Protein AF-V2WV61-F1 (afdb_monomer)

pLDDT: mean 81.26, std 13.51, range [29.5, 96.62]

Organism: Moniliophthora roreri (strain MCA 2997) (NCBI:txid1381753)

Radius of gyration: 45.02 Å; Cα contacts (8 Å, |Δi|>4): 1859; chains: 1; bounding box: 127×79×131 Å

Mean predicted aligned error: 14.76 Å

Sequence (1275 aa):
MVPSTTAISEEDSGTGPHSWDRLSSTFSHRRFAEDPVLRGLLRPAEPQQSLPPIHHLPVIKGSDKYRYLVGALYVLHTLLEQYRMFVHRYPDLIRLAGVVCLIAMYIRPEWADYWRRLCPDAMARLPWPLPATAPVQNLDDGIPCWPPDVSAILFGRISTPEWPMQWTDASKQAERFRIKPSWAYGRLNPLEPLQRIHAVYEVLGDANKKLLKRAEQAVRLMVETRIDEKFISKLSVGIAAPLREAIRSMQLVPPSDWPLAAYKAIDREDVAASASAIPDKMSKDGYMSIKDYLTHQTRQTINEISSVAKVASSGESETVTTGVELDLEEFTSIRFGQDRRLEEVARILSSSKIPSLKAIERPDQHEHDQAKEQQHQAIRVAERTLALPYGRAMFTYGSIHNISREAFLTPKLEYTIRLLPHNITVTPEAGKIPPDSYSWGEFHNGVAAALRISPSCTSIDSSWIAFNKPSELTPEHAGFLFGLGLTGHLREMMTWHTFSYLTPKHDLTSIGVLLGLAAANMGNENAHITKLLAVHTPALLPTPDVDLNVSLLAQAAGMAGVGLLYMGTKNRRMAEVCLNQISRKDLVQPDLSNEYREAYTYSAALAFGMIMLGKGTTIPADSALLTRLNIFIQGDFHLMPSDQRAAFDVNLTSPAASIALGLMYLRTERQDIADMLATPDTVLSLNRIQPSFLLVRTLSRALIMWNKIAPTQEWISAQVPMRIRKGIENRAKYNNTISDVWELAYYNIIAGCCFAIGLKYAGTARQEAYKILIRYYDLFTRMIFSNSPAFEWRIKRSAVRDGLNLISVSLSMVMAGTGEITCLRRLRYAYGMYTSTMYHPAFKYGIHVATHQSLGLLFLGGGRFTLGTSDAAIACMIAAFFPRSHVMSSDNKSYLQALRHLWVLAVEPRCLLARDIETKEIVYLPLKIAVREGQDIGTTQLISPTLIPNLDRLVGIRVDTPRYWPFHLYTEGIPRHKECLLRSQTLYVKRRTAFLSYTEDPRGSRSLFVRSRSSAGDAATLDHPQLIETKTHPAGDLWEFITSCSNNPLFLAFADHFCSGNGAMDREQLFYTYCHAALFDSILQGKPQTLQMHLTLFRYRHMTTQSRYFHLNLMDLRFSADFYSKIFDRRFGGRVDNNPRTPLLRDSTVSGSLYVLDQRLDAIRTSPEFKEVLRDYSLGTLGTLDEPTSKELAWYLLRNSVPASTLLTILKSLAQDAHNQCLGVAPPEGTDDVAALDLGIKEVLHATGTKMTIALGTGWSARSIDEIVEMWKES

Nearest PDB structures (foldseek):
  4ui9-assembly1_A  TM=8.725E-01  e=6.977E-51  Homo sapiens
  5a31-assembly1_A  TM=8.581E-01  e=1.184E-50  Homo sapiens
  5g04-assembly1_A  TM=8.699E-01  e=3.967E-49  Homo sapiens
  8a3t-assembly1_C  TM=8.105E-01  e=6.806E-37  Saccharomyces cerevisiae
  8a61-assembly1_C  TM=7.355E-01  e=9.560E-37  Saccharomyces cerevisiae

Foldseek 3Di:
DDDDDDDDDDDDPDPDDDPQQVCLVDPVCVVCVQPPVCVPDDHHDNDPPDDDDPPDLDPDPDDVVLLVLVLVLQVLLLLLLVLLFFPVSVVVSLQSLLVNCSSCLAAANLSNQVSCLQFVPSQQSDKRRFPVSYDPVRHDPLDDNHRDNLLLVLLCLLFPVPPPDDDDAPVNSCVSSVHDDPCPVHPDGSCLVVVLLVVLSNLLSDPVDAQLNSLVVSLVSCLVSVVAPVNLLRGFPLSSFSNVLSLLSCLQPPDLPDALSSCVRSVNVLSSQLLDPDPPQLDLDFQQFVVCVVVDDDPPPVVNVVVCVVCVVVPPVVVQVQLLDLSPCLALCFQPVVDDLSVVLSVLLGQQDAAEAEDDDDPPDDPVVSLVVVLVLLQLVLLLSLQSLLLSLQQLAQSDQEDDLDAQDFHDGDSWHAYPDVRDIDHHDPPPDDPLLVLLSLLSSLLSSLRNHALNHPPDALVSLVVNQDPDDGSNNLSVLLNCLLSLVCVRHDPVVLCVQPVVPDQSNLLSSLNSVLNSQFQVLDPVSVVVLCLQALLSDPHSPDDDPHALLSNLSSLLSLLRNLFQVLPLVNLVSLLCLLQAQVQADPDPSNLQVQASNLSSLLSNLRNLFQPQDPPPSSVVSVVSLLCLQPVPLPVDDPVCSNTHDSQRRNLSSLQSLLRNQFQVLDPVSLVSLQDDDDPVVLVVYDLLSLLSSLLSSCRNNVVLQDLDPVSLLVNQDPNLSVQVVCCVVPVDDGDLSSLSNSLSSSLSSLLSLLLNLFLVLDPSNLVSLVVLLVVLVVLLPDDDPDPSSLVSNLSSLLSNLSSLLSNLRNLFLVLDPVNSVVLVVLSVCCSVVVPDPSDFSQSSNSSSVSSSRNCRSPSQKTFANPSSLSSLCCQLSPSDGARGSSDSRNHNNSSVPSNSVRIARQFAWEAEPLSRRTAWFWKWWWFDDDPDTDIDIDIPRDGDPDLVRTQKMWGDDPFWNTDIQGCPPDVSSSVSCRPNSYRHIHTAFQFDTCVVPVPRCLGPCNQQVAHLPRQPPLFDDDPVCPVPHSQPPCLVSNCVGGSDVLLVVLSVPLQPDCDPDPVSNVRSVQSSSQSRLCRSSRHSVLSVVSVLLVCLLPDDLPNSSNSSSLQSLVSNLLCQPPSCVPSSQCVVVVPGDDRSDHNNSSVNSNVSVVVVLVVVVPDPVLLVQLLCQLCSNGTSDNSSSSSSNSNVCQVQVFAGSVVSNVLLVVLVVQLVQADPDDPPRHDVPSVVSNVVSLVVSQVVQQVPGSHSNDGRHSVVSVSSVVSSVVD

Solvent-accessible surface area (backbone atoms only — not comparable to full-atom values): 69660 Å² total; per-residue (Å²): 136,84,82,78,87,73,83,78,78,93,82,79,98,59,102,62,82,53,73,63,48,51,43,49,77,34,69,65,45,62,69,47,66,79,37,74,75,59,63,79,45,93,71,53,65,72,75,86,68,77,78,75,76,83,74,71,80,80,84,83,85,59,76,70,65,51,56,54,50,56,50,47,50,56,53,52,49,54,51,40,50,50,28,69,45,25,61,89,34,46,75,60,33,46,62,50,46,35,57,47,33,62,56,19,40,61,47,43,32,58,46,21,43,53,49,38,40,51,34,38,79,43,46,54,92,52,61,54,68,36,66,86,65,46,61,81,92,44,61,66,83,92,53,71,85,64,70,84,52,57,70,31,51,56,50,40,33,59,71,44,59,86,59,83,75,80,86,82,45,77,66,57,51,30,60,74,70,68,52,83,84,80,59,86,80,52,99,69,63,94,57,48,73,54,52,57,51,48,58,36,44,51,43,62,18,47,83,93,52,58,60,68,60,23,25,49,53,25,50,51,50,28,57,77,70,66,59,44,72,78,54,49,72,40,36,35,68,29,77,32,43,67,58,53,51,27,40,50,55,38,52,70,60,63,74,90,88,64,56,56,67,55,30,50,74,40,70,36,55,21,63,24,57,62,64,46,89,66,74,76,67,88,60,90,73,38,52,63,48,73,64,48,61,69,64,59,76,73,71,77,44,72,66,55,52,46,50,54,50,52,40,63,69,66,76,56,69,75,80,59,55,49,63,52,72,43,89,44,62,78,59,43,45,70,63,44,55,93,54,64,65,64,62,54,50,34,63,72,40,37,35,50,55,69,51,78,42,78,61,82,86,59,94,88,58,54,70,68,60,48,51,52,50,52,43,53,51,20,49,57,49,34,52,45,46,52,22,25,29,60,9,28,22,33,28,22,27,43,37,41,61,78,75,74,98,65,80,82,85,68,49,57,82,45,48,42,30,31,35,35,89,83,67,45,74,43,66,59,62,89,80,75,63,58,70,58,30,52,42,47,27,34,17,41,38,18,21,24,49,32,27,19,46,22,68,84,40,82,80,69,49,48,65,57,61,57,67,61,55,63,97,64,92,44,38,30,57,14,16,24,48,21,20,32,3,59,45,38,60,41,64,67,48,51,69,70,60,54,47,69,55,48,73,78,65,46,59,56,34,41,31,16,47,46,35,7,48,18,49,34,37,50,48,64,62,51,64,69,58,51,55,56,37,30,77,49,20,45,79,69,39,98,62,55,85,58,90,65,100,64,56,64,66,38,29,20,31,23,36,34,18,51,10,35,18,32,31,57,63,58,53,62,69,61,34,51,47,22,56,52,48,43,52,40,61,88,54,56,58,90,43,90,92,37,61,40,41,46,15,29,25,42,21,15,18,50,13,26,10,32,16,30,41,50,64,64,60,82,49,73,70,46,42,51,54,50,54,52,37,48,36,33,51,72,54,57,57,86,85,49,62,83,94,57,59,90,36,69,51,51,86,63,25,18,50,24,31,33,44,20,50,16,30,16,33,30,66,61,60,49,60,78,64,34,56,78,41,60,79,72,74,49,70,70,61,44,73,73,44,65,49,69,43,46,15,42,26,46,29,18,28,42,37,13,38,43,83,77,66,53,69,43,72,66,51,56,56,68,72,46,50,69,64,48,49,54,51,54,52,43,29,78,74,66,74,50,92,70,66,66,67,51,54,47,40,48,45,25,38,50,26,17,49,43,35,47,51,15,56,73,38,24,28,56,62,50,65,55,51,49,56,51,43,49,54,50,45,56,52,40,52,55,59,59,70,59,85,68,93,52,71,71,51,53,55,50,43,50,52,40,48,55,25,39,35,44,33,44,34,19,49,18,33,20,34,20,13,69,56,58,62,71,60,48,53,52,53,50,46,53,57,50,48,53,68,77,54,64,85,48,96,81,75,40,34,28,56,42,34,30,51,28,35,21,54,8,30,18,27,15,29,72,28,44,27,25,39,43,71,47,74,66,16,46,55,26,36,49,53,24,65,45,92,73,71,39,65,44,71,60,53,42,36,73,44,58,68,75,45,47,60,35,40,58,72,13,53,35,82,36,32,36,37,32,26,32,61,88,37,48,38,71,43,63,41,52,30,41,36,35,34,52,59,85,93,46,77,46,76,48,82,50,53,29,60,35,75,51,70,66,71,92,38,40,45,30,43,32,49,65,52,92,47,37,58,76,45,75,48,48,34,72,89,35,64,67,48,42,52,42,44,73,73,66,28,58,43,48,37,38,73,34,57,44,37,63,53,48,84,84,31,74,85,49,73,81,20,51,47,63,70,56,74,27,56,103,78,52,57,82,75,78,61,65,98,75,81,84,65,68,89,77,54,88,56,89,71,42,57,74,47,46,62,74,37,46,87,49,66,66,61,40,53,46,37,66,74,46,44,70,65,85,43,94,46,75,70,45,37,53,47,25,53,49,46,43,54,42,49,51,46,22,37,73,71,55,37,78,71,45,45,60,52,51,53,49,47,54,49,62,42,68,60,51,84,88,43,89,58,40,48,53,50,49,54,34,51,49,48,34,31,50,39,44,66,65,38,30,59,75,65,70,21,32,54,87,74,79,49,69,53,83,69,93,62,54,45,62,50,46,44,40,31,50,48,57,47,49,58,54,47,53,59,51,64,70,34,69,72,49,46,55,54,50,34,29,37,48,67,45,68,48,60,74,58,58,68,66,60,45,43,52,50,22,47,55,38,64,76,34,37,53,61,56,38,62,51,37,42,50,51,50,52,53,50,51,51,51,50,64,65,22,55,79,32,70,75,93,73,22,40,83,52,63,70,61,48,54,51,50,52,49,53,51,49,49,56,49,45,24,72,74,35,90,44,68,91,60,45,43,35,71,70,57,49,54,56,51,55,51,44,62,69,79,105

Secondary structure (DSSP, 8-state):
------PPP-----SS--HHHHHHTSHHHHHHTT-HHHHTSPPPPPP-PPPPP---------HHHHHHHHHHHHHHHHHHHHHHTBGGGHHHHHHHHHHHHHHHHHH-HHHHHHHHHH-GGGGTTSPPP-GGGS-GGG--TTS-SS---HHHHHHHHHH-TT--PPP--HHHHHHHHTPPP--TT-S--TTHHHHHHHHHHHHHH-TTS-HHHHHHHHHHHHHHTT--HHHHTTB-HHHHHHHHHHHHHHHHS--TT--HHHHHHTT-HHHHHHH-SS-----S-----HHHHHH------HHHHHHHHHHHHTS---S---S-----HHHHHHHHTTS-HHHHHHHHH-SSS--EEE----TTS-HHHHHHHHHHHHHHHHHHHHHHHHHHHHHTTT-B----SSPPPPPP----EEEETTTEEEPPPTTSS-HHHHHHHHHHHHHHHHTTB-TT-----HHHHHHT--SS--HHHHHHHHHHHHTTGGGG--HHHHHHHHTT--HHHHHHHHHHHHHHTTTS--HHHHHHHHHT-GGGSSSTT------HHHHHHHHHHHHHHTTTS--HHHHHHHHHHHT-GGGSS--GGGTTHHHHHHHHHHHHHHHTTT---SSHHHHHHHHHHHHHHH--GGGS-GGGTT---HHHHHHHHHHHHHHHTTT---HHHHHHTPPP-SHHHHHTS-HHHHHHHHHHHHHHT-TT--SSHHHHHHHS-HHHHHHHHHHHHH-PPPPHHHHHHHHHHHHHHHHHHHHHTTT---HHHHHHHHHHHHHHHHHHH-----HHHHHHHHHHHHHHHHHHHHHHHHTTTT--HHHHHHHHHHHHHHHHSTT-TT--HHHHHHHHHHHHHHTGGGGT-EE--SHHHHHHHHHHT-S---SSTT--SSS-GGGGGGGGGGEE--EEEEEETTT--B--EEEEEEEEETTEEEEEEEEESEEPPPGGGEEEEEE--SSB---EEETTT-HHHHHHHHHH-EEEE-BPTT---TTT-SSSTTSHHHHTT--SS-------S----GGG-TTTTHHHHHHHH---HHHHHHHHHHTS---SSHHHHHHHHHHHHHHHHHHHHT-THHHHHHHHHHHHHT--TTSTTHHHHHHHHHHHHHIIIIIIIIIIS-GGGT-----SS-HHHHHHHHHHHHHHHHHHHT-HHHHHHHHHHHHT---PPPHHHHHHHHHHHHHHTPPPHHHHHHHHHHHHHHHHHHBTPPTTT-BS-HHHHHHHHHHHHHHHHHHHS--SSS-S-HHHHHHHHHHHH--

InterPro domains:
  IPR011989 Armadillo-like helical [G3DSA:1.25.10.10] (446-633)
  IPR011989 Armadillo-like helical [G3DSA:1.25.10.10] (725-897)
  IPR024990 Anaphase-promoting complex subunit 1 [PTHR12827] (66-1208)
  IPR041221 Anaphase-promoting complex subunit 1, C-terminal [PF18122] (1040-1203)
  IPR048971 Anaphase-promoting complex subunit 1, beta-sandwich domain [PF21282] (910-992)
  IPR060410 APC1, TPR-like domain [PF27562] (332-522)

Structure (mmCIF, N/CA/C/O backbone):
data_AF-V2WV61-F1
#
_entry.id   AF-V2WV61-F1
#
loop_
_atom_site.group_PDB
_atom_site.id
_atom_site.type_symbol
_atom_site.label_atom_id
_atom_site.label_alt_id
_atom_site.label_comp_id
_atom_site.label_asym_id
_atom_site.label_entity_id
_atom_site.label_seq_id
_atom_site.pdbx_PDB_ins_code
_atom_site.Cartn_x
_atom_site.Cartn_y
_atom_site.Cartn_z
_atom_site.occupancy
_atom_site.B_iso_or_equiv
_atom_site.auth_seq_id
_atom_site.auth_comp_id
_atom_site.auth_asym_id
_atom_site.auth_atom_id
_atom_site.pdbx_PDB_model_num
ATOM 1 N N . MET A 1 1 ? -4.172 16.774 57.201 1.00 31.34 1 MET A N 1
ATOM 2 C CA . MET A 1 1 ? -4.224 18.114 57.823 1.00 31.34 1 MET A CA 1
ATOM 3 C C . MET A 1 1 ? -5.526 18.218 58.592 1.00 31.34 1 MET A C 1
ATOM 5 O O . MET A 1 1 ? -6.582 18.122 57.985 1.00 31.34 1 MET A O 1
ATOM 9 N N . VAL A 1 2 ? -5.437 18.308 59.917 1.00 30.61 2 VAL A N 1
ATOM 10 C CA . VAL A 1 2 ? -6.569 18.533 60.826 1.00 30.61 2 VAL A CA 1
ATOM 11 C C . VAL A 1 2 ? -6.922 20.021 60.750 1.00 30.61 2 VAL A C 1
ATOM 13 O O . VAL A 1 2 ? -6.021 20.825 60.993 1.00 30.61 2 VAL A O 1
ATOM 16 N N . PRO A 1 3 ? -8.155 20.434 60.407 1.00 34.62 3 PRO A N 1
ATOM 17 C CA . PRO A 1 3 ? -8.544 21.813 60.601 1.00 34.62 3 PRO A CA 1
ATOM 18 C C . PRO A 1 3 ? -8.951 21.999 62.061 1.00 34.62 3 PRO A C 1
ATOM 20 O O . PRO A 1 3 ? -9.816 21.307 62.597 1.00 34.62 3 PRO A O 1
ATOM 23 N N . SER A 1 4 ? -8.251 22.933 62.685 1.00 29.50 4 SER A N 1
ATOM 24 C CA . SER A 1 4 ? -8.507 23.519 63.989 1.00 29.50 4 SER A CA 1
ATOM 25 C C . SER A 1 4 ? -9.980 23.868 64.192 1.00 29.50 4 SER A C 1
ATOM 27 O O . SER A 1 4 ? -10.579 24.588 63.394 1.00 29.50 4 SER A O 1
ATOM 29 N N . THR A 1 5 ? -10.519 23.407 65.314 1.00 35.75 5 THR A N 1
ATOM 30 C CA . THR A 1 5 ? -11.746 23.882 65.949 1.00 35.75 5 THR A CA 1
ATOM 31 C C . THR A 1 5 ? -11.635 25.378 66.251 1.00 35.75 5 THR A C 1
ATOM 33 O O . THR A 1 5 ? -11.095 25.768 67.284 1.00 35.75 5 THR A O 1
ATOM 36 N N . THR A 1 6 ? -12.135 26.230 65.358 1.00 33.81 6 THR A N 1
ATOM 37 C CA . THR A 1 6 ? -12.482 27.612 65.702 1.00 33.81 6 THR A CA 1
ATOM 38 C C . THR A 1 6 ? -13.917 27.620 66.200 1.00 33.81 6 THR A C 1
ATOM 40 O O . THR A 1 6 ? -14.848 27.382 65.430 1.00 33.81 6 THR A O 1
ATOM 43 N N . ALA A 1 7 ? -14.062 27.852 67.503 1.00 39.06 7 ALA A N 1
ATOM 44 C CA . ALA A 1 7 ? -15.319 28.189 68.144 1.00 39.06 7 ALA A CA 1
ATOM 45 C C . ALA A 1 7 ? -15.974 29.351 67.386 1.00 39.06 7 ALA A C 1
ATOM 47 O O . ALA A 1 7 ? -15.367 30.410 67.222 1.00 39.06 7 ALA A O 1
ATOM 48 N N . ILE A 1 8 ? -17.189 29.124 66.893 1.00 36.31 8 ILE A N 1
ATOM 49 C CA . ILE A 1 8 ? -18.048 30.189 66.388 1.00 36.31 8 ILE A CA 1
ATOM 50 C C . ILE A 1 8 ? -18.805 30.716 67.602 1.00 36.31 8 ILE A C 1
ATOM 52 O O . ILE A 1 8 ? -19.483 29.964 68.299 1.00 36.31 8 ILE A O 1
ATOM 56 N N . SER A 1 9 ? -18.581 31.998 67.858 1.00 35.41 9 SER A N 1
ATOM 57 C CA . SER A 1 9 ? -19.175 32.827 68.894 1.00 35.41 9 SER A CA 1
ATOM 58 C C . SER A 1 9 ? -20.701 32.748 68.899 1.00 35.41 9 SER A C 1
ATOM 60 O O . SER A 1 9 ? -21.346 32.904 67.862 1.00 35.41 9 SER A O 1
ATOM 62 N N . GLU A 1 10 ? -21.246 32.549 70.097 1.00 42.59 10 GLU A N 1
ATOM 63 C CA . GLU A 1 10 ? -22.616 32.884 70.466 1.00 42.59 10 GLU A CA 1
ATOM 64 C C . GLU A 1 10 ? -22.841 34.380 70.230 1.00 42.59 10 GLU A C 1
ATOM 66 O O . GLU A 1 10 ? -22.260 35.188 70.940 1.00 42.59 10 GLU A O 1
ATOM 71 N N . GLU A 1 11 ? -23.641 34.742 69.229 1.00 42.06 11 GLU A N 1
ATOM 72 C CA . GLU A 1 11 ? -24.405 35.996 69.171 1.00 42.06 11 GLU A CA 1
ATOM 73 C C . GLU A 1 11 ? -25.271 35.971 67.901 1.00 42.06 11 GLU A C 1
ATOM 75 O O . GLU A 1 11 ? -24.842 36.365 66.824 1.00 42.06 11 GLU A O 1
ATOM 80 N N . ASP A 1 12 ? -26.478 35.408 68.009 1.00 38.91 12 ASP A N 1
ATOM 81 C CA . ASP A 1 12 ? -27.679 36.068 67.485 1.00 38.91 12 ASP A CA 1
ATOM 82 C C . ASP A 1 12 ? -28.941 35.336 67.955 1.00 38.91 12 ASP A C 1
ATOM 84 O O . ASP A 1 12 ? -29.303 34.237 67.525 1.00 38.91 12 ASP A O 1
ATOM 88 N N . SER A 1 13 ? -29.619 35.989 68.890 1.00 46.00 13 SER A N 1
ATOM 89 C CA . SER A 1 13 ? -30.939 35.642 69.391 1.00 46.00 13 SER A CA 1
ATOM 90 C C . SER A 1 13 ? -31.991 36.087 68.371 1.00 46.00 13 SER A C 1
ATOM 92 O O . SER A 1 13 ? -32.546 37.178 68.436 1.00 46.00 13 SER A O 1
ATOM 94 N N . GLY A 1 14 ? -32.280 35.218 67.403 1.00 42.66 14 GLY A N 1
ATOM 95 C CA . GLY A 1 14 ? -33.386 35.381 66.462 1.00 42.66 14 GLY A CA 1
ATOM 96 C C . GLY A 1 14 ? -34.135 34.065 66.308 1.00 42.66 14 GLY A C 1
ATOM 97 O O . GLY A 1 14 ? -33.573 33.072 65.861 1.00 42.66 14 GLY A O 1
ATOM 98 N N . THR A 1 15 ? -35.408 34.044 66.689 1.00 51.38 15 THR A N 1
ATOM 99 C CA . THR A 1 15 ? -36.329 32.897 66.667 1.00 51.38 15 THR A CA 1
ATOM 100 C C . THR A 1 15 ? -36.635 32.395 65.243 1.00 51.38 15 THR A C 1
ATOM 102 O O . THR A 1 15 ? -37.746 32.524 64.733 1.00 51.38 15 THR A O 1
ATOM 105 N N . GLY A 1 16 ? -35.651 31.788 64.577 1.00 54.88 16 GLY A N 1
ATOM 106 C CA . GLY A 1 16 ? -35.812 31.100 63.296 1.00 54.88 16 GLY A CA 1
ATOM 107 C C . GLY A 1 16 ? -34.708 30.060 63.061 1.00 54.88 16 GLY A C 1
ATOM 108 O O . GLY A 1 16 ? -33.598 30.240 63.552 1.00 54.88 16 GLY A O 1
ATOM 109 N N . PRO A 1 17 ? -34.970 28.972 62.309 1.00 60.38 17 PRO A N 1
ATOM 110 C CA . PRO A 1 17 ? -33.985 27.909 62.102 1.00 60.38 17 PRO A CA 1
ATOM 111 C C . PRO A 1 17 ? -32.725 28.453 61.414 1.00 60.38 17 PRO A C 1
ATOM 113 O O . PRO A 1 17 ? -32.839 29.241 60.461 1.00 60.38 17 PRO A O 1
ATOM 116 N N . HIS A 1 18 ? -31.553 28.019 61.895 1.00 73.31 18 HIS A N 1
ATOM 117 C CA . HIS A 1 18 ? -30.220 28.384 61.410 1.00 73.31 18 HIS A CA 1
ATOM 118 C C . HIS A 1 18 ? -30.119 28.138 59.892 1.00 73.31 18 HIS A C 1
ATOM 120 O O . HIS A 1 18 ? -30.692 27.181 59.367 1.00 73.31 18 HIS A O 1
ATOM 126 N N . SER A 1 19 ? -29.397 28.981 59.144 1.00 77.06 19 SER A N 1
ATOM 127 C CA . SER A 1 19 ? -29.272 28.853 57.675 1.00 77.06 19 SER A CA 1
ATOM 128 C C . SER A 1 19 ? -28.728 27.482 57.236 1.00 77.06 19 SER A C 1
ATOM 130 O O . SER A 1 19 ? -29.100 26.975 56.176 1.00 77.06 19 SER A O 1
ATOM 132 N N . TRP A 1 20 ? -27.901 26.861 58.084 1.00 78.19 20 TRP A N 1
ATOM 133 C CA . TRP A 1 20 ? -27.417 25.483 57.944 1.00 78.19 20 TRP A CA 1
ATOM 134 C C . TRP A 1 20 ? -28.558 24.456 57.975 1.00 78.19 20 TRP A C 1
ATOM 136 O O . TRP A 1 20 ? -28.655 23.619 57.082 1.00 78.19 20 TRP A O 1
ATOM 146 N N . ASP A 1 21 ? -29.491 24.582 58.916 1.00 77.75 21 ASP A N 1
ATOM 147 C CA . ASP A 1 21 ? -30.644 23.685 59.022 1.00 77.75 21 ASP A CA 1
ATOM 148 C C . ASP A 1 21 ? -31.653 23.941 57.903 1.00 77.75 21 ASP A C 1
ATOM 150 O O . ASP A 1 21 ? -32.253 23.003 57.384 1.00 77.75 21 ASP A O 1
ATOM 154 N N . ARG A 1 22 ? -31.793 25.187 57.424 1.00 76.12 22 ARG A N 1
ATOM 155 C CA . ARG A 1 22 ? -32.624 25.481 56.240 1.00 76.12 22 ARG A CA 1
ATOM 156 C C . ARG A 1 22 ? -32.102 24.800 54.978 1.00 76.12 22 ARG A C 1
ATOM 158 O O . ARG A 1 22 ? -32.919 24.423 54.136 1.00 76.12 22 ARG A O 1
ATOM 165 N N . LEU A 1 23 ? -30.787 24.589 54.848 1.00 79.06 23 LEU A N 1
ATOM 166 C CA . LEU A 1 23 ? -30.187 23.902 53.699 1.00 79.06 23 LEU A CA 1
ATOM 167 C C . LEU A 1 23 ? -30.783 22.500 53.505 1.00 79.06 23 LEU A C 1
ATOM 169 O O . LEU A 1 23 ? -31.075 22.136 52.366 1.00 79.06 23 LEU A O 1
ATOM 173 N N . SER A 1 24 ? -31.039 21.759 54.589 1.00 73.31 24 SER A N 1
ATOM 174 C CA . SER A 1 24 ? -31.635 20.408 54.555 1.00 73.31 24 SER A CA 1
ATOM 175 C C . SER A 1 24 ? -32.993 20.359 53.828 1.00 73.31 24 SER A C 1
ATOM 177 O O . SER A 1 24 ? -33.318 19.394 53.134 1.00 73.31 24 SER A O 1
ATOM 179 N N . SER A 1 25 ? -33.771 21.444 53.914 1.00 71.56 25 SER A N 1
ATOM 180 C CA . SER A 1 25 ? -35.097 21.558 53.301 1.00 71.56 25 SER A CA 1
ATOM 181 C C . SER A 1 25 ? -35.050 21.918 51.810 1.00 71.56 25 SER A C 1
ATOM 183 O O . SER A 1 25 ? -36.064 21.829 51.112 1.00 71.56 25 SER A O 1
ATOM 185 N N . THR A 1 26 ? -33.878 22.300 51.290 1.00 81.00 26 THR A N 1
ATOM 186 C CA . THR A 1 26 ? -33.730 22.759 49.906 1.00 81.00 26 THR A CA 1
ATOM 187 C C . THR A 1 26 ? -33.700 21.612 48.898 1.00 81.00 26 THR A C 1
ATOM 189 O O . THR A 1 26 ? -33.207 20.507 49.138 1.00 81.00 26 THR A O 1
ATOM 192 N N . PHE A 1 27 ? -34.160 21.909 47.683 1.00 75.12 27 PHE A N 1
ATOM 193 C CA . PHE A 1 27 ? -34.045 20.996 46.549 1.00 75.12 27 PHE A CA 1
ATOM 194 C C . PHE A 1 27 ? -32.586 20.675 46.193 1.00 75.12 27 PHE A C 1
ATOM 196 O O . PHE A 1 27 ? -32.286 19.552 45.790 1.00 75.12 27 PHE A O 1
ATOM 203 N N . SER A 1 28 ? -31.675 21.638 46.361 1.00 78.38 28 SER A N 1
ATOM 204 C CA . SER A 1 28 ? -30.243 21.456 46.104 1.00 78.38 28 SER A CA 1
ATOM 205 C C . SER A 1 28 ? -29.638 20.404 47.029 1.00 78.38 28 SER A C 1
ATOM 207 O O . SER A 1 28 ? -28.971 19.495 46.541 1.00 78.38 28 SER A O 1
ATOM 209 N N . HIS A 1 29 ? -29.948 20.445 48.329 1.00 78.44 29 HIS A N 1
ATOM 210 C CA . HIS A 1 29 ? -29.514 19.418 49.278 1.00 78.44 29 HIS A CA 1
ATOM 211 C C . HIS A 1 29 ? -29.990 18.020 48.858 1.00 78.44 29 HIS A C 1
ATOM 213 O O . HIS A 1 29 ? -29.190 17.094 48.727 1.00 78.44 29 HIS A O 1
ATOM 219 N N . ARG A 1 30 ? -31.273 17.888 48.492 1.00 72.25 30 ARG A N 1
ATOM 220 C CA . ARG A 1 30 ? -31.815 16.625 47.963 1.00 72.25 30 ARG A CA 1
ATOM 221 C C . ARG A 1 30 ? -31.164 16.212 46.645 1.00 72.25 30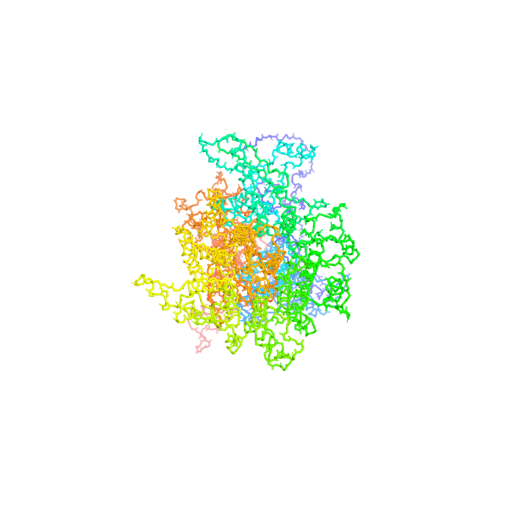 ARG A C 1
ATOM 223 O O . ARG A 1 30 ? -30.951 15.025 46.420 1.00 72.25 30 ARG A O 1
ATOM 230 N N . ARG A 1 31 ? -30.842 17.136 45.740 1.00 73.81 31 ARG A N 1
ATOM 231 C CA . ARG A 1 31 ? -30.193 16.814 44.457 1.00 73.81 31 ARG A CA 1
ATOM 232 C C . ARG A 1 31 ? -28.800 16.221 44.671 1.00 73.81 31 ARG A C 1
ATOM 234 O O . ARG A 1 31 ? -28.467 15.230 44.027 1.00 73.81 31 ARG A O 1
ATOM 241 N N . PHE A 1 32 ? -28.040 16.787 45.601 1.00 77.69 32 PHE A N 1
ATOM 242 C CA . PHE A 1 32 ? -26.644 16.445 45.857 1.00 77.69 32 PHE A CA 1
ATOM 243 C C . PHE A 1 32 ? -26.425 15.405 46.972 1.00 77.69 32 PHE A C 1
ATOM 245 O O . PHE A 1 32 ? -25.292 15.016 47.223 1.00 77.69 32 PHE A O 1
ATOM 252 N N . ALA A 1 33 ? -27.486 14.876 47.589 1.00 73.50 33 ALA A N 1
ATOM 253 C CA . ALA A 1 33 ? -27.391 13.866 48.655 1.00 73.50 33 ALA A CA 1
ATOM 254 C C . ALA A 1 33 ? -26.623 12.577 48.269 1.00 73.50 33 ALA A C 1
ATOM 256 O O . ALA A 1 33 ? -26.131 11.850 49.131 1.00 73.50 33 ALA A O 1
ATOM 257 N N . GLU A 1 34 ? -26.516 12.286 46.969 1.00 73.31 34 GLU A N 1
ATOM 258 C CA . GLU A 1 34 ? -25.815 11.111 46.427 1.00 73.31 34 GLU A CA 1
ATOM 259 C C . GLU A 1 34 ? -24.420 11.446 45.873 1.00 73.31 34 GLU A C 1
ATOM 261 O O . GLU A 1 34 ? -23.764 10.563 45.318 1.00 73.31 34 GLU A O 1
ATOM 266 N N . ASP A 1 35 ? -23.973 12.700 45.997 1.00 77.94 35 ASP A N 1
ATOM 267 C CA . ASP A 1 35 ? -22.640 13.118 45.575 1.00 77.94 35 ASP A CA 1
ATOM 268 C C . ASP A 1 35 ? -21.584 12.506 46.515 1.00 77.94 35 ASP A C 1
ATOM 270 O O . ASP A 1 35 ? -21.624 12.752 47.725 1.00 77.94 35 ASP A O 1
ATOM 274 N N . PRO A 1 36 ? -20.644 11.694 46.000 1.00 68.75 36 PRO A N 1
ATOM 275 C CA . PRO A 1 36 ? -19.664 11.001 46.828 1.00 68.75 36 PRO A CA 1
ATOM 276 C C . PRO A 1 36 ? -18.760 11.952 47.623 1.00 68.75 36 PRO A C 1
ATOM 278 O O . PRO A 1 36 ? -18.355 11.587 48.724 1.00 68.75 36 PRO A O 1
ATOM 281 N N . VAL A 1 37 ? -18.489 13.163 47.122 1.00 74.38 37 VAL A N 1
ATOM 282 C CA . VAL A 1 37 ? -17.673 14.164 47.828 1.00 74.38 37 VAL A CA 1
ATOM 283 C C . VAL A 1 37 ? -18.437 14.705 49.034 1.00 74.38 37 VAL A C 1
ATOM 285 O O . VAL A 1 37 ? -17.901 14.781 50.137 1.00 74.38 37 VAL A O 1
ATOM 288 N N . LEU A 1 38 ? -19.723 15.009 48.855 1.00 74.62 38 LEU A N 1
ATOM 289 C CA . LEU A 1 38 ? -20.568 15.558 49.919 1.00 74.62 38 LEU A CA 1
ATOM 290 C C . LEU A 1 38 ? -20.987 14.504 50.950 1.00 74.62 38 LEU A C 1
ATOM 292 O O . LEU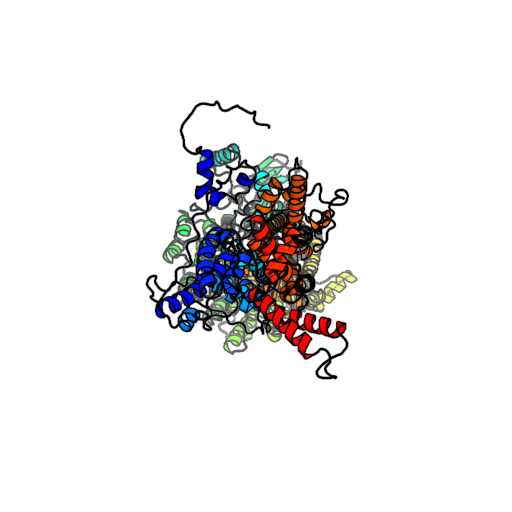 A 1 38 ? -21.317 14.852 52.082 1.00 74.62 38 LEU A O 1
ATOM 296 N N . ARG A 1 39 ? -20.943 13.210 50.604 1.00 68.25 39 ARG A N 1
ATOM 297 C CA . ARG A 1 39 ? -21.186 12.126 51.568 1.00 68.25 39 ARG A CA 1
ATOM 298 C C . ARG A 1 39 ? -20.141 12.056 52.677 1.00 68.25 39 ARG A C 1
ATOM 300 O O . ARG A 1 39 ? -20.494 11.608 53.763 1.00 68.25 39 ARG A O 1
ATOM 307 N N . GLY A 1 40 ? -18.903 12.463 52.397 1.00 65.56 40 GLY A N 1
ATOM 308 C CA . GLY A 1 40 ? -17.807 12.489 53.369 1.00 65.56 40 GLY A CA 1
ATOM 309 C C . GLY A 1 40 ? -17.809 13.713 54.291 1.00 65.56 40 GLY A C 1
ATOM 310 O O . GLY A 1 40 ? -16.974 13.790 55.186 1.00 65.56 40 GLY A O 1
ATOM 311 N N . LEU A 1 41 ? -18.725 14.664 54.081 1.00 76.00 41 LEU A N 1
ATOM 312 C CA . LEU A 1 41 ? -18.846 15.885 54.875 1.00 76.00 41 LEU A CA 1
ATOM 313 C C . LEU A 1 41 ? -20.006 15.778 55.875 1.00 76.00 41 LEU A C 1
ATOM 315 O O . LEU A 1 41 ? -20.995 15.082 55.629 1.00 76.00 41 LEU A O 1
ATOM 319 N N . LEU A 1 42 ? -19.902 16.503 56.994 1.00 73.62 42 LEU A N 1
ATOM 320 C CA . LEU A 1 42 ? -21.004 16.669 57.947 1.00 73.62 42 LEU A CA 1
ATOM 321 C C . LEU A 1 42 ? -22.180 17.355 57.241 1.00 73.62 42 LEU A C 1
ATOM 323 O O . LEU A 1 42 ? -22.027 18.434 56.667 1.00 73.62 42 LEU A O 1
ATOM 327 N N . ARG A 1 43 ? -23.353 16.718 57.268 1.00 70.62 43 ARG A N 1
ATOM 328 C CA . ARG A 1 43 ? -24.589 17.255 56.682 1.00 70.62 43 ARG A CA 1
ATOM 329 C C . ARG A 1 43 ? -25.447 17.898 57.775 1.00 70.62 43 ARG A C 1
ATOM 331 O O . ARG A 1 43 ? -25.370 17.454 58.919 1.00 70.62 43 ARG A O 1
ATOM 338 N N . PRO A 1 44 ? -26.264 18.915 57.448 1.00 70.81 44 PRO A N 1
ATOM 339 C CA . PRO A 1 44 ? -27.267 19.417 58.381 1.00 70.81 44 PRO A CA 1
ATOM 340 C C . PRO A 1 44 ? -28.220 18.290 58.782 1.00 70.81 44 PRO A C 1
ATOM 342 O O . PRO A 1 44 ? -28.552 17.442 57.949 1.00 70.81 44 PRO A O 1
ATOM 345 N N . ALA A 1 45 ? -28.633 18.278 60.051 1.00 60.12 45 ALA A N 1
ATOM 346 C CA . ALA A 1 45 ? -29.617 17.323 60.538 1.00 60.12 45 ALA A CA 1
ATOM 347 C C . ALA A 1 45 ? -30.908 17.491 59.727 1.00 60.12 45 ALA A C 1
ATOM 349 O O . ALA A 1 45 ? -31.384 18.614 59.538 1.00 60.12 45 ALA A O 1
ATOM 350 N N . GLU A 1 46 ? -31.457 16.394 59.202 1.00 58.84 46 GLU A N 1
ATOM 351 C CA . GLU A 1 46 ? -32.757 16.466 58.546 1.00 58.84 46 GLU A CA 1
ATOM 352 C C . GLU A 1 46 ? -33.802 16.877 59.596 1.00 58.84 46 GLU A C 1
ATOM 354 O O . GLU A 1 46 ? -33.895 16.234 60.645 1.00 58.84 46 GLU A O 1
ATOM 359 N N . PRO A 1 47 ? -34.576 17.953 59.373 1.00 50.34 47 PRO A N 1
ATOM 360 C CA . PRO A 1 47 ? -35.598 18.356 60.313 1.00 50.34 47 PRO A CA 1
ATOM 361 C C . PRO A 1 47 ? -36.619 17.228 60.414 1.00 50.34 47 PRO A C 1
ATOM 363 O O . PRO A 1 47 ? -37.163 16.787 59.397 1.00 50.34 47 PRO A O 1
ATOM 366 N N . GLN A 1 48 ? -36.916 16.817 61.649 1.00 44.38 48 GLN A N 1
ATOM 367 C CA . GLN A 1 48 ? -38.135 16.095 62.006 1.00 44.38 48 GLN A CA 1
ATOM 368 C C . GLN A 1 48 ? -39.329 17.001 61.667 1.00 44.38 48 GLN A C 1
ATOM 370 O O . GLN A 1 48 ? -39.895 17.670 62.526 1.00 44.38 48 GLN A O 1
ATOM 375 N N . GLN A 1 49 ? -39.671 17.129 60.385 1.00 41.56 49 GLN A N 1
ATOM 376 C CA . GLN A 1 49 ? -40.891 17.813 59.988 1.00 41.56 49 GLN A CA 1
ATOM 377 C C . GLN A 1 49 ? -42.049 16.985 60.534 1.00 41.56 49 GLN A C 1
ATOM 379 O O . GLN A 1 49 ? -42.220 15.829 60.146 1.00 41.56 49 GLN A O 1
ATOM 384 N N . SER A 1 50 ? -42.821 17.584 61.442 1.00 39.28 50 SER A N 1
ATOM 385 C CA . SER A 1 50 ? -44.114 17.067 61.867 1.00 39.28 50 SER A CA 1
ATOM 386 C C . SER A 1 50 ? -44.910 16.661 60.629 1.00 39.28 50 SER A C 1
ATOM 388 O O . SER A 1 50 ? -45.052 17.427 59.672 1.00 39.28 50 SER A O 1
ATOM 390 N N . LEU A 1 51 ? -45.347 15.403 60.638 1.00 39.78 51 LEU A N 1
ATOM 391 C CA . LEU A 1 51 ? -46.111 14.766 59.574 1.00 39.78 51 LEU A CA 1
ATOM 392 C C . LEU A 1 51 ? -47.248 15.709 59.135 1.00 39.78 51 LEU A C 1
ATOM 394 O O . LEU A 1 51 ? -48.124 15.995 59.956 1.00 39.78 51 LEU A O 1
ATOM 398 N N . PRO A 1 52 ? -47.287 16.208 57.882 1.00 39.44 52 PRO A N 1
ATOM 399 C CA . PRO A 1 52 ? -48.531 16.764 57.378 1.00 39.44 52 PRO A CA 1
ATOM 400 C C . PRO A 1 52 ? -49.584 15.643 57.418 1.00 39.44 52 PRO A C 1
ATOM 402 O O . PRO A 1 52 ? -49.247 14.489 57.131 1.00 39.44 52 PRO A O 1
ATOM 405 N N . PRO A 1 53 ? -50.833 15.943 57.812 1.00 36.94 53 PRO A N 1
ATOM 406 C CA . PRO A 1 53 ? -51.862 14.930 57.996 1.00 36.94 53 PRO A CA 1
ATOM 407 C C . PRO A 1 53 ? -52.040 14.107 56.719 1.00 36.94 53 PRO A C 1
ATOM 409 O O . PRO A 1 53 ? -51.987 14.641 55.610 1.00 36.94 53 PRO A O 1
ATOM 412 N N . ILE A 1 54 ? -52.254 12.801 56.899 1.00 42.53 54 ILE A N 1
ATOM 413 C CA . ILE A 1 54 ? -52.620 11.854 55.845 1.00 42.53 54 ILE A CA 1
ATOM 414 C C . ILE A 1 54 ? -53.790 12.467 55.067 1.00 42.53 54 ILE A C 1
ATOM 416 O O . ILE A 1 54 ? -54.918 12.498 55.556 1.00 42.53 54 ILE A O 1
ATOM 420 N N . HIS A 1 55 ? -53.546 12.984 53.861 1.00 40.53 55 HIS A N 1
ATOM 421 C CA . HIS A 1 55 ? -54.648 13.285 52.961 1.00 40.53 55 HIS A CA 1
ATOM 422 C C . HIS A 1 55 ? -55.270 11.939 52.597 1.00 40.53 55 HIS A C 1
ATOM 424 O O . HIS A 1 55 ? -54.654 11.143 51.887 1.00 40.53 55 HIS A O 1
ATOM 430 N N . HIS A 1 56 ? -56.464 11.669 53.131 1.00 47.50 56 HIS A N 1
ATOM 431 C CA . HIS A 1 56 ? -57.312 10.571 52.686 1.00 47.50 56 HIS A CA 1
ATOM 432 C C . HIS A 1 56 ? -57.267 10.498 51.155 1.00 47.50 56 HIS A C 1
ATOM 434 O O . HIS A 1 56 ? -57.451 11.521 50.487 1.00 47.50 56 HIS A O 1
ATOM 440 N N . LEU A 1 57 ? -56.990 9.306 50.611 1.00 54.75 57 LEU A N 1
ATOM 441 C CA . LEU A 1 57 ? -57.048 9.050 49.171 1.00 54.75 57 LEU A CA 1
ATOM 442 C C . LEU A 1 57 ? -58.356 9.657 48.626 1.00 54.75 57 LEU A C 1
ATOM 444 O O . LEU A 1 57 ? -59.428 9.329 49.143 1.00 54.75 57 LEU A O 1
ATOM 448 N N . PRO A 1 58 ? -58.304 10.578 47.646 1.00 51.44 58 PRO A N 1
ATOM 449 C CA . PRO A 1 58 ? -59.505 11.247 47.169 1.00 51.44 58 PRO A CA 1
ATOM 450 C C . PRO A 1 58 ? -60.477 10.214 46.591 1.00 51.44 58 PRO A C 1
ATOM 452 O O . PRO A 1 58 ? -60.127 9.445 45.697 1.00 51.44 58 PRO A O 1
ATOM 455 N N . VAL A 1 59 ? -61.717 10.201 47.087 1.00 53.22 59 VAL A N 1
ATOM 456 C CA . VAL A 1 59 ? -62.793 9.359 46.546 1.00 53.22 59 VAL A CA 1
ATOM 457 C C . VAL A 1 59 ? -63.212 9.934 45.192 1.00 53.22 59 VAL A C 1
ATOM 459 O O . VAL A 1 59 ? -64.009 10.870 45.113 1.00 53.22 59 VAL A O 1
ATOM 462 N N . ILE A 1 60 ? -62.654 9.402 44.104 1.00 57.81 60 ILE A N 1
ATOM 463 C CA . ILE A 1 60 ? -63.011 9.813 42.742 1.00 57.81 60 ILE A CA 1
ATOM 464 C C . ILE A 1 60 ? -64.383 9.215 42.399 1.00 57.81 60 ILE A C 1
ATOM 466 O O . ILE A 1 60 ? -64.515 8.012 42.208 1.00 57.81 60 ILE A O 1
ATOM 470 N N . LYS A 1 61 ? -65.424 10.053 42.315 1.00 47.56 61 LYS A N 1
ATOM 471 C CA . LYS A 1 61 ? -66.752 9.656 41.815 1.00 47.56 61 LYS A CA 1
ATOM 472 C C . LYS A 1 61 ? -66.859 9.972 40.312 1.00 47.56 61 LYS A C 1
ATOM 474 O O . LYS A 1 61 ? -66.795 11.142 39.932 1.00 47.56 61 LYS A O 1
ATOM 479 N N . GLY A 1 62 ? -67.008 8.942 39.469 1.00 57.06 62 GLY A N 1
ATOM 480 C CA . GLY A 1 62 ? -67.307 9.047 38.026 1.00 57.06 62 GLY A CA 1
ATOM 481 C C . GLY A 1 62 ? -66.537 8.052 37.136 1.00 57.06 62 GLY A C 1
ATOM 482 O O . GLY A 1 62 ? -65.310 8.003 37.191 1.00 57.06 62 GLY A O 1
ATOM 483 N N . SER A 1 63 ? -67.249 7.302 36.280 1.00 58.66 63 SER A N 1
ATOM 484 C CA . SER A 1 63 ? -66.719 6.201 35.445 1.00 58.66 63 SER A CA 1
ATOM 485 C C . SER A 1 63 ? -65.701 6.630 34.375 1.00 58.66 63 SER A C 1
ATOM 487 O O . SER A 1 63 ? -64.750 5.900 34.103 1.00 58.66 63 SER A O 1
ATOM 489 N N . ASP A 1 64 ? -65.843 7.825 33.792 1.00 58.72 64 ASP A N 1
ATOM 490 C CA . ASP A 1 64 ? -64.971 8.271 32.690 1.00 58.72 64 ASP A CA 1
ATOM 491 C C . ASP A 1 64 ? -63.574 8.701 33.159 1.00 58.72 64 ASP A C 1
ATOM 493 O O . ASP A 1 64 ? -62.582 8.474 32.466 1.00 58.72 64 ASP A O 1
ATOM 497 N N . LYS A 1 65 ? -63.462 9.284 34.362 1.00 63.34 65 LYS A N 1
ATOM 498 C CA . LYS A 1 65 ? -62.171 9.700 34.944 1.00 63.34 65 LYS A CA 1
ATOM 499 C C . LYS A 1 65 ? -61.297 8.496 35.299 1.00 63.34 65 LYS A C 1
ATOM 501 O O . LYS A 1 65 ? -60.078 8.559 35.154 1.00 63.34 65 LYS A O 1
ATOM 506 N N . TYR A 1 66 ? -61.928 7.401 35.711 1.00 70.88 66 TYR A N 1
ATOM 507 C CA . TYR A 1 66 ? -61.269 6.142 36.039 1.00 70.88 66 TYR A CA 1
ATOM 508 C C . TYR A 1 66 ? -60.555 5.533 34.817 1.00 70.88 66 TYR A C 1
ATOM 510 O O . TYR A 1 66 ? -59.375 5.196 34.892 1.00 70.88 66 TYR A O 1
ATOM 518 N N . ARG A 1 67 ? -61.205 5.521 33.645 1.00 70.75 67 ARG A N 1
ATOM 519 C CA . ARG A 1 67 ? -60.627 4.979 32.401 1.00 70.75 67 ARG A CA 1
ATOM 520 C C . ARG A 1 67 ? -59.345 5.697 31.952 1.00 70.75 67 ARG A C 1
ATOM 522 O O . ARG A 1 67 ? -58.404 5.052 31.490 1.00 70.75 67 ARG A O 1
ATOM 529 N N . TYR A 1 68 ? -59.282 7.022 32.095 1.00 76.50 68 TYR A N 1
ATOM 530 C CA . TYR A 1 68 ? -58.070 7.785 31.768 1.00 76.50 68 TYR A CA 1
ATOM 531 C C . TYR A 1 68 ? -56.946 7.577 32.789 1.00 76.50 68 TYR A C 1
ATOM 533 O O . TYR A 1 68 ? -55.778 7.603 32.406 1.00 76.50 68 TYR A O 1
ATOM 541 N N . LEU A 1 69 ? -57.277 7.328 34.062 1.00 80.12 69 LEU A N 1
ATOM 542 C CA . LEU A 1 69 ? -56.293 7.013 35.101 1.00 80.12 69 LEU A CA 1
ATOM 543 C C . LEU A 1 69 ? -55.641 5.642 34.884 1.00 80.12 69 LEU A C 1
ATOM 545 O O . LEU A 1 69 ? -54.428 5.534 35.044 1.00 80.12 69 LEU A O 1
ATOM 549 N N . VAL A 1 70 ? -56.399 4.632 34.444 1.00 81.12 70 VAL A N 1
ATOM 550 C CA . VAL A 1 70 ? -55.854 3.310 34.072 1.00 81.12 70 VAL A CA 1
ATOM 551 C C . VAL A 1 70 ? -54.886 3.430 32.888 1.00 81.12 70 VAL A C 1
ATOM 553 O O . VAL A 1 70 ? -53.769 2.910 32.937 1.00 81.12 70 VAL A O 1
ATOM 556 N N . GLY A 1 71 ? -55.265 4.184 31.849 1.00 82.00 71 GLY A N 1
ATOM 557 C CA . GLY A 1 71 ? -54.373 4.475 30.722 1.00 82.00 71 GLY A CA 1
ATOM 558 C C . GLY A 1 71 ? -53.118 5.251 31.146 1.00 82.00 71 GLY A C 1
ATOM 559 O O . GLY A 1 71 ? -52.008 4.914 30.729 1.00 82.00 71 GLY A O 1
ATOM 560 N N . ALA A 1 72 ? -53.269 6.255 32.017 1.00 85.25 72 ALA A N 1
ATOM 561 C CA . ALA A 1 72 ? -52.154 7.036 32.550 1.00 85.25 72 ALA A CA 1
ATOM 562 C C . ALA A 1 72 ? -51.195 6.180 33.391 1.00 85.25 72 ALA A C 1
ATOM 564 O O . ALA A 1 72 ? -49.984 6.307 33.222 1.00 85.25 72 ALA A O 1
ATOM 565 N N . LEU A 1 73 ? -51.711 5.281 34.238 1.00 87.75 73 LEU A N 1
ATOM 566 C CA . LEU A 1 73 ? -50.909 4.345 35.030 1.00 87.75 73 LEU A CA 1
ATOM 567 C C . LEU A 1 73 ? -50.005 3.496 34.127 1.00 87.75 73 LEU A C 1
ATOM 569 O O . LEU A 1 73 ? -48.795 3.436 34.344 1.00 87.75 73 LEU A O 1
ATOM 573 N N . TYR A 1 74 ? -50.577 2.894 33.082 1.00 87.44 74 TYR A N 1
ATOM 574 C CA . TYR A 1 74 ? -49.847 2.017 32.166 1.00 87.44 74 TYR A CA 1
ATOM 575 C C . TYR A 1 74 ? -48.756 2.760 31.374 1.00 87.44 74 TYR A C 1
ATOM 577 O O . TYR A 1 74 ? -47.613 2.299 31.271 1.00 87.44 74 TYR A O 1
ATOM 585 N N . VAL A 1 75 ? -49.085 3.941 30.839 1.00 86.62 75 VAL A N 1
ATOM 586 C CA . VAL A 1 75 ? -48.149 4.761 30.050 1.00 86.62 75 VAL A CA 1
ATOM 587 C C . VAL A 1 75 ? -47.027 5.322 30.927 1.00 86.62 75 VAL A C 1
ATOM 589 O O . VAL A 1 75 ? -45.856 5.236 30.552 1.00 86.62 75 VAL A O 1
ATOM 592 N N . LEU A 1 76 ? -47.351 5.859 32.110 1.00 89.12 76 LEU A N 1
ATOM 593 C CA . LEU A 1 76 ? -46.352 6.391 33.043 1.00 89.12 76 LEU A CA 1
ATOM 594 C C . LEU A 1 76 ? -45.438 5.290 33.586 1.00 89.12 76 LEU A C 1
ATOM 596 O O . LEU A 1 76 ? -44.238 5.518 33.706 1.00 89.12 76 LEU A O 1
ATOM 600 N N . HIS A 1 77 ? -45.967 4.092 33.851 1.00 89.94 77 HIS A N 1
ATOM 601 C CA . HIS A 1 77 ? -45.149 2.932 34.204 1.00 89.94 77 HIS A CA 1
ATOM 602 C C . HIS A 1 77 ? -44.163 2.572 33.085 1.00 89.94 77 HIS A C 1
ATOM 604 O O . HIS A 1 77 ? -42.974 2.433 33.354 1.00 89.94 77 HIS A O 1
ATOM 610 N N . THR A 1 78 ? -44.611 2.520 31.825 1.00 88.19 78 THR A N 1
ATOM 611 C CA . THR A 1 78 ? -43.716 2.233 30.686 1.00 88.19 78 THR A CA 1
ATOM 612 C C . THR A 1 78 ? -42.616 3.297 30.544 1.00 88.19 78 THR A C 1
ATOM 614 O O . THR A 1 78 ? -41.462 2.984 30.250 1.00 88.19 78 THR A O 1
ATOM 617 N N . LEU A 1 79 ? -42.947 4.569 30.791 1.00 89.81 79 LEU A N 1
ATOM 618 C CA . LEU A 1 79 ? -41.973 5.662 30.792 1.00 89.81 79 LEU A CA 1
ATOM 619 C C . LEU A 1 79 ? -40.965 5.547 31.950 1.00 89.81 79 LEU A C 1
ATOM 621 O O . LEU A 1 79 ? -39.774 5.795 31.750 1.00 89.81 79 LEU A O 1
ATOM 625 N N . LEU A 1 80 ? -41.422 5.169 33.147 1.00 90.88 80 LEU A N 1
ATOM 626 C CA . LEU A 1 80 ? -40.549 4.912 34.294 1.00 90.88 80 LEU A CA 1
ATOM 627 C C . LEU A 1 80 ? -39.606 3.734 34.033 1.00 90.88 80 LEU A C 1
ATOM 629 O O . LEU A 1 80 ? -38.418 3.843 34.329 1.00 90.88 80 LEU A O 1
ATOM 633 N N . GLU A 1 81 ? -40.094 2.652 33.425 1.00 89.69 81 GLU A N 1
ATOM 634 C CA . GLU A 1 81 ? -39.253 1.530 32.998 1.00 89.69 81 GLU A CA 1
ATOM 635 C C . GLU A 1 81 ? -38.189 1.978 31.988 1.00 89.69 81 GLU A C 1
ATOM 637 O O . GLU A 1 81 ? -37.026 1.606 32.121 1.00 89.69 81 GLU A O 1
ATOM 642 N N . GLN A 1 82 ? -38.518 2.867 31.042 1.00 90.56 82 GLN A N 1
ATOM 643 C CA . GLN A 1 82 ? -37.500 3.469 30.175 1.00 90.56 82 GLN A CA 1
ATOM 644 C C . GLN A 1 82 ? -36.452 4.244 30.991 1.00 90.56 82 GLN A C 1
ATOM 646 O O . GLN A 1 82 ? -35.256 4.081 30.757 1.00 90.56 82 GLN A O 1
ATOM 651 N N . TYR A 1 83 ? -36.857 5.080 31.955 1.00 91.62 83 TYR A N 1
ATOM 652 C CA . TYR A 1 83 ? -35.906 5.817 32.802 1.00 91.62 83 TYR A CA 1
ATOM 653 C C . TYR A 1 83 ? -35.043 4.903 33.673 1.00 91.62 83 TYR A C 1
ATOM 655 O O . TYR A 1 83 ? -33.881 5.233 33.907 1.00 91.62 83 TYR A O 1
ATOM 663 N N . ARG A 1 84 ? -35.563 3.745 34.093 1.00 90.69 84 ARG A N 1
ATOM 664 C CA . ARG A 1 84 ? -34.828 2.735 34.868 1.00 90.69 84 ARG A CA 1
ATOM 665 C C . ARG A 1 84 ? -33.625 2.190 34.105 1.00 90.69 84 ARG A C 1
ATOM 667 O O . ARG A 1 84 ? -32.623 1.850 34.720 1.00 90.69 84 ARG A O 1
ATOM 674 N N . MET A 1 85 ? -33.683 2.154 32.776 1.00 90.31 85 MET A N 1
ATOM 675 C CA . MET A 1 85 ? -32.569 1.676 31.951 1.00 90.31 85 MET A CA 1
ATOM 676 C C . MET A 1 85 ? -31.421 2.688 31.846 1.00 90.31 85 MET A C 1
ATOM 678 O O . MET A 1 85 ? -30.304 2.312 31.494 1.00 90.31 85 MET A O 1
ATOM 682 N N . PHE A 1 86 ? -31.679 3.969 32.130 1.00 92.19 86 PHE A N 1
ATOM 683 C CA . PHE A 1 86 ? -30.726 5.061 31.953 1.00 92.19 86 PHE A CA 1
ATOM 684 C C . PHE A 1 86 ? -30.290 5.657 33.294 1.00 92.19 86 PHE A C 1
ATOM 686 O O . PHE A 1 86 ? -31.033 6.402 33.930 1.00 92.19 86 PHE A O 1
ATOM 693 N N . VAL A 1 87 ? -29.023 5.453 33.662 1.00 89.44 87 VAL A N 1
ATOM 694 C CA . VAL A 1 87 ? -28.473 5.859 34.973 1.00 89.44 87 VAL A CA 1
ATOM 695 C C . VAL A 1 87 ? -28.632 7.362 35.240 1.00 89.44 87 VAL A C 1
ATOM 697 O O . VAL A 1 87 ? -28.959 7.788 36.345 1.00 89.44 87 VAL A O 1
ATOM 700 N N . HIS A 1 88 ? -28.471 8.196 34.209 1.00 89.06 88 HIS A N 1
ATOM 701 C CA . HIS A 1 88 ? -28.614 9.651 34.325 1.00 89.06 88 HIS A CA 1
ATOM 702 C C . HIS A 1 88 ? -30.057 10.133 34.593 1.00 89.06 88 HIS A C 1
ATOM 704 O O . HIS A 1 88 ? -30.241 11.294 34.954 1.00 89.06 88 HIS A O 1
ATOM 710 N N . ARG A 1 89 ? -31.074 9.272 34.419 1.00 91.12 89 ARG A N 1
ATOM 711 C CA . ARG A 1 89 ? -32.502 9.583 34.628 1.00 91.12 89 ARG A CA 1
ATOM 712 C C . ARG A 1 89 ? -33.045 9.078 35.965 1.00 91.12 89 ARG A C 1
ATOM 714 O O . ARG A 1 89 ? -34.206 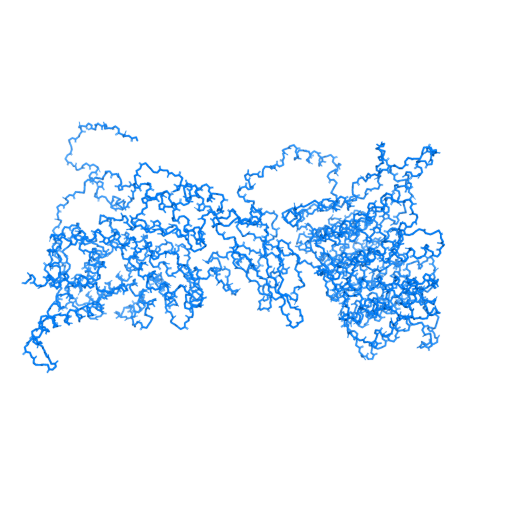9.338 36.269 1.00 91.12 89 ARG A O 1
ATOM 721 N N . TYR A 1 90 ? -32.231 8.428 36.799 1.00 88.69 90 TYR A N 1
ATOM 722 C CA . TYR A 1 90 ? -32.662 7.953 38.121 1.00 88.69 90 TYR A CA 1
ATOM 723 C C . TYR A 1 90 ? -33.272 9.049 39.022 1.00 88.69 90 TYR A C 1
ATOM 725 O O . TYR A 1 90 ? -34.280 8.772 39.674 1.00 88.69 90 TYR A O 1
ATOM 733 N N . PRO A 1 91 ? -32.763 10.301 39.051 1.00 85.75 91 PRO A N 1
ATOM 734 C CA . PRO A 1 91 ? -33.401 11.365 39.829 1.00 85.75 91 PRO A CA 1
ATOM 735 C C . PRO A 1 91 ? -34.829 11.687 39.363 1.00 85.75 91 PRO A C 1
ATOM 737 O O . PRO A 1 91 ? -35.688 12.003 40.185 1.00 85.75 91 PRO A O 1
ATOM 740 N N . ASP A 1 92 ? -35.077 11.620 38.052 1.00 87.69 92 ASP A N 1
ATOM 741 C CA . ASP A 1 92 ? -36.391 11.881 37.456 1.00 87.69 92 ASP A CA 1
ATOM 742 C C . ASP A 1 92 ? -37.344 10.703 37.709 1.00 87.69 92 ASP A C 1
ATOM 744 O O . ASP A 1 92 ? -38.527 10.908 37.986 1.00 87.69 92 ASP A O 1
ATOM 748 N N . LEU A 1 93 ? -36.810 9.477 37.684 1.00 89.62 93 LEU A N 1
ATOM 749 C CA . LEU A 1 93 ? -37.529 8.246 38.006 1.00 89.62 93 LEU A CA 1
ATOM 750 C C . LEU A 1 93 ? -38.091 8.274 39.431 1.00 89.62 93 LEU A C 1
ATOM 752 O O . LEU A 1 93 ? -39.285 8.054 39.598 1.00 89.62 93 LEU A O 1
ATOM 756 N N . ILE A 1 94 ? -37.282 8.614 40.443 1.00 85.38 94 ILE A N 1
ATOM 757 C CA . ILE A 1 94 ? -37.738 8.637 41.848 1.00 85.38 94 ILE A CA 1
ATOM 758 C C . ILE A 1 94 ? -38.883 9.642 42.049 1.00 85.38 94 ILE A C 1
ATOM 760 O O . ILE A 1 94 ? -39.830 9.369 42.784 1.00 85.38 94 ILE A O 1
ATOM 764 N N . ARG A 1 95 ? -38.840 10.797 41.371 1.00 82.88 95 ARG A N 1
ATOM 765 C CA . ARG A 1 95 ? -39.904 11.815 41.470 1.00 82.88 95 ARG A CA 1
ATOM 766 C C . ARG A 1 95 ? -41.220 11.340 40.879 1.00 82.88 95 ARG A C 1
ATOM 768 O O . ARG A 1 95 ? -42.276 11.596 41.449 1.00 82.88 95 ARG A O 1
ATOM 775 N N . LEU A 1 96 ? -41.153 10.694 39.719 1.00 88.19 96 LEU A N 1
ATOM 776 C CA . LEU A 1 96 ? -42.340 10.252 39.002 1.00 88.19 96 LEU A CA 1
ATOM 777 C C . LEU A 1 96 ? -42.899 8.939 39.580 1.00 88.19 96 LEU A C 1
ATOM 779 O O . LEU A 1 96 ? -44.112 8.738 39.544 1.00 88.19 96 LEU A O 1
ATOM 783 N N . ALA A 1 97 ? -42.055 8.099 40.191 1.00 87.12 97 ALA A N 1
ATOM 784 C CA . ALA A 1 97 ? -42.467 6.879 40.884 1.00 87.12 97 ALA A CA 1
ATOM 785 C C . ALA A 1 97 ? -43.516 7.167 41.967 1.00 87.12 97 ALA A C 1
ATOM 787 O O . ALA A 1 97 ? -44.540 6.493 42.000 1.00 87.12 97 ALA A O 1
ATOM 788 N N . GLY A 1 98 ? -43.339 8.226 42.768 1.00 84.19 98 GLY A N 1
ATOM 789 C CA . GLY A 1 98 ? -44.320 8.602 43.794 1.00 84.19 98 GLY A CA 1
ATOM 790 C C . GLY A 1 98 ? -45.715 8.899 43.226 1.00 84.19 98 GLY A C 1
ATOM 791 O O . GLY A 1 98 ? -46.725 8.477 43.782 1.00 84.19 98 GLY A O 1
ATOM 792 N N . VAL A 1 99 ? -45.793 9.548 42.060 1.00 85.62 99 VAL A N 1
ATOM 793 C CA . VAL A 1 99 ? -47.072 9.794 41.368 1.00 85.62 99 VAL A CA 1
ATOM 794 C C . VAL A 1 99 ? -47.692 8.481 40.890 1.00 85.62 99 VAL A C 1
ATOM 796 O O . VAL A 1 99 ? -48.893 8.265 41.050 1.00 85.62 99 VAL A O 1
ATOM 799 N N . VAL A 1 100 ? -46.876 7.584 40.332 1.00 87.62 100 VAL A N 1
ATOM 800 C CA . VAL A 1 100 ? -47.341 6.289 39.828 1.00 87.62 100 VAL A CA 1
ATOM 801 C C . VAL A 1 100 ? -47.861 5.402 40.951 1.00 87.62 100 VAL A C 1
ATOM 803 O O . VAL A 1 100 ? -48.946 4.847 40.782 1.00 87.62 100 VAL A O 1
ATOM 806 N N . CYS A 1 101 ? -47.191 5.302 42.108 1.00 84.56 101 CYS A N 1
ATOM 807 C CA . CYS A 1 101 ? -47.750 4.481 43.184 1.00 84.56 101 CYS A CA 1
ATOM 808 C C . CYS A 1 101 ? -48.977 5.117 43.866 1.00 84.56 101 CYS A C 1
ATOM 810 O O . CYS A 1 101 ? -49.833 4.366 44.318 1.00 84.56 101 CYS A O 1
ATOM 812 N N . LEU A 1 102 ? -49.147 6.451 43.865 1.00 81.75 102 LEU A N 1
ATOM 813 C CA . LEU A 1 102 ? -50.403 7.089 44.306 1.00 81.75 102 LEU A CA 1
ATOM 814 C C . LEU A 1 102 ? -51.588 6.669 43.424 1.00 81.75 102 LEU A C 1
ATOM 816 O O . LEU A 1 102 ? -52.657 6.348 43.937 1.00 81.75 102 LEU A O 1
ATOM 820 N N . ILE A 1 103 ? -51.389 6.646 42.103 1.00 82.88 103 ILE A N 1
ATOM 821 C CA . ILE A 1 103 ? -52.406 6.195 41.144 1.00 82.88 103 ILE A CA 1
ATOM 822 C C . ILE A 1 103 ? -52.635 4.682 41.287 1.00 82.88 103 ILE A C 1
ATOM 824 O O . ILE A 1 103 ? -53.778 4.228 41.298 1.00 82.88 103 ILE A O 1
ATOM 828 N N . ALA A 1 104 ? -51.563 3.899 41.439 1.00 83.69 104 ALA A N 1
ATOM 829 C CA . ALA A 1 104 ? -51.637 2.447 41.566 1.00 83.69 104 ALA A CA 1
ATOM 830 C C . ALA A 1 104 ? -52.375 1.995 42.834 1.00 83.69 104 ALA A C 1
ATOM 832 O O . ALA A 1 104 ? -53.197 1.092 42.739 1.00 83.69 104 ALA A O 1
ATOM 833 N N . MET A 1 105 ? -52.172 2.650 43.986 1.00 78.69 105 MET A N 1
ATOM 834 C CA . MET A 1 105 ? -52.904 2.330 45.224 1.00 78.69 105 MET A CA 1
ATOM 835 C C . MET A 1 105 ? -54.432 2.403 45.059 1.00 78.69 105 MET A C 1
ATOM 837 O O . MET A 1 105 ? -55.149 1.719 45.778 1.00 78.69 105 MET A O 1
ATOM 841 N N . TYR A 1 106 ? -54.934 3.203 44.110 1.00 76.44 106 TYR A N 1
ATOM 842 C CA . TYR A 1 106 ? -56.367 3.329 43.830 1.00 76.44 106 TYR A CA 1
ATOM 843 C C . TYR A 1 106 ? -56.908 2.294 42.823 1.00 76.44 106 TYR A C 1
ATOM 845 O O . TYR A 1 106 ? -58.109 2.028 42.813 1.00 76.44 106 TYR A O 1
ATOM 853 N N . ILE A 1 107 ? -56.043 1.739 41.964 1.00 77.69 107 ILE A N 1
ATOM 854 C CA . ILE A 1 107 ? -56.420 0.856 40.842 1.00 77.69 107 ILE A CA 1
ATOM 855 C C . ILE A 1 107 ? -56.009 -0.599 41.118 1.00 77.69 107 ILE A C 1
ATOM 857 O O . ILE A 1 107 ? -56.845 -1.496 41.114 1.00 77.69 107 ILE A O 1
ATOM 861 N N . ARG A 1 108 ? -54.709 -0.835 41.325 1.00 80.38 108 ARG A N 1
ATOM 862 C CA . ARG A 1 108 ? -54.064 -2.146 41.508 1.00 80.38 108 ARG A CA 1
ATOM 863 C C . ARG A 1 108 ? -52.880 -1.974 42.480 1.00 80.38 108 ARG A C 1
ATOM 865 O O . ARG A 1 108 ? -51.834 -1.455 42.065 1.00 80.38 108 ARG A O 1
ATOM 872 N N . PRO A 1 109 ? -53.000 -2.356 43.765 1.00 81.12 109 PRO A N 1
ATOM 873 C CA . PRO A 1 109 ? -51.949 -2.150 44.767 1.00 81.12 109 PRO A CA 1
ATOM 874 C C . PRO A 1 109 ? -50.667 -2.942 44.457 1.00 81.12 109 PRO A C 1
ATOM 876 O O . PRO A 1 109 ? -49.585 -2.551 44.892 1.00 81.12 109 PRO A O 1
ATOM 879 N N . GLU A 1 110 ? -50.748 -3.989 43.632 1.00 83.50 110 GLU A N 1
ATOM 880 C CA . GLU A 1 110 ? -49.605 -4.784 43.167 1.00 83.50 110 GLU A CA 1
ATOM 881 C C . GLU A 1 110 ? -48.597 -3.940 42.370 1.00 83.50 110 GLU A C 1
ATOM 883 O O . GLU A 1 110 ? -47.382 -4.117 42.478 1.00 83.50 110 GLU A O 1
ATOM 888 N N . TRP A 1 111 ? -49.091 -2.966 41.601 1.00 86.69 111 TRP A N 1
ATOM 889 C CA . TRP A 1 111 ? -48.255 -2.031 40.845 1.00 86.69 111 TRP A CA 1
ATOM 890 C C . TRP A 1 111 ? -47.538 -1.037 41.765 1.00 86.69 111 TRP A C 1
ATOM 892 O O . TRP A 1 111 ? -46.435 -0.582 41.451 1.00 86.69 111 TRP A O 1
ATOM 902 N N . ALA A 1 112 ? -48.142 -0.714 42.913 1.00 85.50 112 ALA A N 1
ATOM 903 C CA . ALA A 1 112 ? -47.508 0.109 43.934 1.00 85.50 112 ALA A CA 1
ATOM 904 C C . ALA A 1 112 ? -46.433 -0.670 44.704 1.00 85.50 112 ALA A C 1
ATOM 906 O O . ALA A 1 112 ? -45.366 -0.113 44.963 1.00 85.50 112 ALA A O 1
ATOM 907 N N . ASP A 1 113 ? -46.683 -1.946 45.023 1.00 86.81 113 ASP A N 1
ATOM 908 C CA . ASP A 1 113 ? -45.714 -2.845 45.670 1.00 86.81 113 ASP A CA 1
ATOM 909 C C . ASP A 1 113 ? -44.454 -3.001 44.805 1.00 86.81 113 ASP A C 1
ATOM 911 O O . ASP A 1 113 ? -43.336 -2.833 45.291 1.00 86.81 113 ASP A O 1
ATOM 915 N N . TYR A 1 114 ? -44.630 -3.186 43.494 1.00 88.31 114 TYR A N 1
ATOM 916 C CA . TYR A 1 114 ? -43.535 -3.248 42.525 1.00 88.31 114 TYR A CA 1
ATOM 917 C C . TYR A 1 114 ? -42.608 -2.022 42.570 1.00 88.31 114 TYR A C 1
ATOM 919 O O . TYR A 1 114 ? -41.394 -2.154 42.753 1.00 88.31 114 TYR A O 1
ATOM 927 N N . TRP A 1 115 ? -43.162 -0.812 42.451 1.00 88.38 115 TRP A N 1
ATOM 928 C CA . TRP A 1 115 ? -42.353 0.411 42.477 1.00 88.38 115 TRP A CA 1
ATOM 929 C C . TRP A 1 115 ? -41.792 0.720 43.863 1.00 88.38 115 TRP A C 1
ATOM 931 O O . TRP A 1 115 ? -40.705 1.285 43.957 1.00 88.38 115 TRP A O 1
ATOM 941 N N . ARG A 1 116 ? -42.479 0.317 44.938 1.00 86.31 116 ARG A N 1
ATOM 942 C CA . ARG A 1 116 ? -41.984 0.475 46.310 1.00 86.31 116 ARG A CA 1
ATOM 943 C C . ARG A 1 116 ? -40.774 -0.411 46.593 1.00 86.31 116 ARG A C 1
ATOM 945 O O . ARG A 1 116 ? -39.852 0.038 47.264 1.00 86.31 116 ARG A O 1
ATOM 952 N N . ARG A 1 117 ? -40.728 -1.619 46.026 1.00 88.69 117 ARG A N 1
ATOM 953 C CA . ARG A 1 117 ? -39.541 -2.488 46.069 1.00 88.69 117 ARG A CA 1
ATOM 954 C C . ARG A 1 117 ? -38.343 -1.844 45.363 1.00 88.69 117 ARG A C 1
ATOM 956 O O . ARG A 1 117 ? -37.233 -1.881 45.880 1.00 88.69 117 ARG A O 1
ATOM 963 N N . LEU A 1 118 ? -38.562 -1.241 44.192 1.00 88.00 118 LEU A N 1
ATOM 964 C CA . LEU A 1 118 ? -37.502 -0.622 43.380 1.00 88.00 118 LEU A CA 1
ATOM 965 C C . LEU A 1 118 ? -37.060 0.761 43.881 1.00 88.00 118 LEU A C 1
ATOM 967 O O . LEU A 1 118 ? -35.908 1.142 43.679 1.00 88.00 118 LEU A O 1
ATOM 971 N N . CYS A 1 119 ? -37.967 1.534 44.477 1.00 87.38 119 CYS A N 1
ATOM 972 C CA . CYS A 1 119 ? -37.743 2.901 44.950 1.00 87.38 119 CYS A CA 1
ATOM 973 C C . CYS A 1 119 ? -38.446 3.140 46.299 1.00 87.38 119 CYS A C 1
ATOM 975 O O . CYS A 1 119 ? -39.457 3.851 46.339 1.00 87.38 119 CYS A O 1
ATOM 977 N N . PRO A 1 120 ? -37.911 2.608 47.414 1.00 83.25 120 PRO A N 1
ATOM 978 C CA . PRO A 1 120 ? -38.528 2.767 48.735 1.00 83.25 120 PRO A CA 1
ATOM 979 C C . PRO A 1 120 ? -38.673 4.239 49.146 1.00 83.25 120 PRO A C 1
ATOM 981 O O . PRO A 1 120 ? -39.701 4.642 49.687 1.00 83.25 120 PRO A O 1
ATOM 984 N N . ASP A 1 121 ? -37.685 5.067 48.796 1.00 75.62 121 ASP A N 1
ATOM 985 C CA . ASP A 1 121 ? -37.633 6.500 49.116 1.00 75.62 121 ASP A CA 1
ATOM 986 C C . ASP A 1 121 ? -38.784 7.307 48.504 1.00 75.62 121 ASP A C 1
ATOM 988 O O . ASP A 1 121 ? -39.208 8.316 49.067 1.00 75.62 121 ASP A O 1
ATOM 992 N N . ALA A 1 122 ? -39.302 6.880 47.345 1.00 72.69 122 ALA A N 1
ATOM 993 C CA . ALA A 1 122 ? -40.378 7.590 46.657 1.00 72.69 122 ALA A CA 1
ATOM 994 C C . ALA A 1 122 ? -41.692 7.555 47.455 1.00 72.69 122 ALA A C 1
ATOM 996 O O . ALA A 1 122 ? -42.498 8.476 47.331 1.00 72.69 122 ALA A O 1
ATOM 997 N N . MET A 1 123 ? -41.880 6.518 48.285 1.00 69.62 123 MET A N 1
ATOM 998 C CA . MET A 1 123 ? -43.099 6.254 49.059 1.00 69.62 123 MET A CA 1
ATOM 999 C C . MET A 1 123 ? -42.844 6.051 50.557 1.00 69.62 123 MET A C 1
ATOM 1001 O O . MET A 1 123 ? -43.714 5.537 51.257 1.00 69.62 123 MET A O 1
ATOM 1005 N N . ALA A 1 124 ? -41.693 6.497 51.075 1.00 63.69 124 ALA A N 1
ATOM 1006 C CA . ALA A 1 124 ? -41.303 6.322 52.480 1.00 63.69 124 ALA A CA 1
ATOM 1007 C C . ALA A 1 124 ? -42.332 6.882 53.484 1.00 63.69 124 ALA A C 1
ATOM 1009 O O . ALA A 1 124 ? -42.404 6.434 54.619 1.00 63.69 124 ALA A O 1
ATOM 1010 N N . ARG A 1 125 ? -43.160 7.844 53.056 1.00 65.56 125 ARG A N 1
ATOM 1011 C CA . ARG A 1 125 ? -44.166 8.530 53.886 1.00 65.56 125 ARG A CA 1
ATOM 1012 C C . ARG A 1 125 ? -45.576 7.929 53.794 1.00 65.56 125 ARG A C 1
ATOM 1014 O O . ARG A 1 125 ? -46.513 8.514 54.327 1.00 65.56 125 ARG A O 1
ATOM 1021 N N . LEU A 1 126 ? -45.748 6.814 53.082 1.00 68.25 126 LEU A N 1
ATOM 1022 C CA . LEU A 1 126 ? -47.036 6.144 52.868 1.00 68.25 126 LEU A CA 1
ATOM 1023 C C . LEU A 1 126 ? -47.003 4.708 53.431 1.00 68.25 126 LEU A C 1
ATOM 1025 O O . LEU A 1 126 ? -45.949 4.061 53.386 1.00 68.25 126 LEU A O 1
ATOM 1029 N N . PRO A 1 127 ? -48.135 4.168 53.923 1.00 72.25 127 PRO A N 1
ATOM 1030 C CA . PRO A 1 127 ? -48.220 2.776 54.379 1.00 72.25 127 PRO A CA 1
ATOM 1031 C C . PRO A 1 127 ? -47.889 1.804 53.243 1.00 72.25 127 PRO A C 1
ATOM 1033 O O . PRO A 1 127 ? -48.085 2.141 52.069 1.00 72.25 127 PRO A O 1
ATOM 1036 N N . TRP A 1 128 ? -47.330 0.632 53.570 1.00 77.06 128 TRP A N 1
ATOM 1037 C CA . TRP A 1 128 ? -47.041 -0.388 52.557 1.00 77.06 128 TRP A CA 1
ATOM 1038 C C . TRP A 1 128 ? -48.339 -0.780 51.830 1.00 77.06 128 TRP A C 1
ATOM 1040 O O . TRP A 1 128 ? -49.375 -0.885 52.481 1.00 77.06 128 TRP A O 1
ATOM 1050 N N . PRO A 1 129 ? -48.344 -0.923 50.490 1.00 74.31 129 PRO A N 1
ATOM 1051 C CA . PRO A 1 129 ? -49.546 -1.313 49.761 1.00 74.31 129 PRO A CA 1
ATOM 1052 C C . PRO A 1 129 ? -50.064 -2.668 50.259 1.00 74.31 129 PRO A C 1
ATOM 1054 O O . PRO A 1 129 ? -49.351 -3.671 50.225 1.00 74.31 129 PRO A O 1
ATOM 1057 N N . LEU A 1 130 ? -51.310 -2.674 50.735 1.00 69.62 130 LEU A N 1
ATOM 1058 C CA . LEU A 1 130 ? -51.966 -3.823 51.361 1.00 69.62 130 LEU A CA 1
ATOM 1059 C C . LEU A 1 130 ? -53.084 -4.364 50.458 1.00 69.62 130 LEU A C 1
ATOM 1061 O O . LEU A 1 130 ? -53.770 -3.569 49.809 1.00 69.62 130 LEU A O 1
ATOM 1065 N N . PRO A 1 131 ? -53.375 -5.677 50.486 1.00 64.00 131 PRO A N 1
ATOM 1066 C CA . PRO A 1 131 ? -54.528 -6.244 49.779 1.00 64.00 131 PRO A CA 1
ATOM 1067 C C . PRO A 1 131 ? -55.853 -5.553 50.153 1.00 64.00 131 PRO A C 1
ATOM 1069 O O . PRO A 1 131 ? -56.700 -5.320 49.297 1.00 64.00 131 PRO A O 1
ATOM 1072 N N . ALA A 1 132 ? -55.997 -5.146 51.420 1.00 59.28 132 ALA A N 1
ATOM 1073 C CA . ALA A 1 132 ? -57.191 -4.493 51.959 1.00 59.28 132 ALA A CA 1
ATOM 1074 C C . ALA A 1 132 ? -57.386 -3.025 51.521 1.00 59.28 132 ALA A C 1
ATOM 1076 O O . ALA A 1 132 ? -58.432 -2.441 51.795 1.00 59.28 132 ALA A O 1
ATOM 1077 N N . THR A 1 133 ? -56.396 -2.403 50.865 1.00 59.22 133 THR A N 1
ATOM 1078 C CA . THR A 1 133 ? -56.461 -0.974 50.486 1.00 59.22 133 THR A CA 1
ATOM 1079 C C . THR A 1 133 ? -57.169 -0.697 49.156 1.00 59.22 133 THR A C 1
ATOM 1081 O O . THR A 1 133 ? -57.487 0.459 48.878 1.00 59.22 133 THR A O 1
ATOM 1084 N N . ALA A 1 134 ? -57.472 -1.724 48.354 1.00 61.41 134 ALA A N 1
ATOM 1085 C CA . ALA A 1 134 ? -58.128 -1.563 47.058 1.00 61.41 134 ALA A CA 1
ATOM 1086 C C . ALA A 1 134 ? -59.638 -1.873 47.127 1.00 61.41 134 ALA A C 1
ATOM 1088 O O . ALA A 1 134 ? -60.021 -2.973 47.530 1.00 61.41 134 ALA A O 1
ATOM 1089 N N . PRO A 1 135 ? -60.526 -0.956 46.703 1.00 62.91 135 PRO A N 1
ATOM 1090 C CA . PRO A 1 135 ? -61.939 -1.279 46.552 1.00 62.91 135 PRO A CA 1
ATOM 1091 C C . PRO A 1 135 ? -62.134 -2.242 45.370 1.00 62.91 135 PRO A C 1
ATOM 1093 O O . PRO A 1 135 ? -61.767 -1.926 44.241 1.00 62.91 135 PRO A O 1
ATOM 1096 N N . VAL A 1 136 ? -62.773 -3.393 45.613 1.00 62.12 136 VAL A N 1
ATOM 1097 C CA . VAL A 1 136 ? -63.035 -4.457 44.612 1.00 62.12 136 VAL A CA 1
ATOM 1098 C C . VAL A 1 136 ? -63.742 -3.929 43.349 1.00 62.12 136 VAL A C 1
ATOM 1100 O O . VAL A 1 136 ? -63.559 -4.459 42.259 1.00 62.12 136 VAL A O 1
ATOM 1103 N N . GLN A 1 137 ? -64.506 -2.838 43.475 1.00 59.94 137 GLN A N 1
ATOM 1104 C CA . GLN A 1 137 ? -65.230 -2.169 42.383 1.00 59.94 137 GLN A CA 1
ATOM 1105 C C . GLN A 1 137 ? -64.320 -1.444 41.370 1.00 59.94 137 GLN A C 1
ATOM 1107 O O . GLN A 1 137 ? -64.775 -1.117 40.278 1.00 59.94 137 GLN A O 1
ATOM 1112 N N . ASN A 1 138 ? -63.051 -1.200 41.718 1.00 63.94 138 ASN A N 1
ATOM 1113 C CA . ASN A 1 138 ? -62.075 -0.445 40.927 1.00 63.94 138 ASN A CA 1
ATOM 1114 C C . ASN A 1 138 ? -60.946 -1.334 40.376 1.00 63.94 138 ASN A C 1
ATOM 1116 O O . ASN A 1 138 ? -59.857 -0.831 40.096 1.00 63.94 138 ASN A O 1
ATOM 1120 N N . LEU A 1 139 ? -61.166 -2.642 40.240 1.00 66.38 139 LEU A N 1
ATOM 1121 C CA . LEU A 1 139 ? -60.223 -3.550 39.588 1.00 66.38 139 LEU A CA 1
ATOM 1122 C C . LEU A 1 139 ? -60.542 -3.600 38.086 1.00 66.38 139 LEU A C 1
ATOM 1124 O O . LEU A 1 139 ? -61.585 -4.110 37.693 1.00 66.38 139 LEU A O 1
ATOM 1128 N N . ASP A 1 140 ? -59.656 -3.051 37.250 1.00 68.19 140 ASP A N 1
ATOM 1129 C CA . ASP A 1 140 ? -59.770 -3.125 35.784 1.00 68.19 140 ASP A CA 1
ATOM 1130 C C . ASP A 1 140 ? -58.980 -4.332 35.249 1.00 68.19 140 ASP A C 1
ATOM 1132 O O . ASP A 1 140 ? -57.812 -4.530 35.610 1.00 68.19 140 ASP A O 1
ATOM 1136 N N . ASP A 1 141 ? -59.602 -5.124 34.376 1.00 69.00 141 ASP A N 1
ATOM 1137 C CA . ASP A 1 141 ? -58.982 -6.245 33.651 1.00 69.00 141 ASP A CA 1
ATOM 1138 C C . ASP A 1 141 ? -58.284 -5.794 32.350 1.00 69.00 141 ASP A C 1
ATOM 1140 O O . ASP A 1 141 ? -57.595 -6.567 31.681 1.00 69.00 141 ASP A O 1
ATOM 1144 N N . GLY A 1 142 ? -58.412 -4.514 31.982 1.00 70.69 142 GLY A N 1
ATOM 1145 C CA . GLY A 1 142 ? -57.753 -3.904 30.828 1.00 70.69 142 GLY A CA 1
ATOM 1146 C C . GLY A 1 142 ? -56.224 -3.830 30.939 1.00 70.69 142 GLY A C 1
ATOM 1147 O O . GLY A 1 142 ? -55.539 -3.735 29.913 1.00 70.69 142 GLY A O 1
ATOM 1148 N N . ILE A 1 143 ? -55.670 -3.929 32.150 1.00 79.25 143 ILE A N 1
ATOM 1149 C CA . ILE A 1 143 ? -54.229 -3.984 32.449 1.00 79.25 143 ILE A CA 1
ATOM 1150 C C . ILE A 1 143 ? -53.862 -5.328 33.100 1.00 79.25 143 ILE A C 1
ATOM 1152 O O . ILE A 1 143 ? -54.703 -5.924 33.768 1.00 79.25 143 ILE A O 1
ATOM 1156 N N . PRO A 1 144 ? -52.629 -5.841 32.909 1.00 80.38 144 PRO A N 1
ATOM 1157 C CA . PRO A 1 144 ? -52.225 -7.094 33.540 1.00 80.38 144 PRO A CA 1
ATOM 1158 C C . PRO A 1 144 ? -52.234 -6.969 35.070 1.00 80.38 144 PRO A C 1
ATOM 1160 O O . PRO A 1 144 ? -51.928 -5.906 35.618 1.00 80.38 144 PRO A O 1
ATOM 1163 N N . CYS A 1 145 ? -52.544 -8.079 35.747 1.00 78.75 145 CYS A N 1
ATOM 1164 C CA . CYS A 1 145 ? -52.515 -8.173 37.209 1.00 78.75 145 CYS A CA 1
ATOM 1165 C C . CYS A 1 145 ? -51.147 -7.769 37.779 1.00 78.75 145 CYS A C 1
ATOM 1167 O O . CYS A 1 145 ? -51.081 -7.039 38.764 1.00 78.75 145 CYS A O 1
ATOM 1169 N N . TRP A 1 146 ? -50.068 -8.161 37.099 1.00 79.50 146 TRP A N 1
ATOM 1170 C CA . TRP A 1 146 ? -48.697 -7.808 37.453 1.00 79.50 146 TRP A CA 1
ATOM 1171 C C . TRP A 1 146 ? -48.130 -6.748 36.499 1.00 79.50 146 TRP A C 1
ATOM 1173 O O . TRP A 1 146 ? -48.319 -6.862 35.282 1.00 79.50 146 TRP A O 1
ATOM 1183 N N . PRO A 1 147 ? -47.416 -5.730 37.013 1.00 85.50 147 PRO A N 1
ATOM 1184 C CA . PRO A 1 147 ? -46.781 -4.720 36.174 1.00 85.50 147 PRO A CA 1
ATOM 1185 C C . PRO A 1 147 ? -45.694 -5.350 35.284 1.00 85.50 147 PRO A C 1
ATOM 1187 O O . PRO A 1 147 ? -44.885 -6.138 35.778 1.00 85.50 147 PRO A O 1
ATOM 1190 N N . PRO A 1 148 ? -45.646 -5.029 33.978 1.00 84.31 148 PRO A N 1
ATOM 1191 C CA . PRO A 1 148 ? -44.642 -5.578 33.072 1.00 84.31 148 PRO A CA 1
ATOM 1192 C C . PRO A 1 148 ? -43.234 -5.018 33.349 1.00 84.31 148 PRO A C 1
ATOM 1194 O O . PRO A 1 148 ? -42.931 -3.880 33.008 1.00 84.31 148 PRO A O 1
ATOM 1197 N N . ASP A 1 149 ? -42.328 -5.842 33.883 1.00 86.88 149 ASP A N 1
ATOM 1198 C CA . ASP A 1 149 ? -40.910 -5.473 34.022 1.00 86.88 149 ASP A CA 1
ATOM 1199 C C . ASP A 1 149 ? -40.188 -5.570 32.663 1.00 86.88 149 ASP A C 1
ATOM 1201 O O . ASP A 1 149 ? -39.959 -6.656 32.121 1.00 86.88 149 ASP A O 1
ATOM 1205 N N . VAL A 1 150 ? -39.791 -4.420 32.112 1.00 87.31 150 VAL A N 1
ATOM 1206 C CA . VAL A 1 150 ? -39.110 -4.332 30.811 1.00 87.31 150 VAL A CA 1
ATOM 1207 C C . VAL A 1 150 ? -37.732 -4.994 30.839 1.00 87.31 150 VAL A C 1
ATOM 1209 O O . VAL A 1 150 ? -37.348 -5.641 29.864 1.00 87.31 150 VAL A O 1
ATOM 1212 N N . SER A 1 151 ? -36.990 -4.884 31.942 1.00 87.25 151 SER A N 1
ATOM 1213 C CA . SER A 1 151 ? -35.684 -5.537 32.083 1.00 87.25 151 SER A CA 1
ATOM 1214 C C . SER A 1 151 ? -35.822 -7.063 32.079 1.00 87.25 151 SER A C 1
ATOM 1216 O O . SER A 1 151 ? -35.051 -7.747 31.402 1.00 87.25 151 SER A O 1
ATOM 1218 N N . ALA A 1 152 ? -36.861 -7.597 32.727 1.00 85.31 152 ALA A N 1
ATOM 1219 C CA . ALA A 1 152 ? -37.182 -9.022 32.697 1.00 85.31 152 ALA A CA 1
ATOM 1220 C C . ALA A 1 152 ? -37.655 -9.489 31.314 1.00 85.31 152 ALA A C 1
ATOM 1222 O O . ALA A 1 152 ? -37.252 -10.562 30.867 1.00 85.31 152 ALA A O 1
ATOM 1223 N N . ILE A 1 153 ? -38.436 -8.674 30.595 1.00 85.81 153 ILE A N 1
ATOM 1224 C CA . ILE A 1 153 ? -38.838 -8.962 29.209 1.00 85.81 153 ILE A CA 1
ATOM 1225 C C . ILE A 1 153 ? -37.605 -9.043 28.299 1.00 85.81 153 ILE A C 1
ATOM 1227 O O . ILE A 1 153 ? -37.448 -10.021 27.567 1.00 85.81 153 ILE A O 1
ATOM 1231 N N . LEU A 1 154 ? -36.701 -8.059 28.368 1.00 87.94 154 LEU A N 1
ATOM 1232 C CA . LEU A 1 154 ? -35.464 -8.049 27.580 1.00 87.94 154 LEU A CA 1
ATOM 1233 C C . LEU A 1 154 ? -34.573 -9.255 27.910 1.00 87.94 154 LEU A C 1
ATOM 1235 O O . LEU A 1 154 ? -34.072 -9.909 26.996 1.00 87.94 154 LEU A O 1
ATOM 1239 N N . PHE A 1 155 ? -34.425 -9.594 29.195 1.00 87.75 155 PHE A N 1
ATOM 1240 C CA . PHE A 1 155 ? -33.698 -10.787 29.636 1.00 87.75 155 PHE A CA 1
ATOM 1241 C C . PHE A 1 155 ? -34.347 -12.080 29.116 1.00 87.75 155 PHE A C 1
ATOM 1243 O O . PHE A 1 155 ? -33.673 -12.957 28.575 1.00 87.75 155 PHE A O 1
ATOM 1250 N N . GLY A 1 156 ? -35.670 -12.196 29.228 1.00 84.69 156 GLY A N 1
ATOM 1251 C CA . GLY A 1 156 ? -36.427 -13.348 28.752 1.00 84.69 156 GLY A CA 1
ATOM 1252 C C . GLY A 1 156 ? -36.276 -13.565 27.249 1.00 84.69 156 GLY A C 1
ATOM 1253 O O . GLY A 1 156 ? -36.078 -14.698 26.825 1.00 84.69 156 GLY A O 1
ATOM 1254 N N . ARG A 1 157 ? -36.238 -12.496 26.440 1.00 85.31 157 ARG A N 1
ATOM 1255 C CA . ARG A 1 157 ? -35.979 -12.586 24.988 1.00 85.31 157 ARG A CA 1
ATOM 1256 C C . ARG A 1 157 ? -34.627 -13.220 24.658 1.00 85.31 157 ARG A C 1
ATOM 1258 O O . ARG A 1 157 ? -34.529 -14.044 23.746 1.00 85.31 157 ARG A O 1
ATOM 1265 N N . ILE A 1 158 ? -33.579 -12.862 25.401 1.00 87.12 158 ILE A N 1
ATOM 1266 C CA . ILE A 1 158 ? -32.232 -13.417 25.191 1.00 87.12 158 ILE A CA 1
ATOM 1267 C C . ILE A 1 158 ? -32.015 -14.773 25.879 1.00 87.12 158 ILE A C 1
ATOM 1269 O O . ILE A 1 158 ? -31.067 -15.476 25.536 1.00 87.12 158 ILE A O 1
ATOM 1273 N N . SER A 1 159 ? -32.874 -15.158 26.822 1.00 84.75 159 SER A N 1
ATOM 1274 C CA . SER A 1 159 ? -32.827 -16.458 27.497 1.00 84.75 159 SER A CA 1
ATOM 1275 C C . SER A 1 159 ? -33.663 -17.505 26.748 1.00 84.75 159 SER A C 1
ATOM 1277 O O . SER A 1 159 ? -33.130 -18.492 26.238 1.00 84.75 159 SER A O 1
ATOM 1279 N N . THR A 1 160 ? -34.962 -17.240 26.586 1.00 81.12 160 THR A N 1
ATOM 1280 C CA . THR A 1 160 ? -35.984 -18.124 26.004 1.00 81.12 160 THR A CA 1
ATOM 1281 C C . THR A 1 160 ? -36.768 -17.380 24.911 1.00 81.12 160 THR A C 1
ATOM 1283 O O . THR A 1 160 ? -37.760 -16.711 25.202 1.00 81.12 160 THR A O 1
ATOM 1286 N N . PRO A 1 161 ? -36.347 -17.473 23.637 1.00 72.00 161 PRO A N 1
ATOM 1287 C CA . PRO A 1 161 ? -36.910 -16.669 22.551 1.00 72.00 161 PRO A CA 1
ATOM 1288 C C . PRO A 1 161 ? -38.342 -17.063 22.171 1.00 72.00 161 PRO A C 1
ATOM 1290 O O . PRO A 1 161 ? -39.081 -16.233 21.654 1.00 72.00 161 PRO A O 1
ATOM 1293 N N . GLU A 1 162 ? -38.756 -18.288 22.501 1.00 67.44 162 GLU A N 1
ATOM 1294 C CA . GLU A 1 162 ? -40.128 -18.792 22.336 1.00 67.44 162 GLU A CA 1
ATOM 1295 C C . GLU A 1 162 ? -41.121 -18.199 23.353 1.00 67.44 162 GLU A C 1
ATOM 1297 O O . GLU A 1 162 ? -42.317 -18.474 23.286 1.00 67.44 162 GLU A O 1
ATOM 1302 N N . TRP A 1 163 ? -40.657 -17.383 24.308 1.00 70.69 163 TRP A N 1
ATOM 1303 C CA . TRP A 1 163 ? -41.516 -16.820 25.346 1.00 70.69 163 TRP A CA 1
ATOM 1304 C C . TRP A 1 163 ? -42.519 -15.802 24.750 1.00 70.69 163 TRP A C 1
ATOM 1306 O O . TRP A 1 163 ? -42.100 -14.766 24.218 1.00 70.69 163 TRP A O 1
ATOM 1316 N N . PRO A 1 164 ? -43.846 -16.041 24.836 1.00 59.22 164 PRO A N 1
ATOM 1317 C CA . PRO A 1 164 ? -44.861 -15.315 24.062 1.00 59.22 164 PRO A CA 1
ATOM 1318 C C . PRO A 1 164 ? -45.279 -13.963 24.672 1.00 59.22 164 PRO A C 1
ATOM 1320 O O . PRO A 1 164 ? -46.366 -13.459 24.389 1.00 59.22 164 PRO A O 1
ATOM 1323 N N . MET A 1 165 ? -44.446 -13.346 25.515 1.00 65.44 165 MET A N 1
ATOM 1324 C CA . MET A 1 165 ? -44.784 -12.072 26.160 1.00 65.44 165 MET A CA 1
ATOM 1325 C C . MET A 1 165 ? -44.910 -10.954 25.109 1.00 65.44 165 MET A C 1
ATOM 1327 O O . MET A 1 165 ? -44.039 -10.804 24.253 1.00 65.44 165 MET A O 1
ATOM 1331 N N . GLN A 1 166 ? -45.985 -10.162 25.137 1.00 64.88 166 GLN A N 1
ATOM 1332 C CA . GLN A 1 166 ? -46.231 -9.120 24.131 1.00 64.88 166 GLN A CA 1
ATOM 1333 C C . GLN A 1 166 ? -45.489 -7.816 24.467 1.00 64.88 166 GLN A C 1
ATOM 1335 O O . GLN A 1 166 ? -45.675 -7.246 25.539 1.00 64.88 166 GLN A O 1
ATOM 1340 N N . TRP A 1 167 ? -44.675 -7.318 23.529 1.00 74.06 167 TRP A N 1
ATOM 1341 C CA . TRP A 1 167 ? -44.048 -5.995 23.624 1.00 74.06 167 TRP A CA 1
ATOM 1342 C C . TRP A 1 167 ? -45.061 -4.883 23.328 1.00 74.06 167 TRP A C 1
ATOM 1344 O O . TRP A 1 167 ? -45.762 -4.935 22.307 1.00 74.06 167 TRP A O 1
ATOM 1354 N N . THR A 1 168 ? -45.121 -3.864 24.189 1.00 68.88 168 THR A N 1
ATOM 1355 C CA . THR A 1 168 ? -46.063 -2.747 24.048 1.00 68.88 168 THR A CA 1
ATOM 1356 C C . THR A 1 168 ? -45.389 -1.477 23.554 1.00 68.88 168 THR A C 1
ATOM 1358 O O . THR A 1 168 ? -44.650 -0.826 24.288 1.00 68.88 168 THR A O 1
ATOM 1361 N N . ASP A 1 169 ? -45.722 -1.092 22.326 1.00 71.69 169 ASP A N 1
ATOM 1362 C CA . ASP A 1 169 ? -45.362 0.198 21.744 1.00 71.69 169 ASP A CA 1
ATOM 1363 C C . ASP A 1 169 ? -46.408 1.267 22.058 1.00 71.69 169 ASP A C 1
ATOM 1365 O O . ASP A 1 169 ? -47.573 0.950 22.294 1.00 71.69 169 ASP A O 1
ATOM 1369 N N . ALA A 1 170 ? -46.025 2.544 21.970 1.00 76.06 170 ALA A N 1
ATOM 1370 C CA . ALA A 1 170 ? -46.940 3.670 22.174 1.00 76.06 170 ALA A CA 1
ATOM 1371 C C . ALA A 1 170 ? -48.208 3.589 21.289 1.00 76.06 170 ALA A C 1
ATOM 1373 O O . ALA A 1 170 ? -49.296 3.949 21.733 1.00 76.06 170 ALA A O 1
ATOM 1374 N N . SER A 1 171 ? -48.093 3.065 20.061 1.00 76.88 171 SER A N 1
ATOM 1375 C CA . SER A 1 171 ? -49.229 2.820 19.158 1.00 76.88 171 SER A CA 1
ATOM 1376 C C . SER A 1 171 ? -50.162 1.723 19.676 1.00 76.88 171 SER A C 1
ATOM 1378 O O . SER A 1 171 ? -51.362 1.948 19.799 1.00 76.88 171 SER A O 1
ATOM 1380 N N . LYS A 1 172 ? -49.608 0.569 20.068 1.00 77.50 172 LYS A N 1
ATOM 1381 C CA . LYS A 1 172 ? -50.368 -0.543 20.662 1.00 77.50 172 LYS A CA 1
ATOM 1382 C C . LYS A 1 172 ? -51.028 -0.140 21.982 1.00 77.50 172 LYS A C 1
ATOM 1384 O O . LYS A 1 172 ? -52.121 -0.599 22.292 1.00 77.50 172 LYS A O 1
ATOM 1389 N N . GLN A 1 173 ? -50.384 0.732 22.760 1.00 78.12 173 GLN A N 1
ATOM 1390 C CA . GLN A 1 173 ? -50.959 1.300 23.981 1.00 78.12 173 GLN A CA 1
ATOM 1391 C C . GLN A 1 173 ? -52.168 2.190 23.666 1.00 78.12 173 GLN A C 1
ATOM 1393 O O . GLN A 1 173 ? -53.209 2.057 24.309 1.00 78.12 173 GLN A O 1
ATOM 1398 N N . ALA A 1 174 ? -52.071 3.048 22.646 1.00 78.38 174 ALA A N 1
ATOM 1399 C CA . ALA A 1 174 ? -53.193 3.873 22.196 1.00 78.38 174 ALA A CA 1
ATOM 1400 C C . ALA A 1 174 ? -54.371 3.021 21.683 1.00 78.38 174 ALA A C 1
ATOM 1402 O O . ALA A 1 174 ? -55.520 3.296 22.033 1.00 78.38 174 ALA A O 1
ATOM 1403 N N . GLU A 1 175 ? -54.091 1.952 20.928 1.00 81.12 175 GLU A N 1
ATOM 1404 C CA . GLU A 1 175 ? -55.095 0.976 20.479 1.00 81.12 175 GLU A CA 1
ATOM 1405 C C . GLU A 1 175 ? -55.769 0.263 21.659 1.00 81.12 175 GLU A C 1
ATOM 1407 O O . GLU A 1 175 ? -57.000 0.223 21.729 1.00 81.12 175 GLU A O 1
ATOM 1412 N N . ARG A 1 176 ? -54.979 -0.229 22.627 1.00 80.81 176 ARG A N 1
ATOM 1413 C CA . ARG A 1 176 ? -55.468 -0.962 23.809 1.00 80.81 176 ARG A CA 1
ATOM 1414 C C . ARG A 1 176 ? -56.485 -0.157 24.614 1.00 80.81 176 ARG A C 1
ATOM 1416 O O . ARG A 1 176 ? -57.529 -0.686 24.982 1.00 80.81 176 ARG A O 1
ATOM 1423 N N . PHE A 1 177 ? -56.219 1.128 24.846 1.00 80.38 177 PHE A N 1
ATOM 1424 C CA . PHE A 1 177 ? -57.125 1.999 25.605 1.00 80.38 177 PHE A CA 1
ATOM 1425 C C . PHE A 1 177 ? -58.175 2.715 24.733 1.00 80.38 177 PHE A C 1
ATOM 1427 O O . PHE A 1 177 ? -59.052 3.410 25.260 1.00 80.38 177 PHE A O 1
ATOM 1434 N N . ARG A 1 178 ? -58.141 2.501 23.407 1.00 77.56 178 ARG A N 1
ATOM 1435 C CA . ARG A 1 178 ? -58.971 3.177 22.391 1.00 77.56 178 ARG A CA 1
ATOM 1436 C C . ARG A 1 178 ? -58.845 4.707 22.451 1.00 77.56 178 ARG A C 1
ATOM 1438 O O . ARG A 1 178 ? -59.839 5.423 22.351 1.00 77.56 178 ARG A O 1
ATOM 1445 N N . ILE A 1 179 ? -57.624 5.205 22.647 1.00 77.56 179 ILE A N 1
ATOM 1446 C CA . ILE A 1 179 ? -57.316 6.639 22.739 1.00 77.56 179 ILE A CA 1
ATOM 1447 C C . ILE A 1 179 ? -56.881 7.145 21.361 1.00 77.56 179 ILE A C 1
ATOM 1449 O O . ILE A 1 179 ? -55.950 6.612 20.760 1.00 77.56 179 ILE A O 1
ATOM 1453 N N . LYS A 1 180 ? -57.521 8.211 20.863 1.00 78.75 180 LYS A N 1
ATOM 1454 C CA . LYS A 1 180 ? -57.088 8.886 19.633 1.00 78.75 180 LYS A CA 1
ATOM 1455 C C . LYS A 1 180 ? -55.880 9.788 19.945 1.00 78.75 180 LYS A C 1
ATOM 1457 O O . LYS A 1 180 ? -56.025 10.698 20.762 1.00 78.75 180 LYS A O 1
ATOM 1462 N N . PRO A 1 181 ? -54.702 9.580 19.325 1.00 73.69 181 PRO A N 1
ATOM 1463 C CA . PRO A 1 181 ? -53.529 10.416 19.576 1.00 73.69 181 PRO A CA 1
ATOM 1464 C C . PRO A 1 181 ? -53.782 11.865 19.139 1.00 73.69 181 PRO A C 1
ATOM 1466 O O . PRO A 1 181 ? -54.306 12.112 18.052 1.00 73.69 181 PRO A O 1
ATOM 1469 N N . SER A 1 182 ? -53.406 12.824 19.989 1.00 75.44 182 SER A N 1
ATOM 1470 C CA . SER A 1 182 ? -53.668 14.256 19.781 1.00 75.44 182 SER A CA 1
ATOM 1471 C C . SER A 1 182 ? -52.701 14.937 18.806 1.00 75.44 182 SER A C 1
ATOM 1473 O O . SER A 1 182 ? -53.020 16.006 18.300 1.00 75.44 182 SER A O 1
ATOM 1475 N N . TRP A 1 183 ? -51.525 14.346 18.548 1.00 74.81 183 TRP A N 1
ATOM 1476 C CA . TRP A 1 183 ? -50.446 14.878 17.689 1.00 74.81 183 TRP A CA 1
ATOM 1477 C C . TRP A 1 183 ? -50.005 16.326 17.987 1.00 74.81 183 TRP A C 1
ATOM 1479 O O . TRP A 1 183 ? -49.337 16.946 17.162 1.00 74.81 183 TRP A O 1
ATOM 1489 N N . ALA A 1 184 ? -50.313 16.859 19.176 1.00 74.44 184 ALA A N 1
ATOM 1490 C CA . ALA A 1 184 ? -50.057 18.258 19.539 1.00 74.44 184 ALA A CA 1
ATOM 1491 C C . ALA A 1 184 ? -48.565 18.654 19.504 1.00 74.44 184 ALA A C 1
ATOM 1493 O O . ALA A 1 184 ? -48.241 19.818 19.298 1.00 74.44 184 ALA A O 1
ATOM 1494 N N . TYR A 1 185 ? -47.662 17.681 19.659 1.00 68.88 185 TYR A N 1
ATOM 1495 C CA . TYR A 1 185 ? -46.205 17.862 19.603 1.00 68.88 185 TYR A CA 1
ATOM 1496 C C . TYR A 1 185 ? -45.568 17.224 18.350 1.00 68.88 185 TYR A C 1
ATOM 1498 O O . TYR A 1 185 ? -44.374 16.930 18.332 1.00 68.88 185 TYR A O 1
ATOM 1506 N N . GLY A 1 186 ? -46.356 16.978 17.297 1.00 75.44 186 GLY A N 1
ATOM 1507 C CA . GLY A 1 186 ? -45.902 16.304 16.077 1.00 75.44 186 GLY A CA 1
ATOM 1508 C C . GLY A 1 186 ? -45.770 14.781 16.221 1.00 75.44 186 GLY A C 1
ATOM 1509 O O . GLY A 1 186 ? -46.297 14.179 17.157 1.00 75.44 186 GLY A O 1
ATOM 1510 N N . ARG A 1 187 ? -45.081 14.133 15.264 1.00 70.88 187 ARG A N 1
ATOM 1511 C CA . ARG A 1 187 ? -44.864 12.670 15.239 1.00 70.88 187 ARG A CA 1
ATOM 1512 C C . ARG A 1 187 ? -43.676 12.226 16.098 1.00 70.88 187 ARG A C 1
ATOM 1514 O O . ARG A 1 187 ? -42.774 11.554 15.609 1.00 70.88 187 ARG A O 1
ATOM 1521 N N . LEU A 1 188 ? -43.652 12.635 17.361 1.00 72.44 188 LEU A N 1
ATOM 1522 C CA . LEU A 1 188 ? -42.555 12.327 18.276 1.00 72.44 188 LEU A CA 1
ATOM 1523 C C . LEU A 1 188 ? -42.956 11.161 19.184 1.00 72.44 188 LEU A C 1
ATOM 1525 O O . LEU A 1 188 ? -43.967 11.241 19.880 1.00 72.44 188 LEU A O 1
ATOM 1529 N N . ASN A 1 189 ? -42.189 10.066 19.156 1.00 77.06 189 ASN A N 1
ATOM 1530 C CA . ASN A 1 189 ? -42.446 8.914 20.016 1.00 77.06 189 ASN A CA 1
ATOM 1531 C C . ASN A 1 189 ? -41.630 9.032 21.320 1.00 77.06 189 ASN A C 1
ATOM 1533 O O . ASN A 1 189 ? -40.406 8.908 21.273 1.00 77.06 189 ASN A O 1
ATOM 1537 N N . PRO A 1 190 ? -42.263 9.232 22.492 1.00 77.31 190 PRO A N 1
ATOM 1538 C CA . PRO A 1 190 ? -41.550 9.362 23.767 1.00 77.31 190 PRO A CA 1
ATOM 1539 C C . PRO A 1 190 ? -40.832 8.073 24.206 1.00 77.31 190 PRO A C 1
ATOM 1541 O O . PRO A 1 190 ? -39.924 8.130 25.040 1.00 77.31 190 PRO A O 1
ATOM 1544 N N . LEU A 1 191 ? -41.223 6.925 23.640 1.00 84.00 191 LEU A N 1
ATOM 1545 C CA . LEU A 1 191 ? -40.654 5.604 23.922 1.00 84.00 191 LEU A CA 1
ATOM 1546 C C . LEU A 1 191 ? -39.649 5.142 22.852 1.00 84.00 191 LEU A C 1
ATOM 1548 O O . LEU A 1 191 ? -39.304 3.964 22.779 1.00 84.00 191 LEU A O 1
ATOM 1552 N N . GLU A 1 192 ? -39.173 6.053 21.999 1.00 85.44 192 GLU A N 1
ATOM 1553 C CA . GLU A 1 192 ? -38.230 5.727 20.927 1.00 85.44 192 GLU A CA 1
ATOM 1554 C C . GLU A 1 192 ? -36.939 5.036 21.425 1.00 85.44 192 GLU A C 1
ATOM 1556 O O . GLU A 1 192 ? -36.572 4.012 20.843 1.00 85.44 192 GLU A O 1
ATOM 1561 N N . PRO A 1 193 ? -36.249 5.496 22.494 1.00 87.44 193 PRO A N 1
ATOM 1562 C CA . PRO A 1 193 ? -35.059 4.805 23.001 1.00 87.44 193 PRO A CA 1
ATOM 1563 C C . PRO A 1 193 ? -35.340 3.354 23.395 1.00 87.44 193 PRO A C 1
ATOM 1565 O O . PRO A 1 193 ? -34.531 2.470 23.116 1.00 87.44 193 PRO A O 1
ATOM 1568 N N . LEU A 1 194 ? -36.498 3.109 24.010 1.00 87.62 194 LEU A N 1
ATOM 1569 C CA . LEU A 1 194 ? -36.923 1.785 24.435 1.00 87.62 194 LEU A CA 1
ATOM 1570 C C . LEU A 1 194 ? -37.182 0.857 23.238 1.00 87.62 194 LEU A C 1
ATOM 1572 O O . LEU A 1 194 ? -36.712 -0.280 23.225 1.00 87.62 194 LEU A O 1
ATOM 1576 N N . GLN A 1 195 ? -37.853 1.363 22.200 1.00 87.25 195 GLN A N 1
ATOM 1577 C CA . GLN A 1 195 ? -38.089 0.628 20.951 1.00 87.25 195 GLN A CA 1
ATOM 1578 C C . GLN A 1 195 ? -36.792 0.245 20.246 1.00 87.25 195 GLN A C 1
ATOM 1580 O O . GLN A 1 195 ? -36.635 -0.897 19.813 1.00 87.25 195 GLN A O 1
ATOM 1585 N N . ARG A 1 196 ? -35.845 1.188 20.161 1.00 89.62 196 ARG A N 1
ATOM 1586 C CA . ARG A 1 196 ? -34.534 0.949 19.550 1.00 89.62 196 ARG A CA 1
ATOM 1587 C C . ARG A 1 196 ? -33.781 -0.174 20.272 1.00 89.62 196 ARG A C 1
ATOM 1589 O O . ARG A 1 196 ? -33.223 -1.046 19.613 1.00 89.62 196 ARG A O 1
ATOM 1596 N N . ILE A 1 197 ? -33.802 -0.198 21.609 1.00 90.25 197 ILE A N 1
ATOM 1597 C CA . ILE A 1 197 ? -33.149 -1.258 22.398 1.00 90.25 197 ILE A CA 1
ATOM 1598 C C . ILE A 1 197 ? -33.857 -2.603 22.205 1.00 90.25 197 ILE A C 1
ATOM 1600 O O . ILE A 1 197 ? -33.190 -3.607 21.961 1.00 90.25 197 ILE A O 1
ATOM 1604 N N . HIS A 1 198 ? -35.191 -2.630 22.264 1.00 89.38 198 HIS A N 1
ATOM 1605 C CA . HIS A 1 198 ? -35.958 -3.859 22.064 1.00 89.38 198 HIS A CA 1
ATOM 1606 C C . HIS A 1 198 ? -35.697 -4.493 20.700 1.00 89.38 198 HIS A C 1
ATOM 1608 O O . HIS A 1 198 ? -35.428 -5.689 20.638 1.00 89.38 198 HIS A O 1
ATOM 1614 N N . ALA A 1 199 ? -35.701 -3.699 19.628 1.00 89.44 199 ALA A N 1
ATOM 1615 C CA . ALA A 1 199 ? -35.455 -4.200 18.281 1.00 89.44 199 ALA A CA 1
ATOM 1616 C C . ALA A 1 199 ? -34.071 -4.872 18.161 1.00 89.44 199 ALA A C 1
ATOM 1618 O O . ALA A 1 199 ? -33.929 -5.906 17.512 1.00 89.44 199 ALA A O 1
ATOM 1619 N N . VAL A 1 200 ? -33.048 -4.348 18.848 1.00 91.44 200 VAL A N 1
ATOM 1620 C CA . VAL A 1 200 ? -31.724 -4.993 18.898 1.00 91.44 200 VAL A CA 1
ATOM 1621 C C . VAL A 1 200 ? -31.757 -6.287 19.717 1.00 91.44 200 VAL A C 1
ATOM 1623 O O . VAL A 1 200 ? -31.193 -7.296 19.291 1.00 91.44 200 VAL A O 1
ATOM 1626 N N . TYR A 1 201 ? -32.437 -6.297 20.865 1.00 90.69 201 TYR A N 1
ATOM 1627 C CA . TYR A 1 201 ? -32.597 -7.499 21.692 1.00 90.69 201 TYR A CA 1
ATOM 1628 C C . TYR A 1 201 ? -33.388 -8.610 20.985 1.00 90.69 201 TYR A C 1
ATOM 1630 O O . TYR A 1 201 ? -33.077 -9.785 21.172 1.00 90.69 201 TYR A O 1
ATOM 1638 N N . GLU A 1 202 ? -34.357 -8.258 20.141 1.00 88.75 202 GLU A N 1
ATOM 1639 C CA . GLU A 1 202 ? -35.116 -9.194 19.307 1.00 88.75 202 GLU A CA 1
ATOM 1640 C C . GLU A 1 202 ? -34.197 -9.921 18.315 1.00 88.75 202 GLU A C 1
ATOM 1642 O O . GLU A 1 202 ? -34.200 -11.149 18.235 1.00 88.75 202 GLU A O 1
ATOM 1647 N N . VAL A 1 203 ? -33.311 -9.178 17.647 1.00 89.94 203 VAL A N 1
ATOM 1648 C CA . VAL A 1 203 ? -32.313 -9.741 16.725 1.00 89.94 203 VAL A CA 1
ATOM 1649 C C . VAL A 1 203 ? -31.282 -10.615 17.452 1.00 89.94 203 VAL A C 1
ATOM 1651 O O . VAL A 1 203 ? -30.895 -11.673 16.952 1.00 89.94 203 VAL A O 1
ATOM 1654 N N . LEU A 1 204 ? -30.843 -10.214 18.650 1.00 88.69 204 LEU A N 1
ATOM 1655 C CA . LEU A 1 204 ? -29.949 -11.029 19.487 1.00 88.69 204 LEU A CA 1
ATOM 1656 C C . LEU A 1 204 ? -30.636 -12.305 20.010 1.00 88.69 204 LEU A C 1
ATOM 1658 O O . LEU A 1 204 ? -29.972 -13.322 20.263 1.00 88.69 204 LEU A O 1
ATOM 1662 N N . GLY A 1 205 ? -31.959 -12.241 20.167 1.00 84.88 205 GLY A N 1
ATOM 1663 C CA . GLY A 1 205 ? -32.845 -13.305 20.618 1.00 84.88 205 GLY A CA 1
ATOM 1664 C C . GLY A 1 205 ? -33.075 -14.430 19.604 1.00 84.88 205 GLY A C 1
ATOM 1665 O O . GLY A 1 205 ? -33.334 -15.552 20.025 1.00 84.88 205 GLY A O 1
ATOM 1666 N N . ASP A 1 206 ? -32.945 -14.156 18.302 1.00 84.56 206 ASP A N 1
ATOM 1667 C CA . ASP A 1 206 ? -33.306 -15.067 17.203 1.00 84.56 206 ASP A CA 1
ATOM 1668 C C . ASP A 1 206 ? -32.614 -16.443 17.312 1.00 84.56 206 ASP A C 1
ATOM 1670 O O . ASP A 1 206 ? -31.398 -16.552 17.189 1.00 84.56 206 ASP A O 1
ATOM 1674 N N . ALA A 1 207 ? -33.371 -17.520 17.535 1.00 76.81 207 ALA A N 1
ATOM 1675 C CA . ALA A 1 207 ? -32.807 -18.864 17.690 1.00 76.81 207 ALA A CA 1
ATOM 1676 C C . ALA A 1 207 ? -32.304 -19.473 16.366 1.00 76.81 207 ALA A C 1
ATOM 1678 O O . ALA A 1 207 ? -31.469 -20.377 16.383 1.00 76.81 207 ALA A O 1
ATOM 1679 N N . ASN A 1 208 ? -32.764 -18.967 15.217 1.00 80.44 208 ASN A N 1
ATOM 1680 C CA . ASN A 1 208 ? -32.524 -19.590 13.912 1.00 80.44 208 ASN A CA 1
ATOM 1681 C C . ASN A 1 208 ? -31.157 -19.233 13.303 1.00 80.44 208 ASN A C 1
ATOM 1683 O O . ASN A 1 208 ? -30.770 -19.770 12.262 1.00 80.44 208 ASN A O 1
ATOM 1687 N N . LYS A 1 209 ? -30.412 -18.304 13.914 1.00 81.19 209 LYS A N 1
ATOM 1688 C CA . LYS A 1 209 ? -29.165 -17.754 13.363 1.00 81.19 209 LYS A CA 1
ATOM 1689 C C . LYS A 1 209 ? -27.961 -18.019 14.271 1.00 81.19 209 LYS A C 1
ATOM 1691 O O . LYS A 1 209 ? -28.017 -17.876 15.490 1.00 81.19 209 LYS A O 1
ATOM 1696 N N . LYS A 1 210 ? -26.812 -18.317 13.652 1.00 84.19 210 LYS A N 1
ATOM 1697 C CA . LYS A 1 210 ? -25.509 -18.434 14.341 1.00 84.19 210 LYS A CA 1
ATOM 1698 C C . LYS A 1 210 ? -25.106 -17.124 15.027 1.00 84.19 210 LYS A C 1
ATOM 1700 O O . LYS A 1 210 ? -25.542 -16.053 14.602 1.00 84.19 210 LYS A O 1
ATOM 1705 N N . LEU A 1 211 ? -24.230 -17.193 16.036 1.00 83.38 211 LEU A N 1
ATOM 1706 C CA . LEU A 1 211 ? -23.806 -16.030 16.834 1.00 83.38 211 LEU A CA 1
ATOM 1707 C C . LEU A 1 211 ? -23.330 -14.856 15.971 1.00 83.38 211 LEU A C 1
ATOM 1709 O O . LEU A 1 211 ? -23.818 -13.740 16.136 1.00 83.38 211 LEU A O 1
ATOM 1713 N N . LEU A 1 212 ? -22.420 -15.109 15.024 1.00 83.81 212 LEU A N 1
ATOM 1714 C CA . LEU A 1 212 ? -21.850 -14.050 14.186 1.00 83.81 212 LEU A CA 1
ATOM 1715 C C . LEU A 1 212 ? -22.919 -13.332 13.355 1.00 83.81 212 LEU A C 1
ATOM 1717 O O . LEU A 1 212 ? -22.900 -12.112 13.285 1.00 83.81 212 LEU A O 1
ATOM 1721 N N . LYS A 1 213 ? -23.896 -14.061 12.799 1.00 86.81 213 LYS A N 1
ATOM 1722 C CA . LYS A 1 213 ? -24.990 -13.457 12.019 1.00 86.81 213 LYS A CA 1
ATOM 1723 C C . LYS A 1 213 ? -25.938 -12.631 12.892 1.00 86.81 213 LYS A C 1
ATOM 1725 O O . LYS A 1 213 ? -26.416 -11.592 12.447 1.00 86.81 213 LYS A O 1
ATOM 1730 N N . ARG A 1 214 ? -26.201 -13.066 14.131 1.00 89.44 214 ARG A N 1
ATOM 1731 C CA . ARG A 1 214 ? -27.021 -12.309 15.097 1.00 89.44 214 ARG A CA 1
ATOM 1732 C C . ARG A 1 214 ? -26.332 -11.019 15.511 1.00 89.44 214 ARG A C 1
ATOM 1734 O O . ARG A 1 214 ? -26.932 -9.953 15.442 1.00 89.44 214 ARG A O 1
ATOM 1741 N N . ALA A 1 215 ? -25.057 -11.115 15.880 1.00 89.44 215 ALA A N 1
ATOM 1742 C CA . ALA A 1 215 ? -24.244 -9.958 16.225 1.00 89.44 215 ALA A CA 1
ATOM 1743 C C . ALA A 1 215 ? -24.082 -9.000 15.029 1.00 89.44 215 ALA A C 1
ATOM 1745 O O . ALA A 1 215 ? -24.162 -7.789 15.212 1.00 89.44 215 ALA A O 1
ATOM 1746 N N . GLU A 1 216 ? -23.944 -9.523 13.807 1.00 90.81 216 GLU A N 1
ATOM 1747 C CA . GLU A 1 216 ? -23.877 -8.721 12.583 1.00 90.81 216 GLU A CA 1
ATOM 1748 C C . GLU A 1 216 ? -25.152 -7.895 12.376 1.00 90.81 216 GLU A C 1
ATOM 1750 O O . GLU A 1 216 ? -25.085 -6.682 12.179 1.00 90.81 216 GLU A O 1
ATOM 1755 N N . GLN A 1 217 ? -26.317 -8.542 12.446 1.00 90.44 217 GLN A N 1
ATOM 1756 C CA . GLN A 1 217 ? -27.607 -7.873 12.273 1.00 90.44 217 GLN A CA 1
ATOM 1757 C C . GLN A 1 217 ? -27.891 -6.884 13.407 1.00 90.44 217 GLN A C 1
ATOM 1759 O O . GLN A 1 217 ? -28.375 -5.786 13.144 1.00 90.44 217 GLN A O 1
ATOM 1764 N N . ALA A 1 218 ? -27.533 -7.235 14.646 1.00 92.06 218 ALA A N 1
ATOM 1765 C CA . ALA A 1 218 ? -27.667 -6.354 15.799 1.00 92.06 218 ALA A CA 1
ATOM 1766 C C . ALA A 1 218 ? -26.839 -5.073 15.620 1.00 92.06 218 ALA A C 1
ATOM 1768 O O . ALA A 1 218 ? -27.376 -3.980 15.766 1.00 92.06 218 ALA A O 1
ATOM 1769 N N . VAL A 1 219 ? -25.562 -5.185 15.232 1.00 92.38 219 VAL A N 1
ATOM 1770 C CA . VAL A 1 219 ? -24.697 -4.014 15.008 1.00 92.38 219 VAL A CA 1
ATOM 1771 C C . VAL A 1 219 ? -25.177 -3.178 13.818 1.00 92.38 219 VAL A C 1
ATOM 1773 O O . VAL A 1 219 ? -25.180 -1.952 13.913 1.00 92.38 219 VAL A O 1
ATOM 1776 N N . ARG A 1 220 ? -25.641 -3.796 12.722 1.00 91.19 220 ARG A N 1
ATOM 1777 C CA . ARG A 1 220 ? -26.249 -3.048 11.603 1.00 91.19 220 ARG A CA 1
ATOM 1778 C C . ARG A 1 220 ? -27.455 -2.233 12.063 1.00 91.19 220 ARG A C 1
ATOM 1780 O O . ARG A 1 220 ? -27.507 -1.035 11.801 1.00 91.19 220 ARG A O 1
ATOM 1787 N N . LEU A 1 221 ? -28.361 -2.851 12.820 1.00 92.25 221 LEU A N 1
ATOM 1788 C CA . LEU A 1 221 ? -29.536 -2.172 13.356 1.00 92.25 221 LEU A CA 1
ATOM 1789 C C . LEU A 1 221 ? -29.152 -1.057 14.338 1.00 92.25 221 LEU A C 1
ATOM 1791 O O . LEU A 1 221 ? -29.757 0.012 14.320 1.00 92.25 221 LEU A O 1
ATOM 1795 N N . MET A 1 222 ? -28.120 -1.258 15.163 1.00 92.44 222 MET A N 1
ATOM 1796 C CA . MET A 1 222 ? -27.586 -0.215 16.046 1.00 92.44 222 MET A CA 1
ATOM 1797 C C . MET A 1 222 ? -27.088 0.997 15.250 1.00 92.44 222 MET A C 1
ATOM 1799 O O . MET A 1 222 ? -27.386 2.130 15.620 1.00 92.44 222 MET A O 1
ATOM 1803 N N . VAL A 1 223 ? -26.394 0.779 14.131 1.00 90.88 223 VAL A N 1
ATOM 1804 C CA . VAL A 1 223 ? -25.910 1.859 13.254 1.00 90.88 223 VAL A CA 1
ATOM 1805 C C . VAL A 1 223 ? -27.075 2.576 12.562 1.00 90.88 223 VAL A C 1
ATOM 1807 O O . VAL A 1 223 ? -27.108 3.806 12.541 1.00 90.88 223 VAL A O 1
ATOM 1810 N N . GLU A 1 224 ? -28.061 1.837 12.049 1.00 90.81 224 GLU A N 1
ATOM 1811 C CA . GLU A 1 224 ? -29.262 2.402 11.410 1.00 90.81 224 GLU A CA 1
ATOM 1812 C C . GLU A 1 224 ? -30.106 3.234 12.390 1.00 90.81 224 GLU A C 1
ATOM 1814 O O . GLU A 1 224 ? -30.587 4.316 12.050 1.00 90.81 224 GLU A O 1
ATOM 1819 N N . THR A 1 225 ? -30.228 2.770 13.637 1.00 88.75 225 THR A N 1
ATOM 1820 C CA . THR A 1 225 ? -30.998 3.429 14.708 1.00 88.75 225 THR A CA 1
ATOM 1821 C C . THR A 1 225 ? -30.188 4.445 15.528 1.00 88.75 225 THR A C 1
ATOM 1823 O O . THR A 1 225 ? -30.718 5.027 16.481 1.00 88.75 225 THR A O 1
ATOM 1826 N N . ARG A 1 226 ? -28.927 4.712 15.152 1.00 87.12 226 ARG A N 1
ATOM 1827 C CA . ARG A 1 226 ? -28.005 5.657 15.819 1.00 87.12 226 ARG A CA 1
ATOM 1828 C C . ARG A 1 226 ? -27.765 5.352 17.307 1.00 87.12 226 ARG A C 1
ATOM 1830 O O . ARG A 1 226 ? -27.744 6.257 18.146 1.00 87.12 226 ARG A O 1
ATOM 1837 N N . ILE A 1 227 ? -27.627 4.074 17.649 1.00 87.81 227 ILE A N 1
ATOM 1838 C CA . ILE A 1 227 ? -27.157 3.622 18.963 1.00 87.81 227 ILE A CA 1
ATOM 1839 C C . ILE A 1 227 ? -25.622 3.661 18.958 1.00 87.81 227 ILE A C 1
ATOM 1841 O O . ILE A 1 227 ? -24.956 2.676 18.648 1.00 87.81 227 ILE A O 1
ATOM 1845 N N . ASP A 1 228 ? -25.067 4.821 19.307 1.00 87.44 228 ASP A N 1
ATOM 1846 C CA . ASP A 1 228 ? -23.617 5.034 19.398 1.00 87.44 228 ASP A CA 1
ATOM 1847 C C . ASP A 1 228 ? -23.068 4.696 20.800 1.00 87.44 228 ASP A C 1
ATOM 1849 O O . ASP A 1 228 ? -23.819 4.567 21.771 1.00 87.44 228 ASP A O 1
ATOM 1853 N N . GLU A 1 229 ? -21.740 4.672 20.968 1.00 85.38 229 GLU A N 1
ATOM 1854 C CA . GLU A 1 229 ? -21.086 4.446 22.274 1.00 85.38 229 GLU A CA 1
ATOM 1855 C C . GLU A 1 229 ? -21.563 5.434 23.360 1.00 85.38 229 GLU A C 1
ATOM 1857 O O . GLU A 1 229 ? -21.729 5.065 24.521 1.00 85.38 229 GLU A O 1
ATOM 1862 N N . LYS A 1 230 ? -21.877 6.684 22.983 1.00 88.06 230 LYS A N 1
ATOM 1863 C CA . LYS A 1 230 ? -22.444 7.700 23.895 1.00 88.06 230 LYS A CA 1
ATOM 1864 C C . LYS A 1 230 ? -23.847 7.355 24.404 1.00 88.06 230 LYS A C 1
ATOM 1866 O O . LYS A 1 230 ? -24.269 7.888 25.428 1.00 88.06 230 LYS A O 1
ATOM 1871 N N . PHE A 1 231 ? -24.603 6.555 23.657 1.00 91.12 231 PHE A N 1
ATOM 1872 C CA . PHE A 1 231 ? -25.906 6.053 24.085 1.00 91.12 231 PHE A CA 1
ATOM 1873 C C . PHE A 1 231 ? -25.716 4.873 25.039 1.00 91.12 231 PHE A C 1
ATOM 1875 O O . PHE A 1 231 ? -26.307 4.858 26.116 1.00 91.12 231 PHE A O 1
ATOM 1882 N N . ILE A 1 232 ? -24.830 3.937 24.682 1.00 90.62 232 ILE A N 1
ATOM 1883 C CA . ILE A 1 232 ? -24.532 2.741 25.482 1.00 90.62 232 ILE A CA 1
ATOM 1884 C C . ILE A 1 232 ? -23.936 3.115 26.845 1.00 90.62 232 ILE A C 1
ATOM 1886 O O . ILE A 1 232 ? -24.307 2.523 27.853 1.00 90.62 232 ILE A O 1
ATOM 1890 N N . SER A 1 233 ? -23.076 4.135 26.918 1.00 88.75 233 SER A N 1
ATOM 1891 C CA . SER A 1 233 ? -22.463 4.581 28.179 1.00 88.75 233 SER A CA 1
ATOM 1892 C C . SER A 1 233 ? -23.447 5.174 29.195 1.00 88.75 233 SER A C 1
ATOM 1894 O O . SER A 1 233 ? -23.105 5.300 30.370 1.00 88.75 233 SER A O 1
ATOM 1896 N N . LYS A 1 234 ? -24.661 5.538 28.759 1.00 91.19 234 LYS A N 1
ATOM 1897 C CA . LYS A 1 234 ? -25.740 6.043 29.623 1.00 91.19 234 LYS A CA 1
ATOM 1898 C C . LYS A 1 234 ? -26.638 4.936 30.174 1.00 91.19 234 LYS A C 1
ATOM 1900 O O . LYS A 1 234 ? -27.430 5.227 31.075 1.00 91.19 234 LYS A O 1
ATOM 1905 N N . LEU A 1 235 ? -26.567 3.734 29.602 1.00 92.00 235 LEU A N 1
ATOM 1906 C CA . LEU A 1 235 ? -27.340 2.575 30.034 1.00 92.00 235 LEU A CA 1
ATOM 1907 C C . LEU A 1 235 ? -26.745 1.965 31.306 1.00 92.00 235 LEU A C 1
ATOM 1909 O O . LEU A 1 235 ? -25.563 2.146 31.606 1.00 92.00 235 LEU A O 1
ATOM 1913 N N . SER A 1 236 ? -27.573 1.232 32.043 1.00 90.75 236 SER A N 1
ATOM 1914 C CA . SER A 1 236 ? -27.120 0.391 33.149 1.00 90.75 236 SER A CA 1
ATOM 1915 C C . SER A 1 236 ? -26.231 -0.761 32.639 1.00 90.75 236 SER A C 1
ATOM 1917 O O . SER A 1 236 ? -26.306 -1.154 31.469 1.00 90.75 236 SER A O 1
ATOM 1919 N N . VAL A 1 237 ? -25.336 -1.279 33.486 1.00 89.75 237 VAL A N 1
ATOM 1920 C CA . VAL A 1 237 ? -24.275 -2.221 33.084 1.00 89.75 237 VAL A CA 1
ATOM 1921 C C . VAL A 1 237 ? -24.859 -3.524 32.544 1.00 89.75 237 VAL A C 1
ATOM 1923 O O . VAL A 1 237 ? -24.370 -4.030 31.532 1.00 89.75 237 VAL A O 1
ATOM 1926 N N . GLY A 1 238 ? -25.927 -4.030 33.162 1.00 88.69 238 GLY A N 1
ATOM 1927 C CA . GLY A 1 238 ? -26.597 -5.261 32.756 1.00 88.69 238 GLY A CA 1
ATOM 1928 C C . GLY A 1 238 ? -27.239 -5.135 31.383 1.00 88.69 238 GLY A C 1
ATOM 1929 O O . GLY A 1 238 ? -26.991 -5.959 30.506 1.00 88.69 238 GLY A O 1
ATOM 1930 N N . ILE A 1 239 ? -27.979 -4.053 31.146 1.00 91.31 239 ILE A N 1
ATOM 1931 C CA . ILE A 1 239 ? -28.663 -3.810 29.867 1.00 91.31 239 ILE A CA 1
ATOM 1932 C C . ILE A 1 239 ? -27.657 -3.519 28.743 1.00 91.31 239 ILE A C 1
ATOM 1934 O O . ILE A 1 239 ? -27.869 -3.906 27.590 1.00 91.31 239 ILE A O 1
ATOM 1938 N N . ALA A 1 240 ? -26.543 -2.860 29.066 1.00 92.25 240 ALA A N 1
ATOM 1939 C CA . ALA A 1 240 ? -25.469 -2.591 28.117 1.00 92.25 240 ALA A CA 1
ATOM 1940 C C . ALA A 1 240 ? -24.637 -3.840 27.771 1.00 92.25 240 ALA A C 1
ATOM 1942 O O . ALA A 1 240 ? -24.044 -3.880 26.690 1.00 92.25 240 ALA A O 1
ATOM 1943 N N . ALA A 1 241 ? -24.571 -4.850 28.649 1.00 91.31 241 ALA A N 1
ATOM 1944 C CA . ALA A 1 241 ? -23.683 -6.002 28.480 1.00 91.31 241 ALA A CA 1
ATOM 1945 C C . ALA A 1 241 ? -23.950 -6.791 27.178 1.00 91.31 241 ALA A C 1
ATOM 1947 O O . ALA A 1 241 ? -23.015 -6.896 26.382 1.00 91.31 241 ALA A O 1
ATOM 1948 N N . PRO A 1 242 ? -25.181 -7.243 26.847 1.00 92.12 242 PRO A N 1
ATOM 1949 C CA . PRO A 1 242 ? -25.442 -7.938 25.580 1.00 92.12 242 PRO A CA 1
ATOM 1950 C C . PRO A 1 242 ? -25.076 -7.118 24.332 1.00 92.12 242 PRO A C 1
ATOM 1952 O O . PRO A 1 242 ? -24.564 -7.669 23.355 1.00 92.12 242 PRO A O 1
ATOM 1955 N N . LEU A 1 243 ? -25.290 -5.796 24.370 1.00 92.50 243 LEU A N 1
ATOM 1956 C CA . LEU A 1 243 ? -24.961 -4.882 23.270 1.00 92.50 243 LEU A CA 1
ATOM 1957 C C . LEU A 1 243 ? -23.443 -4.771 23.071 1.00 92.50 243 LEU A C 1
ATOM 1959 O O . LEU A 1 243 ? -22.942 -4.914 21.954 1.00 92.50 243 LEU A O 1
ATOM 1963 N N . ARG A 1 244 ? -22.694 -4.570 24.162 1.00 91.44 244 ARG A N 1
ATOM 1964 C CA . ARG A 1 244 ? -21.224 -4.511 24.136 1.00 91.44 244 ARG A CA 1
ATOM 1965 C C . ARG A 1 244 ? -20.612 -5.838 23.699 1.00 91.44 244 ARG A C 1
ATOM 1967 O O . ARG A 1 244 ? -19.629 -5.846 22.960 1.00 91.44 244 ARG A O 1
ATOM 1974 N N . GLU A 1 245 ? -21.222 -6.952 24.085 1.00 90.88 245 GLU A N 1
ATOM 1975 C CA . GLU A 1 245 ? -20.786 -8.287 23.686 1.00 90.88 245 GLU A CA 1
ATOM 1976 C C . GLU A 1 245 ? -21.030 -8.585 22.197 1.00 90.88 245 GLU A C 1
ATOM 1978 O O . GLU A 1 245 ? -20.198 -9.223 21.537 1.00 90.88 245 GLU A O 1
ATOM 1983 N N . ALA A 1 246 ? -22.124 -8.071 21.626 1.00 91.06 246 ALA A N 1
ATOM 1984 C CA . ALA A 1 246 ? -22.369 -8.119 20.186 1.00 91.06 246 ALA A CA 1
ATOM 1985 C C . ALA A 1 246 ? -21.330 -7.290 19.409 1.00 91.06 246 ALA A C 1
ATOM 1987 O O . ALA A 1 246 ? -20.714 -7.800 18.468 1.00 91.06 246 ALA A O 1
ATOM 1988 N N . ILE A 1 247 ? -21.058 -6.056 19.859 1.00 91.00 247 ILE A N 1
ATOM 1989 C CA . ILE A 1 247 ? -19.998 -5.199 19.299 1.00 91.00 247 ILE A CA 1
ATOM 1990 C C . ILE A 1 247 ? -18.642 -5.911 19.364 1.00 91.00 247 ILE A C 1
ATOM 1992 O O . ILE A 1 247 ? -17.907 -5.940 18.377 1.00 91.00 247 ILE A O 1
ATOM 1996 N N . ARG A 1 248 ? -18.309 -6.531 20.503 1.00 88.06 248 ARG A N 1
ATOM 1997 C CA . ARG A 1 248 ? -17.045 -7.257 20.686 1.00 88.06 248 ARG A CA 1
ATOM 1998 C C . ARG A 1 248 ? -16.903 -8.434 19.721 1.00 88.06 248 ARG A C 1
ATOM 2000 O O . ARG A 1 248 ? -15.823 -8.640 19.168 1.00 88.06 248 ARG A O 1
ATOM 2007 N N . SER A 1 249 ? -17.983 -9.172 19.485 1.00 88.44 249 SER A N 1
ATOM 2008 C CA . SER A 1 249 ? -17.994 -10.297 18.544 1.00 88.44 249 SER A CA 1
ATOM 2009 C C . SER A 1 249 ? -17.678 -9.837 17.114 1.00 88.44 249 SER A C 1
ATOM 2011 O O . SER A 1 249 ? -16.856 -10.449 16.433 1.00 88.44 249 SER A O 1
ATOM 2013 N N . MET A 1 250 ? -18.258 -8.709 16.690 1.00 88.75 250 MET A N 1
ATOM 2014 C CA . MET A 1 250 ? -18.000 -8.107 15.374 1.00 88.75 250 MET A CA 1
ATOM 2015 C C . MET A 1 250 ? -16.642 -7.408 15.276 1.00 88.75 250 MET A C 1
ATOM 2017 O O . MET A 1 250 ? -16.055 -7.358 14.202 1.00 88.75 250 MET A O 1
ATOM 2021 N N . GLN A 1 251 ? -16.087 -6.921 16.387 1.00 87.12 251 GLN A N 1
ATOM 2022 C CA . GLN A 1 251 ? -14.733 -6.366 16.409 1.00 87.12 251 GLN A CA 1
ATOM 2023 C C . GLN A 1 251 ? -13.664 -7.422 16.082 1.00 87.12 251 GLN A C 1
ATOM 2025 O O . GLN A 1 251 ? -12.691 -7.124 15.383 1.00 87.12 251 GLN A O 1
ATOM 2030 N N . LEU A 1 252 ? -13.833 -8.649 16.591 1.00 84.25 252 LEU A N 1
ATOM 2031 C CA . LEU A 1 252 ? -12.903 -9.761 16.365 1.00 84.25 252 LEU A CA 1
ATOM 2032 C C . LEU A 1 252 ? -12.963 -10.272 14.922 1.00 84.25 252 LEU A C 1
ATOM 2034 O O . LEU A 1 252 ? -11.916 -10.532 14.328 1.00 84.25 252 LEU A O 1
ATOM 2038 N N . VAL A 1 253 ? -14.171 -10.389 14.367 1.00 84.12 253 VAL A N 1
ATOM 2039 C CA . VAL A 1 253 ? -14.409 -10.885 13.006 1.00 84.12 253 VAL A CA 1
ATOM 2040 C C . VAL A 1 253 ? -15.384 -9.945 12.287 1.00 84.12 253 VAL A C 1
ATOM 2042 O O . VAL A 1 253 ? -16.582 -10.233 12.226 1.00 84.12 253 VAL A O 1
ATOM 2045 N N . PRO A 1 254 ? -14.899 -8.803 11.768 1.00 85.94 254 PRO A N 1
ATOM 2046 C CA . PRO A 1 254 ? -15.740 -7.890 11.011 1.00 85.94 254 PRO A CA 1
ATOM 2047 C C . PRO A 1 254 ? -15.999 -8.441 9.598 1.00 85.94 254 PRO A C 1
ATOM 2049 O O . PRO A 1 254 ? -15.061 -8.916 8.950 1.00 85.94 254 PRO A O 1
ATOM 2052 N N . PRO A 1 255 ? -17.236 -8.358 9.078 1.00 83.75 255 PRO A N 1
ATOM 2053 C CA . PRO A 1 255 ? -17.521 -8.647 7.672 1.00 83.75 255 PRO A CA 1
ATOM 2054 C C . PRO A 1 255 ? -16.780 -7.684 6.737 1.00 83.75 255 PRO A C 1
ATOM 2056 O O . PRO A 1 255 ? -16.530 -6.540 7.109 1.00 83.75 255 PRO A O 1
ATOM 2059 N N . SER A 1 256 ? -16.454 -8.111 5.516 1.00 76.06 256 SER A N 1
ATOM 2060 C CA . SER A 1 256 ? -15.707 -7.290 4.543 1.00 76.06 256 SER A CA 1
ATOM 2061 C C . SER A 1 256 ? -16.562 -6.279 3.760 1.00 76.06 256 SER A C 1
ATOM 2063 O O . SER A 1 256 ? -16.018 -5.327 3.211 1.00 76.06 256 SER A O 1
ATOM 2065 N N . ASP A 1 257 ? -17.888 -6.441 3.752 1.00 80.38 257 ASP A N 1
ATOM 2066 C CA . ASP A 1 257 ? -18.804 -5.658 2.903 1.00 80.38 257 ASP A CA 1
ATOM 2067 C C . ASP A 1 257 ? -19.565 -4.558 3.666 1.00 80.38 257 ASP A C 1
ATOM 2069 O O . ASP A 1 257 ? -20.647 -4.127 3.265 1.00 80.38 257 ASP A O 1
ATOM 2073 N N . TRP A 1 258 ? -19.047 -4.108 4.809 1.00 83.38 258 TRP A N 1
ATOM 2074 C CA . TRP A 1 258 ? -19.755 -3.154 5.663 1.00 83.38 258 TRP A CA 1
ATOM 2075 C C . TRP A 1 258 ? -19.549 -1.683 5.258 1.00 83.38 258 TRP A C 1
ATOM 2077 O O . TRP A 1 258 ? -18.532 -1.308 4.660 1.00 83.38 258 TRP A O 1
ATOM 2087 N N . PRO A 1 259 ? -20.509 -0.803 5.608 1.00 83.69 259 PRO A N 1
ATOM 2088 C CA . PRO A 1 259 ? -20.339 0.632 5.451 1.00 83.69 259 PRO A CA 1
ATOM 2089 C C . PRO A 1 259 ? -19.329 1.187 6.465 1.00 83.69 259 PRO A C 1
ATOM 2091 O O . PRO A 1 259 ? -19.151 0.656 7.562 1.00 83.69 259 PRO A O 1
ATOM 2094 N N . LEU A 1 260 ? -18.729 2.335 6.130 1.00 84.50 260 LEU A N 1
ATOM 2095 C CA . LEU A 1 260 ? -17.736 3.028 6.964 1.00 84.50 260 LEU A CA 1
ATOM 2096 C C . LEU A 1 260 ? -18.221 3.255 8.408 1.00 84.50 260 LEU A C 1
ATOM 2098 O O . LEU A 1 260 ? -17.453 3.094 9.355 1.00 84.50 260 LEU A O 1
ATOM 2102 N N . ALA A 1 261 ? -19.496 3.619 8.577 1.00 85.81 261 ALA A N 1
ATOM 2103 C CA . ALA A 1 261 ? -20.092 3.885 9.885 1.00 85.81 261 ALA A CA 1
ATOM 2104 C C . ALA A 1 261 ? -20.101 2.644 10.794 1.00 85.81 261 ALA A C 1
ATOM 2106 O O . ALA A 1 261 ? -19.846 2.768 11.988 1.00 85.81 261 ALA A O 1
ATOM 2107 N N . ALA A 1 262 ? -20.316 1.449 10.231 1.00 88.00 262 ALA A N 1
ATOM 2108 C CA . ALA A 1 262 ? -20.335 0.209 11.002 1.00 88.00 262 ALA A CA 1
ATOM 2109 C C . ALA A 1 262 ? -18.939 -0.172 11.510 1.00 88.00 262 ALA A C 1
ATOM 2111 O O . ALA A 1 262 ? -18.796 -0.535 12.675 1.00 88.00 262 ALA A O 1
ATOM 2112 N N . TYR A 1 263 ? -17.895 -0.005 10.688 1.00 88.62 263 TYR A N 1
ATOM 2113 C CA . TYR A 1 263 ? -16.511 -0.226 11.128 1.00 88.62 263 TYR A CA 1
ATOM 2114 C C . TYR A 1 263 ? -16.071 0.747 12.227 1.00 88.62 263 TYR A C 1
ATOM 2116 O O . TYR A 1 263 ? -15.393 0.344 13.174 1.00 88.62 263 TYR A O 1
ATOM 2124 N N . LYS A 1 264 ? -16.504 2.012 12.145 1.00 87.19 264 LYS A N 1
ATOM 2125 C CA . LYS A 1 264 ? -16.270 3.001 13.207 1.00 87.19 264 LYS A CA 1
ATOM 2126 C C . LYS A 1 264 ? -17.012 2.642 14.497 1.00 87.19 264 LYS A C 1
ATOM 2128 O O . LYS A 1 264 ? -16.426 2.737 15.568 1.00 87.19 264 LYS A O 1
ATOM 2133 N N . ALA A 1 265 ? -18.256 2.165 14.404 1.00 86.88 265 ALA A N 1
ATOM 2134 C CA . ALA A 1 265 ? -19.047 1.766 15.571 1.00 86.88 265 ALA A CA 1
ATOM 2135 C C . ALA A 1 265 ? -18.409 0.610 16.366 1.00 86.88 265 ALA A C 1
ATOM 2137 O O . ALA A 1 265 ? -18.472 0.601 17.593 1.00 86.88 265 ALA A O 1
ATOM 2138 N N . ILE A 1 266 ? -17.749 -0.340 15.691 1.00 88.75 266 ILE A N 1
ATOM 2139 C CA . ILE A 1 266 ? -17.037 -1.450 16.354 1.00 88.75 266 ILE A CA 1
ATOM 2140 C C . ILE A 1 266 ? -15.601 -1.111 16.779 1.00 88.75 266 ILE A C 1
ATOM 2142 O O . ILE A 1 266 ? -14.910 -1.977 17.327 1.00 88.75 266 ILE A O 1
ATOM 2146 N N . ASP A 1 267 ? -15.147 0.125 16.550 1.00 86.12 267 ASP A N 1
ATOM 2147 C CA . ASP A 1 267 ? -13.781 0.575 16.836 1.00 86.12 267 ASP A CA 1
ATOM 2148 C C . ASP A 1 267 ? -12.707 -0.215 16.038 1.00 86.12 267 ASP A C 1
ATOM 2150 O O . ASP A 1 267 ? -11.636 -0.577 16.545 1.00 86.12 267 ASP A O 1
ATOM 2154 N N . ARG A 1 268 ? -13.017 -0.512 14.762 1.00 86.62 268 ARG A N 1
ATOM 2155 C CA . ARG A 1 268 ? -12.115 -1.088 13.740 1.00 86.62 268 ARG A CA 1
ATOM 2156 C C . ARG A 1 268 ? -11.820 -0.063 12.646 1.00 86.62 268 ARG A C 1
ATOM 2158 O O . ARG A 1 268 ? -12.242 -0.184 11.494 1.00 86.62 268 ARG A O 1
ATOM 2165 N N . GLU A 1 269 ? -11.107 0.986 13.039 1.00 84.12 269 GLU A N 1
ATOM 2166 C CA . GLU A 1 269 ? -10.730 2.085 12.144 1.00 84.12 269 GLU A CA 1
ATOM 2167 C C . GLU A 1 269 ? -9.759 1.656 11.033 1.00 84.12 269 GLU A C 1
ATOM 2169 O O . GLU A 1 269 ? -9.755 2.258 9.963 1.00 84.12 269 GLU A O 1
ATOM 2174 N N . ASP A 1 270 ? -9.013 0.569 11.244 1.00 85.12 270 ASP A N 1
ATOM 2175 C CA . ASP A 1 270 ? -8.158 -0.080 10.247 1.00 85.12 270 ASP A CA 1
ATOM 2176 C C . ASP A 1 270 ? -8.941 -0.493 8.991 1.00 85.12 270 ASP A C 1
ATOM 2178 O O . ASP A 1 270 ? -8.609 -0.096 7.871 1.00 85.12 270 ASP A O 1
ATOM 2182 N N . VAL A 1 271 ? -10.046 -1.221 9.173 1.00 83.56 271 VAL A N 1
ATOM 2183 C CA . VAL A 1 271 ? -10.918 -1.626 8.060 1.00 83.56 271 VAL A CA 1
ATOM 2184 C C . VAL A 1 271 ? -11.695 -0.427 7.512 1.00 83.56 271 VAL A C 1
ATOM 2186 O O . VAL A 1 271 ? -11.885 -0.308 6.301 1.00 83.56 271 VAL A O 1
ATOM 2189 N N . ALA A 1 272 ? -12.087 0.508 8.383 1.00 82.06 272 ALA A N 1
ATOM 2190 C CA . ALA A 1 272 ? -12.772 1.733 7.980 1.00 82.06 272 ALA A CA 1
ATOM 2191 C C . ALA A 1 272 ? -11.921 2.580 7.013 1.00 82.06 272 ALA A C 1
ATOM 2193 O O . ALA A 1 272 ? -12.427 3.045 5.992 1.00 82.06 272 ALA A O 1
ATOM 2194 N N . ALA A 1 273 ? -10.629 2.749 7.295 1.00 76.00 273 ALA A N 1
ATOM 2195 C CA . ALA A 1 273 ? -9.717 3.506 6.443 1.00 76.00 273 ALA A CA 1
ATOM 2196 C C . ALA A 1 273 ? -9.511 2.836 5.081 1.00 76.00 273 ALA A C 1
ATOM 2198 O O . ALA A 1 273 ? -9.566 3.514 4.055 1.00 76.00 273 ALA A O 1
ATOM 2199 N N . SER A 1 274 ? -9.395 1.504 5.044 1.00 71.44 274 SER A N 1
ATOM 2200 C CA . SER A 1 274 ? -9.360 0.752 3.781 1.00 71.44 274 SER A CA 1
ATOM 2201 C C . SER A 1 274 ? -10.660 0.875 2.976 1.00 71.44 274 SER A C 1
ATOM 2203 O O . SER A 1 274 ? -10.643 0.758 1.753 1.00 71.44 274 SER A O 1
ATOM 2205 N N . ALA A 1 275 ? -11.794 1.098 3.642 1.00 67.75 275 ALA A N 1
ATOM 2206 C CA . ALA A 1 275 ? -13.075 1.329 2.993 1.00 67.75 275 ALA A CA 1
ATOM 2207 C C . ALA A 1 275 ? -13.223 2.780 2.481 1.00 67.75 275 ALA A C 1
ATOM 2209 O O . ALA A 1 275 ? -14.099 3.054 1.661 1.00 67.75 275 ALA A O 1
ATOM 2210 N N . SER A 1 276 ? -12.404 3.742 2.907 1.00 68.75 276 SER A N 1
ATOM 2211 C CA . SER A 1 276 ? -12.563 5.134 2.468 1.00 68.75 276 SER A CA 1
ATOM 2212 C C . SER A 1 276 ? -12.346 5.294 0.955 1.00 68.75 276 SER A C 1
ATOM 2214 O O . SER A 1 276 ? -11.338 4.874 0.383 1.00 68.75 276 SER A O 1
ATOM 2216 N N . ALA A 1 277 ? -13.295 5.952 0.282 1.00 58.41 277 ALA A N 1
ATOM 2217 C CA . ALA A 1 277 ? -13.171 6.288 -1.135 1.00 58.41 277 ALA A CA 1
ATOM 2218 C C . ALA A 1 277 ? -12.189 7.444 -1.371 1.00 58.41 277 ALA A C 1
ATOM 2220 O O . ALA A 1 277 ? -11.687 7.584 -2.480 1.00 58.41 277 ALA A O 1
ATOM 2221 N N . ILE A 1 278 ? -11.880 8.241 -0.348 1.00 55.56 278 ILE A N 1
ATOM 2222 C CA . ILE A 1 278 ? -10.882 9.305 -0.432 1.00 55.56 278 ILE A CA 1
ATOM 2223 C C . ILE A 1 278 ? -9.579 8.708 0.097 1.00 55.56 278 ILE A C 1
ATOM 2225 O O . ILE A 1 278 ? -9.545 8.322 1.269 1.00 55.56 278 ILE A O 1
ATOM 2229 N N . PRO A 1 279 ? -8.534 8.567 -0.738 1.00 52.22 279 PRO A N 1
ATOM 2230 C CA . PRO A 1 279 ? -7.229 8.222 -0.215 1.00 52.22 279 PRO A CA 1
ATOM 2231 C C . PRO A 1 279 ? -6.811 9.373 0.695 1.00 52.22 279 PRO A C 1
ATOM 2233 O O . PRO A 1 279 ? -6.753 10.519 0.242 1.00 52.22 279 PRO A O 1
ATOM 2236 N N . ASP A 1 280 ? -6.504 9.084 1.960 1.00 52.41 280 ASP A N 1
ATOM 2237 C CA . ASP A 1 280 ? -5.584 9.962 2.668 1.00 52.41 2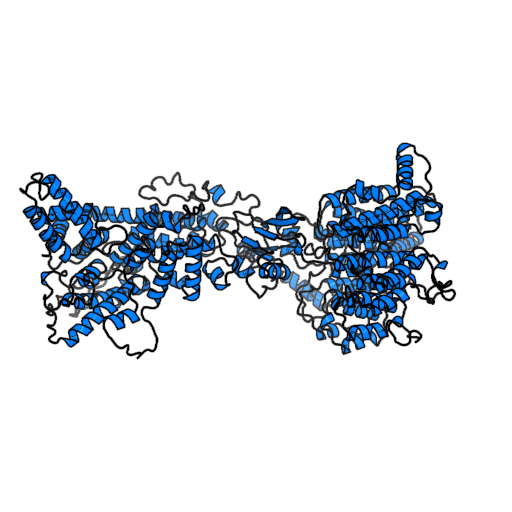80 ASP A CA 1
ATOM 2238 C C . ASP A 1 280 ? -4.348 10.000 1.773 1.00 52.41 280 ASP A C 1
ATOM 2240 O O . ASP A 1 280 ? -3.681 8.977 1.573 1.00 52.41 280 ASP A O 1
ATOM 2244 N N . LYS A 1 281 ? -4.110 11.157 1.134 1.00 50.97 281 LYS A N 1
ATOM 2245 C CA . LYS A 1 281 ? -2.854 11.421 0.427 1.00 50.97 281 LYS A CA 1
ATOM 2246 C C . LYS A 1 281 ? -1.768 10.926 1.362 1.00 50.97 281 LYS A C 1
ATOM 2248 O O . LYS A 1 281 ? -1.903 11.167 2.559 1.00 50.97 281 LYS A O 1
ATOM 2253 N N . MET A 1 282 ? -0.775 10.196 0.848 1.00 49.75 282 MET A N 1
ATOM 2254 C CA . MET A 1 282 ? 0.365 9.724 1.636 1.00 49.75 282 MET A CA 1
ATOM 2255 C C . MET A 1 282 ? 0.996 10.937 2.317 1.00 49.75 282 MET A C 1
ATOM 2257 O O . MET A 1 282 ? 1.864 11.598 1.757 1.00 49.75 282 MET A O 1
ATOM 2261 N N . SER A 1 283 ? 0.455 11.287 3.481 1.00 45.66 283 SER A N 1
ATOM 2262 C CA . SER A 1 283 ? 0.832 12.473 4.209 1.00 45.66 283 SER A CA 1
ATOM 2263 C C . SER A 1 283 ? 2.227 12.163 4.683 1.00 45.66 283 SER A C 1
ATOM 2265 O O . SER A 1 283 ? 2.450 11.095 5.259 1.00 45.66 283 SER A O 1
ATOM 2267 N N . LYS A 1 284 ? 3.153 13.066 4.368 1.00 48.91 284 LYS A N 1
ATOM 2268 C CA . LYS A 1 284 ? 4.499 13.057 4.939 1.00 48.91 284 LYS A CA 1
ATOM 2269 C C . LYS A 1 284 ? 4.443 13.238 6.465 1.00 48.91 284 LYS A C 1
ATOM 2271 O O . LYS A 1 284 ? 5.402 12.916 7.149 1.00 48.91 284 LYS A O 1
ATOM 2276 N N . ASP A 1 285 ? 3.283 13.651 6.976 1.00 43.78 285 ASP A N 1
ATOM 2277 C CA . ASP A 1 285 ? 3.018 13.877 8.387 1.00 43.78 285 ASP A CA 1
ATOM 2278 C C . ASP A 1 285 ? 2.267 12.674 8.979 1.00 43.78 285 ASP A C 1
ATOM 2280 O O . ASP A 1 285 ? 1.049 12.708 9.197 1.00 43.78 285 ASP A O 1
ATOM 2284 N N . GLY A 1 286 ? 2.989 11.572 9.194 1.00 44.19 286 GLY A N 1
ATOM 2285 C CA . GLY A 1 286 ? 2.596 10.629 10.239 1.00 44.19 286 GLY A CA 1
ATOM 2286 C C . GLY A 1 286 ? 2.583 11.369 11.583 1.00 44.19 286 GLY A C 1
ATOM 2287 O O . GLY A 1 286 ? 3.401 12.266 11.798 1.00 44.19 286 GLY A O 1
ATOM 2288 N N . TYR A 1 287 ? 1.649 11.054 12.484 1.00 43.56 287 TYR A N 1
ATOM 2289 C CA . TYR A 1 287 ? 1.747 11.580 13.845 1.00 43.56 287 TYR A CA 1
ATOM 2290 C C . TYR A 1 287 ? 2.924 10.862 14.495 1.00 43.56 287 TYR A C 1
ATOM 2292 O O . TYR A 1 287 ? 2.789 9.707 14.883 1.00 43.56 287 TYR A O 1
ATOM 2300 N N . MET A 1 288 ? 4.072 11.532 14.608 1.00 47.69 288 MET A N 1
ATOM 2301 C CA . MET A 1 288 ? 5.175 11.000 15.405 1.00 47.69 288 MET A CA 1
ATOM 2302 C C . MET A 1 288 ? 4.610 10.567 16.760 1.00 47.69 288 MET A C 1
ATOM 2304 O O . MET A 1 288 ? 3.896 11.344 17.406 1.00 47.69 288 MET A O 1
ATOM 2308 N N . SER A 1 289 ? 4.888 9.326 17.161 1.00 43.84 289 SER A N 1
ATOM 2309 C CA . SER A 1 289 ? 4.613 8.826 18.508 1.00 43.84 289 SER A CA 1
ATOM 2310 C C . SER A 1 289 ? 4.928 9.916 19.534 1.00 43.84 289 SER A C 1
ATOM 2312 O O . SER A 1 289 ? 5.950 10.580 19.409 1.00 43.84 289 SER A O 1
ATOM 2314 N N . ILE A 1 290 ? 4.095 10.124 20.564 1.00 45.06 290 ILE A N 1
ATOM 2315 C CA . ILE A 1 290 ? 4.354 11.141 21.611 1.00 45.06 290 ILE A CA 1
ATOM 2316 C C . ILE A 1 290 ? 5.775 10.993 22.169 1.00 45.06 290 ILE A C 1
ATOM 2318 O O . ILE A 1 290 ? 6.429 11.983 22.479 1.00 45.06 290 ILE A O 1
ATOM 2322 N N . LYS A 1 291 ? 6.276 9.757 22.234 1.00 45.09 291 LYS A N 1
ATOM 2323 C CA . LYS A 1 291 ? 7.643 9.455 22.637 1.00 45.09 291 LYS A CA 1
ATOM 2324 C C . LYS A 1 291 ? 8.661 9.998 21.640 1.00 45.09 291 LYS A C 1
ATOM 2326 O O . LYS A 1 291 ? 9.553 10.702 22.079 1.00 45.09 291 LYS A O 1
ATOM 2331 N N . ASP A 1 292 ? 8.473 9.766 20.342 1.00 49.50 292 ASP A N 1
ATOM 2332 C CA . ASP A 1 292 ? 9.326 10.304 19.277 1.00 49.50 292 ASP A CA 1
ATOM 2333 C C . ASP A 1 292 ? 9.183 11.817 19.126 1.00 49.50 292 ASP A C 1
ATOM 2335 O O . ASP A 1 292 ? 10.174 12.493 18.915 1.00 49.50 292 ASP A O 1
ATOM 2339 N N . TYR A 1 293 ? 8.005 12.393 19.337 1.00 49.62 293 TYR A N 1
ATOM 2340 C CA . TYR A 1 293 ? 7.825 13.840 19.438 1.00 49.62 293 TYR A CA 1
ATOM 2341 C C . TYR A 1 293 ? 8.603 14.435 20.629 1.00 49.62 293 TYR A C 1
ATOM 2343 O O . TYR A 1 293 ? 9.115 15.551 20.543 1.00 49.62 293 TYR A O 1
ATOM 2351 N N . LEU A 1 294 ? 8.721 13.691 21.735 1.00 48.28 294 LEU A N 1
ATOM 2352 C CA . LEU A 1 294 ? 9.494 14.083 22.918 1.00 48.28 294 LEU A CA 1
ATOM 2353 C C . LEU A 1 294 ? 11.002 13.777 22.787 1.00 48.28 294 LEU A C 1
ATOM 2355 O O . LEU A 1 294 ? 11.804 14.514 23.358 1.00 48.28 294 LEU A O 1
ATOM 2359 N N . THR A 1 295 ? 11.407 12.727 22.057 1.00 46.84 295 THR A N 1
ATOM 2360 C CA . THR A 1 295 ? 12.811 12.287 21.914 1.00 46.84 295 THR A CA 1
ATOM 2361 C C . THR A 1 295 ? 13.501 12.772 20.639 1.00 46.84 295 THR A C 1
ATOM 2363 O O . THR A 1 295 ? 14.712 12.985 20.672 1.00 46.84 295 THR A O 1
ATOM 2366 N N . HIS A 1 296 ? 12.784 13.006 19.533 1.00 40.47 296 HIS A N 1
ATOM 2367 C CA . HIS A 1 296 ? 13.324 13.692 18.355 1.00 40.47 296 HIS A CA 1
ATOM 2368 C C . HIS A 1 296 ? 13.402 15.196 18.612 1.00 40.47 296 HIS A C 1
ATOM 2370 O O . HIS A 1 296 ? 12.609 16.011 18.142 1.00 40.47 296 HIS A O 1
ATOM 2376 N N . GLN A 1 297 ? 14.465 15.578 19.308 1.00 47.00 297 GLN A N 1
ATOM 2377 C CA . GLN A 1 297 ? 15.125 16.838 19.031 1.00 47.00 297 GLN A CA 1
ATOM 2378 C C . GLN A 1 297 ? 16.059 16.656 17.835 1.00 47.00 297 GLN A C 1
ATOM 2380 O O . GLN A 1 297 ? 17.145 16.113 17.975 1.00 47.00 297 GLN A O 1
ATOM 2385 N N . THR A 1 298 ? 15.653 17.190 16.690 1.00 40.12 298 THR A N 1
ATOM 2386 C CA . THR A 1 298 ? 16.411 18.270 16.042 1.00 40.12 298 THR A CA 1
ATOM 2387 C C . THR A 1 298 ? 15.392 19.159 15.342 1.00 40.12 298 THR A C 1
ATOM 2389 O O . THR A 1 298 ? 15.122 19.009 14.152 1.00 40.12 298 THR A O 1
ATOM 2392 N N . ARG A 1 299 ? 14.782 20.102 16.077 1.00 45.19 299 ARG A N 1
ATOM 2393 C CA . ARG A 1 299 ? 14.273 21.301 15.398 1.00 45.19 299 ARG A CA 1
ATOM 2394 C C . ARG A 1 299 ? 15.468 21.860 14.639 1.00 45.19 299 ARG A C 1
ATOM 2396 O O . ARG A 1 299 ? 16.491 22.085 15.287 1.00 45.19 299 ARG A O 1
ATOM 2403 N N . GLN A 1 300 ? 15.346 22.025 13.318 1.00 48.47 300 GLN A N 1
ATOM 2404 C CA . GLN A 1 300 ? 16.375 22.693 12.524 1.00 48.47 300 GLN A CA 1
ATOM 2405 C C . GLN A 1 300 ? 16.779 23.943 13.289 1.00 48.47 300 GLN A C 1
ATOM 2407 O O . GLN A 1 300 ? 15.929 24.765 13.657 1.00 48.47 300 GLN A O 1
ATOM 2412 N N . THR A 1 301 ? 18.049 24.011 13.663 1.00 51.78 301 THR A N 1
ATOM 2413 C CA . THR A 1 301 ? 18.488 25.110 14.511 1.00 51.78 301 THR A CA 1
ATOM 2414 C C . THR A 1 301 ? 18.297 26.400 13.727 1.00 51.78 301 THR A C 1
ATOM 2416 O O . THR A 1 301 ? 18.411 26.420 12.501 1.00 51.78 301 THR A O 1
ATOM 2419 N N . ILE A 1 302 ? 18.039 27.513 14.417 1.00 66.12 302 ILE A N 1
ATOM 2420 C CA . ILE A 1 302 ? 17.991 28.828 13.758 1.00 66.12 302 ILE A CA 1
ATOM 2421 C C . ILE A 1 302 ? 19.272 29.057 12.942 1.00 66.12 302 ILE A C 1
ATOM 2423 O O . ILE A 1 302 ? 19.223 29.745 11.936 1.00 66.12 302 ILE A O 1
ATOM 2427 N N . ASN A 1 303 ? 20.393 28.433 13.318 1.00 60.47 303 ASN A N 1
ATOM 2428 C CA . ASN A 1 303 ? 21.648 28.496 12.583 1.00 60.47 303 ASN A CA 1
ATOM 2429 C C . ASN A 1 303 ? 21.628 27.715 11.255 1.00 60.47 303 ASN A C 1
ATOM 2431 O O . ASN A 1 303 ? 22.157 28.211 10.270 1.00 60.47 303 ASN A O 1
ATOM 2435 N N . GLU A 1 304 ? 20.990 26.543 11.199 1.00 59.31 304 GLU A N 1
ATOM 2436 C CA . GLU A 1 304 ? 20.767 25.787 9.954 1.00 59.31 304 GLU A CA 1
ATOM 2437 C C . GLU A 1 304 ? 19.729 26.467 9.057 1.00 59.31 304 GLU A C 1
ATOM 2439 O O . GLU A 1 304 ? 19.918 26.574 7.853 1.00 59.31 304 GLU A O 1
ATOM 2444 N N . ILE A 1 305 ? 18.652 27.003 9.634 1.00 62.72 305 ILE A N 1
ATOM 2445 C CA . ILE A 1 305 ? 17.659 27.779 8.878 1.00 62.72 305 ILE A CA 1
ATOM 2446 C C . ILE A 1 305 ? 18.290 29.083 8.371 1.00 62.72 305 ILE A C 1
ATOM 2448 O O . ILE A 1 305 ? 18.058 29.481 7.236 1.00 62.72 305 ILE A O 1
ATOM 2452 N N . SER A 1 306 ? 19.122 29.740 9.184 1.00 59.59 306 SER A N 1
ATOM 2453 C CA . SER A 1 306 ? 19.860 30.955 8.821 1.00 59.59 306 SER A CA 1
ATOM 2454 C C . SER A 1 306 ? 20.956 30.670 7.799 1.00 59.59 306 SER A C 1
ATOM 2456 O O . SER A 1 306 ? 21.161 31.497 6.920 1.00 59.59 306 SER A O 1
ATOM 2458 N N . SER A 1 307 ? 21.636 29.518 7.847 1.00 57.34 307 SER A N 1
ATOM 2459 C CA . SER A 1 307 ? 22.602 29.134 6.813 1.00 57.34 307 SER A CA 1
ATOM 2460 C C . SER A 1 307 ? 21.897 28.829 5.493 1.00 57.34 307 SER A C 1
ATOM 2462 O O . SER A 1 307 ? 22.302 29.368 4.469 1.00 57.34 307 SER A O 1
ATOM 2464 N N . VAL A 1 308 ? 20.785 28.087 5.517 1.00 55.03 308 VAL A N 1
ATOM 2465 C CA . VAL A 1 308 ? 19.941 27.839 4.336 1.00 55.03 308 VAL A CA 1
ATOM 2466 C C . VAL A 1 308 ? 19.370 29.150 3.778 1.00 55.03 308 VAL A C 1
ATOM 2468 O O . VAL A 1 308 ? 19.421 29.370 2.572 1.00 55.03 308 VAL A O 1
ATOM 2471 N N . ALA A 1 309 ? 18.901 30.065 4.631 1.00 55.41 309 ALA A N 1
ATOM 2472 C CA . ALA A 1 309 ? 18.356 31.360 4.220 1.00 55.41 309 ALA A CA 1
ATOM 2473 C C . ALA A 1 309 ? 19.432 32.338 3.709 1.00 55.41 309 ALA A C 1
ATOM 2475 O O . ALA A 1 309 ? 19.196 33.043 2.729 1.00 55.41 309 ALA A O 1
ATOM 2476 N N . LYS A 1 310 ? 20.624 32.371 4.322 1.00 54.72 310 LYS A N 1
ATOM 2477 C CA . LYS A 1 310 ? 21.764 33.178 3.849 1.00 54.72 310 LYS A CA 1
ATOM 2478 C C . LYS A 1 310 ? 22.259 32.690 2.489 1.00 54.72 310 LYS A C 1
ATOM 2480 O O . LYS A 1 310 ? 22.483 33.518 1.613 1.00 54.72 310 LYS A O 1
ATOM 2485 N N . VAL A 1 311 ? 22.343 31.374 2.297 1.00 49.41 311 VAL A N 1
ATOM 2486 C CA . VAL A 1 311 ? 22.703 30.746 1.013 1.00 49.41 311 VAL A CA 1
ATOM 2487 C C . VAL A 1 311 ? 21.616 30.974 -0.047 1.00 49.41 311 VAL A C 1
ATOM 2489 O O . VAL A 1 311 ? 21.928 31.236 -1.203 1.00 49.41 311 VAL A O 1
ATOM 2492 N N . ALA A 1 312 ? 20.333 30.962 0.329 1.00 47.66 312 ALA A N 1
ATOM 2493 C CA . ALA A 1 312 ? 19.242 31.314 -0.584 1.00 47.66 312 ALA A CA 1
ATOM 2494 C C . ALA A 1 312 ? 19.269 32.800 -1.003 1.00 47.66 312 ALA A C 1
ATOM 2496 O O . ALA A 1 312 ? 18.868 33.134 -2.116 1.00 47.66 312 ALA A O 1
ATOM 2497 N N . SER A 1 313 ? 19.762 33.693 -0.136 1.00 46.66 313 SER A N 1
ATOM 2498 C CA . SER A 1 313 ? 19.835 35.137 -0.403 1.00 46.66 313 SER A CA 1
ATOM 2499 C C . SER A 1 313 ? 21.012 35.570 -1.290 1.00 46.66 313 SER A C 1
ATOM 2501 O O . SER A 1 313 ? 20.949 36.642 -1.887 1.00 46.66 313 SER A O 1
ATOM 2503 N N . SER A 1 314 ? 22.065 34.752 -1.417 1.00 45.25 314 SER A N 1
ATOM 2504 C CA . SER A 1 314 ? 23.278 35.077 -2.186 1.00 45.25 314 SER A CA 1
ATOM 2505 C C . SER A 1 314 ? 23.181 34.809 -3.693 1.00 45.25 314 SER A C 1
ATOM 2507 O O . SER A 1 314 ? 24.156 35.036 -4.401 1.00 45.25 314 SER A O 1
ATOM 2509 N N . GLY A 1 315 ? 22.047 34.328 -4.219 1.00 42.56 315 GLY A N 1
ATOM 2510 C CA . GLY A 1 315 ? 21.857 34.054 -5.658 1.00 42.56 315 GLY A CA 1
ATOM 2511 C C . GLY A 1 315 ? 22.678 32.876 -6.214 1.00 42.56 315 GLY A C 1
ATOM 2512 O O . GLY A 1 315 ? 22.311 32.288 -7.229 1.00 42.56 315 GLY A O 1
ATOM 2513 N N . GLU A 1 316 ? 23.737 32.464 -5.520 1.00 40.16 316 GLU A N 1
ATOM 2514 C CA . GLU A 1 316 ? 24.445 31.203 -5.711 1.00 40.16 316 GLU A CA 1
ATOM 2515 C C . GLU A 1 316 ? 23.697 30.096 -4.961 1.00 40.16 316 GLU A C 1
ATOM 2517 O O . GLU A 1 316 ? 23.858 29.885 -3.761 1.00 40.16 316 GLU A O 1
ATOM 2522 N N . SER A 1 317 ? 22.807 29.413 -5.679 1.00 40.00 317 SER A N 1
ATOM 2523 C CA . SER A 1 317 ? 22.045 28.270 -5.177 1.00 40.00 317 SER A CA 1
ATOM 2524 C C . SER A 1 317 ? 22.984 27.072 -4.926 1.00 40.00 317 SER A C 1
ATOM 2526 O O . SER A 1 317 ? 23.101 26.172 -5.754 1.00 40.00 317 SER A O 1
ATOM 2528 N N . GLU A 1 318 ? 23.713 27.080 -3.803 1.00 40.91 318 GLU A N 1
ATOM 2529 C CA . GLU A 1 318 ? 24.621 25.993 -3.387 1.00 40.91 318 GLU A CA 1
ATOM 2530 C C . GLU A 1 318 ? 23.950 24.890 -2.552 1.00 40.91 318 GLU A C 1
ATOM 2532 O O . GLU A 1 318 ? 24.578 23.869 -2.265 1.00 40.91 318 GLU A O 1
ATOM 2537 N N . THR A 1 319 ? 22.641 24.964 -2.282 1.00 45.62 319 THR A N 1
ATOM 2538 C CA . THR A 1 319 ? 21.872 23.712 -2.139 1.00 45.62 319 THR A CA 1
ATOM 2539 C C . THR A 1 319 ? 21.642 23.149 -3.538 1.00 45.62 319 THR A C 1
ATOM 2541 O O . THR A 1 319 ? 20.525 23.099 -4.040 1.00 45.62 319 THR A O 1
ATOM 2544 N N . VAL A 1 320 ? 22.739 22.778 -4.210 1.00 53.72 320 VAL A N 1
ATOM 2545 C CA . VAL A 1 320 ? 22.714 22.117 -5.513 1.00 53.72 320 VAL A CA 1
ATOM 2546 C C . VAL A 1 320 ? 21.875 20.865 -5.322 1.00 53.72 320 VAL A C 1
ATOM 2548 O O . VAL A 1 320 ? 22.363 19.881 -4.764 1.00 53.72 320 VAL A O 1
ATOM 2551 N N . THR A 1 321 ? 20.600 20.927 -5.718 1.00 65.25 321 THR A N 1
ATOM 2552 C CA . THR A 1 321 ? 19.691 19.786 -5.668 1.00 65.25 321 THR A CA 1
ATOM 2553 C C . THR A 1 321 ? 20.408 18.657 -6.377 1.00 65.25 321 THR A C 1
ATOM 2555 O O . THR A 1 321 ? 20.685 18.706 -7.572 1.00 65.25 321 THR A O 1
ATOM 2558 N N . THR A 1 322 ? 20.805 17.646 -5.613 1.00 76.12 322 THR A N 1
ATOM 2559 C CA . THR A 1 322 ? 21.716 16.617 -6.129 1.00 76.12 322 THR A CA 1
ATOM 2560 C C . THR A 1 322 ? 20.999 15.680 -7.106 1.00 76.12 322 THR A C 1
ATOM 2562 O O . THR A 1 322 ? 21.619 14.842 -7.766 1.00 76.12 322 THR A O 1
ATOM 2565 N N . GLY A 1 323 ? 19.666 15.794 -7.168 1.00 79.25 323 GLY A N 1
ATOM 2566 C CA . GLY A 1 323 ? 18.774 14.974 -7.978 1.00 79.25 323 GLY A CA 1
ATOM 2567 C C . GLY A 1 323 ? 18.640 13.535 -7.478 1.00 79.25 323 GLY A C 1
ATOM 2568 O O . GLY A 1 323 ? 17.953 12.745 -8.124 1.00 79.25 323 GLY A O 1
ATOM 2569 N N . VAL A 1 324 ? 19.293 13.191 -6.361 1.00 84.31 324 VAL A N 1
ATOM 2570 C CA . VAL A 1 324 ? 19.287 11.855 -5.735 1.00 84.31 324 VAL A CA 1
ATOM 2571 C C . VAL A 1 324 ? 18.486 11.810 -4.429 1.00 84.31 324 VAL A C 1
ATOM 2573 O O . VAL A 1 324 ? 18.374 10.755 -3.813 1.00 84.31 324 VAL A O 1
ATOM 2576 N N . GLU A 1 325 ? 17.910 12.940 -4.021 1.00 83.25 325 GLU A N 1
ATOM 2577 C CA . GLU A 1 325 ? 17.028 13.040 -2.859 1.00 83.25 325 GLU A CA 1
ATOM 2578 C C . GLU A 1 325 ? 15.706 12.308 -3.122 1.00 83.25 325 GLU A C 1
ATOM 2580 O O . GLU A 1 325 ? 15.001 12.570 -4.111 1.00 83.25 325 GLU A O 1
ATOM 2585 N N . LEU A 1 326 ? 15.397 11.366 -2.228 1.00 79.00 326 LEU A N 1
ATOM 2586 C CA . LEU A 1 326 ? 14.191 10.549 -2.283 1.00 79.00 326 LEU A CA 1
ATOM 2587 C C . LEU A 1 326 ? 13.029 11.147 -1.484 1.00 79.00 326 LEU A C 1
ATOM 2589 O O . LEU A 1 326 ? 11.905 10.776 -1.771 1.00 79.00 326 LEU A O 1
ATOM 2593 N N . ASP A 1 327 ? 13.260 12.017 -0.495 1.00 73.88 327 ASP A N 1
ATOM 2594 C CA . ASP A 1 327 ? 12.227 12.606 0.385 1.00 73.88 327 ASP A CA 1
ATOM 2595 C C . ASP A 1 327 ? 11.207 11.594 0.955 1.00 73.88 327 ASP A C 1
ATOM 2597 O O . ASP A 1 327 ? 10.032 11.911 1.166 1.00 73.88 327 ASP A O 1
ATOM 2601 N N . LEU A 1 328 ? 11.659 10.354 1.171 1.00 72.19 328 LEU A N 1
ATOM 2602 C CA . LEU A 1 328 ? 10.858 9.191 1.568 1.00 72.19 328 LEU A CA 1
ATOM 2603 C C . LEU A 1 328 ? 11.424 8.527 2.835 1.00 72.19 328 LEU A C 1
ATOM 2605 O O . LEU A 1 328 ? 11.318 7.312 2.992 1.00 72.19 328 LEU A O 1
ATOM 2609 N N . GLU A 1 329 ? 12.028 9.309 3.733 1.00 72.94 329 GLU A N 1
ATOM 2610 C CA . GLU A 1 329 ? 12.761 8.802 4.904 1.00 72.94 329 GLU A CA 1
ATOM 2611 C C . GLU A 1 329 ? 11.918 7.885 5.800 1.00 72.94 329 GLU A C 1
ATOM 2613 O O . GLU A 1 329 ? 12.409 6.839 6.226 1.00 72.94 329 GLU A O 1
ATOM 2618 N N . GLU A 1 330 ? 10.632 8.196 6.000 1.00 72.69 330 GLU A N 1
ATOM 2619 C CA . GLU A 1 330 ? 9.681 7.356 6.752 1.00 72.69 330 GLU A CA 1
ATOM 2620 C C . GLU A 1 330 ? 9.609 5.923 6.185 1.00 72.69 330 GLU A C 1
ATOM 2622 O O . GLU A 1 330 ? 9.615 4.934 6.913 1.00 72.69 330 GLU A O 1
ATOM 2627 N N . PHE A 1 331 ? 9.593 5.791 4.858 1.00 82.06 331 PHE A N 1
ATOM 2628 C CA . PHE A 1 331 ? 9.524 4.504 4.171 1.00 82.06 331 PHE A CA 1
ATOM 2629 C C . PHE A 1 331 ? 10.899 3.835 4.058 1.00 82.06 331 PHE A C 1
ATOM 2631 O O . PHE A 1 331 ? 11.041 2.633 4.308 1.00 82.06 331 PHE A O 1
ATOM 2638 N N . THR A 1 332 ? 11.920 4.593 3.654 1.00 83.31 332 THR A N 1
ATOM 2639 C CA . THR A 1 332 ? 13.248 4.047 3.362 1.00 83.31 332 THR A CA 1
ATOM 2640 C C . THR A 1 332 ? 13.986 3.619 4.623 1.00 83.31 332 THR A C 1
ATOM 2642 O O . THR A 1 332 ? 14.709 2.623 4.576 1.00 83.31 332 THR A O 1
ATOM 2645 N N . SER A 1 333 ? 13.775 4.307 5.750 1.00 81.25 333 SER A N 1
ATOM 2646 C CA . SER A 1 333 ? 14.337 3.922 7.053 1.00 81.25 333 SER A CA 1
ATOM 2647 C C . SER A 1 333 ? 13.811 2.566 7.520 1.00 81.25 333 SER A C 1
ATOM 2649 O O . SER A 1 333 ? 14.566 1.746 8.029 1.00 81.25 333 SER A O 1
ATOM 2651 N N . ILE A 1 334 ? 12.541 2.259 7.269 1.00 83.00 334 ILE A N 1
ATOM 2652 C CA . ILE A 1 334 ? 11.966 0.969 7.652 1.00 83.00 334 ILE A CA 1
ATOM 2653 C C . ILE A 1 334 ? 12.391 -0.111 6.665 1.00 83.00 334 ILE A C 1
ATOM 2655 O O . ILE A 1 334 ? 12.788 -1.197 7.053 1.00 83.00 334 ILE A O 1
ATOM 2659 N N . ARG A 1 335 ? 12.375 0.141 5.359 1.00 84.81 335 ARG A N 1
ATOM 2660 C CA . ARG A 1 335 ? 12.729 -0.927 4.417 1.00 84.81 335 ARG A CA 1
ATOM 2661 C C . ARG A 1 335 ? 14.227 -1.254 4.386 1.00 84.81 335 ARG A C 1
ATOM 2663 O O . ARG A 1 335 ? 14.595 -2.416 4.213 1.00 84.81 335 ARG A O 1
ATOM 2670 N N . PHE A 1 336 ? 15.080 -0.239 4.513 1.00 87.44 336 PHE A N 1
ATOM 2671 C CA . PHE A 1 336 ? 16.527 -0.359 4.329 1.00 87.44 336 PHE A CA 1
ATOM 2672 C C . PHE A 1 336 ? 17.357 0.150 5.516 1.00 87.44 336 PHE A C 1
ATOM 2674 O O . PHE A 1 336 ? 18.574 0.140 5.416 1.00 87.44 336 PHE A O 1
ATOM 2681 N N . GLY A 1 337 ? 16.770 0.515 6.661 1.00 79.75 337 GLY A N 1
ATOM 2682 C CA . GLY A 1 337 ? 17.507 1.142 7.774 1.00 79.75 337 GLY A CA 1
ATOM 2683 C C . GLY A 1 337 ? 18.505 0.261 8.527 1.00 79.75 337 GLY A C 1
ATOM 2684 O O . GLY A 1 337 ? 19.200 0.755 9.408 1.00 79.75 337 GLY A O 1
ATOM 2685 N N . GLN A 1 338 ? 18.619 -1.028 8.194 1.00 84.44 338 GLN A N 1
ATOM 2686 C CA . GLN A 1 338 ? 19.693 -1.879 8.725 1.00 84.44 338 GLN A CA 1
ATOM 2687 C C . GLN A 1 338 ? 21.064 -1.550 8.113 1.00 84.44 338 GLN A C 1
ATOM 2689 O O . GLN A 1 338 ? 22.092 -1.885 8.697 1.00 84.44 338 GLN A O 1
ATOM 2694 N N . ASP A 1 339 ? 21.098 -0.925 6.934 1.00 89.06 339 ASP A N 1
ATOM 2695 C CA . ASP A 1 339 ? 22.328 -0.523 6.262 1.00 89.06 339 ASP A CA 1
ATOM 2696 C C . ASP A 1 339 ? 22.166 0.820 5.534 1.00 89.06 339 ASP A C 1
ATOM 2698 O O . ASP A 1 339 ? 21.098 1.418 5.488 1.00 89.06 339 ASP A O 1
ATOM 2702 N N . ARG A 1 340 ? 23.262 1.324 4.962 1.00 89.31 340 ARG A N 1
ATOM 2703 C CA . ARG A 1 340 ? 23.290 2.603 4.235 1.00 89.31 340 ARG A CA 1
ATOM 2704 C C . ARG A 1 340 ? 23.359 2.400 2.723 1.00 89.31 340 ARG A C 1
ATOM 2706 O O . ARG A 1 340 ? 24.021 3.154 2.011 1.00 89.31 340 ARG A O 1
ATOM 2713 N N . ARG A 1 341 ? 22.719 1.340 2.203 1.00 91.56 341 ARG A N 1
ATOM 2714 C CA . ARG A 1 341 ? 22.805 0.995 0.771 1.00 91.56 341 ARG A CA 1
ATOM 2715 C C . ARG A 1 341 ? 22.253 2.099 -0.137 1.00 91.56 341 ARG A C 1
ATOM 2717 O O . ARG A 1 341 ? 22.804 2.323 -1.210 1.00 91.56 341 ARG A O 1
ATOM 2724 N N . LEU A 1 342 ? 21.208 2.803 0.304 1.00 91.19 342 LEU A N 1
ATOM 2725 C CA . LEU A 1 342 ? 20.604 3.906 -0.449 1.00 91.19 342 LEU A CA 1
ATOM 2726 C C . LEU A 1 342 ? 21.526 5.125 -0.529 1.00 91.19 342 LEU A C 1
ATOM 2728 O O . LEU A 1 342 ? 21.687 5.675 -1.612 1.00 91.19 342 LEU A O 1
ATOM 2732 N N . GLU A 1 343 ? 22.177 5.500 0.577 1.00 90.62 343 GLU A N 1
ATOM 2733 C CA . GLU A 1 343 ? 23.163 6.592 0.599 1.00 90.62 343 GLU A CA 1
ATOM 2734 C C . GLU A 1 343 ? 24.323 6.306 -0.362 1.00 90.62 343 GLU A C 1
ATOM 2736 O O . GLU A 1 343 ? 24.764 7.179 -1.109 1.00 90.62 343 GLU A O 1
ATOM 2741 N N . GLU A 1 344 ? 24.792 5.056 -0.397 1.00 91.44 344 GLU A N 1
ATOM 2742 C CA . GLU A 1 344 ? 25.870 4.640 -1.292 1.00 91.44 344 GLU A CA 1
ATOM 2743 C C . GLU A 1 344 ? 25.461 4.701 -2.771 1.00 91.44 344 GLU A C 1
ATOM 2745 O O . GLU A 1 344 ? 26.240 5.154 -3.610 1.00 91.44 344 GLU A O 1
ATOM 2750 N N . VAL A 1 345 ? 24.241 4.275 -3.107 1.00 93.06 345 VAL A N 1
ATOM 2751 C CA . VAL A 1 345 ? 23.718 4.359 -4.481 1.00 93.06 345 VAL A CA 1
ATOM 2752 C C . VAL A 1 345 ? 23.478 5.813 -4.884 1.00 93.06 345 VAL A C 1
ATOM 2754 O O . VAL A 1 345 ? 23.873 6.200 -5.984 1.00 93.06 345 VAL A O 1
ATOM 2757 N N . ALA A 1 346 ? 22.931 6.636 -3.987 1.00 91.94 346 ALA A N 1
ATOM 2758 C CA . ALA A 1 346 ? 22.773 8.073 -4.189 1.00 91.94 346 ALA A CA 1
ATOM 2759 C C . ALA A 1 346 ? 24.126 8.756 -4.452 1.00 91.94 346 ALA A C 1
ATOM 2761 O O . ALA A 1 346 ? 24.246 9.568 -5.365 1.00 91.94 346 ALA A O 1
ATOM 2762 N N . ARG A 1 347 ? 25.179 8.364 -3.725 1.00 90.94 347 ARG A N 1
ATOM 2763 C CA . ARG A 1 347 ? 26.552 8.844 -3.940 1.00 90.94 347 ARG A CA 1
ATOM 2764 C C . ARG A 1 347 ? 27.140 8.400 -5.284 1.00 90.94 347 ARG A C 1
ATOM 2766 O O . ARG A 1 347 ? 27.905 9.145 -5.884 1.00 90.94 347 ARG A O 1
ATOM 2773 N N . ILE A 1 348 ? 26.828 7.189 -5.751 1.00 91.12 348 ILE A N 1
ATOM 2774 C CA . ILE A 1 348 ? 27.298 6.680 -7.052 1.00 91.12 348 ILE A CA 1
ATOM 2775 C C . ILE A 1 348 ? 26.568 7.365 -8.218 1.00 91.12 348 ILE A C 1
ATOM 2777 O O . ILE A 1 348 ? 27.186 7.617 -9.248 1.00 91.12 348 ILE A O 1
ATOM 2781 N N . LEU A 1 349 ? 25.271 7.654 -8.068 1.00 92.81 349 LEU A N 1
ATOM 2782 C CA . LEU A 1 349 ? 24.414 8.221 -9.117 1.00 92.81 349 LEU A CA 1
ATOM 2783 C C . LEU A 1 349 ? 24.331 9.758 -9.104 1.00 92.81 349 LEU A C 1
ATOM 2785 O O . LEU A 1 349 ? 23.638 10.336 -9.944 1.00 92.81 349 LEU A O 1
ATOM 2789 N N . SER A 1 350 ? 25.023 10.437 -8.185 1.00 90.88 350 SER A N 1
ATOM 2790 C CA . SER A 1 350 ? 25.049 11.899 -8.136 1.00 90.88 350 SER A CA 1
ATOM 2791 C C . SER A 1 350 ? 25.894 12.471 -9.273 1.00 90.88 350 SER A C 1
ATOM 2793 O O . SER A 1 350 ? 27.084 12.170 -9.362 1.00 90.88 350 SER A O 1
ATOM 2795 N N . SER A 1 351 ? 25.303 13.334 -10.099 1.00 89.44 351 SER A N 1
ATOM 2796 C CA . SER A 1 351 ? 26.002 14.008 -11.203 1.00 89.44 351 SER A CA 1
ATOM 2797 C C . SER A 1 351 ? 26.484 15.416 -10.866 1.00 89.44 351 SER A C 1
ATOM 2799 O O . SER A 1 351 ? 27.273 15.965 -11.618 1.00 89.44 351 SER A O 1
ATOM 2801 N N . SER A 1 352 ? 25.983 16.016 -9.783 1.00 87.31 352 SER A N 1
ATOM 2802 C CA . SER A 1 352 ? 26.220 17.431 -9.457 1.00 87.31 352 SER A CA 1
ATOM 2803 C C . SER A 1 352 ? 27.371 17.655 -8.475 1.00 87.31 352 SER A C 1
ATOM 2805 O O . SER A 1 352 ? 27.667 18.788 -8.120 1.00 87.31 352 SER A O 1
ATOM 2807 N N . LYS A 1 353 ? 28.002 16.580 -7.987 1.00 87.06 353 LYS A N 1
ATOM 2808 C CA . LYS A 1 353 ? 29.146 16.645 -7.068 1.00 87.06 353 LYS A CA 1
ATOM 2809 C C . LYS A 1 353 ? 30.428 16.329 -7.824 1.00 87.06 353 LYS A C 1
ATOM 2811 O O . LYS A 1 353 ? 30.464 15.345 -8.558 1.00 87.06 353 LYS A O 1
ATOM 2816 N N . ILE A 1 354 ? 31.487 17.094 -7.561 1.00 88.00 354 ILE A N 1
ATOM 2817 C CA . ILE A 1 354 ? 32.826 16.868 -8.127 1.00 88.00 354 ILE A CA 1
ATOM 2818 C C . ILE A 1 354 ? 33.351 15.491 -7.667 1.00 88.00 354 ILE A C 1
ATOM 2820 O O . ILE A 1 354 ? 33.595 15.305 -6.468 1.00 88.00 354 ILE A O 1
ATOM 2824 N N . PRO A 1 355 ? 33.545 14.509 -8.571 1.00 86.06 355 PRO A N 1
ATOM 2825 C CA . PRO A 1 355 ? 34.097 13.210 -8.211 1.00 86.06 355 PRO A CA 1
ATOM 2826 C C . PRO A 1 355 ? 35.582 13.313 -7.843 1.00 86.06 355 PRO A C 1
ATOM 2828 O O . PRO A 1 355 ? 36.366 13.979 -8.522 1.00 86.06 355 PRO A O 1
ATOM 2831 N N . SER A 1 356 ? 35.986 12.588 -6.797 1.00 86.81 356 SER A N 1
ATOM 2832 C CA . SER A 1 356 ? 37.387 12.437 -6.405 1.00 86.81 356 SER A CA 1
ATOM 2833 C C . SER A 1 356 ? 37.998 11.154 -6.972 1.00 86.81 356 SER A C 1
ATOM 2835 O O . SER A 1 356 ? 37.423 10.068 -6.872 1.00 86.81 356 SER A O 1
ATOM 2837 N N . LEU A 1 357 ? 39.182 11.275 -7.570 1.00 83.00 357 LEU A N 1
ATOM 2838 C CA . LEU A 1 357 ? 39.949 10.180 -8.156 1.00 83.00 357 LEU A CA 1
ATOM 2839 C C . LEU A 1 357 ? 41.360 10.146 -7.582 1.00 83.00 357 LEU A C 1
ATOM 2841 O O . LEU A 1 357 ? 41.932 11.182 -7.260 1.00 83.00 357 LEU A O 1
ATOM 2845 N N . LYS A 1 358 ? 41.944 8.952 -7.485 1.00 82.88 358 LYS A N 1
ATOM 2846 C CA . LYS A 1 358 ? 43.356 8.797 -7.133 1.00 82.88 358 LYS A CA 1
ATOM 2847 C C . LYS A 1 358 ? 44.206 9.010 -8.386 1.00 82.88 358 LYS A C 1
ATOM 2849 O O . LYS A 1 358 ? 44.042 8.273 -9.355 1.00 82.88 358 LYS A O 1
ATOM 2854 N N . ALA A 1 359 ? 45.099 9.994 -8.354 1.00 75.44 359 ALA A N 1
ATOM 2855 C CA . ALA A 1 359 ? 46.065 10.224 -9.417 1.00 75.44 359 ALA A CA 1
ATOM 2856 C C . ALA A 1 359 ? 47.049 9.045 -9.501 1.00 75.44 359 ALA A C 1
ATOM 2858 O O . ALA A 1 359 ? 47.494 8.518 -8.478 1.00 75.44 359 ALA A O 1
ATOM 2859 N N . ILE A 1 360 ? 47.382 8.624 -10.722 1.00 72.56 360 ILE A N 1
ATOM 2860 C CA . ILE A 1 360 ? 48.481 7.686 -10.966 1.00 72.56 360 ILE A CA 1
ATOM 2861 C C . ILE A 1 360 ? 49.729 8.518 -11.235 1.00 72.56 360 ILE A C 1
ATOM 2863 O O . ILE A 1 360 ? 49.848 9.132 -12.293 1.00 72.56 360 ILE A O 1
ATOM 2867 N N . GLU A 1 361 ? 50.639 8.545 -10.270 1.00 66.94 361 GLU A N 1
ATOM 2868 C CA . GLU A 1 361 ? 51.929 9.213 -10.414 1.00 66.94 361 GLU A CA 1
ATOM 2869 C C . GLU A 1 361 ? 52.874 8.336 -11.235 1.00 66.94 361 GLU A C 1
ATOM 2871 O O . GLU A 1 361 ? 53.103 7.166 -10.921 1.00 66.94 361 GLU A O 1
ATOM 2876 N N . ARG A 1 362 ? 53.403 8.907 -12.317 1.00 76.00 362 ARG A N 1
ATOM 2877 C CA . ARG A 1 362 ? 54.502 8.335 -13.091 1.00 76.00 362 ARG A CA 1
ATOM 2878 C C . ARG A 1 362 ? 55.674 9.309 -12.984 1.00 76.00 362 ARG A C 1
ATOM 2880 O O . ARG A 1 362 ? 55.620 10.342 -13.645 1.00 76.00 362 ARG A O 1
ATOM 2887 N N . PRO A 1 363 ? 56.687 9.015 -12.151 1.00 69.62 363 PRO A N 1
ATOM 2888 C CA . PRO A 1 363 ? 57.767 9.960 -11.860 1.00 69.62 363 PRO A CA 1
ATOM 2889 C C . PRO A 1 363 ? 58.614 10.319 -13.093 1.00 69.62 363 PRO A C 1
ATOM 2891 O O . PRO A 1 363 ? 59.239 11.371 -13.104 1.00 69.62 363 PRO A O 1
ATOM 2894 N N . ASP A 1 364 ? 58.579 9.496 -14.146 1.00 77.25 364 ASP A N 1
ATOM 2895 C CA . ASP A 1 364 ? 59.349 9.696 -15.382 1.00 77.25 364 ASP A CA 1
ATOM 2896 C C . ASP A 1 364 ? 58.625 10.558 -16.444 1.00 77.25 364 ASP A C 1
ATOM 2898 O O . ASP A 1 364 ? 59.159 10.766 -17.534 1.00 77.25 364 ASP A O 1
ATOM 2902 N N . GLN A 1 365 ? 57.388 11.015 -16.191 1.00 76.94 365 GLN A N 1
ATOM 2903 C CA . GLN A 1 365 ? 56.605 11.798 -17.160 1.00 76.94 365 GLN A CA 1
ATOM 2904 C C . GLN A 1 365 ? 56.828 13.305 -17.007 1.00 76.94 365 GLN A C 1
ATOM 2906 O O . GLN A 1 365 ? 56.833 13.840 -15.903 1.00 76.94 365 GLN A O 1
ATOM 2911 N N . HIS A 1 366 ? 56.948 14.003 -18.138 1.00 82.31 366 HIS A N 1
ATOM 2912 C CA . HIS A 1 366 ? 57.059 15.458 -18.168 1.00 82.31 366 HIS A CA 1
ATOM 2913 C C . HIS A 1 366 ? 55.735 16.132 -17.754 1.00 82.31 366 HIS A C 1
ATOM 2915 O O . HIS A 1 366 ? 54.658 15.588 -18.003 1.00 82.31 366 HIS A O 1
ATOM 2921 N N . GLU A 1 367 ? 55.793 17.336 -17.175 1.00 82.12 367 GLU A N 1
ATOM 2922 C CA . GLU A 1 367 ? 54.617 18.072 -16.672 1.00 82.12 367 GLU A CA 1
ATOM 2923 C C . GLU A 1 367 ? 53.539 18.280 -17.748 1.00 82.12 367 GLU A C 1
ATOM 2925 O O . GLU A 1 367 ? 52.346 18.139 -17.478 1.00 82.12 367 GLU A O 1
ATOM 2930 N N . HIS A 1 368 ? 53.947 18.542 -18.996 1.00 84.38 368 HIS A N 1
ATOM 2931 C CA . HIS A 1 368 ? 53.023 18.676 -20.125 1.00 84.38 368 HIS A CA 1
ATOM 2932 C C . HIS A 1 368 ? 52.267 17.370 -20.425 1.00 84.38 368 HIS A C 1
ATOM 2934 O O . HIS A 1 368 ? 51.050 17.375 -20.624 1.00 84.38 368 HIS A O 1
ATOM 2940 N N . ASP A 1 369 ? 52.970 16.235 -20.409 1.00 84.38 369 ASP A N 1
ATOM 2941 C CA . ASP A 1 369 ? 52.363 14.918 -20.620 1.00 84.38 369 ASP A CA 1
ATOM 2942 C C . ASP A 1 369 ? 51.461 14.525 -19.447 1.00 84.38 369 ASP A C 1
ATOM 2944 O O . ASP A 1 369 ? 50.409 13.911 -19.643 1.00 84.38 369 ASP A O 1
ATOM 2948 N N . GLN A 1 370 ? 51.832 14.933 -18.232 1.00 83.00 370 GLN A N 1
ATOM 2949 C CA . GLN A 1 370 ? 51.016 14.747 -17.042 1.00 83.00 370 GLN A CA 1
ATOM 2950 C C . GLN A 1 370 ? 49.711 15.549 -17.134 1.00 83.00 370 GLN A C 1
ATOM 2952 O O . GLN A 1 370 ? 48.642 14.978 -16.923 1.00 83.00 370 GLN A O 1
ATOM 2957 N N . ALA A 1 371 ? 49.762 16.829 -17.517 1.00 84.00 371 ALA A N 1
ATOM 2958 C CA . ALA A 1 371 ? 48.576 17.664 -17.719 1.00 84.00 371 ALA A CA 1
ATOM 2959 C C . ALA A 1 371 ? 47.659 17.107 -18.823 1.00 84.00 371 ALA A C 1
ATOM 2961 O O . ALA A 1 371 ? 46.438 17.045 -18.664 1.00 84.00 371 ALA A O 1
ATOM 2962 N N . LYS A 1 372 ? 48.240 16.611 -19.921 1.00 85.19 372 LYS A N 1
ATOM 2963 C CA . LYS A 1 372 ? 47.492 15.950 -20.998 1.00 85.19 372 LYS A CA 1
ATOM 2964 C C . LYS A 1 372 ? 46.795 14.674 -20.520 1.00 85.19 372 LYS A C 1
ATOM 2966 O O . LYS A 1 372 ? 45.641 14.431 -20.874 1.00 85.19 372 LYS A O 1
ATOM 2971 N N . GLU A 1 373 ? 47.456 13.864 -19.696 1.00 82.81 373 GLU A N 1
ATOM 2972 C CA . GLU A 1 373 ? 46.839 12.670 -19.112 1.00 82.81 373 GLU A CA 1
ATOM 2973 C C . GLU A 1 373 ? 45.743 13.028 -18.097 1.00 82.81 373 GLU A C 1
ATOM 2975 O O . GLU A 1 373 ? 44.701 12.371 -18.070 1.00 82.81 373 GLU A O 1
ATOM 2980 N N . GLN A 1 374 ? 45.923 14.093 -17.309 1.00 85.62 374 GLN A N 1
ATOM 2981 C CA . GLN A 1 374 ? 44.886 14.629 -16.419 1.00 85.62 374 GLN A CA 1
ATOM 2982 C C . GLN A 1 374 ? 43.644 15.080 -17.208 1.00 85.62 374 GLN A C 1
ATOM 2984 O O . GLN A 1 374 ? 42.522 14.730 -16.837 1.00 85.62 374 GLN A O 1
ATOM 2989 N N . GLN A 1 375 ? 43.829 15.766 -18.342 1.00 87.25 375 GLN A N 1
ATOM 2990 C CA . GLN A 1 375 ? 42.738 16.138 -19.252 1.00 87.25 375 GLN A CA 1
ATOM 2991 C C . GLN A 1 375 ? 42.034 14.911 -19.849 1.00 87.25 375 GLN A C 1
ATOM 2993 O O . GLN A 1 375 ? 40.804 14.829 -19.847 1.00 87.25 375 GLN A O 1
ATOM 2998 N N . HIS A 1 376 ? 42.782 13.898 -20.296 1.00 85.00 376 HIS A N 1
ATOM 2999 C CA . HIS A 1 376 ? 42.180 12.647 -20.764 1.00 85.00 376 HIS A CA 1
ATOM 3000 C C . HIS A 1 376 ? 41.376 11.934 -19.669 1.00 85.00 376 HIS A C 1
ATOM 3002 O O . HIS A 1 376 ? 40.326 11.360 -19.962 1.00 85.00 376 HIS A O 1
ATOM 3008 N N . GLN A 1 377 ? 41.830 11.967 -18.413 1.00 83.06 377 GLN A N 1
ATOM 3009 C CA . GLN A 1 377 ? 41.071 11.420 -17.286 1.00 83.06 377 GLN A CA 1
ATOM 3010 C C . GLN A 1 377 ? 39.760 12.184 -17.066 1.00 83.06 377 GLN A C 1
ATOM 3012 O O . GLN A 1 377 ? 38.720 11.543 -16.912 1.00 83.06 377 GLN A O 1
ATOM 3017 N N . ALA A 1 378 ? 39.780 13.520 -17.127 1.00 86.12 378 ALA A N 1
ATOM 3018 C CA . ALA A 1 378 ? 38.576 14.345 -17.012 1.00 86.12 378 ALA A CA 1
ATOM 3019 C C . ALA A 1 378 ? 37.540 14.007 -18.100 1.00 86.12 378 ALA A C 1
ATOM 3021 O O . ALA A 1 378 ? 36.376 13.764 -17.787 1.00 86.12 378 ALA A O 1
ATOM 3022 N N . ILE A 1 379 ? 37.968 13.865 -19.360 1.00 86.88 379 ILE A N 1
ATOM 3023 C CA . ILE A 1 379 ? 37.084 13.510 -20.488 1.00 86.88 379 ILE A CA 1
ATOM 3024 C C . ILE A 1 379 ? 36.477 12.110 -20.314 1.00 86.88 379 ILE A C 1
ATOM 3026 O O . ILE A 1 379 ? 35.283 11.910 -20.537 1.00 86.88 379 ILE A O 1
ATOM 3030 N N . ARG A 1 380 ? 37.268 11.120 -19.879 1.00 83.38 380 ARG A N 1
ATOM 3031 C CA . ARG A 1 380 ? 36.743 9.765 -19.638 1.00 83.38 380 ARG A CA 1
ATOM 3032 C C . ARG A 1 380 ? 35.712 9.762 -18.507 1.00 83.38 380 ARG A C 1
ATOM 3034 O O . ARG A 1 380 ? 34.707 9.058 -18.593 1.00 83.38 380 ARG A O 1
ATOM 3041 N N . VAL A 1 381 ? 35.935 10.548 -17.452 1.00 86.69 381 VAL A N 1
ATOM 3042 C CA . VAL A 1 381 ? 34.954 10.724 -16.370 1.00 86.69 381 VAL A CA 1
ATOM 3043 C C . VAL A 1 381 ? 33.704 11.436 -16.862 1.00 86.69 381 VAL A C 1
ATOM 3045 O O . VAL A 1 381 ? 32.615 11.024 -16.470 1.00 86.69 381 VAL A O 1
ATOM 3048 N N . ALA A 1 382 ? 33.836 12.421 -17.750 1.00 89.06 382 ALA A N 1
ATOM 3049 C CA . ALA A 1 382 ? 32.696 13.104 -18.345 1.00 89.06 382 ALA A CA 1
ATOM 3050 C C . ALA A 1 382 ? 31.765 12.130 -19.087 1.00 89.06 382 ALA A C 1
ATOM 3052 O O . ALA A 1 382 ? 30.565 12.146 -18.836 1.00 89.06 382 ALA A O 1
ATOM 3053 N N . GLU A 1 383 ? 32.296 11.197 -19.889 1.00 87.50 383 GLU A N 1
ATOM 3054 C CA . GLU A 1 383 ? 31.496 10.137 -20.540 1.00 87.50 383 GLU A CA 1
ATOM 3055 C C . GLU A 1 383 ? 30.708 9.278 -19.536 1.00 87.50 383 GLU A C 1
ATOM 3057 O O . GLU A 1 383 ? 29.552 8.922 -19.771 1.00 87.50 383 GLU A O 1
ATOM 3062 N N . ARG A 1 384 ? 31.293 8.980 -18.370 1.00 88.88 384 ARG A N 1
ATOM 3063 C CA . ARG A 1 384 ? 30.575 8.308 -17.277 1.00 88.88 384 ARG A CA 1
ATOM 3064 C C . ARG A 1 384 ? 29.493 9.212 -16.681 1.00 88.88 384 ARG A C 1
ATOM 3066 O O . ARG A 1 384 ? 28.383 8.737 -16.458 1.00 88.88 384 ARG A O 1
ATOM 3073 N N . THR A 1 385 ? 29.796 10.486 -16.424 1.00 91.25 385 THR A N 1
ATOM 3074 C CA . THR A 1 385 ? 28.839 11.464 -15.877 1.00 91.25 385 THR A CA 1
ATOM 3075 C C . THR A 1 385 ? 27.620 11.619 -16.788 1.00 91.25 385 THR A C 1
ATOM 3077 O O . THR A 1 385 ? 26.494 11.586 -16.296 1.00 91.25 385 THR A O 1
ATOM 3080 N N . LEU A 1 386 ? 27.824 11.665 -18.109 1.00 92.62 386 LEU A N 1
ATOM 3081 C CA . LEU A 1 386 ? 26.762 11.715 -19.124 1.00 92.62 386 LEU A CA 1
ATOM 3082 C C . LEU A 1 386 ? 25.832 10.487 -19.092 1.00 92.62 386 LEU A C 1
ATOM 3084 O O . LEU A 1 386 ? 24.704 10.553 -19.575 1.00 92.62 386 LEU A O 1
ATOM 3088 N N . ALA A 1 387 ? 26.274 9.354 -18.535 1.00 92.94 387 ALA A N 1
ATOM 3089 C CA . ALA A 1 387 ? 25.472 8.135 -18.410 1.00 92.94 387 ALA A CA 1
ATOM 3090 C C . ALA A 1 387 ? 24.722 8.019 -17.065 1.00 92.94 387 ALA A C 1
ATOM 3092 O O . ALA A 1 387 ? 23.799 7.206 -16.950 1.00 92.94 387 ALA A O 1
ATOM 3093 N N . LEU A 1 388 ? 25.087 8.805 -16.042 1.00 93.81 388 LEU A N 1
ATOM 3094 C CA . LEU A 1 388 ? 24.450 8.769 -14.715 1.00 93.81 388 LEU A CA 1
ATOM 3095 C C . LEU A 1 388 ? 22.934 9.036 -14.738 1.00 93.81 388 LEU A C 1
ATOM 3097 O O . LEU A 1 388 ? 22.222 8.338 -14.003 1.00 93.81 388 LEU A O 1
ATOM 3101 N N . PRO A 1 389 ? 22.398 9.966 -15.566 1.00 95.75 389 PRO A N 1
ATOM 3102 C CA . PRO A 1 389 ? 20.968 10.261 -15.571 1.00 95.75 389 PRO A CA 1
ATOM 3103 C C . PRO A 1 389 ? 20.075 9.044 -15.837 1.00 95.75 389 PRO A C 1
ATOM 3105 O O . PRO A 1 389 ? 18.996 8.959 -15.258 1.00 95.75 389 PRO A O 1
ATOM 3108 N N . TYR A 1 390 ? 20.528 8.057 -16.621 1.00 95.12 390 TYR A N 1
ATOM 3109 C CA . TYR A 1 390 ? 19.772 6.821 -16.861 1.00 95.12 390 TYR A CA 1
ATOM 3110 C C . TYR A 1 390 ? 19.491 6.030 -15.581 1.00 95.12 390 TYR A C 1
ATOM 3112 O O . TYR A 1 390 ? 18.373 5.565 -15.369 1.00 95.12 390 TYR A O 1
ATOM 3120 N N . GLY A 1 391 ? 20.506 5.874 -14.727 1.00 95.12 391 GLY A N 1
ATOM 3121 C CA . GLY A 1 391 ? 20.359 5.186 -13.445 1.00 95.12 391 GLY A CA 1
ATOM 3122 C C . GLY A 1 391 ? 19.646 6.045 -12.410 1.00 95.12 391 GLY A C 1
ATOM 3123 O O . GLY A 1 391 ? 18.803 5.542 -11.668 1.00 95.12 391 GLY A O 1
ATOM 3124 N N . ARG A 1 392 ? 19.945 7.350 -12.386 1.00 95.56 392 ARG A N 1
ATOM 3125 C CA . ARG A 1 392 ? 19.319 8.298 -11.460 1.00 95.56 392 ARG A CA 1
ATOM 3126 C C . ARG A 1 392 ? 17.810 8.388 -11.677 1.00 95.56 392 ARG A C 1
ATOM 3128 O O . ARG A 1 392 ? 17.081 8.308 -10.699 1.00 95.56 392 ARG A O 1
ATOM 3135 N N . ALA A 1 393 ? 17.356 8.460 -12.930 1.00 95.50 393 ALA A N 1
ATOM 3136 C CA . ALA A 1 393 ? 15.937 8.464 -13.291 1.00 95.50 393 ALA A CA 1
ATOM 3137 C C . ALA A 1 393 ? 15.170 7.277 -12.690 1.00 95.50 393 ALA A C 1
ATOM 3139 O O . ALA A 1 393 ? 14.070 7.438 -12.175 1.00 95.50 393 ALA A O 1
ATOM 3140 N N . MET A 1 394 ? 15.764 6.082 -12.741 1.00 96.31 394 MET A N 1
ATOM 3141 C CA . MET A 1 394 ? 15.184 4.875 -12.152 1.00 96.31 394 MET A CA 1
ATOM 3142 C C . MET A 1 394 ? 15.232 4.916 -10.624 1.00 96.31 394 MET A C 1
ATOM 3144 O O . MET A 1 394 ? 14.247 4.586 -9.973 1.00 96.31 394 MET A O 1
ATOM 3148 N N . PHE A 1 395 ? 16.352 5.348 -10.044 1.00 95.69 395 PHE A N 1
ATOM 3149 C CA . PHE A 1 395 ? 16.535 5.412 -8.594 1.00 95.69 395 PHE A CA 1
ATOM 3150 C C . PHE A 1 395 ? 15.543 6.364 -7.913 1.00 95.69 395 PHE A C 1
ATOM 3152 O O . PHE A 1 395 ? 14.933 5.991 -6.912 1.00 95.69 395 PHE A O 1
ATOM 3159 N N . THR A 1 396 ? 15.347 7.563 -8.467 1.00 93.94 396 THR A N 1
ATOM 3160 C CA . THR A 1 396 ? 14.486 8.607 -7.889 1.00 93.94 396 THR A CA 1
ATOM 3161 C C . THR A 1 396 ? 13.091 8.687 -8.507 1.00 93.94 396 THR A C 1
ATOM 3163 O O . THR A 1 396 ? 12.372 9.649 -8.254 1.00 93.94 396 THR A O 1
ATOM 3166 N N . TYR A 1 397 ? 12.679 7.677 -9.279 1.00 94.56 397 TYR A N 1
ATOM 3167 C CA . TYR A 1 397 ? 11.361 7.642 -9.915 1.00 94.56 397 TYR A CA 1
ATOM 3168 C C . TYR A 1 397 ? 10.220 7.850 -8.904 1.00 94.56 397 TYR A C 1
ATOM 3170 O O . TYR A 1 397 ? 10.112 7.112 -7.922 1.00 94.56 397 TYR A O 1
ATOM 3178 N N . GLY A 1 398 ? 9.361 8.839 -9.160 1.00 88.62 398 GLY A N 1
ATOM 3179 C CA . GLY A 1 398 ? 8.164 9.122 -8.364 1.00 88.62 398 GLY A CA 1
ATOM 3180 C C . GLY A 1 398 ? 8.413 9.491 -6.895 1.00 88.62 398 GLY A C 1
ATOM 3181 O O . GLY A 1 398 ? 7.553 9.228 -6.053 1.00 88.62 398 GLY A O 1
ATOM 3182 N N . SER A 1 399 ? 9.571 10.064 -6.556 1.00 86.50 399 SER A N 1
ATOM 3183 C CA . SER A 1 399 ? 9.890 10.494 -5.189 1.00 86.50 399 SER A CA 1
ATOM 3184 C C . SER A 1 399 ? 9.118 11.749 -4.740 1.00 86.50 399 SER A C 1
ATOM 3186 O O . SER A 1 399 ? 8.703 11.859 -3.583 1.00 86.50 399 SER A O 1
ATOM 3188 N N . ILE A 1 400 ? 8.837 12.676 -5.656 1.00 84.94 400 ILE A N 1
ATOM 3189 C CA . ILE A 1 400 ? 8.164 13.952 -5.382 1.00 84.94 400 ILE A CA 1
ATOM 3190 C C . ILE A 1 400 ? 6.656 13.804 -5.610 1.00 84.94 400 ILE A C 1
ATOM 3192 O O . ILE A 1 400 ? 6.197 13.592 -6.729 1.00 84.94 400 ILE A O 1
ATOM 3196 N N . HIS A 1 401 ? 5.870 13.939 -4.541 1.00 77.00 401 HIS A N 1
ATOM 3197 C CA . HIS A 1 401 ? 4.414 13.736 -4.577 1.00 77.00 401 HIS A CA 1
ATOM 3198 C C . HIS A 1 401 ? 3.610 15.044 -4.659 1.00 77.00 401 HIS A C 1
ATOM 3200 O O . HIS A 1 401 ? 2.492 15.040 -5.170 1.00 77.00 401 HIS A O 1
ATOM 3206 N N . ASN A 1 402 ? 4.177 16.153 -4.180 1.00 76.25 402 ASN A N 1
ATOM 3207 C CA . ASN A 1 402 ? 3.583 17.488 -4.224 1.00 76.25 402 ASN A CA 1
ATOM 3208 C C . ASN A 1 402 ? 4.648 18.473 -4.706 1.00 76.25 402 ASN A C 1
ATOM 3210 O O . ASN A 1 402 ? 5.787 18.403 -4.243 1.00 76.25 402 ASN A O 1
ATOM 3214 N N . ILE A 1 403 ? 4.270 19.382 -5.602 1.00 76.00 403 ILE A N 1
ATOM 3215 C CA . ILE A 1 403 ? 5.161 20.409 -6.150 1.00 76.00 403 ILE A CA 1
ATOM 3216 C C . ILE A 1 403 ? 4.714 21.782 -5.636 1.00 76.00 403 ILE A C 1
ATOM 3218 O O . ILE A 1 403 ? 3.515 22.057 -5.541 1.00 76.00 403 ILE A O 1
ATOM 3222 N N . SER A 1 404 ? 5.677 22.625 -5.259 1.00 68.56 404 SER A N 1
ATOM 3223 C CA . SER A 1 404 ? 5.440 24.032 -4.922 1.00 68.56 404 SER A CA 1
ATOM 3224 C C . SER A 1 404 ? 5.121 24.844 -6.186 1.00 68.56 404 SER A C 1
ATOM 3226 O O . SER A 1 404 ? 5.362 24.406 -7.306 1.00 68.56 404 SER A O 1
ATOM 3228 N N . ARG A 1 405 ? 4.585 26.061 -6.041 1.00 65.25 405 ARG A N 1
ATOM 3229 C CA . ARG A 1 405 ? 4.288 26.945 -7.191 1.00 65.25 405 ARG A CA 1
ATOM 3230 C C . ARG A 1 405 ? 5.539 27.540 -7.866 1.00 65.25 405 ARG A C 1
ATOM 3232 O O . ARG A 1 405 ? 5.403 28.401 -8.726 1.00 65.25 405 ARG A O 1
ATOM 3239 N N . GLU A 1 406 ? 6.732 27.122 -7.463 1.00 70.81 406 GLU A N 1
ATOM 3240 C CA . GLU A 1 406 ? 8.008 27.638 -7.962 1.00 70.81 406 GLU A CA 1
ATOM 3241 C C . GLU A 1 406 ? 8.486 26.862 -9.199 1.00 70.81 406 GLU A C 1
ATOM 3243 O O . GLU A 1 406 ? 7.935 25.813 -9.552 1.00 70.81 406 GLU A O 1
ATOM 3248 N N . ALA A 1 407 ? 9.503 27.400 -9.879 1.00 68.50 407 ALA A N 1
ATOM 3249 C CA . ALA A 1 407 ? 10.133 26.732 -11.012 1.00 68.50 407 ALA A CA 1
ATOM 3250 C C . ALA A 1 407 ? 10.837 25.444 -10.553 1.00 68.50 407 ALA A C 1
ATOM 3252 O O . ALA A 1 407 ? 11.497 25.415 -9.513 1.00 68.50 407 ALA A O 1
ATOM 3253 N N . PHE A 1 408 ? 10.698 24.370 -11.327 1.00 81.12 408 PHE A N 1
ATOM 3254 C CA . PHE A 1 408 ? 11.289 23.082 -10.986 1.00 81.12 408 PHE A CA 1
ATOM 3255 C C . PHE A 1 408 ? 12.799 23.096 -11.242 1.00 81.12 408 PHE A C 1
ATOM 3257 O O . PHE A 1 408 ? 13.243 23.276 -12.374 1.00 81.12 408 PHE A O 1
ATOM 3264 N N . LEU A 1 409 ? 13.594 22.877 -10.193 1.00 81.56 409 LEU A N 1
ATOM 3265 C CA . LEU A 1 409 ? 15.052 22.877 -10.289 1.00 81.56 409 LEU A CA 1
ATOM 3266 C C . LEU A 1 409 ? 15.571 21.537 -10.817 1.00 81.56 409 LEU A C 1
ATOM 3268 O O . LEU A 1 409 ? 15.359 20.478 -10.216 1.00 81.56 409 LEU A O 1
ATOM 3272 N N . THR A 1 410 ? 16.295 21.590 -11.930 1.00 85.81 410 THR A N 1
ATOM 3273 C CA . THR A 1 410 ? 16.999 20.444 -12.495 1.00 85.81 410 THR A CA 1
ATOM 3274 C C . THR A 1 410 ? 18.456 20.390 -11.997 1.00 85.81 410 THR A C 1
ATOM 3276 O O . THR A 1 410 ? 19.125 21.419 -11.878 1.00 85.81 410 THR A O 1
ATOM 3279 N N . PRO A 1 411 ? 18.977 19.194 -11.656 1.00 88.62 411 PRO A N 1
ATOM 3280 C CA . PRO A 1 411 ? 20.321 19.045 -11.097 1.00 88.62 411 PRO A CA 1
ATOM 3281 C C . PRO A 1 411 ? 21.391 19.304 -12.163 1.00 88.62 411 PRO A C 1
ATOM 3283 O O . PRO A 1 411 ? 21.353 18.689 -13.222 1.00 88.62 411 PRO A O 1
ATOM 3286 N N . LYS A 1 412 ? 22.405 20.131 -11.889 1.00 88.50 412 LYS A N 1
ATOM 3287 C CA . LYS A 1 412 ? 23.491 20.386 -12.859 1.00 88.50 412 LYS A CA 1
ATOM 3288 C C . LYS A 1 412 ? 24.371 19.143 -13.084 1.00 88.50 412 LYS A C 1
ATOM 3290 O O . LYS A 1 412 ? 24.544 18.321 -12.176 1.00 88.50 412 LYS A O 1
ATOM 3295 N N . LEU A 1 413 ? 24.933 19.003 -14.287 1.00 90.06 413 LEU A N 1
ATOM 3296 C CA . LEU A 1 413 ? 25.945 17.991 -14.614 1.00 90.06 413 LEU A CA 1
ATOM 3297 C C . LEU A 1 413 ? 27.347 18.575 -14.393 1.00 90.06 413 LEU A C 1
ATOM 3299 O O . LEU A 1 413 ? 27.738 19.510 -15.084 1.00 90.06 413 LEU A O 1
ATOM 3303 N N . GLU A 1 414 ? 28.094 18.020 -13.439 1.00 89.94 414 GLU A N 1
ATOM 3304 C CA . GLU A 1 414 ? 29.443 18.469 -13.093 1.00 89.94 414 GLU A CA 1
ATOM 3305 C C . GLU A 1 414 ? 30.500 17.613 -13.805 1.00 89.94 414 GLU A C 1
ATOM 3307 O O . GLU A 1 414 ? 30.577 16.395 -13.608 1.00 89.94 414 GLU A O 1
ATOM 3312 N N . TYR A 1 415 ? 31.328 18.253 -14.632 1.00 90.38 415 TYR A N 1
ATOM 3313 C CA . TYR A 1 415 ? 32.380 17.580 -15.405 1.00 90.38 415 TYR A CA 1
ATOM 3314 C C . TYR A 1 415 ? 33.781 17.772 -14.819 1.00 90.38 415 TYR A C 1
ATOM 3316 O O . TYR A 1 415 ? 34.721 17.098 -15.245 1.00 90.38 415 TYR A O 1
ATOM 3324 N N . THR A 1 416 ? 33.933 18.661 -13.836 1.00 90.81 416 THR A N 1
ATOM 3325 C CA . THR A 1 416 ? 35.199 18.868 -13.130 1.00 90.81 416 THR A CA 1
ATOM 3326 C C . THR A 1 416 ? 35.551 17.637 -12.309 1.00 90.81 416 THR A C 1
ATOM 3328 O O . THR A 1 416 ? 34.697 17.079 -11.622 1.00 90.81 416 THR A O 1
ATOM 3331 N N . ILE A 1 417 ? 36.818 17.224 -12.322 1.00 90.12 417 ILE A N 1
ATOM 3332 C CA . ILE A 1 417 ? 37.315 16.130 -11.478 1.00 90.12 417 ILE A CA 1
ATOM 3333 C C . ILE A 1 417 ? 38.295 16.646 -10.431 1.00 90.12 417 ILE A C 1
ATOM 3335 O O . ILE A 1 417 ? 39.002 17.625 -10.656 1.00 90.12 417 ILE A O 1
ATOM 3339 N N . ARG A 1 418 ? 38.373 15.959 -9.289 1.00 91.00 418 ARG A N 1
ATOM 3340 C CA . ARG A 1 418 ? 39.346 16.239 -8.228 1.00 91.00 418 ARG A CA 1
ATOM 3341 C C . ARG A 1 418 ? 40.350 15.098 -8.115 1.00 91.00 418 ARG A C 1
ATOM 3343 O O . ARG A 1 418 ? 39.966 13.965 -7.835 1.00 91.00 418 ARG A O 1
ATOM 3350 N N . LEU A 1 419 ? 41.632 15.392 -8.287 1.00 87.75 419 LEU A N 1
ATOM 3351 C CA . LEU A 1 419 ? 42.720 14.418 -8.236 1.00 87.75 419 LEU A CA 1
ATOM 3352 C C . LEU A 1 419 ? 43.397 14.424 -6.858 1.00 87.75 419 LEU A C 1
ATOM 3354 O O . LEU A 1 419 ? 43.922 15.440 -6.414 1.00 87.75 419 LEU A O 1
ATOM 3358 N N . LEU A 1 420 ? 43.395 13.279 -6.177 1.00 85.56 420 LEU A N 1
ATOM 3359 C CA . LEU A 1 420 ? 44.025 13.045 -4.873 1.00 85.56 420 LEU A CA 1
ATOM 3360 C C . LEU A 1 420 ? 45.352 12.282 -5.047 1.00 85.56 420 LEU A C 1
ATOM 3362 O O . LEU A 1 420 ? 45.420 11.417 -5.923 1.00 85.56 420 LEU A O 1
ATOM 3366 N N . PRO A 1 421 ? 46.387 12.533 -4.217 1.00 81.06 421 PRO A N 1
ATOM 3367 C CA . PRO A 1 421 ? 46.369 13.309 -2.967 1.00 81.06 421 PRO A CA 1
ATOM 3368 C C . PRO A 1 421 ? 46.546 14.830 -3.122 1.00 81.06 421 PRO A C 1
ATOM 3370 O O . PRO A 1 421 ? 46.196 15.557 -2.200 1.00 81.06 421 PRO A O 1
ATOM 3373 N N . HIS A 1 422 ? 47.011 15.319 -4.276 1.00 81.31 422 HIS A N 1
ATOM 3374 C CA . HIS A 1 422 ? 47.328 16.739 -4.515 1.00 81.31 422 HIS A CA 1
ATOM 3375 C C . HIS A 1 422 ? 46.127 17.706 -4.440 1.00 81.31 422 HIS A C 1
ATOM 3377 O O . HIS A 1 422 ? 46.312 18.917 -4.416 1.00 81.31 422 HIS A O 1
ATOM 3383 N N . ASN A 1 423 ? 44.898 17.181 -4.406 1.00 85.44 423 ASN A N 1
ATOM 3384 C CA . ASN A 1 423 ? 43.640 17.932 -4.350 1.00 85.44 423 ASN A CA 1
ATOM 3385 C C . ASN A 1 423 ? 43.468 18.955 -5.495 1.00 85.44 423 ASN A C 1
ATOM 3387 O O . ASN A 1 423 ? 42.791 19.968 -5.336 1.00 85.44 423 ASN A O 1
ATOM 3391 N N . ILE A 1 424 ? 44.064 18.673 -6.659 1.00 88.56 424 ILE A N 1
ATOM 3392 C CA . ILE A 1 424 ? 43.974 19.510 -7.864 1.00 88.56 424 ILE A CA 1
ATOM 3393 C C . ILE A 1 424 ? 42.608 19.290 -8.518 1.00 88.56 424 ILE A C 1
ATOM 3395 O O . ILE A 1 424 ? 42.149 18.150 -8.632 1.00 88.56 424 ILE A O 1
ATOM 3399 N N . THR A 1 425 ? 41.962 20.369 -8.961 1.00 89.88 425 THR A N 1
ATOM 3400 C CA . THR A 1 425 ? 40.740 20.297 -9.770 1.00 89.88 425 THR A CA 1
ATOM 3401 C C . THR A 1 425 ? 41.081 20.469 -11.244 1.00 89.88 425 THR A C 1
ATOM 3403 O O . THR A 1 425 ? 41.861 21.343 -11.608 1.00 89.88 425 THR A O 1
ATOM 3406 N N . VAL A 1 426 ? 40.534 19.595 -12.086 1.00 89.62 426 VAL A N 1
ATOM 3407 C CA . VAL A 1 426 ? 40.780 19.590 -13.531 1.00 89.62 426 VAL A CA 1
ATOM 3408 C C . VAL A 1 426 ? 39.437 19.702 -14.233 1.00 89.62 426 VAL A C 1
ATOM 3410 O O . VAL A 1 426 ? 38.593 18.809 -14.121 1.00 89.62 426 VAL A O 1
ATOM 3413 N N . THR A 1 427 ? 39.241 20.812 -14.935 1.00 90.31 427 THR A N 1
ATOM 3414 C CA . THR A 1 427 ? 38.091 21.052 -15.807 1.00 90.31 427 THR A CA 1
ATOM 3415 C C . THR A 1 427 ? 38.428 20.594 -17.230 1.00 90.31 427 THR A C 1
ATOM 3417 O O . THR A 1 427 ? 39.548 20.837 -17.693 1.00 90.31 427 THR A O 1
ATOM 3420 N N . PRO A 1 428 ? 37.508 19.918 -17.943 1.00 87.81 428 PRO A N 1
ATOM 3421 C CA . PRO A 1 428 ? 37.728 19.575 -19.344 1.00 87.81 428 PRO A CA 1
ATOM 3422 C C . PRO A 1 428 ? 37.870 20.837 -20.203 1.00 87.81 428 PRO A C 1
ATOM 3424 O O . PRO A 1 428 ? 37.047 21.747 -20.112 1.00 87.81 428 PRO A O 1
ATOM 3427 N N . GLU A 1 429 ? 38.884 20.881 -21.066 1.00 87.19 429 GLU A N 1
ATOM 3428 C CA . GLU A 1 429 ? 39.042 21.973 -22.036 1.00 87.19 429 GLU A CA 1
ATOM 3429 C C . GLU A 1 429 ? 37.845 22.065 -23.006 1.00 87.19 429 GLU A C 1
ATOM 3431 O O . GLU A 1 429 ? 37.287 21.054 -23.454 1.00 87.19 429 GLU A O 1
ATOM 3436 N N . ALA A 1 430 ? 37.478 23.294 -23.385 1.00 80.69 430 ALA A N 1
ATOM 3437 C CA . ALA A 1 430 ? 36.401 23.550 -24.338 1.00 80.69 430 ALA A CA 1
ATOM 3438 C C . ALA A 1 430 ? 36.680 22.873 -25.697 1.00 80.69 430 ALA A C 1
ATOM 3440 O O . ALA A 1 430 ? 37.789 22.931 -26.225 1.00 80.69 430 ALA A O 1
ATOM 3441 N N . GLY A 1 431 ? 35.669 22.208 -26.264 1.00 79.88 431 GLY A N 1
ATOM 3442 C CA . GLY A 1 431 ? 35.768 21.498 -27.546 1.00 79.88 431 GLY A CA 1
ATOM 3443 C C . GLY A 1 431 ? 36.351 20.079 -27.479 1.00 79.88 431 GLY A C 1
ATOM 3444 O O . GLY A 1 431 ? 36.326 19.375 -28.486 1.00 79.88 431 GLY A O 1
ATOM 3445 N N . LYS A 1 432 ? 36.833 19.611 -26.315 1.00 83.62 432 LYS A N 1
ATOM 3446 C CA . LYS A 1 432 ? 37.266 18.207 -26.142 1.00 83.62 432 LYS A CA 1
ATOM 3447 C C . LYS A 1 432 ? 36.104 17.223 -26.012 1.00 83.62 432 LYS A C 1
ATOM 3449 O O . LYS A 1 432 ? 36.245 16.062 -26.390 1.00 83.62 432 LYS A O 1
ATOM 3454 N N . ILE A 1 433 ? 34.979 17.680 -25.464 1.00 85.62 433 ILE A N 1
ATOM 3455 C CA . ILE A 1 433 ? 33.720 16.932 -25.409 1.00 85.62 433 ILE A CA 1
ATOM 3456 C C . ILE A 1 433 ? 32.851 17.425 -26.578 1.00 85.62 433 ILE A C 1
ATOM 3458 O O . ILE A 1 433 ? 32.655 18.639 -26.690 1.00 85.62 433 ILE A O 1
ATOM 3462 N N . PRO A 1 434 ? 32.350 16.533 -27.454 1.00 89.12 434 PRO A N 1
ATOM 3463 C CA . PRO A 1 434 ? 31.496 16.928 -28.572 1.00 89.12 434 PRO A CA 1
ATOM 3464 C C . PRO A 1 434 ? 30.238 17.688 -28.107 1.00 89.12 434 PRO A C 1
ATOM 3466 O O . PRO A 1 434 ? 29.653 17.318 -27.087 1.00 89.12 434 PRO A O 1
ATOM 3469 N N . PRO A 1 435 ? 29.764 18.708 -28.848 1.00 89.38 435 PRO A N 1
ATOM 3470 C CA . PRO A 1 435 ? 28.560 19.462 -28.477 1.00 89.38 435 PRO A CA 1
ATOM 3471 C C . PRO A 1 435 ? 27.313 18.567 -28.395 1.00 89.38 435 PRO A C 1
ATOM 3473 O O . PRO A 1 435 ? 26.518 18.686 -27.463 1.00 89.38 435 PRO A O 1
ATOM 3476 N N . ASP A 1 436 ? 27.190 17.590 -29.295 1.00 88.62 436 ASP A N 1
ATOM 3477 C CA . ASP A 1 436 ? 26.077 16.635 -29.291 1.00 88.62 436 ASP A CA 1
ATOM 3478 C C . ASP A 1 436 ? 26.048 15.776 -28.019 1.00 88.62 436 ASP A C 1
ATOM 3480 O O . ASP A 1 436 ? 24.971 15.456 -27.513 1.00 88.62 436 ASP A O 1
ATOM 3484 N N . SER A 1 437 ? 27.216 15.449 -27.456 1.00 90.31 437 SER A N 1
ATOM 3485 C CA . SER A 1 437 ? 27.335 14.718 -26.190 1.00 90.31 437 SER A CA 1
ATOM 3486 C C . SER A 1 437 ? 26.752 15.509 -25.020 1.00 90.31 437 SER A C 1
ATOM 3488 O O . SER A 1 437 ? 26.050 14.930 -24.190 1.00 90.31 437 SER A O 1
ATOM 3490 N N . TYR A 1 438 ? 26.988 16.827 -24.977 1.00 91.62 438 TYR A N 1
ATOM 3491 C CA . TYR A 1 438 ? 26.356 17.708 -23.991 1.00 91.62 438 TYR A CA 1
ATOM 3492 C C . TYR A 1 438 ? 24.838 17.721 -24.165 1.00 91.62 438 TYR A C 1
ATOM 3494 O O . TYR A 1 438 ? 24.116 17.501 -23.195 1.00 91.62 438 TYR A O 1
ATOM 3502 N N . SER A 1 439 ? 24.358 17.885 -25.403 1.00 93.75 439 SER A N 1
ATOM 3503 C CA . SER A 1 439 ? 22.922 17.975 -25.688 1.00 93.75 439 SER A CA 1
ATOM 3504 C C . SER A 1 439 ? 22.142 16.724 -25.248 1.00 93.75 439 SER A C 1
ATOM 3506 O O . SER A 1 439 ? 21.106 16.836 -24.593 1.00 93.75 439 SER A O 1
ATOM 3508 N N . TRP A 1 440 ? 22.662 15.519 -25.516 1.00 93.88 440 TRP A N 1
ATOM 3509 C CA . TRP A 1 440 ? 22.033 14.267 -25.082 1.00 93.88 440 TRP A CA 1
ATOM 3510 C C . TRP A 1 440 ? 22.179 14.025 -23.577 1.00 93.88 440 TRP A C 1
ATOM 3512 O O . TRP A 1 440 ? 21.232 13.559 -22.938 1.00 93.88 440 TRP A O 1
ATOM 3522 N N . GLY A 1 441 ? 23.321 14.390 -22.986 1.00 93.81 441 GLY A N 1
ATOM 3523 C CA . GLY A 1 441 ? 23.512 14.360 -21.535 1.00 93.81 441 GLY A CA 1
ATOM 3524 C C . GLY A 1 441 ? 22.476 15.204 -20.798 1.00 93.81 441 GLY A C 1
ATOM 3525 O O . GLY A 1 441 ? 21.805 14.707 -19.891 1.00 93.81 441 GLY A O 1
ATOM 3526 N N . GLU A 1 442 ? 22.299 16.453 -21.228 1.00 94.62 442 GLU A N 1
ATOM 3527 C CA . GLU A 1 442 ? 21.297 17.385 -20.706 1.00 94.62 442 GLU A CA 1
ATOM 3528 C C . GLU A 1 442 ? 19.869 16.896 -20.950 1.00 94.62 442 GLU A C 1
ATOM 3530 O O . GLU A 1 442 ? 19.044 16.928 -20.037 1.00 94.62 442 GLU A O 1
ATOM 3535 N N . PHE A 1 443 ? 19.577 16.353 -22.135 1.00 96.12 443 PHE A N 1
ATOM 3536 C CA . PHE A 1 443 ? 18.279 15.746 -22.418 1.00 96.12 443 PHE A CA 1
ATOM 3537 C C . PHE A 1 443 ? 17.956 14.626 -21.419 1.00 96.12 443 PHE A C 1
ATOM 3539 O O . PHE A 1 443 ? 16.896 14.623 -20.794 1.00 96.12 443 PHE A O 1
ATOM 3546 N N . HIS A 1 444 ? 18.874 13.687 -21.180 1.00 96.38 444 HIS A N 1
ATOM 3547 C CA . HIS A 1 444 ? 18.654 12.631 -20.186 1.00 96.38 444 HIS A CA 1
ATOM 3548 C C . HIS A 1 444 ? 18.600 13.161 -18.751 1.00 96.38 444 HIS A C 1
ATOM 3550 O O . HIS A 1 444 ? 17.869 12.607 -17.927 1.00 96.38 444 HIS A O 1
ATOM 3556 N N . ASN A 1 445 ? 19.336 14.231 -18.453 1.00 95.69 445 ASN A N 1
ATOM 3557 C CA . ASN A 1 445 ? 19.293 14.924 -17.172 1.00 95.69 445 ASN A CA 1
ATOM 3558 C C . ASN A 1 445 ? 17.896 15.492 -16.884 1.00 95.69 445 ASN A C 1
ATOM 3560 O O . ASN A 1 445 ? 17.346 15.224 -15.812 1.00 95.69 445 ASN A O 1
ATOM 3564 N N . GLY A 1 446 ? 17.303 16.171 -17.870 1.00 94.94 446 GLY A N 1
ATOM 3565 C CA . GLY A 1 446 ? 15.941 16.694 -17.819 1.00 94.94 446 GLY A CA 1
ATOM 3566 C C . GLY A 1 446 ? 14.887 15.596 -17.685 1.00 94.94 446 GLY A C 1
ATOM 3567 O O . GLY A 1 446 ? 14.005 15.699 -16.831 1.00 94.94 446 GLY A O 1
ATOM 3568 N N . VAL A 1 447 ? 15.019 14.493 -18.440 1.00 96.62 447 VAL A N 1
ATOM 3569 C CA . VAL A 1 447 ? 14.136 13.317 -18.288 1.00 96.62 447 VAL A CA 1
ATOM 3570 C C . VAL A 1 447 ? 14.209 12.780 -16.859 1.00 96.62 447 VAL A C 1
ATOM 3572 O O . VAL A 1 447 ? 13.181 12.584 -16.217 1.00 96.62 447 VAL A O 1
ATOM 3575 N N . ALA A 1 448 ? 15.417 12.579 -16.328 1.00 95.44 448 ALA A N 1
ATOM 3576 C CA . ALA A 1 448 ? 15.608 12.084 -14.970 1.00 95.44 448 ALA A CA 1
ATOM 3577 C C . ALA A 1 448 ? 15.018 13.026 -13.912 1.00 95.44 448 ALA A C 1
ATOM 3579 O O . ALA A 1 448 ? 14.503 12.555 -12.903 1.00 95.44 448 ALA A O 1
ATOM 3580 N N . ALA A 1 449 ? 15.085 14.340 -14.134 1.00 93.00 449 ALA A N 1
ATOM 3581 C CA . ALA A 1 449 ? 14.518 15.336 -13.238 1.00 93.00 449 ALA A CA 1
ATOM 3582 C C . ALA A 1 449 ? 12.977 15.297 -13.248 1.00 93.00 449 ALA A C 1
ATOM 3584 O O . ALA A 1 449 ? 12.370 15.243 -12.180 1.00 93.00 449 ALA A O 1
ATOM 3585 N N . ALA A 1 450 ? 12.354 15.221 -14.430 1.00 93.12 450 ALA A N 1
ATOM 3586 C CA . ALA A 1 450 ? 10.902 15.086 -14.576 1.00 93.12 450 ALA A CA 1
ATOM 3587 C C . ALA A 1 450 ? 10.362 13.776 -13.991 1.00 93.12 450 ALA A C 1
ATOM 3589 O O . ALA A 1 450 ? 9.323 13.770 -13.340 1.00 93.12 450 ALA A O 1
ATOM 3590 N N . LEU A 1 451 ? 11.076 12.662 -14.171 1.00 94.38 451 LEU A N 1
ATOM 3591 C CA . LEU A 1 451 ? 10.658 11.348 -13.669 1.00 94.38 451 LEU A CA 1
ATOM 3592 C C . LEU A 1 451 ? 10.667 11.234 -12.133 1.00 94.38 451 LEU A C 1
ATOM 3594 O O . LEU A 1 451 ? 10.095 10.286 -11.596 1.00 94.38 451 LEU A O 1
ATOM 3598 N N . ARG A 1 452 ? 11.250 12.205 -11.412 1.00 91.56 452 ARG A N 1
ATOM 3599 C CA . ARG A 1 452 ? 11.097 12.322 -9.950 1.00 91.56 452 ARG A CA 1
ATOM 3600 C C . ARG A 1 452 ? 9.667 12.643 -9.541 1.00 91.56 452 ARG A C 1
ATOM 3602 O O . ARG A 1 452 ? 9.263 12.314 -8.430 1.00 91.56 452 ARG A O 1
ATOM 3609 N N . ILE A 1 453 ? 8.907 13.291 -10.414 1.00 90.25 453 ILE A N 1
ATOM 3610 C CA . ILE A 1 453 ? 7.520 13.660 -10.166 1.00 90.25 453 ILE A CA 1
ATOM 3611 C C . ILE A 1 453 ? 6.660 12.396 -10.220 1.00 90.25 453 ILE A C 1
ATOM 3613 O O . ILE A 1 453 ? 6.668 11.657 -11.205 1.00 90.25 453 ILE A O 1
ATOM 3617 N N . SER A 1 454 ? 5.906 12.140 -9.152 1.00 88.06 454 SER A N 1
ATOM 3618 C CA . SER A 1 454 ? 4.990 11.004 -9.088 1.00 88.06 454 SER A CA 1
ATOM 3619 C C . SER A 1 454 ? 3.866 11.139 -10.125 1.00 88.06 454 SER A C 1
ATOM 3621 O O . SER A 1 454 ? 3.262 12.208 -10.205 1.00 88.06 454 SER A O 1
ATOM 3623 N N . PRO A 1 455 ? 3.478 10.059 -10.834 1.00 85.94 455 PRO A N 1
ATOM 3624 C CA . PRO A 1 455 ? 2.288 10.039 -11.695 1.00 85.94 455 PRO A CA 1
ATOM 3625 C C . PRO A 1 455 ? 0.975 10.385 -10.972 1.00 85.94 455 PRO A C 1
ATOM 3627 O O . PRO A 1 455 ? -0.027 10.691 -11.604 1.00 85.94 455 PRO A O 1
ATOM 3630 N N . SER A 1 456 ? 0.951 10.303 -9.636 1.00 80.12 456 SER A N 1
ATOM 3631 C CA . SER A 1 456 ? -0.211 10.659 -8.815 1.00 80.12 456 SER A CA 1
ATOM 3632 C C . SER A 1 456 ? -0.297 12.156 -8.481 1.00 80.12 456 SER A C 1
ATOM 3634 O O . SER A 1 456 ? -1.152 12.549 -7.685 1.00 80.12 456 SER A O 1
ATOM 3636 N N . CYS A 1 457 ? 0.630 12.978 -8.978 1.00 83.00 457 CYS A N 1
ATOM 3637 C CA . CYS A 1 457 ? 0.707 14.395 -8.652 1.00 83.00 457 CYS A CA 1
ATOM 3638 C C . CYS A 1 457 ? -0.367 15.185 -9.414 1.00 83.00 457 CYS A C 1
ATOM 3640 O O . CYS A 1 457 ? -0.325 15.306 -10.630 1.00 83.00 457 CYS A O 1
ATOM 3642 N N . THR A 1 458 ? -1.336 15.758 -8.699 1.00 76.75 458 THR A N 1
ATOM 3643 C CA . THR A 1 458 ? -2.434 16.529 -9.317 1.00 76.75 458 THR A CA 1
ATOM 3644 C C . THR A 1 458 ? -2.146 18.027 -9.419 1.00 76.75 458 THR A C 1
ATOM 3646 O O . THR A 1 458 ? -3.029 18.789 -9.792 1.00 76.75 458 THR A O 1
ATOM 3649 N N . SER A 1 459 ? -0.971 18.493 -8.983 1.00 77.06 459 SER A N 1
ATOM 3650 C CA . SER A 1 459 ? -0.647 19.927 -8.928 1.00 77.06 459 SER A CA 1
ATOM 3651 C C . SER A 1 459 ? -0.060 20.482 -10.228 1.00 77.06 459 SER A C 1
ATOM 3653 O O . SER A 1 459 ? 0.222 21.674 -10.284 1.00 77.06 459 SER A O 1
ATOM 3655 N N . ILE A 1 460 ? 0.158 19.638 -11.240 1.00 83.12 460 ILE A N 1
ATOM 3656 C CA . ILE A 1 460 ? 0.709 20.043 -12.536 1.00 83.12 460 ILE A CA 1
ATOM 3657 C C . ILE A 1 460 ? -0.441 20.282 -13.499 1.00 83.12 460 ILE A C 1
ATOM 3659 O O . ILE A 1 460 ? -1.111 19.337 -13.900 1.00 83.12 460 ILE A O 1
ATOM 3663 N N . ASP A 1 461 ? -0.622 21.534 -13.895 1.00 83.44 461 ASP A N 1
ATOM 3664 C CA . ASP A 1 461 ? -1.533 21.932 -14.957 1.00 83.44 461 ASP A CA 1
ATOM 3665 C C . ASP A 1 461 ? -0.755 22.448 -16.182 1.00 83.44 461 ASP A C 1
ATOM 3667 O O . ASP A 1 461 ? 0.463 22.661 -16.156 1.00 83.44 461 ASP A O 1
ATOM 3671 N N . SER A 1 462 ? -1.468 22.676 -17.288 1.00 84.50 462 SER A N 1
ATOM 3672 C CA . SER A 1 462 ? -0.858 23.210 -18.512 1.00 84.50 462 SER A CA 1
ATOM 3673 C C . SER A 1 462 ? -0.183 24.574 -18.291 1.00 84.50 462 SER A C 1
ATOM 3675 O O . SER A 1 462 ? 0.801 24.882 -18.966 1.00 84.50 462 SER A O 1
ATOM 3677 N N . SER A 1 463 ? -0.685 25.380 -17.349 1.00 85.56 463 SER A N 1
ATOM 3678 C CA . SER A 1 463 ? -0.125 26.688 -16.994 1.00 85.56 463 SER A CA 1
ATOM 3679 C C . SER A 1 463 ? 1.244 26.548 -16.334 1.00 85.56 463 SER A C 1
ATOM 3681 O O . SER A 1 463 ? 2.176 27.259 -16.704 1.00 85.56 463 SER A O 1
ATOM 3683 N N . TRP A 1 464 ? 1.400 25.600 -15.406 1.00 87.88 464 TRP A N 1
ATOM 3684 C CA . TRP A 1 464 ? 2.673 25.320 -14.747 1.00 87.88 464 TRP A CA 1
ATOM 3685 C C . TRP A 1 464 ? 3.738 24.824 -15.734 1.00 87.88 464 TRP A C 1
ATOM 3687 O O . TRP A 1 464 ? 4.894 25.245 -15.672 1.00 87.88 464 TRP A O 1
ATOM 3697 N N . ILE A 1 465 ? 3.353 23.992 -16.707 1.00 87.56 465 ILE A N 1
ATOM 3698 C CA . ILE A 1 465 ? 4.266 23.537 -17.770 1.00 87.56 465 ILE A CA 1
ATOM 3699 C C . ILE A 1 465 ? 4.728 24.716 -18.639 1.00 87.56 465 ILE A C 1
ATOM 3701 O O . ILE A 1 465 ? 5.890 24.779 -19.041 1.00 87.56 465 ILE A O 1
ATOM 3705 N N . ALA A 1 466 ? 3.833 25.663 -18.928 1.00 85.50 466 ALA A N 1
ATOM 3706 C CA . ALA A 1 466 ? 4.170 26.870 -19.674 1.00 85.50 466 ALA A CA 1
ATOM 3707 C C . ALA A 1 466 ? 5.030 27.848 -18.861 1.00 85.50 466 ALA A C 1
ATOM 3709 O O . ALA A 1 466 ? 5.913 28.485 -19.426 1.00 85.50 466 ALA A O 1
ATOM 3710 N N . PHE A 1 467 ? 4.806 27.936 -17.547 1.00 87.12 467 PHE A N 1
ATOM 3711 C CA . PHE A 1 467 ? 5.599 28.756 -16.630 1.00 87.12 467 PHE A CA 1
ATOM 3712 C C . PHE A 1 467 ? 7.061 28.300 -16.559 1.00 87.12 467 PHE A C 1
ATOM 3714 O O . PHE A 1 467 ? 7.962 29.129 -16.530 1.00 87.12 467 PHE A O 1
ATOM 3721 N N . ASN A 1 468 ? 7.306 26.987 -16.605 1.00 87.69 468 ASN A N 1
ATOM 3722 C CA . ASN A 1 468 ? 8.656 26.417 -16.620 1.00 87.69 468 ASN A CA 1
ATOM 3723 C C . ASN A 1 468 ? 9.329 26.462 -18.007 1.00 87.69 468 ASN A C 1
ATOM 3725 O O . ASN A 1 468 ? 10.413 25.911 -18.176 1.00 87.69 468 ASN A O 1
ATOM 3729 N N . LYS A 1 469 ? 8.706 27.084 -19.019 1.00 89.38 469 LYS A N 1
ATOM 3730 C CA . LYS A 1 469 ? 9.307 27.217 -20.349 1.00 89.38 469 LYS A CA 1
ATOM 3731 C C . LYS A 1 469 ? 10.486 28.206 -20.295 1.00 89.38 469 LYS A C 1
ATOM 3733 O O . LYS A 1 469 ? 10.255 29.378 -19.998 1.00 89.38 469 LYS A O 1
ATOM 3738 N N . PRO A 1 470 ? 11.719 27.792 -20.642 1.00 88.69 470 PRO A N 1
ATOM 3739 C CA . PRO A 1 470 ? 12.843 28.718 -20.747 1.00 88.69 470 PRO A CA 1
ATOM 3740 C C . PRO A 1 470 ? 12.659 29.683 -21.929 1.00 88.69 470 PRO A C 1
ATOM 3742 O O . PRO A 1 470 ? 11.940 29.384 -22.888 1.00 88.69 470 PRO A O 1
ATOM 3745 N N . SER A 1 471 ? 13.325 30.842 -21.874 1.00 86.62 471 SER A N 1
ATOM 3746 C CA . SER A 1 471 ? 13.303 31.842 -22.955 1.00 86.62 471 SER A CA 1
ATOM 3747 C C . SER A 1 471 ? 13.838 31.278 -24.273 1.00 86.62 471 SER A C 1
ATOM 3749 O O . SER A 1 471 ? 13.250 31.515 -25.328 1.00 86.62 471 SER A O 1
ATOM 3751 N N . GLU A 1 472 ? 14.904 30.480 -24.197 1.00 88.56 472 GLU A N 1
ATOM 3752 C CA . GLU A 1 472 ? 15.452 29.691 -25.300 1.00 88.56 472 GLU A CA 1
ATOM 3753 C C . GLU A 1 472 ? 15.259 28.200 -25.020 1.00 88.56 472 GLU A C 1
ATOM 3755 O O . GLU A 1 472 ? 15.424 27.740 -23.891 1.00 88.56 472 GLU A O 1
ATOM 3760 N N . LEU A 1 473 ? 14.883 27.428 -26.042 1.00 89.38 473 LEU A N 1
ATOM 3761 C CA . LEU A 1 473 ? 14.637 25.998 -25.873 1.00 89.38 473 LEU A CA 1
ATOM 3762 C C . LEU A 1 473 ? 15.952 25.249 -25.654 1.00 89.38 473 LEU A C 1
ATOM 3764 O O . LEU A 1 473 ? 16.768 25.148 -26.565 1.00 89.38 473 LEU A O 1
ATOM 3768 N N . THR A 1 474 ? 16.117 24.672 -24.465 1.00 93.06 474 THR A N 1
ATOM 3769 C CA . THR A 1 474 ? 17.290 23.869 -24.111 1.00 93.06 474 THR A CA 1
ATOM 3770 C C . THR A 1 474 ? 17.033 22.365 -24.296 1.00 93.06 474 THR A C 1
ATOM 3772 O O . THR A 1 474 ? 15.890 21.900 -24.160 1.00 93.06 474 THR A O 1
ATOM 3775 N N . PRO A 1 475 ? 18.081 21.564 -24.573 1.00 94.31 475 PRO A N 1
ATOM 3776 C CA . PRO A 1 475 ? 18.010 20.100 -24.546 1.00 94.31 475 PRO A CA 1
ATOM 3777 C C . PRO A 1 475 ? 17.480 19.545 -23.219 1.00 94.31 475 PRO A C 1
ATOM 3779 O O . PRO A 1 475 ? 16.695 18.597 -23.204 1.00 94.31 475 PRO A O 1
ATOM 3782 N N . GLU A 1 476 ? 17.852 20.175 -22.105 1.00 93.69 476 GLU A N 1
ATOM 3783 C CA . GLU A 1 476 ? 17.372 19.821 -20.772 1.00 93.69 476 GLU A CA 1
ATOM 3784 C C . GLU A 1 476 ? 15.849 19.945 -20.643 1.00 93.69 476 GLU A C 1
ATOM 3786 O O . GLU A 1 476 ? 15.181 18.992 -20.232 1.00 93.69 476 GLU A O 1
ATOM 3791 N N . HIS A 1 477 ? 15.272 21.074 -21.067 1.00 93.12 477 HIS A N 1
ATOM 3792 C CA . HIS A 1 477 ? 13.820 21.264 -21.033 1.00 93.12 477 HIS A CA 1
ATOM 3793 C C . HIS A 1 477 ? 13.087 20.301 -21.974 1.00 93.12 477 HIS A C 1
ATOM 3795 O O . HIS A 1 477 ? 12.015 19.788 -21.652 1.00 93.12 477 HIS A O 1
ATOM 3801 N N . ALA A 1 478 ? 13.681 19.993 -23.129 1.00 94.56 478 ALA A N 1
ATOM 3802 C CA . ALA A 1 478 ? 13.148 18.983 -24.039 1.00 94.56 478 ALA A CA 1
ATOM 3803 C C . ALA A 1 478 ? 13.032 17.600 -23.375 1.00 94.56 478 ALA A C 1
ATOM 3805 O O . ALA A 1 478 ? 12.011 16.919 -23.513 1.00 94.56 478 ALA A O 1
ATOM 3806 N N . GLY A 1 479 ? 14.058 17.206 -22.620 1.00 95.62 479 GLY A N 1
ATOM 3807 C CA . GLY A 1 479 ? 14.041 15.988 -21.821 1.00 95.62 479 GLY A CA 1
ATOM 3808 C C . GLY A 1 479 ? 13.015 16.033 -20.691 1.00 95.62 479 GLY A C 1
ATOM 3809 O O . GLY A 1 479 ? 12.294 15.061 -20.461 1.00 95.62 479 GLY A O 1
ATOM 3810 N N . PHE A 1 480 ? 12.897 17.180 -20.022 1.00 94.69 480 PHE A N 1
ATOM 3811 C CA . PHE A 1 480 ? 11.907 17.398 -18.970 1.00 94.69 480 PHE A CA 1
ATOM 3812 C C . PHE A 1 480 ? 10.469 17.184 -19.481 1.00 94.69 480 PHE A C 1
ATOM 3814 O O . PHE A 1 480 ? 9.704 16.426 -18.882 1.00 94.69 480 PHE A O 1
ATOM 3821 N N . LEU A 1 481 ? 10.125 17.741 -20.650 1.00 94.44 481 LEU A N 1
ATOM 3822 C CA . LEU A 1 481 ? 8.829 17.511 -21.303 1.00 94.44 481 LEU A CA 1
ATOM 3823 C C . LEU A 1 481 ? 8.593 16.028 -21.618 1.00 94.44 481 LEU A C 1
ATOM 3825 O O . LEU A 1 481 ? 7.507 15.508 -21.361 1.00 94.44 481 LEU A O 1
ATOM 3829 N N . PHE A 1 482 ? 9.606 15.320 -22.124 1.00 95.81 482 PHE A N 1
ATOM 3830 C CA . PHE A 1 482 ? 9.473 13.890 -22.397 1.00 95.81 482 PHE A CA 1
ATOM 3831 C C . PHE A 1 482 ? 9.153 13.088 -21.125 1.00 95.81 482 PHE A C 1
ATOM 3833 O O . PHE A 1 482 ? 8.243 12.258 -21.133 1.00 95.81 482 PHE A O 1
ATOM 3840 N N . GLY A 1 483 ? 9.838 13.375 -20.012 1.00 95.12 483 GLY A N 1
ATOM 3841 C CA . GLY A 1 483 ? 9.570 12.735 -18.721 1.00 95.12 483 GLY A CA 1
ATOM 3842 C C . GLY A 1 483 ? 8.175 13.045 -18.155 1.00 95.12 483 GLY A C 1
ATOM 3843 O O . GLY A 1 483 ? 7.518 12.148 -17.620 1.00 95.12 483 GLY A O 1
ATOM 3844 N N . LEU A 1 484 ? 7.666 14.271 -18.338 1.00 93.62 484 LEU A N 1
ATOM 3845 C CA . LEU A 1 484 ? 6.272 14.615 -18.011 1.00 93.62 484 LEU A CA 1
ATOM 3846 C C . LEU A 1 484 ? 5.264 13.833 -18.868 1.00 93.62 484 LEU A C 1
ATOM 3848 O O . LEU A 1 484 ? 4.191 13.459 -18.395 1.00 93.62 484 LEU A O 1
ATOM 3852 N N . GLY A 1 485 ? 5.612 13.551 -20.123 1.00 94.12 485 GLY A N 1
ATOM 3853 C CA . GLY A 1 485 ? 4.809 12.706 -21.002 1.00 94.12 485 GLY A CA 1
ATOM 3854 C C . GLY A 1 485 ? 4.753 11.254 -20.542 1.00 94.12 485 GLY A C 1
ATOM 3855 O O . GLY A 1 485 ? 3.673 10.677 -20.454 1.00 94.12 485 GLY A O 1
ATOM 3856 N N . LEU A 1 486 ? 5.903 10.688 -20.165 1.00 94.50 486 LEU A N 1
ATOM 3857 C CA . LEU A 1 486 ? 6.006 9.319 -19.645 1.00 94.50 486 LEU A CA 1
ATOM 3858 C C . LEU A 1 486 ? 5.247 9.111 -18.325 1.00 94.50 486 LEU A C 1
ATOM 3860 O O . LEU A 1 486 ? 4.799 8.003 -18.048 1.00 94.50 486 LEU A O 1
ATOM 3864 N N . THR A 1 487 ? 5.096 10.159 -17.513 1.00 91.56 487 THR A N 1
ATOM 3865 C CA . THR A 1 487 ? 4.316 10.132 -16.260 1.00 91.56 487 THR A CA 1
ATOM 3866 C C . THR A 1 487 ? 2.830 10.448 -16.462 1.00 91.56 487 THR A C 1
ATOM 3868 O O . THR A 1 487 ? 2.054 10.318 -15.520 1.00 91.56 487 THR A O 1
ATOM 3871 N N . GLY A 1 488 ? 2.416 10.824 -17.678 1.00 90.31 488 GLY A N 1
ATOM 3872 C CA . GLY A 1 488 ? 1.022 11.094 -18.044 1.00 90.31 488 GLY A CA 1
ATOM 3873 C C . GLY A 1 488 ? 0.571 12.552 -17.893 1.00 90.31 488 GLY A C 1
ATOM 3874 O O . GLY A 1 488 ? -0.514 12.893 -18.362 1.00 90.31 488 GLY A O 1
ATOM 3875 N N . HIS A 1 489 ? 1.397 13.437 -17.330 1.00 90.06 489 HIS A N 1
ATOM 3876 C CA . HIS A 1 489 ? 1.036 14.839 -17.073 1.00 90.06 489 HIS A CA 1
ATOM 3877 C C . HIS A 1 489 ? 0.861 15.670 -18.357 1.00 90.06 489 HIS A C 1
ATOM 3879 O O . HIS A 1 489 ? 0.114 16.645 -18.366 1.00 90.06 489 HIS A O 1
ATOM 3885 N N . LEU A 1 490 ? 1.475 15.272 -19.481 1.00 89.12 490 LEU A N 1
ATOM 3886 C CA . LEU A 1 490 ? 1.247 15.946 -20.771 1.00 89.12 490 LEU A CA 1
ATOM 3887 C C . LEU A 1 490 ? -0.144 15.697 -21.375 1.00 89.12 490 LEU A C 1
ATOM 3889 O O . LEU A 1 490 ? -0.485 16.336 -22.369 1.00 89.12 490 LEU A O 1
ATOM 3893 N N . ARG A 1 491 ? -0.967 14.802 -20.808 1.00 85.69 491 ARG A N 1
ATOM 3894 C CA . ARG A 1 491 ? -2.330 14.555 -21.306 1.00 85.69 491 ARG A CA 1
ATOM 3895 C C . ARG A 1 491 ? -3.222 15.799 -21.223 1.00 85.69 491 ARG A C 1
ATOM 3897 O O . ARG A 1 491 ? -4.112 15.955 -22.053 1.00 85.69 491 ARG A O 1
ATOM 3904 N N . GLU A 1 492 ? -2.964 16.672 -20.253 1.00 71.69 492 GLU A N 1
ATOM 3905 C CA . GLU A 1 492 ? -3.720 17.908 -20.010 1.00 71.69 492 GLU A CA 1
ATOM 3906 C C . GLU A 1 492 ? -3.120 19.132 -20.724 1.00 71.69 492 GLU A C 1
ATOM 3908 O O . GLU A 1 492 ? -3.642 20.241 -20.607 1.00 71.69 492 GLU A O 1
ATOM 3913 N N . MET A 1 493 ? -2.027 18.960 -21.481 1.00 81.94 493 MET A N 1
ATOM 3914 C CA . MET A 1 493 ? -1.373 20.067 -22.177 1.00 81.94 493 MET A CA 1
ATOM 3915 C C . MET A 1 493 ? -2.245 20.590 -23.324 1.00 81.94 493 MET A C 1
ATOM 3917 O O . MET A 1 493 ? -2.660 19.843 -24.213 1.00 81.94 493 MET A O 1
ATOM 3921 N N . MET A 1 494 ? -2.466 21.907 -23.353 1.00 80.62 494 MET A N 1
ATOM 3922 C CA . MET A 1 494 ? -3.246 22.526 -24.425 1.00 80.62 494 MET A CA 1
ATOM 3923 C C . MET A 1 494 ? -2.510 22.471 -25.773 1.00 80.62 494 MET A C 1
ATOM 3925 O O . MET A 1 494 ? -1.284 22.603 -25.869 1.00 80.62 494 MET A O 1
ATOM 3929 N N . THR A 1 495 ? -3.279 22.356 -26.855 1.00 82.00 495 THR A N 1
ATOM 3930 C CA . THR A 1 495 ? -2.756 22.270 -28.230 1.00 82.00 495 THR A CA 1
ATOM 3931 C C . THR A 1 495 ? -1.898 23.476 -28.614 1.00 82.00 495 THR A C 1
ATOM 3933 O O . THR A 1 495 ? -0.852 23.312 -29.235 1.00 82.00 495 THR A O 1
ATOM 3936 N N . TRP A 1 496 ? -2.275 24.687 -28.201 1.00 83.50 496 TRP A N 1
ATOM 3937 C CA . TRP A 1 496 ? -1.523 25.907 -28.514 1.00 83.50 496 TRP A CA 1
ATOM 3938 C C . TRP A 1 496 ? -0.125 25.935 -27.873 1.00 83.50 496 TRP A C 1
ATOM 3940 O O . TRP A 1 496 ? 0.841 26.339 -28.523 1.00 83.50 496 TRP A O 1
ATOM 3950 N N . HIS A 1 497 ? 0.015 25.439 -26.637 1.00 84.81 497 HIS A N 1
ATOM 3951 C CA . HIS A 1 497 ? 1.322 25.284 -25.995 1.00 84.81 497 HIS A CA 1
ATOM 3952 C C . HIS A 1 497 ? 2.183 24.266 -26.742 1.00 84.81 497 HIS A C 1
ATOM 3954 O O . HIS A 1 497 ? 3.372 24.500 -26.937 1.00 84.81 497 HIS A O 1
ATOM 3960 N N . THR A 1 498 ? 1.570 23.185 -27.232 1.00 85.19 498 THR A N 1
ATOM 3961 C CA . THR A 1 498 ? 2.255 22.182 -28.062 1.00 85.19 498 THR A CA 1
ATOM 3962 C C . THR A 1 498 ? 2.860 22.820 -29.314 1.00 85.19 498 THR A C 1
ATOM 3964 O O . THR A 1 498 ? 4.039 22.620 -29.602 1.00 85.19 498 THR A O 1
ATOM 3967 N N . PHE A 1 499 ? 2.095 23.657 -30.025 1.00 84.62 499 PHE A N 1
ATOM 3968 C CA . PHE A 1 499 ? 2.607 24.390 -31.187 1.00 84.62 499 PHE A CA 1
ATOM 3969 C C . PHE A 1 499 ? 3.741 25.349 -30.810 1.00 84.62 499 PHE A C 1
ATOM 3971 O O . PHE A 1 499 ? 4.756 25.387 -31.497 1.00 84.62 499 PHE A O 1
ATOM 3978 N N . SER A 1 500 ? 3.630 26.054 -29.679 1.00 88.12 500 SER A N 1
ATOM 3979 C CA . SER A 1 500 ? 4.678 26.960 -29.183 1.00 88.12 500 SER A CA 1
ATOM 3980 C C . SER A 1 500 ? 6.037 26.276 -28.952 1.00 88.12 500 SER A C 1
ATOM 3982 O O . SER A 1 500 ? 7.073 26.944 -29.009 1.00 88.12 500 SER A O 1
ATOM 3984 N N . TYR A 1 501 ? 6.050 24.964 -28.694 1.00 89.12 501 TYR A N 1
ATOM 3985 C CA . TYR A 1 501 ? 7.271 24.164 -28.552 1.00 89.12 501 TYR A CA 1
ATOM 3986 C C . TYR A 1 501 ? 7.819 23.617 -29.877 1.00 89.12 501 TYR A C 1
ATOM 3988 O O . TYR A 1 501 ? 9.024 23.405 -29.980 1.00 89.12 501 TYR A O 1
ATOM 3996 N N . LEU A 1 502 ? 6.969 23.403 -30.886 1.00 88.50 502 LEU A N 1
ATOM 3997 C CA . LEU A 1 502 ? 7.359 22.801 -32.169 1.00 88.50 502 LEU A CA 1
ATOM 3998 C C . LEU A 1 502 ? 7.698 23.838 -33.253 1.00 88.50 502 LEU A C 1
ATOM 4000 O O . LEU A 1 502 ? 8.514 23.556 -34.129 1.00 88.50 502 LEU A O 1
ATOM 4004 N N . THR A 1 503 ? 7.141 25.053 -33.182 1.00 86.69 503 THR A N 1
ATOM 4005 C CA . THR A 1 503 ? 7.432 26.148 -34.131 1.00 86.69 503 THR A CA 1
ATOM 4006 C C . THR A 1 503 ? 8.924 26.495 -34.246 1.00 86.69 503 THR A C 1
ATOM 4008 O O . THR A 1 503 ? 9.375 26.704 -35.373 1.00 86.69 503 THR A O 1
ATOM 4011 N N . PRO A 1 504 ? 9.724 26.530 -33.156 1.00 83.88 504 PRO A N 1
ATOM 4012 C CA . PRO A 1 504 ? 11.147 26.879 -33.242 1.00 83.88 504 PRO A CA 1
ATOM 4013 C C . PRO A 1 504 ? 12.038 25.822 -33.914 1.00 83.88 504 PRO A C 1
ATOM 4015 O O . PRO A 1 504 ? 13.223 26.078 -34.095 1.00 83.88 504 PRO A O 1
ATOM 4018 N N . LYS A 1 505 ? 11.501 24.642 -34.270 1.00 82.56 505 LYS A N 1
ATOM 4019 C CA . LYS A 1 505 ? 12.226 23.538 -34.932 1.00 82.56 505 LYS A CA 1
ATOM 4020 C C . LYS A 1 505 ? 13.490 23.063 -34.199 1.00 82.56 505 LYS A C 1
ATOM 4022 O O . LYS A 1 505 ? 14.442 22.613 -34.825 1.00 82.56 505 LYS A O 1
ATOM 4027 N N . HIS A 1 506 ? 13.498 23.129 -32.870 1.00 90.25 506 HIS A N 1
ATOM 4028 C CA . HIS A 1 506 ? 14.552 22.498 -32.081 1.00 90.25 506 HIS A CA 1
ATOM 4029 C C . HIS A 1 506 ? 14.341 20.972 -32.066 1.00 90.25 506 HIS A C 1
ATOM 4031 O O . HIS A 1 506 ? 13.301 20.481 -31.607 1.00 90.25 506 HIS A O 1
ATOM 4037 N N . ASP A 1 507 ? 15.314 20.219 -32.583 1.00 89.62 507 ASP A N 1
ATOM 4038 C CA . ASP A 1 507 ? 15.198 18.775 -32.833 1.00 89.62 507 ASP A CA 1
ATOM 4039 C C . ASP A 1 507 ? 14.887 17.967 -31.566 1.00 89.62 507 ASP A C 1
ATOM 4041 O O . ASP A 1 507 ? 13.924 17.196 -31.538 1.00 89.62 507 ASP A O 1
ATOM 4045 N N . LEU A 1 508 ? 15.640 18.180 -30.481 1.00 93.31 508 LEU A N 1
ATOM 4046 C CA . LEU A 1 508 ? 15.438 17.447 -29.226 1.00 93.31 508 LEU A CA 1
ATOM 4047 C C . LEU A 1 508 ? 14.088 17.777 -28.578 1.00 93.31 508 LEU A C 1
ATOM 4049 O O . LEU A 1 508 ? 13.432 16.881 -28.045 1.00 93.31 508 LEU A O 1
ATOM 4053 N N . THR A 1 509 ? 13.629 19.033 -28.666 1.00 93.38 509 THR A N 1
ATOM 4054 C CA . THR A 1 509 ? 12.289 19.422 -28.184 1.00 93.38 509 THR A CA 1
ATOM 4055 C C . THR A 1 509 ? 11.202 18.727 -28.988 1.00 93.38 509 THR A C 1
ATOM 4057 O O . THR A 1 509 ? 10.243 18.228 -28.402 1.00 93.38 509 THR A O 1
ATOM 4060 N N . SER A 1 510 ? 11.376 18.618 -30.307 1.00 92.50 510 SER A N 1
ATOM 4061 C CA . SER A 1 510 ? 10.453 17.876 -31.169 1.00 92.50 510 SER A CA 1
ATOM 4062 C C . SER A 1 510 ? 10.395 16.401 -30.769 1.00 92.50 510 SER A C 1
ATOM 4064 O O . SER A 1 510 ? 9.310 15.872 -30.543 1.00 92.50 510 SER A O 1
ATOM 4066 N N . ILE A 1 511 ? 11.547 15.750 -30.572 1.00 94.00 511 ILE A N 1
ATOM 4067 C CA . ILE A 1 511 ? 11.622 14.358 -30.096 1.00 94.00 511 ILE A CA 1
ATOM 4068 C C . ILE A 1 511 ? 10.907 14.200 -28.745 1.00 94.00 511 ILE A C 1
ATOM 4070 O O . ILE A 1 511 ? 10.080 13.300 -28.589 1.00 94.00 511 ILE A O 1
ATOM 4074 N N . GLY A 1 512 ? 11.194 15.081 -27.782 1.00 94.06 512 GLY A N 1
ATOM 4075 C CA . GLY A 1 512 ? 10.642 14.993 -26.433 1.00 94.06 512 GLY A CA 1
ATOM 4076 C C . GLY A 1 512 ? 9.128 15.206 -26.372 1.00 94.06 512 GLY A C 1
ATOM 4077 O O . GLY A 1 512 ? 8.426 14.444 -25.708 1.00 94.06 512 GLY A O 1
ATOM 4078 N N . VAL A 1 513 ? 8.605 16.185 -27.117 1.00 93.00 513 VAL A N 1
ATOM 4079 C CA . VAL A 1 513 ? 7.165 16.479 -27.187 1.00 93.00 513 VAL A CA 1
ATOM 4080 C C . VAL A 1 513 ? 6.405 15.382 -27.935 1.00 93.00 513 VAL A C 1
ATOM 4082 O O . VAL A 1 513 ? 5.372 14.928 -27.445 1.00 93.00 513 VAL A O 1
ATOM 4085 N N . LEU A 1 514 ? 6.905 14.919 -29.089 1.00 92.69 514 LEU A N 1
ATOM 4086 C CA . LEU A 1 514 ? 6.225 13.894 -29.894 1.00 92.69 514 LEU A CA 1
ATOM 4087 C C . LEU A 1 514 ? 6.140 12.558 -29.151 1.00 92.69 514 LEU A C 1
ATOM 4089 O O . LEU A 1 514 ? 5.060 11.970 -29.069 1.00 92.69 514 LEU A O 1
ATOM 4093 N N . LEU A 1 515 ? 7.252 12.102 -28.565 1.00 94.75 515 LEU A N 1
ATOM 4094 C CA . LEU A 1 515 ? 7.263 10.874 -27.771 1.00 94.75 515 LEU A CA 1
ATOM 4095 C C . LEU A 1 515 ? 6.487 11.038 -26.463 1.00 94.75 515 LEU A C 1
ATOM 4097 O O . LEU A 1 515 ? 5.771 10.121 -26.071 1.00 94.75 515 LEU A O 1
ATOM 4101 N N . GLY A 1 516 ? 6.591 12.194 -25.802 1.00 94.25 516 GLY A N 1
ATOM 4102 C CA . GLY A 1 516 ? 5.904 12.460 -24.541 1.00 94.25 516 GLY A CA 1
ATOM 4103 C C . GLY A 1 516 ? 4.381 12.471 -24.685 1.00 94.25 516 GLY A C 1
ATOM 4104 O O . GLY A 1 516 ? 3.684 11.817 -23.910 1.00 94.25 516 GLY A O 1
ATOM 4105 N N . LEU A 1 517 ? 3.854 13.151 -25.708 1.00 92.88 517 LEU A N 1
ATOM 4106 C CA . LEU A 1 517 ? 2.416 13.177 -25.998 1.00 92.88 517 LEU A CA 1
ATOM 4107 C C . LEU A 1 517 ? 1.884 11.809 -26.429 1.00 92.88 517 LEU A C 1
ATOM 4109 O O . LEU A 1 517 ? 0.787 11.421 -26.012 1.00 92.88 517 LEU A O 1
ATOM 4113 N N . ALA A 1 518 ? 2.656 11.078 -27.240 1.00 94.38 518 ALA A N 1
ATOM 4114 C CA . ALA A 1 518 ? 2.314 9.721 -27.648 1.00 94.38 518 ALA A CA 1
ATOM 4115 C C . ALA A 1 518 ? 2.291 8.752 -26.455 1.00 94.38 518 ALA A C 1
ATOM 4117 O O . ALA A 1 518 ? 1.344 7.980 -26.325 1.00 94.38 518 ALA A O 1
ATOM 4118 N N . ALA A 1 519 ? 3.275 8.831 -25.553 1.00 94.25 519 ALA A N 1
ATOM 4119 C CA . ALA A 1 519 ? 3.330 8.011 -24.344 1.00 94.25 519 ALA A CA 1
ATOM 4120 C C . ALA A 1 519 ? 2.161 8.305 -23.388 1.00 94.25 519 ALA A C 1
ATOM 4122 O O . ALA A 1 519 ? 1.526 7.371 -22.902 1.00 94.25 519 ALA A O 1
ATOM 4123 N N . ALA A 1 520 ? 1.810 9.581 -23.186 1.00 93.19 520 ALA A N 1
ATOM 4124 C CA . ALA A 1 520 ? 0.678 9.983 -22.345 1.00 93.19 520 ALA A CA 1
ATOM 4125 C C . ALA A 1 520 ? -0.690 9.502 -22.877 1.00 93.19 520 ALA A C 1
ATOM 4127 O O . ALA A 1 520 ? -1.659 9.413 -22.122 1.00 93.19 520 ALA A O 1
ATOM 4128 N N . ASN A 1 521 ? -0.782 9.201 -24.178 1.00 92.88 521 ASN A N 1
ATOM 4129 C CA . ASN A 1 521 ? -1.999 8.745 -24.858 1.00 92.88 521 ASN A CA 1
ATOM 4130 C C . ASN A 1 521 ? -1.844 7.342 -25.464 1.00 92.88 521 ASN A C 1
ATOM 4132 O O . ASN A 1 521 ? -2.486 7.029 -26.468 1.00 92.88 521 ASN A O 1
ATOM 4136 N N . MET A 1 522 ? -0.996 6.506 -24.865 1.00 92.75 522 MET A N 1
ATOM 4137 C CA . MET A 1 522 ? -0.732 5.149 -25.336 1.00 92.75 522 MET A CA 1
ATOM 4138 C C . MET A 1 522 ? -2.028 4.348 -25.537 1.00 92.75 522 MET A C 1
ATOM 4140 O O . MET A 1 522 ? -2.863 4.273 -24.640 1.00 92.75 522 MET A O 1
ATOM 4144 N N . GLY A 1 523 ? -2.184 3.748 -26.719 1.00 91.94 523 GLY A N 1
ATOM 4145 C CA . GLY A 1 523 ? -3.324 2.892 -27.073 1.00 91.94 523 GLY A CA 1
ATOM 4146 C C . GLY A 1 523 ? -4.669 3.603 -27.294 1.00 91.94 523 GLY A C 1
ATOM 4147 O O . GLY A 1 523 ? -5.650 2.930 -27.602 1.00 91.94 523 GLY A O 1
ATOM 4148 N N . ASN A 1 524 ? -4.745 4.936 -27.169 1.00 91.00 524 ASN A N 1
ATOM 4149 C CA . ASN A 1 524 ? -6.010 5.683 -27.271 1.00 91.00 524 ASN A CA 1
ATOM 4150 C C . ASN A 1 524 ? -6.404 6.083 -28.707 1.00 91.00 524 ASN A C 1
ATOM 4152 O O . ASN A 1 524 ? -7.484 6.636 -28.893 1.00 91.00 524 ASN A O 1
ATOM 4156 N N . GLU A 1 525 ? -5.532 5.897 -29.708 1.00 91.62 525 GLU A N 1
ATOM 4157 C CA . GLU A 1 525 ? -5.765 6.310 -31.110 1.00 91.62 525 GLU A CA 1
ATOM 4158 C C . GLU A 1 525 ? -6.171 7.790 -31.287 1.00 91.62 525 GLU A C 1
ATOM 4160 O O . GLU A 1 525 ? -6.957 8.152 -32.165 1.00 91.62 525 GLU A O 1
ATOM 4165 N N . ASN A 1 526 ? -5.636 8.688 -30.453 1.00 92.06 526 ASN A N 1
ATOM 4166 C CA . ASN A 1 526 ? -6.016 10.099 -30.487 1.00 92.06 526 ASN A CA 1
ATOM 4167 C C . ASN A 1 526 ? -5.700 10.742 -31.858 1.00 92.06 526 ASN A C 1
ATOM 4169 O O . ASN A 1 526 ? -4.540 10.891 -32.265 1.00 92.06 526 ASN A O 1
ATOM 4173 N N . ALA A 1 527 ? -6.749 11.182 -32.557 1.00 90.31 527 ALA A N 1
ATOM 4174 C CA . ALA A 1 527 ? -6.652 11.761 -33.893 1.00 90.31 527 ALA A CA 1
ATOM 4175 C C . ALA A 1 527 ? -5.845 13.072 -33.931 1.00 90.31 527 ALA A C 1
ATOM 4177 O O . ALA A 1 527 ? -5.148 13.329 -34.913 1.00 90.31 527 ALA A O 1
ATOM 4178 N N . HIS A 1 528 ? -5.896 13.896 -32.878 1.00 88.25 528 HIS A N 1
ATOM 4179 C CA . HIS A 1 528 ? -5.139 15.152 -32.822 1.00 88.25 528 HIS A CA 1
ATOM 4180 C C . HIS A 1 528 ? -3.632 14.897 -32.765 1.00 88.25 528 HIS A C 1
ATOM 4182 O O . HIS A 1 528 ? -2.870 15.520 -33.502 1.00 88.25 528 HIS A O 1
ATOM 4188 N N . ILE A 1 529 ? -3.212 13.930 -31.949 1.00 90.38 529 ILE A N 1
ATOM 4189 C CA . ILE A 1 529 ? -1.802 13.541 -31.824 1.00 90.38 529 ILE A CA 1
ATOM 4190 C C . ILE A 1 529 ? -1.337 12.834 -33.097 1.00 90.38 529 ILE A C 1
ATOM 4192 O O . ILE A 1 529 ? -0.230 13.081 -33.560 1.00 90.38 529 ILE A O 1
ATOM 4196 N N . THR A 1 530 ? -2.201 12.038 -33.734 1.00 91.50 530 THR A N 1
ATOM 4197 C CA . THR A 1 530 ? -1.900 11.435 -35.044 1.00 91.50 530 THR A CA 1
ATOM 4198 C C . THR A 1 530 ? -1.609 12.504 -36.102 1.00 91.50 530 THR A C 1
ATOM 4200 O O . THR A 1 530 ? -0.634 12.384 -36.838 1.00 91.50 530 THR A O 1
ATOM 4203 N N . LYS A 1 531 ? -2.415 13.575 -36.163 1.00 89.00 531 LYS A N 1
ATOM 4204 C CA . LYS A 1 531 ? -2.172 14.707 -37.076 1.00 89.00 531 LYS A CA 1
ATOM 4205 C C . LYS A 1 531 ? -0.852 15.412 -36.767 1.00 89.00 531 LYS A C 1
ATOM 4207 O O . LYS A 1 531 ? -0.133 15.764 -37.694 1.00 89.00 531 LYS A O 1
ATOM 4212 N N . LEU A 1 532 ? -0.525 15.578 -35.485 1.00 88.00 532 LEU A N 1
ATOM 4213 C CA . LEU A 1 532 ? 0.745 16.160 -35.057 1.00 88.00 532 LEU A CA 1
ATOM 4214 C C . LEU A 1 532 ? 1.935 15.300 -35.505 1.00 88.00 532 LEU A C 1
ATOM 4216 O O . LEU A 1 532 ? 2.853 15.805 -36.141 1.00 88.00 532 LEU A O 1
ATOM 4220 N N . LEU A 1 533 ? 1.884 13.989 -35.248 1.00 89.38 533 LEU A N 1
ATOM 4221 C CA . LEU A 1 533 ? 2.911 13.034 -35.673 1.00 89.38 533 LEU A CA 1
ATOM 4222 C C . LEU A 1 533 ? 3.065 12.996 -37.200 1.00 89.38 533 LEU A C 1
ATOM 4224 O O . LEU A 1 533 ? 4.187 12.864 -37.684 1.00 89.38 533 LEU A O 1
ATOM 4228 N N . ALA A 1 534 ? 1.974 13.158 -37.957 1.00 88.25 534 ALA A N 1
ATOM 4229 C CA . ALA A 1 534 ? 2.001 13.163 -39.420 1.00 88.25 534 ALA A CA 1
ATOM 4230 C C . ALA A 1 534 ? 2.804 14.332 -40.013 1.00 88.25 534 ALA A C 1
ATOM 4232 O O . ALA A 1 534 ? 3.474 14.147 -41.023 1.00 88.25 534 ALA A O 1
ATOM 4233 N N . VAL A 1 535 ? 2.815 15.502 -39.365 1.00 85.94 535 VAL A N 1
ATOM 4234 C CA . VAL A 1 535 ? 3.635 16.653 -39.799 1.00 85.94 535 VAL A CA 1
ATOM 4235 C C . VAL A 1 535 ? 5.134 16.369 -39.653 1.00 85.94 535 VAL A C 1
ATOM 4237 O O . VAL A 1 535 ? 5.938 16.895 -40.411 1.00 85.94 535 VAL A O 1
ATOM 4240 N N . HIS A 1 536 ? 5.519 15.510 -38.709 1.00 85.94 536 HIS A N 1
ATOM 4241 C CA . HIS A 1 536 ? 6.917 15.137 -38.470 1.00 85.94 536 HIS A CA 1
ATOM 4242 C C . HIS A 1 536 ? 7.291 13.774 -39.072 1.00 85.94 536 HIS A C 1
ATOM 4244 O O . HIS A 1 536 ? 8.431 13.336 -38.941 1.00 85.94 536 HIS A O 1
ATOM 4250 N N . THR A 1 537 ? 6.345 13.104 -39.739 1.00 86.69 537 THR A N 1
ATOM 4251 C CA . THR A 1 537 ? 6.511 11.757 -40.294 1.00 86.69 537 THR A CA 1
ATOM 4252 C C . THR A 1 537 ? 5.954 11.722 -41.722 1.00 86.69 537 THR A C 1
ATOM 4254 O O . THR A 1 537 ? 4.772 11.414 -41.904 1.00 86.69 537 THR A O 1
ATOM 4257 N N . PRO A 1 538 ? 6.784 11.983 -42.753 1.00 84.31 538 PRO A N 1
ATOM 4258 C CA . PRO A 1 538 ? 6.335 12.068 -44.149 1.00 84.31 538 PRO A CA 1
ATOM 4259 C C . PRO A 1 538 ? 5.556 10.835 -44.634 1.00 84.31 538 PRO A C 1
ATOM 4261 O O . PRO A 1 538 ? 4.613 10.950 -45.409 1.00 84.31 538 PRO A O 1
ATOM 4264 N N . ALA A 1 539 ? 5.869 9.656 -44.089 1.00 82.56 539 ALA A N 1
ATOM 4265 C CA . ALA A 1 539 ? 5.194 8.391 -44.384 1.00 82.56 539 ALA A CA 1
ATOM 4266 C C . ALA A 1 539 ? 3.683 8.362 -44.066 1.00 82.56 539 ALA A C 1
ATOM 4268 O O . ALA A 1 539 ? 2.973 7.485 -44.557 1.00 82.56 539 ALA A O 1
ATOM 4269 N N . LEU A 1 540 ? 3.191 9.273 -43.220 1.00 85.25 540 LEU A N 1
ATOM 4270 C CA . LEU A 1 540 ? 1.771 9.388 -42.874 1.00 85.25 540 LEU A CA 1
ATOM 4271 C C . LEU A 1 540 ? 1.005 10.349 -43.794 1.00 85.25 540 LEU A C 1
ATOM 4273 O O . LEU A 1 540 ? -0.230 10.383 -43.738 1.00 85.25 540 LEU A O 1
ATOM 4277 N N . LEU A 1 541 ? 1.710 11.131 -44.614 1.00 84.12 541 LEU A N 1
ATOM 4278 C CA . LEU A 1 541 ? 1.100 12.100 -45.513 1.00 84.12 541 LEU A CA 1
ATOM 4279 C C . LEU A 1 541 ? 0.496 11.408 -46.744 1.00 84.12 541 LEU A C 1
ATOM 4281 O O . LEU A 1 541 ? 1.002 10.377 -47.186 1.00 84.12 541 LEU A O 1
ATOM 4285 N N . PRO A 1 542 ? -0.582 11.967 -47.328 1.00 76.44 542 PRO A N 1
ATOM 4286 C CA . PRO A 1 542 ? -1.183 11.433 -48.553 1.00 76.44 542 PRO A CA 1
ATOM 4287 C C . PRO A 1 542 ? -0.207 11.397 -49.736 1.00 76.44 542 PRO A C 1
ATOM 4289 O O . PRO A 1 542 ? -0.296 10.514 -50.583 1.00 76.44 542 PRO A O 1
ATOM 4292 N N . THR A 1 543 ? 0.721 12.354 -49.773 1.00 73.56 543 THR A N 1
ATOM 4293 C CA . THR A 1 543 ? 1.804 12.471 -50.751 1.00 73.56 543 THR A CA 1
ATOM 4294 C C . THR A 1 543 ? 3.138 12.294 -50.015 1.00 73.56 543 THR A C 1
ATOM 4296 O O . THR A 1 543 ? 3.609 13.254 -49.399 1.00 73.56 543 THR A O 1
ATOM 4299 N N . PRO A 1 544 ? 3.725 11.083 -50.010 1.00 62.19 544 PRO A N 1
ATOM 4300 C CA . PRO A 1 544 ? 4.927 10.779 -49.227 1.00 62.19 544 PRO A CA 1
ATOM 4301 C C . PRO 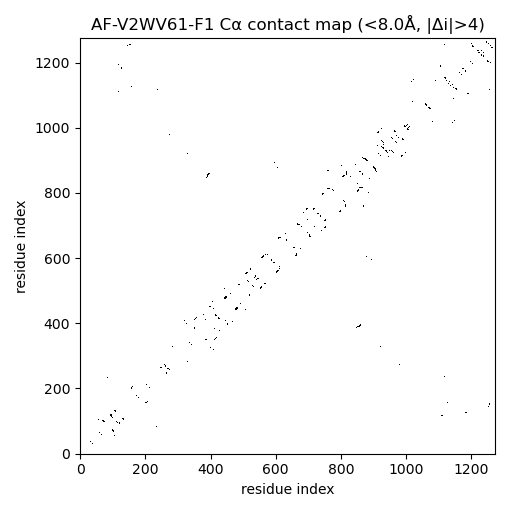A 1 544 ? 6.194 11.493 -49.732 1.00 62.19 544 PRO A C 1
ATOM 4303 O O . PRO A 1 544 ? 7.143 11.620 -48.965 1.00 62.19 544 PRO A O 1
ATOM 4306 N N . ASP A 1 545 ? 6.183 12.004 -50.969 1.00 62.47 545 ASP A N 1
ATOM 4307 C CA . ASP A 1 545 ? 7.325 12.656 -51.636 1.00 62.47 545 ASP A CA 1
ATOM 4308 C C . ASP A 1 545 ? 7.442 14.167 -51.338 1.00 62.47 545 ASP A C 1
ATOM 4310 O O . ASP A 1 545 ? 8.141 14.899 -52.035 1.00 62.47 545 ASP A O 1
ATOM 4314 N N . VAL A 1 546 ? 6.718 14.676 -50.334 1.00 71.00 546 VAL A N 1
ATOM 4315 C CA . VAL A 1 546 ? 6.843 16.080 -49.915 1.00 71.00 546 VAL A CA 1
ATOM 4316 C C . VAL A 1 546 ? 8.086 16.233 -49.042 1.00 71.00 546 VAL A C 1
ATOM 4318 O O . VAL A 1 546 ? 8.125 15.724 -47.919 1.00 71.00 546 VAL A O 1
ATOM 4321 N N . ASP A 1 547 ? 9.069 16.988 -49.535 1.00 62.75 547 ASP A N 1
ATOM 4322 C CA . ASP A 1 547 ? 10.284 17.336 -48.798 1.00 62.75 547 ASP A CA 1
ATOM 4323 C C . ASP A 1 547 ? 9.963 18.243 -47.602 1.00 62.75 547 ASP A C 1
ATOM 4325 O O . ASP A 1 547 ? 9.910 19.473 -47.683 1.00 62.75 547 ASP A O 1
ATOM 4329 N N . LEU A 1 548 ? 9.741 17.618 -46.448 1.00 72.25 548 LEU A N 1
ATOM 4330 C CA . LEU A 1 548 ? 9.681 18.303 -45.167 1.00 72.25 548 LEU A CA 1
ATOM 4331 C C . LEU A 1 548 ? 11.086 18.376 -44.571 1.00 72.25 548 LEU A C 1
ATOM 4333 O O . LEU A 1 548 ? 11.739 17.354 -44.372 1.00 72.25 548 LEU A O 1
ATOM 4337 N N . ASN A 1 549 ? 11.534 19.588 -44.235 1.00 77.81 549 ASN A N 1
ATOM 4338 C CA . ASN A 1 549 ? 12.819 19.831 -43.574 1.00 77.81 549 ASN A CA 1
ATOM 4339 C C . ASN A 1 549 ? 12.778 19.379 -42.095 1.00 77.81 549 ASN A C 1
ATOM 4341 O O . ASN A 1 549 ? 12.690 20.208 -41.187 1.00 77.81 549 ASN A O 1
ATOM 4345 N N . VAL A 1 550 ? 12.741 18.060 -41.871 1.00 84.38 550 VAL A N 1
ATOM 4346 C CA . VAL A 1 550 ? 12.669 17.388 -40.563 1.00 84.38 550 VAL A CA 1
ATOM 4347 C C . VAL A 1 550 ? 13.774 16.337 -40.486 1.00 84.38 550 VAL A C 1
ATOM 4349 O O . VAL A 1 550 ? 13.863 15.470 -41.358 1.00 84.38 550 VAL A O 1
ATOM 4352 N N . SER A 1 551 ? 14.586 16.370 -39.426 1.00 89.00 551 SER A N 1
ATOM 4353 C CA . SER A 1 551 ? 15.705 15.438 -39.259 1.00 89.00 551 SER A CA 1
ATOM 4354 C C . SER A 1 551 ? 15.254 13.979 -39.125 1.00 89.00 551 SER A C 1
ATOM 4356 O O . SER A 1 551 ? 14.173 13.671 -38.615 1.00 89.00 551 SER A O 1
ATOM 4358 N N . LEU A 1 552 ? 16.107 13.043 -39.555 1.00 88.69 552 LEU A N 1
ATOM 4359 C CA . LEU A 1 552 ? 15.795 11.609 -39.526 1.00 88.69 552 LEU A CA 1
ATOM 4360 C C . LEU A 1 552 ? 15.578 11.081 -38.093 1.00 88.69 552 LEU A C 1
ATOM 4362 O O . LEU A 1 552 ? 14.792 10.156 -37.890 1.00 88.69 552 LEU A O 1
ATOM 4366 N N . LEU A 1 553 ? 16.207 11.703 -37.088 1.00 90.06 553 LEU A N 1
ATOM 4367 C CA . LEU A 1 553 ? 15.989 11.394 -35.670 1.00 90.06 553 LEU A CA 1
ATOM 4368 C C . LEU A 1 553 ? 14.597 11.828 -35.190 1.00 90.06 553 LEU A C 1
ATOM 4370 O O . LEU A 1 553 ? 13.924 11.056 -34.504 1.00 90.06 553 LEU A O 1
ATOM 4374 N N . ALA A 1 554 ? 14.131 13.015 -35.590 1.00 90.38 554 ALA A N 1
ATOM 4375 C CA . ALA A 1 554 ? 12.769 13.463 -35.303 1.00 90.38 554 ALA A CA 1
ATOM 4376 C C . ALA A 1 554 ? 11.724 12.585 -36.017 1.00 90.38 554 ALA A C 1
ATOM 4378 O O . ALA A 1 554 ? 10.722 12.212 -35.406 1.00 90.38 554 ALA A O 1
ATOM 4379 N N . GLN A 1 555 ? 11.993 12.158 -37.258 1.00 91.69 555 GLN A N 1
ATOM 4380 C CA . GLN A 1 555 ? 11.148 11.187 -37.968 1.00 91.69 555 GLN A CA 1
ATOM 4381 C C . GLN A 1 555 ? 11.131 9.819 -37.263 1.00 91.69 555 GLN A C 1
ATOM 4383 O O . GLN A 1 555 ? 10.077 9.195 -37.145 1.00 91.69 555 GLN A O 1
ATOM 4388 N N . ALA A 1 556 ? 12.275 9.347 -36.754 1.00 92.69 556 ALA A N 1
ATOM 4389 C CA . ALA A 1 556 ? 12.363 8.097 -35.997 1.00 92.69 556 ALA A CA 1
ATOM 4390 C C . ALA A 1 556 ? 11.564 8.169 -34.684 1.00 92.69 556 ALA A C 1
ATOM 4392 O O . ALA A 1 556 ? 10.876 7.211 -34.326 1.00 92.69 556 ALA A O 1
ATOM 4393 N N . ALA A 1 557 ? 11.615 9.309 -33.990 1.00 93.81 557 ALA A N 1
ATOM 4394 C CA . ALA A 1 557 ? 10.792 9.580 -32.815 1.00 93.81 557 ALA A CA 1
ATOM 4395 C C . ALA A 1 557 ? 9.295 9.641 -33.166 1.00 93.81 557 ALA A C 1
ATOM 4397 O O . ALA A 1 557 ? 8.481 9.059 -32.453 1.00 93.81 557 ALA A O 1
ATOM 4398 N N . GLY A 1 558 ? 8.935 10.261 -34.295 1.00 93.38 558 GLY A N 1
ATOM 4399 C CA . GLY A 1 558 ? 7.573 10.263 -34.834 1.00 93.38 558 GLY A CA 1
ATOM 4400 C C . GLY A 1 558 ? 7.043 8.849 -35.086 1.00 93.38 558 GLY A C 1
ATOM 4401 O O . GLY A 1 558 ? 5.973 8.496 -34.592 1.00 93.38 558 GLY A O 1
ATOM 4402 N N . MET A 1 559 ? 7.830 7.996 -35.753 1.00 93.69 559 MET A N 1
ATOM 4403 C CA . MET A 1 559 ? 7.486 6.587 -35.992 1.00 93.69 559 MET A CA 1
ATOM 4404 C C . MET A 1 559 ? 7.296 5.802 -34.690 1.00 93.69 559 MET A C 1
ATOM 4406 O O . MET A 1 559 ? 6.295 5.103 -34.536 1.00 93.69 559 MET A O 1
ATOM 4410 N N . ALA A 1 560 ? 8.212 5.942 -33.728 1.00 94.88 560 ALA A N 1
ATOM 4411 C CA . ALA A 1 560 ? 8.063 5.314 -32.417 1.00 94.88 560 ALA A CA 1
ATOM 4412 C C . ALA A 1 560 ? 6.822 5.838 -31.663 1.00 94.88 560 ALA A C 1
ATOM 4414 O O . ALA A 1 560 ? 6.112 5.057 -31.030 1.00 94.88 560 ALA A O 1
ATOM 4415 N N . GLY A 1 561 ? 6.503 7.131 -31.792 1.00 94.69 561 GLY A N 1
ATOM 4416 C CA . GLY A 1 561 ? 5.287 7.743 -31.255 1.00 94.69 561 GLY A CA 1
ATOM 4417 C C . GLY A 1 561 ? 4.000 7.154 -31.845 1.00 94.69 561 GLY A C 1
ATOM 4418 O O . GLY A 1 561 ? 3.061 6.883 -31.099 1.00 94.69 561 GLY A O 1
ATOM 4419 N N . VAL A 1 562 ? 3.964 6.864 -33.152 1.00 95.31 562 VAL A N 1
ATOM 4420 C CA . VAL A 1 562 ? 2.845 6.129 -33.782 1.00 95.31 562 VAL A CA 1
ATOM 4421 C C . VAL A 1 562 ? 2.691 4.746 -33.148 1.00 95.31 562 VAL A C 1
ATOM 4423 O O . VAL A 1 562 ? 1.577 4.343 -32.820 1.00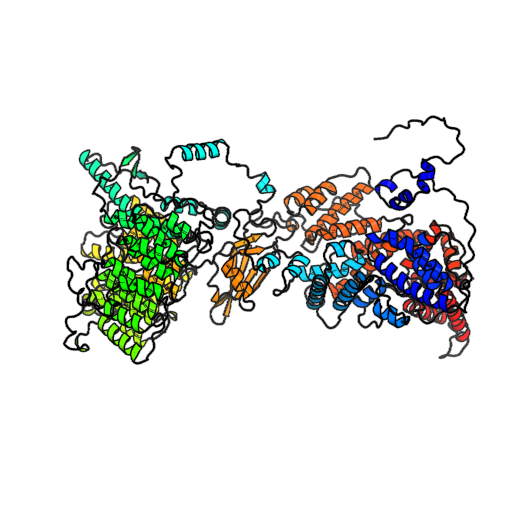 95.31 562 VAL A O 1
ATOM 4426 N N . GLY A 1 563 ? 3.807 4.050 -32.912 1.00 95.06 563 GLY A N 1
ATOM 4427 C CA . GLY A 1 563 ? 3.830 2.759 -32.225 1.00 95.06 563 GLY A CA 1
ATOM 4428 C C . GLY A 1 563 ? 3.197 2.789 -30.833 1.00 95.06 563 GLY A C 1
ATOM 4429 O O . GLY A 1 563 ? 2.389 1.922 -30.512 1.00 95.06 563 GLY A O 1
ATOM 4430 N N . LEU A 1 564 ? 3.529 3.804 -30.027 1.00 95.50 564 LEU A N 1
ATOM 4431 C CA . LEU A 1 564 ? 2.970 3.994 -28.682 1.00 95.50 564 LEU A CA 1
ATOM 4432 C C . LEU A 1 564 ? 1.480 4.374 -28.730 1.00 95.50 564 LEU A C 1
ATOM 4434 O O . LEU A 1 564 ? 0.667 3.808 -28.001 1.00 95.50 564 LEU A O 1
ATOM 4438 N N . LEU A 1 565 ? 1.098 5.300 -29.613 1.00 95.12 565 LEU A N 1
ATOM 4439 C CA . LEU A 1 565 ? -0.279 5.791 -29.731 1.00 95.12 565 LEU A CA 1
ATOM 4440 C C . LEU A 1 565 ? -1.265 4.698 -30.173 1.00 95.12 565 LEU A C 1
ATOM 4442 O O . LEU A 1 565 ? -2.387 4.641 -29.672 1.00 95.12 565 LEU A O 1
ATOM 4446 N N . TYR A 1 566 ? -0.834 3.832 -31.091 1.00 95.69 566 TYR A N 1
ATOM 4447 C CA . TYR A 1 566 ? -1.616 2.718 -31.640 1.00 95.69 566 TYR A CA 1
ATOM 4448 C C . TYR A 1 566 ? -1.234 1.366 -31.016 1.00 95.69 566 TYR A C 1
ATOM 4450 O O . TYR A 1 566 ? -1.491 0.305 -31.591 1.00 95.69 566 TYR A O 1
ATOM 4458 N N . MET A 1 567 ? -0.607 1.383 -29.838 1.00 95.50 567 MET A N 1
ATOM 4459 C CA . MET A 1 567 ? -0.123 0.177 -29.179 1.00 95.50 567 MET A CA 1
ATOM 4460 C C . MET A 1 567 ? -1.262 -0.811 -28.913 1.00 95.50 567 MET A C 1
ATOM 4462 O O . MET A 1 567 ? -2.246 -0.494 -28.250 1.00 95.50 567 MET A O 1
ATOM 4466 N N . GLY A 1 568 ? -1.121 -2.026 -29.435 1.00 93.94 568 GLY A N 1
ATOM 4467 C CA . GLY A 1 568 ? -2.089 -3.099 -29.268 1.00 93.94 568 GLY A CA 1
ATOM 4468 C C . GLY A 1 568 ? -3.442 -2.846 -29.932 1.00 93.94 568 GLY A C 1
ATOM 4469 O O . GLY A 1 568 ? -4.369 -3.601 -29.655 1.00 93.94 568 GLY A O 1
ATOM 4470 N N . THR A 1 569 ? -3.616 -1.848 -30.804 1.00 93.56 569 THR A N 1
ATOM 4471 C CA . THR A 1 569 ? -4.935 -1.565 -31.403 1.00 93.56 569 THR A CA 1
ATOM 4472 C C . THR A 1 569 ? -5.224 -2.398 -32.652 1.00 93.56 569 THR A C 1
ATOM 4474 O O . THR A 1 569 ? -6.386 -2.589 -33.006 1.00 93.56 569 THR A O 1
ATOM 4477 N N . LYS A 1 570 ? -4.191 -2.991 -33.275 1.00 92.31 570 LYS A N 1
ATOM 4478 C CA . LYS A 1 570 ? -4.283 -3.713 -34.561 1.00 92.31 570 LYS A CA 1
ATOM 4479 C C . LYS A 1 570 ? -4.778 -2.815 -35.710 1.00 92.31 570 LYS A C 1
ATOM 4481 O O . LYS A 1 570 ? -5.475 -3.271 -36.618 1.00 92.31 570 LYS A O 1
ATOM 4486 N N . ASN A 1 571 ? -4.413 -1.532 -35.704 1.00 93.31 571 ASN A N 1
ATOM 4487 C CA . ASN A 1 571 ? -4.742 -0.632 -36.806 1.00 93.31 571 ASN A CA 1
ATOM 4488 C C . ASN A 1 571 ? -3.932 -0.985 -38.068 1.00 93.31 571 ASN A C 1
ATOM 4490 O O . ASN A 1 571 ? -2.746 -0.668 -38.186 1.00 93.31 571 ASN A O 1
ATOM 4494 N N . ARG A 1 572 ? -4.597 -1.636 -39.030 1.00 89.75 572 ARG A N 1
ATOM 4495 C CA . ARG A 1 572 ? -3.979 -2.163 -40.258 1.00 89.75 572 ARG A CA 1
ATOM 4496 C C . ARG A 1 572 ? -3.248 -1.097 -41.072 1.00 89.75 572 ARG A C 1
ATOM 4498 O O . ARG A 1 572 ? -2.132 -1.353 -41.508 1.00 89.75 572 ARG A O 1
ATOM 4505 N N . ARG A 1 573 ? -3.846 0.084 -41.264 1.00 91.56 573 ARG A N 1
ATOM 4506 C CA . ARG A 1 573 ? -3.231 1.159 -42.061 1.00 91.56 573 ARG A CA 1
ATOM 4507 C C . ARG A 1 573 ? -1.900 1.584 -41.450 1.00 91.56 573 ARG A C 1
ATOM 4509 O O . ARG A 1 573 ? -0.906 1.672 -42.161 1.00 91.56 573 ARG A O 1
ATOM 4516 N N . MET A 1 574 ? -1.879 1.821 -40.140 1.00 92.88 574 MET A N 1
ATOM 4517 C CA . MET A 1 574 ? -0.664 2.250 -39.443 1.00 92.88 574 MET A CA 1
ATOM 4518 C C . MET A 1 574 ? 0.391 1.141 -39.426 1.00 92.88 574 MET A C 1
ATOM 4520 O O . MET A 1 574 ? 1.561 1.417 -39.677 1.00 92.88 574 MET A O 1
ATOM 4524 N N . ALA A 1 575 ? -0.019 -0.118 -39.246 1.00 92.62 575 ALA A N 1
ATOM 4525 C CA . ALA A 1 575 ? 0.882 -1.261 -39.364 1.00 92.62 575 ALA A CA 1
ATOM 4526 C C . ALA A 1 575 ? 1.506 -1.364 -40.772 1.00 92.62 575 ALA A C 1
ATOM 4528 O O . ALA A 1 575 ? 2.713 -1.548 -40.896 1.00 92.62 575 ALA A O 1
ATOM 4529 N N . GLU A 1 576 ? 0.732 -1.188 -41.846 1.00 91.50 576 GLU A N 1
ATOM 4530 C CA . GLU A 1 576 ? 1.266 -1.202 -43.216 1.00 91.50 576 GLU A CA 1
ATOM 4531 C C . GLU A 1 576 ? 2.228 -0.046 -43.487 1.00 91.50 576 GLU A C 1
ATOM 4533 O O . GLU A 1 576 ? 3.277 -0.261 -44.097 1.00 91.50 576 GLU A O 1
ATOM 4538 N N . VAL A 1 577 ? 1.915 1.158 -42.998 1.00 92.06 577 VAL A N 1
ATOM 4539 C CA . VAL A 1 577 ? 2.830 2.304 -43.077 1.00 92.06 577 VAL A CA 1
ATOM 4540 C C . VAL A 1 577 ? 4.148 1.970 -42.377 1.00 92.06 577 VAL A C 1
ATOM 4542 O O . VAL A 1 577 ? 5.201 2.088 -42.999 1.00 92.06 577 VAL A O 1
ATOM 4545 N N . CYS A 1 578 ? 4.116 1.482 -41.133 1.00 93.25 578 CYS A N 1
ATOM 4546 C CA . CYS A 1 578 ? 5.326 1.107 -40.398 1.00 93.25 578 CYS A CA 1
ATOM 4547 C C . CYS A 1 578 ? 6.120 -0.007 -41.095 1.00 93.25 578 CYS A C 1
ATOM 4549 O O . CYS A 1 578 ? 7.339 0.100 -41.203 1.00 93.25 578 CYS A O 1
ATOM 4551 N N . LEU A 1 579 ? 5.450 -1.039 -41.621 1.00 91.62 579 LEU A N 1
ATOM 4552 C CA . LEU A 1 579 ? 6.103 -2.134 -42.344 1.00 91.62 579 LEU A CA 1
ATOM 4553 C C . LEU A 1 579 ? 6.772 -1.653 -43.641 1.00 91.62 579 LEU A C 1
ATOM 4555 O O . LEU A 1 579 ? 7.866 -2.108 -43.968 1.00 91.62 579 LEU A O 1
ATOM 4559 N N . ASN A 1 580 ? 6.147 -0.713 -44.360 1.00 90.12 580 ASN A N 1
ATOM 4560 C CA . ASN A 1 580 ? 6.741 -0.076 -45.539 1.00 90.12 580 ASN A CA 1
ATOM 4561 C C . ASN A 1 580 ? 8.021 0.695 -45.191 1.00 90.12 580 ASN A C 1
ATOM 4563 O O . ASN A 1 580 ? 8.975 0.664 -45.964 1.00 90.12 580 ASN A O 1
ATOM 4567 N N . GLN A 1 581 ? 8.057 1.347 -44.025 1.00 90.19 581 GLN A N 1
ATOM 4568 C CA . GLN A 1 581 ? 9.216 2.125 -43.582 1.00 90.19 581 GLN A CA 1
ATOM 4569 C C . GLN A 1 581 ? 10.418 1.268 -43.154 1.00 90.19 581 GLN A C 1
ATOM 4571 O O . GLN A 1 581 ? 11.534 1.781 -43.140 1.00 90.19 581 GLN A O 1
ATOM 4576 N N . ILE A 1 582 ? 10.238 -0.031 -42.874 1.00 90.31 582 ILE A N 1
ATOM 4577 C CA . ILE A 1 582 ? 11.363 -0.953 -42.613 1.00 90.31 582 ILE A CA 1
ATOM 4578 C C . ILE A 1 582 ? 12.245 -1.119 -43.865 1.00 90.31 582 ILE A C 1
ATOM 4580 O O . ILE A 1 582 ? 13.454 -1.283 -43.747 1.00 90.31 582 ILE A O 1
ATOM 4584 N N . SER A 1 583 ? 11.659 -1.053 -45.066 1.00 86.62 583 SER A N 1
ATOM 4585 C CA . SER A 1 583 ? 12.362 -1.197 -46.349 1.00 86.62 583 SER A CA 1
ATOM 4586 C C . SER A 1 583 ? 12.293 0.090 -47.179 1.00 86.62 583 SER A C 1
ATOM 4588 O O . SER A 1 583 ? 11.883 0.065 -48.344 1.00 86.62 583 SER A O 1
ATOM 4590 N N . ARG A 1 584 ? 12.615 1.237 -46.567 1.00 84.56 584 ARG A N 1
ATOM 4591 C CA . ARG A 1 584 ? 12.612 2.535 -47.257 1.00 84.56 584 ARG A CA 1
ATOM 4592 C C . ARG A 1 584 ? 13.771 2.612 -48.258 1.00 84.56 584 ARG A C 1
ATOM 4594 O O . ARG A 1 584 ? 14.928 2.463 -47.875 1.00 84.56 584 ARG A O 1
ATOM 4601 N N . LYS A 1 585 ? 13.453 2.882 -49.530 1.00 78.81 585 LYS A N 1
ATOM 4602 C CA . LYS A 1 585 ? 14.412 2.869 -50.651 1.00 78.81 585 LYS A CA 1
ATOM 4603 C C . LYS A 1 585 ? 15.526 3.913 -50.495 1.00 78.81 585 LYS A C 1
ATOM 4605 O O . LYS A 1 585 ? 16.687 3.602 -50.734 1.00 78.81 585 LYS A O 1
ATOM 4610 N N . ASP A 1 586 ? 15.181 5.105 -50.016 1.00 77.31 586 ASP A N 1
ATOM 4611 C CA . ASP A 1 586 ? 16.117 6.233 -49.876 1.00 77.31 586 ASP A CA 1
ATOM 4612 C C . ASP A 1 586 ? 17.203 5.988 -48.817 1.00 77.31 586 ASP A C 1
ATOM 4614 O O . ASP A 1 586 ? 18.235 6.646 -48.830 1.00 77.31 586 ASP A O 1
ATOM 4618 N N . LEU A 1 587 ? 16.979 5.042 -47.895 1.00 78.38 587 LEU A N 1
ATOM 4619 C CA . LEU A 1 587 ? 17.862 4.752 -46.759 1.00 78.38 587 LEU A CA 1
ATOM 4620 C C . LEU A 1 587 ? 18.794 3.551 -47.004 1.00 78.38 587 LEU A C 1
ATOM 4622 O O . LEU A 1 587 ? 19.467 3.092 -46.080 1.00 78.38 587 LEU A O 1
ATOM 4626 N N . VAL A 1 588 ? 18.823 3.001 -48.223 1.00 73.75 588 VAL A N 1
ATOM 4627 C CA . VAL A 1 588 ? 19.642 1.821 -48.546 1.00 73.75 588 VAL A CA 1
ATOM 4628 C C . VAL A 1 588 ? 21.128 2.178 -48.628 1.00 73.75 588 VAL A C 1
ATOM 4630 O O . VAL A 1 588 ? 21.955 1.420 -48.120 1.00 73.75 588 VAL A O 1
ATOM 4633 N N . GLN A 1 589 ? 21.475 3.326 -49.221 1.00 74.69 589 GLN A N 1
ATOM 4634 C CA . GLN A 1 589 ? 22.867 3.765 -49.338 1.00 74.69 589 GLN A CA 1
ATOM 4635 C C . GLN A 1 589 ? 23.318 4.564 -48.100 1.00 74.69 589 GLN A C 1
ATOM 4637 O O . GLN A 1 589 ? 22.579 5.432 -47.620 1.00 74.69 589 GLN A O 1
ATOM 4642 N N . PRO A 1 590 ? 24.514 4.268 -47.550 1.00 66.94 590 PRO A N 1
ATOM 4643 C CA . PRO A 1 590 ? 25.071 4.994 -46.416 1.00 66.94 590 PRO A CA 1
ATOM 4644 C C . PRO A 1 590 ? 25.659 6.343 -46.868 1.00 66.94 590 PRO A C 1
ATOM 4646 O O . PRO A 1 590 ? 26.873 6.492 -46.972 1.00 66.94 590 PRO A O 1
ATOM 4649 N N . ASP A 1 591 ? 24.791 7.321 -47.120 1.00 72.44 591 ASP A N 1
ATOM 4650 C CA . ASP A 1 591 ? 25.174 8.712 -47.396 1.00 72.44 591 ASP A CA 1
ATOM 4651 C C . ASP A 1 591 ? 25.259 9.545 -46.107 1.00 72.44 591 ASP A C 1
ATOM 4653 O O . ASP A 1 591 ? 24.705 9.173 -45.069 1.00 72.44 591 ASP A O 1
ATOM 4657 N N . LEU A 1 592 ? 25.913 10.713 -46.167 1.00 67.12 592 LEU A N 1
ATOM 4658 C CA . LEU A 1 592 ? 26.062 11.623 -45.018 1.00 67.12 592 LEU A CA 1
ATOM 4659 C C . LEU A 1 592 ? 24.705 12.127 -44.480 1.00 67.12 592 LEU A C 1
ATOM 4661 O O . LEU A 1 592 ? 24.556 12.346 -43.283 1.00 67.12 592 LEU A O 1
ATOM 4665 N N . SER A 1 593 ? 23.691 12.251 -45.343 1.00 67.31 593 SER A N 1
ATOM 4666 C CA . SER A 1 593 ? 22.307 12.584 -44.967 1.00 67.31 593 SER A CA 1
ATOM 4667 C C . SER A 1 593 ? 21.557 11.431 -44.278 1.00 67.31 593 SER A C 1
ATOM 4669 O O . SER A 1 593 ? 20.552 11.666 -43.608 1.00 67.31 593 SER A O 1
ATOM 4671 N N . ASN A 1 594 ? 22.053 10.194 -44.400 1.00 76.00 594 ASN A N 1
ATOM 4672 C CA . ASN A 1 594 ? 21.394 8.954 -43.976 1.00 76.00 594 ASN A CA 1
ATOM 4673 C C . ASN A 1 594 ? 22.101 8.261 -42.798 1.00 76.00 594 ASN A C 1
ATOM 4675 O O . ASN A 1 594 ? 21.885 7.073 -42.536 1.00 76.00 594 ASN A O 1
ATOM 4679 N N . GLU A 1 595 ? 22.922 8.995 -42.048 1.00 79.31 595 GLU A N 1
ATOM 4680 C CA . GLU A 1 595 ? 23.725 8.473 -40.937 1.00 79.31 595 GLU A CA 1
ATOM 4681 C C . GLU A 1 595 ? 22.891 7.745 -39.855 1.00 79.31 595 GLU A C 1
ATOM 4683 O O . GLU A 1 595 ? 23.368 6.794 -39.233 1.00 79.31 595 GLU A O 1
ATOM 4688 N N . TYR A 1 596 ? 21.617 8.125 -39.683 1.00 87.25 596 TYR A N 1
ATOM 4689 C CA . TYR A 1 596 ? 20.691 7.576 -38.677 1.00 87.25 596 TYR A CA 1
ATOM 4690 C C . TYR A 1 596 ? 19.700 6.522 -39.219 1.00 87.25 596 TYR A C 1
ATOM 4692 O O . TYR A 1 596 ? 18.687 6.225 -38.577 1.00 87.25 596 TYR A O 1
ATOM 4700 N N . ARG A 1 597 ? 19.965 5.938 -40.399 1.00 89.19 597 ARG A N 1
ATOM 4701 C CA . ARG A 1 597 ? 19.082 4.946 -41.053 1.00 89.19 597 ARG A CA 1
ATOM 4702 C C . ARG A 1 597 ? 18.759 3.717 -40.193 1.00 89.19 597 ARG A C 1
ATOM 4704 O O . ARG A 1 597 ? 17.638 3.205 -40.247 1.00 89.19 597 ARG A O 1
ATOM 4711 N N . GLU A 1 598 ? 19.715 3.246 -39.386 1.00 88.94 598 GLU A N 1
ATOM 4712 C CA . GLU A 1 598 ? 19.517 2.089 -38.502 1.00 88.94 598 GLU A CA 1
ATOM 4713 C C . GLU A 1 598 ? 18.514 2.420 -37.397 1.00 88.94 598 GLU A C 1
ATOM 4715 O O . GLU A 1 598 ? 17.522 1.706 -37.241 1.00 88.94 598 GLU A O 1
ATOM 4720 N N . ALA A 1 599 ? 18.713 3.536 -36.689 1.00 91.19 599 ALA A N 1
ATOM 4721 C CA . ALA A 1 599 ? 17.793 3.999 -35.656 1.00 91.19 599 ALA A CA 1
ATOM 4722 C C . ALA A 1 599 ? 16.363 4.189 -36.188 1.00 91.19 599 ALA A C 1
ATOM 4724 O O . ALA A 1 599 ? 15.414 3.750 -35.538 1.00 91.19 599 ALA A O 1
ATOM 4725 N N . TYR A 1 600 ? 16.199 4.768 -37.384 1.00 92.62 600 TYR A N 1
ATOM 4726 C CA . TYR A 1 600 ? 14.886 4.913 -38.021 1.00 92.62 600 TYR A CA 1
ATOM 4727 C C . TYR A 1 600 ? 14.218 3.559 -38.300 1.00 92.62 600 TYR A C 1
ATOM 4729 O O . TYR A 1 600 ? 13.056 3.351 -37.945 1.00 92.62 600 TYR A O 1
ATOM 4737 N N . THR A 1 601 ? 14.962 2.612 -38.877 1.00 92.88 601 THR A N 1
ATOM 4738 C CA . THR A 1 601 ? 14.446 1.275 -39.215 1.00 92.88 601 THR A CA 1
ATOM 4739 C C . THR A 1 601 ? 14.032 0.501 -37.964 1.00 92.88 601 THR A C 1
ATOM 4741 O O . THR A 1 601 ? 12.958 -0.105 -37.936 1.00 92.88 601 THR A O 1
ATOM 4744 N N . TYR A 1 602 ? 14.838 0.550 -36.897 1.00 93.12 602 TYR A N 1
ATOM 4745 C CA . TYR A 1 602 ? 14.471 -0.067 -35.622 1.00 93.12 602 TYR A CA 1
ATOM 4746 C C . TYR A 1 602 ? 13.232 0.587 -35.007 1.00 93.12 602 TYR A C 1
ATOM 4748 O O . TYR A 1 602 ? 12.353 -0.134 -34.539 1.00 93.12 602 TYR A O 1
ATOM 4756 N N . SER A 1 603 ? 13.110 1.918 -35.054 1.00 94.56 603 SER A N 1
ATOM 4757 C CA . SER A 1 603 ? 11.903 2.616 -34.594 1.00 94.56 603 SER A CA 1
ATOM 4758 C C . SER A 1 603 ? 10.659 2.213 -35.391 1.00 94.56 603 SER A C 1
ATOM 4760 O O . SER A 1 603 ? 9.615 1.965 -34.792 1.00 94.56 603 SER A O 1
ATOM 4762 N N . ALA A 1 604 ? 10.758 2.077 -36.719 1.00 94.94 604 ALA A N 1
ATOM 4763 C CA . ALA A 1 604 ? 9.654 1.619 -37.566 1.00 94.94 604 ALA A CA 1
ATOM 4764 C C . ALA A 1 604 ? 9.241 0.168 -37.256 1.00 94.94 604 ALA A C 1
ATOM 4766 O O . ALA A 1 604 ? 8.049 -0.134 -37.161 1.00 94.94 604 ALA A O 1
ATOM 4767 N N . ALA A 1 605 ? 10.212 -0.723 -37.039 1.00 94.81 605 ALA A N 1
ATOM 4768 C CA . ALA A 1 605 ? 9.951 -2.115 -36.687 1.00 94.81 605 ALA A CA 1
ATOM 4769 C C . ALA A 1 605 ? 9.362 -2.284 -35.281 1.00 94.81 605 ALA A C 1
ATOM 4771 O O . ALA A 1 605 ? 8.424 -3.063 -35.095 1.00 94.81 605 ALA A O 1
ATOM 4772 N N . LEU A 1 606 ? 9.869 -1.533 -34.300 1.00 95.12 606 LEU A N 1
ATOM 4773 C CA . LEU A 1 606 ? 9.288 -1.484 -32.961 1.00 95.12 606 LEU A CA 1
ATOM 4774 C C . LEU A 1 606 ? 7.863 -0.933 -33.011 1.00 95.12 606 LEU A C 1
ATOM 4776 O O . LEU A 1 606 ? 6.980 -1.524 -32.400 1.00 95.12 606 LEU A O 1
ATOM 4780 N N . ALA A 1 607 ? 7.614 0.125 -33.786 1.00 96.19 607 ALA A N 1
ATOM 4781 C CA . ALA A 1 607 ? 6.277 0.682 -33.954 1.00 96.19 607 ALA A CA 1
ATOM 4782 C C . ALA A 1 607 ? 5.301 -0.332 -34.564 1.00 96.19 607 ALA A C 1
ATOM 4784 O O . ALA A 1 607 ? 4.229 -0.553 -34.005 1.00 96.19 607 ALA A O 1
ATOM 4785 N N . PHE A 1 608 ? 5.694 -1.021 -35.642 1.00 96.62 608 PHE A N 1
ATOM 4786 C CA . PHE A 1 608 ? 4.905 -2.116 -36.216 1.00 96.62 608 PHE A CA 1
ATOM 4787 C C . PHE A 1 608 ? 4.587 -3.196 -35.171 1.00 96.62 608 PHE A C 1
ATOM 4789 O O . PHE A 1 608 ? 3.430 -3.593 -35.009 1.00 96.62 608 PHE A O 1
ATOM 4796 N N . GLY A 1 609 ? 5.611 -3.651 -34.442 1.00 95.25 609 GLY A N 1
ATOM 4797 C CA . GLY A 1 609 ? 5.472 -4.681 -33.418 1.00 95.25 609 GLY A CA 1
ATOM 4798 C C . GLY A 1 609 ? 4.572 -4.254 -32.256 1.00 95.25 609 GLY A C 1
ATOM 4799 O O . GLY A 1 609 ? 3.775 -5.055 -31.780 1.00 95.25 609 GLY A O 1
ATOM 4800 N N . MET A 1 610 ? 4.650 -2.989 -31.831 1.00 95.69 610 MET A N 1
ATOM 4801 C CA . MET A 1 610 ? 3.786 -2.413 -30.796 1.00 95.69 610 MET A CA 1
ATOM 4802 C C . MET A 1 610 ? 2.329 -2.298 -31.259 1.00 95.69 610 MET A C 1
ATOM 4804 O O . MET A 1 610 ? 1.431 -2.577 -30.470 1.00 95.69 610 MET A O 1
ATOM 4808 N N . ILE A 1 611 ? 2.066 -1.962 -32.527 1.00 96.25 611 ILE A N 1
ATOM 4809 C CA . ILE A 1 611 ? 0.699 -1.889 -33.081 1.00 96.25 611 ILE A CA 1
ATOM 4810 C C . ILE A 1 611 ? 0.050 -3.278 -33.153 1.00 96.25 611 ILE A C 1
ATOM 4812 O O . ILE A 1 611 ? -1.118 -3.451 -32.793 1.00 96.25 611 ILE A O 1
ATOM 4816 N N . MET A 1 612 ? 0.815 -4.275 -33.607 1.00 95.06 612 MET A N 1
ATOM 4817 C CA . MET A 1 612 ? 0.363 -5.658 -33.809 1.00 95.06 612 MET A CA 1
ATOM 4818 C C . MET A 1 612 ? 0.582 -6.570 -32.590 1.00 95.06 612 MET A C 1
ATOM 4820 O O . MET A 1 612 ? 0.448 -7.788 -32.707 1.00 95.06 612 MET A O 1
ATOM 4824 N N . LEU A 1 613 ? 0.910 -5.994 -31.433 1.00 95.06 613 LEU A N 1
ATOM 4825 C CA . LEU A 1 613 ? 1.381 -6.680 -30.229 1.00 95.06 613 LEU A CA 1
ATOM 4826 C C . LEU A 1 613 ? 0.506 -7.875 -29.821 1.00 95.06 613 LEU A C 1
ATOM 4828 O O . LEU A 1 613 ? -0.634 -7.693 -29.400 1.00 95.06 613 LEU A O 1
ATOM 4832 N N . GLY A 1 614 ? 1.042 -9.093 -29.955 1.00 92.44 614 GLY A N 1
ATOM 4833 C CA . GLY A 1 614 ? 0.366 -10.351 -29.604 1.00 92.44 614 GLY A CA 1
ATOM 4834 C C . GLY A 1 614 ? -0.897 -10.672 -30.420 1.00 92.44 614 GLY A C 1
ATOM 4835 O O . GLY A 1 614 ? -1.652 -11.570 -30.052 1.00 92.44 614 GLY A O 1
ATOM 4836 N N . LYS A 1 615 ? -1.166 -9.946 -31.516 1.00 90.12 615 LYS A N 1
ATOM 4837 C CA . LYS A 1 615 ? -2.424 -10.011 -32.290 1.00 90.12 615 LYS A CA 1
ATOM 4838 C C . LYS A 1 615 ? -2.280 -10.615 -33.691 1.00 90.12 615 LYS A C 1
ATOM 4840 O O . LYS A 1 615 ? -3.206 -10.502 -34.506 1.00 90.12 615 LYS A O 1
ATOM 4845 N N . GLY A 1 616 ? -1.144 -11.242 -33.992 1.00 85.00 616 GLY A N 1
ATOM 4846 C CA . GLY A 1 616 ? -0.915 -11.927 -35.261 1.00 85.00 616 GLY A CA 1
ATOM 4847 C C . GLY A 1 616 ? -1.856 -13.121 -35.456 1.00 85.00 616 GLY A C 1
ATOM 4848 O O . GLY A 1 616 ? -1.845 -14.069 -34.674 1.00 85.00 616 GLY A O 1
ATOM 4849 N N . THR A 1 617 ? -2.658 -13.101 -36.524 1.00 86.19 617 THR A N 1
ATOM 4850 C CA . THR A 1 617 ? -3.566 -14.208 -36.883 1.00 86.19 617 THR A CA 1
ATOM 4851 C C . THR A 1 617 ? -3.138 -14.896 -38.185 1.00 86.19 617 THR A C 1
ATOM 4853 O O . THR A 1 617 ? -2.047 -14.644 -38.699 1.00 86.19 617 THR A O 1
ATOM 4856 N N . THR A 1 618 ? -3.967 -15.812 -38.694 1.00 80.44 618 THR A N 1
ATOM 4857 C CA . THR A 1 618 ? -3.807 -16.505 -39.988 1.00 80.44 618 THR A CA 1
ATOM 4858 C C . THR A 1 618 ? -4.681 -15.909 -41.098 1.00 80.44 618 THR A C 1
ATOM 4860 O O . THR A 1 618 ? -4.769 -16.476 -42.184 1.00 80.44 618 THR A O 1
ATOM 4863 N N . ILE A 1 619 ? -5.337 -14.770 -40.845 1.00 87.38 619 ILE A N 1
ATOM 4864 C CA . ILE A 1 619 ? -6.151 -14.064 -41.843 1.00 87.38 619 ILE A CA 1
ATOM 4865 C C . ILE A 1 619 ? -5.259 -13.689 -43.045 1.00 87.38 619 ILE A C 1
ATOM 4867 O O . ILE A 1 619 ? -4.126 -13.260 -42.815 1.00 87.38 619 ILE A O 1
ATOM 4871 N N . PRO A 1 620 ? -5.752 -13.761 -44.302 1.00 83.38 620 PRO A N 1
ATOM 4872 C CA . PRO A 1 620 ? -4.964 -13.455 -45.504 1.00 83.38 620 PRO A CA 1
ATOM 4873 C C . PRO A 1 620 ? -4.184 -12.127 -45.453 1.00 83.38 620 PRO A C 1
ATOM 4875 O O . PRO A 1 620 ? -3.062 -12.021 -45.950 1.00 83.38 620 PRO A O 1
ATOM 4878 N N . ALA A 1 621 ? -4.755 -11.110 -44.801 1.00 79.50 621 ALA A N 1
ATOM 4879 C CA . ALA A 1 621 ? -4.106 -9.820 -44.585 1.00 79.50 621 ALA A CA 1
ATOM 4880 C C . ALA A 1 621 ? -2.893 -9.909 -43.638 1.00 79.50 621 ALA A C 1
ATOM 4882 O O . ALA A 1 621 ? -1.832 -9.377 -43.953 1.00 79.50 621 ALA A O 1
ATOM 4883 N N . ASP A 1 622 ? -3.018 -10.617 -42.510 1.00 84.94 622 ASP A N 1
ATOM 4884 C CA . ASP A 1 622 ? -1.911 -10.829 -41.569 1.00 84.94 622 ASP A CA 1
ATOM 4885 C C . ASP A 1 622 ? -0.850 -11.763 -42.183 1.00 84.94 622 ASP A C 1
ATOM 4887 O O . ASP A 1 622 ? 0.345 -11.551 -41.975 1.00 84.94 622 ASP A O 1
ATOM 4891 N N . SER A 1 623 ? -1.253 -12.742 -43.008 1.00 85.69 623 SER A N 1
ATOM 4892 C CA . SER A 1 623 ? -0.304 -13.598 -43.734 1.00 85.69 623 SER A CA 1
ATOM 4893 C C . SER A 1 623 ? 0.502 -12.833 -44.784 1.00 85.69 623 SER A C 1
ATOM 4895 O O . SER A 1 623 ? 1.669 -13.155 -44.999 1.00 85.69 623 SER A O 1
ATOM 4897 N N . ALA A 1 624 ? -0.068 -11.794 -45.406 1.00 86.88 624 ALA A N 1
ATOM 4898 C CA . ALA A 1 624 ? 0.673 -10.923 -46.317 1.00 86.88 624 ALA A CA 1
ATOM 4899 C C . ALA A 1 624 ? 1.755 -10.116 -45.573 1.00 86.88 624 ALA A C 1
ATOM 4901 O O . ALA A 1 624 ? 2.895 -10.041 -46.038 1.00 86.88 624 ALA A O 1
ATOM 4902 N N . LEU A 1 625 ? 1.433 -9.583 -44.385 1.00 89.69 625 LEU A N 1
ATOM 4903 C CA . LEU A 1 625 ? 2.411 -8.914 -43.515 1.00 89.69 625 LEU A CA 1
ATOM 4904 C C . LEU A 1 625 ? 3.522 -9.885 -43.083 1.00 89.69 625 LEU A C 1
ATOM 4906 O O . LEU A 1 625 ? 4.703 -9.552 -43.178 1.00 89.69 625 LEU A O 1
ATOM 4910 N N . LEU A 1 626 ? 3.154 -11.106 -42.676 1.00 89.94 626 LEU A N 1
ATOM 4911 C CA . LEU A 1 626 ? 4.097 -12.156 -42.282 1.00 89.94 626 LEU A CA 1
ATOM 4912 C C . LEU A 1 626 ? 5.014 -12.580 -43.436 1.00 89.94 626 LEU A C 1
ATOM 4914 O O . LEU A 1 626 ? 6.220 -12.700 -43.241 1.00 89.94 626 LEU A O 1
ATOM 4918 N N . THR A 1 627 ? 4.469 -12.763 -44.641 1.00 88.69 627 THR A N 1
ATOM 4919 C CA . THR A 1 627 ? 5.252 -13.137 -45.833 1.00 88.69 627 THR A CA 1
ATOM 4920 C C . THR A 1 627 ? 6.324 -12.088 -46.113 1.00 88.69 627 THR A C 1
ATOM 4922 O O . THR A 1 627 ? 7.479 -12.416 -46.376 1.00 88.69 627 THR A O 1
ATOM 4925 N N . ARG A 1 628 ? 5.965 -10.810 -45.978 1.00 88.12 628 ARG A N 1
ATOM 4926 C CA . ARG A 1 628 ? 6.888 -9.697 -46.184 1.00 88.12 628 ARG A CA 1
ATOM 4927 C C . ARG A 1 628 ? 7.957 -9.599 -45.093 1.00 88.12 628 ARG A C 1
ATOM 4929 O O . ARG A 1 628 ? 9.124 -9.399 -45.415 1.00 88.12 628 ARG A O 1
ATOM 4936 N N . LEU A 1 629 ? 7.593 -9.808 -43.825 1.00 90.25 629 LEU A N 1
ATOM 4937 C CA . LEU A 1 629 ? 8.565 -9.911 -42.729 1.00 90.25 629 LEU A CA 1
ATOM 4938 C C . LEU A 1 629 ? 9.536 -11.078 -42.938 1.00 90.25 629 LEU A C 1
ATOM 4940 O O . LEU A 1 629 ? 10.732 -10.913 -42.715 1.00 90.25 629 LEU A O 1
ATOM 4944 N N . ASN A 1 630 ? 9.054 -12.231 -43.409 1.00 89.81 630 ASN A N 1
ATOM 4945 C CA . ASN A 1 630 ? 9.910 -13.380 -43.693 1.00 89.81 630 ASN A CA 1
ATOM 4946 C C . ASN A 1 630 ? 10.939 -13.061 -44.792 1.00 89.81 630 ASN A C 1
ATOM 4948 O O . ASN A 1 630 ? 12.123 -13.363 -44.645 1.00 89.81 630 ASN A O 1
ATOM 4952 N N . ILE A 1 631 ? 10.517 -12.352 -45.843 1.00 87.69 631 ILE A N 1
ATOM 4953 C CA . ILE A 1 631 ? 11.410 -11.885 -46.913 1.00 87.69 631 ILE A CA 1
ATOM 4954 C C . ILE A 1 631 ? 12.480 -10.929 -46.366 1.00 87.69 631 ILE A C 1
ATOM 4956 O O . ILE A 1 631 ? 13.650 -11.062 -46.717 1.00 87.69 631 ILE A O 1
ATOM 4960 N N . PHE A 1 632 ? 12.125 -10.032 -45.439 1.00 88.06 632 PHE A N 1
ATOM 4961 C CA . PHE A 1 632 ? 13.091 -9.149 -44.773 1.00 88.06 632 PHE A CA 1
ATOM 4962 C C . PHE A 1 632 ? 14.082 -9.879 -43.852 1.00 88.06 632 PHE A C 1
ATOM 4964 O O . PHE A 1 632 ? 15.193 -9.382 -43.661 1.00 88.06 632 PHE A O 1
ATOM 4971 N N . ILE A 1 633 ? 13.701 -11.030 -43.283 1.00 88.12 633 ILE A N 1
ATOM 4972 C CA . ILE A 1 633 ? 14.542 -11.847 -42.389 1.00 88.12 633 ILE A CA 1
ATOM 4973 C C . ILE A 1 633 ? 15.516 -12.733 -43.177 1.00 88.12 633 ILE A C 1
ATOM 4975 O O . ILE A 1 633 ? 16.683 -12.851 -42.790 1.00 88.12 633 ILE A O 1
ATOM 4979 N N . GLN A 1 634 ? 15.036 -13.384 -44.240 1.00 84.50 634 GLN A N 1
ATOM 4980 C CA . GLN A 1 634 ? 15.810 -14.352 -45.027 1.00 84.50 634 GLN A CA 1
ATOM 4981 C C . GLN A 1 634 ? 16.619 -13.686 -46.146 1.00 84.50 634 GLN A C 1
ATOM 4983 O O . GLN A 1 634 ? 17.717 -14.145 -46.453 1.00 84.50 634 GLN A O 1
ATOM 4988 N N . GLY A 1 635 ? 16.116 -12.581 -46.708 1.00 76.88 635 GLY A N 1
ATOM 4989 C CA . GLY A 1 635 ? 16.726 -11.910 -47.856 1.00 76.88 635 GLY A CA 1
ATOM 4990 C C . GLY A 1 635 ? 16.441 -12.600 -49.194 1.00 76.88 635 GLY A C 1
ATOM 4991 O O . GLY A 1 635 ? 17.217 -12.443 -50.131 1.00 76.88 635 GLY A O 1
ATOM 4992 N N . ASP A 1 636 ? 15.354 -13.373 -49.304 1.00 70.00 636 ASP A N 1
ATOM 4993 C CA . ASP A 1 636 ? 15.009 -14.104 -50.531 1.00 70.00 636 ASP A CA 1
ATOM 4994 C C . ASP A 1 636 ? 14.378 -13.181 -51.592 1.00 70.00 636 ASP A C 1
ATOM 4996 O O . ASP A 1 636 ? 13.166 -12.958 -51.645 1.00 70.00 636 ASP A O 1
ATOM 5000 N N . PHE A 1 637 ? 15.226 -12.663 -52.486 1.00 62.66 637 PHE A N 1
ATOM 5001 C CA . PHE A 1 637 ? 14.868 -11.717 -53.555 1.00 62.66 637 PHE A CA 1
ATOM 5002 C C . PHE A 1 637 ? 13.926 -12.285 -54.637 1.00 62.66 637 PHE A C 1
ATOM 5004 O O . PHE A 1 637 ? 13.345 -11.525 -55.415 1.00 62.66 637 PHE A O 1
ATOM 5011 N N . HIS A 1 638 ? 13.766 -13.612 -54.718 1.00 57.75 638 HIS A N 1
ATOM 5012 C CA . HIS A 1 638 ? 13.002 -14.276 -55.783 1.00 57.75 638 HIS A CA 1
ATOM 5013 C C . HIS A 1 638 ? 11.477 -14.171 -55.625 1.00 57.75 638 HIS A C 1
ATOM 5015 O O . HIS A 1 638 ? 10.763 -14.272 -56.620 1.00 57.75 638 HIS A O 1
ATOM 5021 N N . LEU A 1 639 ? 10.982 -13.927 -54.406 1.00 59.19 639 LEU A N 1
ATOM 5022 C CA . LEU A 1 639 ? 9.549 -13.839 -54.090 1.00 59.19 639 LEU A CA 1
ATOM 5023 C C . LEU A 1 639 ? 8.967 -12.422 -54.267 1.00 59.19 639 LEU A C 1
ATOM 5025 O O . LEU A 1 639 ? 7.772 -12.217 -54.063 1.00 59.19 639 LEU A O 1
ATOM 5029 N N . MET A 1 640 ? 9.800 -11.443 -54.640 1.00 60.34 640 MET A N 1
ATOM 5030 C CA . MET A 1 640 ? 9.409 -10.044 -54.837 1.00 60.34 640 MET A CA 1
ATOM 5031 C C . MET A 1 640 ? 9.271 -9.691 -56.335 1.00 60.34 640 MET A C 1
ATOM 5033 O O . MET A 1 640 ? 10.056 -10.188 -57.156 1.00 60.34 640 MET A O 1
ATOM 5037 N N . PRO A 1 641 ? 8.312 -8.818 -56.719 1.00 59.56 641 PRO A N 1
ATOM 5038 C CA . PRO A 1 641 ? 8.184 -8.308 -58.089 1.00 59.56 641 PRO A CA 1
ATOM 5039 C C . PRO A 1 641 ? 9.498 -7.686 -58.591 1.00 59.56 641 PRO A C 1
ATOM 5041 O O . PRO A 1 641 ? 10.238 -7.089 -57.809 1.00 59.56 641 PRO A O 1
ATOM 5044 N N . SER A 1 642 ? 9.796 -7.798 -59.894 1.00 54.47 642 SER A N 1
ATOM 5045 C CA . SER A 1 642 ? 11.112 -7.436 -60.463 1.00 54.47 642 SER A CA 1
ATOM 5046 C C . SER A 1 642 ? 11.557 -5.987 -60.189 1.00 54.47 642 SER A C 1
ATOM 5048 O O . SER A 1 642 ? 12.750 -5.760 -60.011 1.00 54.47 642 SER A O 1
ATOM 5050 N N . ASP A 1 643 ? 10.617 -5.044 -60.056 1.00 55.78 643 ASP A N 1
ATOM 5051 C CA . ASP A 1 643 ? 10.857 -3.623 -59.722 1.00 55.78 643 ASP A CA 1
ATOM 5052 C C . ASP A 1 643 ? 11.292 -3.364 -58.263 1.00 55.78 643 ASP A C 1
ATOM 5054 O O . ASP A 1 643 ? 11.674 -2.250 -57.902 1.00 55.78 643 ASP A O 1
ATOM 5058 N N . GLN A 1 644 ? 11.224 -4.374 -57.388 1.00 53.91 644 GLN A N 1
ATOM 5059 C CA . GLN A 1 644 ? 11.515 -4.255 -55.951 1.00 53.91 644 GLN A CA 1
ATOM 5060 C C . GLN A 1 644 ? 12.775 -5.030 -55.522 1.00 53.91 644 GLN A C 1
ATOM 5062 O O . GLN A 1 644 ? 13.100 -5.075 -54.337 1.00 53.91 644 GLN A O 1
ATOM 5067 N N . ARG A 1 645 ? 13.519 -5.619 -56.471 1.00 51.59 645 ARG A N 1
ATOM 5068 C CA . ARG A 1 645 ? 14.675 -6.500 -56.200 1.00 51.59 645 ARG A CA 1
ATOM 5069 C C . ARG A 1 645 ? 15.940 -5.776 -55.712 1.00 51.59 645 ARG A C 1
ATOM 5071 O O . ARG A 1 645 ? 16.759 -6.403 -55.055 1.00 51.59 645 ARG A O 1
ATOM 5078 N N . ALA A 1 646 ? 16.086 -4.475 -55.976 1.00 52.41 646 ALA A N 1
ATOM 5079 C CA . ALA A 1 646 ? 17.239 -3.655 -55.564 1.00 52.41 646 ALA A CA 1
ATOM 5080 C C . ALA A 1 646 ? 17.027 -2.883 -54.237 1.00 52.41 646 ALA A C 1
ATOM 5082 O O . ALA A 1 646 ? 17.767 -1.950 -53.940 1.00 52.41 646 ALA A O 1
ATOM 5083 N N . ALA A 1 647 ? 15.977 -3.203 -53.467 1.00 62.03 647 ALA A N 1
ATOM 5084 C CA . ALA A 1 647 ? 15.338 -2.221 -52.586 1.00 62.03 647 ALA A CA 1
ATOM 5085 C C . ALA A 1 647 ? 15.708 -2.250 -51.088 1.00 62.03 647 ALA A C 1
ATOM 5087 O O . ALA A 1 647 ? 15.248 -1.356 -50.380 1.00 62.03 647 ALA A O 1
ATOM 5088 N N . PHE A 1 648 ? 16.463 -3.227 -50.561 1.00 71.56 648 PHE A N 1
ATOM 5089 C CA . PHE A 1 648 ? 16.770 -3.248 -49.119 1.00 71.56 648 PHE A CA 1
ATOM 5090 C C . PHE A 1 648 ? 18.045 -4.017 -48.717 1.00 71.56 648 PHE A C 1
ATOM 5092 O O . PHE A 1 648 ? 18.408 -5.021 -49.323 1.00 71.56 648 PHE A O 1
ATOM 5099 N N . ASP A 1 649 ? 18.708 -3.533 -47.658 1.00 80.56 649 ASP A N 1
ATOM 5100 C CA . ASP A 1 649 ? 19.907 -4.116 -47.032 1.00 80.56 649 ASP A CA 1
ATOM 5101 C C . ASP A 1 649 ? 19.506 -5.133 -45.950 1.00 80.56 649 ASP A C 1
ATOM 5103 O O . ASP A 1 649 ? 18.912 -4.772 -44.931 1.00 80.56 649 ASP A O 1
ATOM 5107 N N . VAL A 1 650 ? 19.860 -6.407 -46.148 1.00 83.25 650 VAL A N 1
ATOM 5108 C CA . VAL A 1 650 ? 19.522 -7.504 -45.220 1.00 83.25 650 VAL A CA 1
ATOM 5109 C C . VAL A 1 650 ? 20.088 -7.258 -43.819 1.00 83.25 650 VAL A C 1
ATOM 5111 O O . VAL A 1 650 ? 19.460 -7.644 -42.833 1.00 83.25 650 VAL A O 1
ATOM 5114 N N . ASN A 1 651 ? 21.233 -6.578 -43.692 1.00 84.88 651 ASN A N 1
ATOM 5115 C CA . ASN A 1 651 ? 21.817 -6.279 -42.382 1.00 84.88 651 ASN A CA 1
ATOM 5116 C C . ASN A 1 651 ? 20.974 -5.281 -41.580 1.00 84.88 651 ASN A C 1
ATOM 5118 O O . ASN A 1 651 ? 20.965 -5.324 -40.351 1.00 84.88 651 ASN A O 1
ATOM 5122 N N . LEU A 1 652 ? 20.242 -4.413 -42.274 1.00 85.94 652 LEU A N 1
ATOM 5123 C CA . LEU A 1 652 ? 19.347 -3.428 -41.685 1.00 85.94 652 LEU A CA 1
ATOM 5124 C C . LEU A 1 652 ? 17.972 -4.046 -41.385 1.00 85.94 652 LEU A C 1
ATOM 5126 O O . LEU A 1 652 ? 17.448 -3.912 -40.277 1.00 85.94 652 LEU A O 1
ATOM 5130 N N . THR A 1 653 ? 17.399 -4.771 -42.351 1.00 88.81 653 THR A N 1
ATOM 5131 C CA . THR A 1 653 ? 16.019 -5.269 -42.263 1.00 88.81 653 THR A CA 1
ATOM 5132 C C . THR A 1 653 ? 15.873 -6.543 -41.438 1.00 88.81 653 THR A C 1
ATOM 5134 O O . THR A 1 653 ? 14.878 -6.678 -40.730 1.00 88.81 653 THR A O 1
ATOM 5137 N N . SER A 1 654 ? 16.838 -7.472 -41.474 1.00 89.38 654 SER A N 1
ATOM 5138 C CA . SER A 1 654 ? 16.743 -8.764 -40.770 1.00 89.38 654 SER A CA 1
ATOM 5139 C C . SER A 1 654 ? 16.543 -8.627 -39.253 1.00 89.38 654 SER A C 1
ATOM 5141 O O . SER A 1 654 ? 15.586 -9.212 -38.729 1.00 89.38 654 SER A O 1
ATOM 5143 N N . PRO A 1 655 ? 17.388 -7.886 -38.502 1.00 91.00 655 PRO A N 1
ATOM 5144 C CA . PRO A 1 655 ? 17.197 -7.745 -37.059 1.00 91.00 655 PRO A CA 1
ATOM 5145 C C . PRO A 1 655 ? 15.915 -6.971 -36.723 1.00 91.00 655 PRO A C 1
ATOM 5147 O O . PRO A 1 655 ? 15.201 -7.362 -35.801 1.00 91.00 655 PRO A O 1
ATOM 5150 N N . ALA A 1 656 ? 15.584 -5.930 -37.492 1.00 92.44 656 ALA A N 1
ATOM 5151 C CA . ALA A 1 656 ? 14.380 -5.129 -37.302 1.00 92.44 656 ALA A CA 1
ATOM 5152 C C . ALA A 1 656 ? 13.105 -5.975 -37.500 1.00 92.44 656 ALA A C 1
ATOM 5154 O O . ALA A 1 656 ? 12.266 -6.062 -36.602 1.00 92.44 656 ALA A O 1
ATOM 5155 N N . ALA A 1 657 ? 13.004 -6.696 -38.621 1.00 93.38 657 ALA A N 1
ATOM 5156 C CA . ALA A 1 657 ? 11.883 -7.583 -38.931 1.00 93.38 657 ALA A CA 1
ATOM 5157 C C . ALA A 1 657 ? 11.755 -8.752 -37.941 1.00 93.38 657 ALA A C 1
ATOM 5159 O O . ALA A 1 657 ? 10.637 -9.133 -37.597 1.00 93.38 657 ALA A O 1
ATOM 5160 N N . SER A 1 658 ? 12.874 -9.279 -37.424 1.00 94.19 658 SER A N 1
ATOM 5161 C CA . SER A 1 658 ? 12.858 -10.339 -36.404 1.00 94.19 658 SER A CA 1
ATOM 5162 C C . SER A 1 658 ? 12.133 -9.892 -35.127 1.00 94.19 658 SER A C 1
ATOM 5164 O O . SER A 1 658 ? 11.289 -10.625 -34.616 1.00 94.19 658 SER A O 1
ATOM 5166 N N . ILE A 1 659 ? 12.406 -8.672 -34.644 1.00 94.25 659 ILE A N 1
ATOM 5167 C CA . ILE A 1 659 ? 11.753 -8.105 -33.446 1.00 94.25 659 ILE A CA 1
ATOM 5168 C C . ILE A 1 659 ? 10.284 -7.821 -33.724 1.00 94.25 659 ILE A C 1
ATOM 5170 O O . ILE A 1 659 ? 9.430 -8.145 -32.901 1.00 94.25 659 ILE A O 1
ATOM 5174 N N . ALA A 1 660 ? 9.990 -7.233 -34.887 1.00 95.25 660 ALA A N 1
ATOM 5175 C CA . ALA A 1 660 ? 8.628 -6.934 -35.314 1.00 95.25 660 ALA A CA 1
ATOM 5176 C C . ALA A 1 660 ? 7.768 -8.212 -35.331 1.00 95.25 660 ALA A C 1
ATOM 5178 O O . ALA A 1 660 ? 6.658 -8.218 -34.799 1.00 95.25 660 ALA A O 1
ATOM 5179 N N . LEU A 1 661 ? 8.318 -9.313 -35.860 1.00 94.88 661 LEU A N 1
ATOM 5180 C CA . LEU A 1 661 ? 7.684 -10.632 -35.860 1.00 94.88 661 LEU A CA 1
ATOM 5181 C C . LEU A 1 661 ? 7.515 -11.190 -34.437 1.00 94.88 661 LEU A C 1
ATOM 5183 O O . LEU A 1 661 ? 6.439 -11.680 -34.095 1.00 94.88 661 LEU A O 1
ATOM 5187 N N . GLY A 1 662 ? 8.548 -11.073 -33.596 1.00 94.50 662 GLY A N 1
ATOM 5188 C CA . GLY A 1 662 ? 8.505 -11.501 -32.195 1.00 94.50 662 GLY A CA 1
ATOM 5189 C C . GLY A 1 662 ? 7.439 -10.775 -31.367 1.00 94.50 662 GLY A C 1
ATOM 5190 O O . GLY A 1 662 ? 6.773 -11.404 -30.550 1.00 94.50 662 GLY A O 1
ATOM 5191 N N . LEU A 1 663 ? 7.238 -9.473 -31.599 1.00 95.31 663 LEU A N 1
ATOM 5192 C CA . LEU A 1 663 ? 6.194 -8.676 -30.944 1.00 95.31 663 LEU A CA 1
ATOM 5193 C C . LEU A 1 663 ? 4.796 -8.960 -31.516 1.00 95.31 663 LEU A C 1
ATOM 5195 O O . LEU A 1 663 ? 3.843 -9.089 -30.748 1.00 95.31 663 LEU A O 1
ATOM 5199 N N . MET A 1 664 ? 4.664 -9.123 -32.838 1.00 95.06 664 MET A N 1
ATOM 5200 C CA . MET A 1 664 ? 3.393 -9.467 -33.496 1.00 95.06 664 MET A CA 1
ATOM 5201 C C . MET A 1 664 ? 2.813 -10.799 -32.989 1.00 95.06 664 MET A C 1
ATOM 5203 O O . MET A 1 664 ? 1.598 -10.926 -32.830 1.00 95.06 664 MET A O 1
ATOM 5207 N N . TYR A 1 665 ? 3.678 -11.776 -32.705 1.00 94.81 665 TYR A N 1
ATOM 5208 C CA . TYR A 1 665 ? 3.308 -13.118 -32.237 1.00 94.81 665 TYR A CA 1
ATOM 5209 C C . TYR A 1 665 ? 3.703 -13.396 -30.780 1.00 94.81 665 TYR A C 1
ATOM 5211 O O . TYR A 1 665 ? 3.822 -14.558 -30.376 1.00 94.81 665 TYR A O 1
ATOM 5219 N N . LEU A 1 666 ? 3.875 -12.343 -29.978 1.00 95.19 666 LEU A N 1
ATOM 5220 C CA . LEU A 1 666 ? 4.177 -12.439 -28.551 1.00 95.19 666 LEU A CA 1
ATOM 5221 C C . LEU A 1 666 ? 3.174 -13.369 -27.847 1.00 95.19 666 LEU A C 1
ATOM 5223 O O . LEU A 1 666 ? 1.968 -13.181 -27.982 1.00 95.19 666 LEU A O 1
ATOM 5227 N N . ARG A 1 667 ? 3.675 -14.359 -27.092 1.00 93.38 667 ARG A N 1
ATOM 5228 C CA . ARG A 1 667 ? 2.868 -15.304 -26.284 1.00 93.38 667 ARG A CA 1
ATOM 5229 C C . ARG A 1 667 ? 1.850 -16.149 -27.061 1.00 93.38 667 ARG A C 1
ATOM 5231 O O . ARG A 1 667 ? 0.932 -16.703 -26.464 1.00 93.38 667 ARG A O 1
ATOM 5238 N N . THR A 1 668 ? 2.015 -16.287 -28.375 1.00 92.38 668 THR A N 1
ATOM 5239 C CA . THR A 1 668 ? 1.101 -17.100 -29.198 1.00 92.38 668 THR A CA 1
ATOM 5240 C C . THR A 1 668 ? 1.427 -18.596 -29.189 1.00 92.38 668 THR A C 1
ATOM 5242 O O . THR A 1 668 ? 0.593 -19.390 -29.614 1.00 92.38 668 THR A O 1
ATOM 5245 N N . GLU A 1 669 ? 2.618 -18.996 -28.720 1.00 93.06 669 GLU A N 1
ATOM 5246 C CA . GLU A 1 669 ? 3.104 -20.391 -28.683 1.00 93.06 669 GLU A CA 1
ATOM 5247 C C . GLU A 1 669 ? 3.122 -21.100 -30.050 1.00 93.06 669 GLU A C 1
ATOM 5249 O O . GLU A 1 669 ? 3.128 -22.331 -30.145 1.00 93.06 669 GLU A O 1
ATOM 5254 N N . ARG A 1 670 ? 3.157 -20.320 -31.132 1.00 92.31 670 ARG A N 1
ATOM 5255 C CA . ARG A 1 670 ? 3.167 -20.820 -32.503 1.00 92.31 670 ARG A CA 1
ATOM 5256 C C . ARG A 1 670 ? 4.553 -21.287 -32.934 1.00 92.31 670 ARG A C 1
ATOM 5258 O O . ARG A 1 670 ? 5.450 -20.486 -33.197 1.00 92.31 670 ARG A O 1
ATOM 5265 N N . GLN A 1 671 ? 4.705 -22.605 -33.039 1.00 92.25 671 GLN A N 1
ATOM 5266 C CA . GLN A 1 671 ? 5.969 -23.238 -33.415 1.00 92.25 671 GLN A CA 1
ATOM 5267 C C . GLN A 1 671 ? 6.367 -22.937 -34.870 1.00 92.25 671 GLN A C 1
ATOM 5269 O O . GLN A 1 671 ? 7.532 -22.670 -35.136 1.00 92.25 671 GLN A O 1
ATOM 5274 N N . ASP A 1 672 ? 5.400 -22.894 -35.787 1.00 91.75 672 ASP A N 1
ATOM 5275 C CA . ASP A 1 672 ? 5.613 -22.638 -37.215 1.00 91.75 672 ASP A CA 1
ATOM 5276 C C . ASP A 1 672 ? 6.290 -21.285 -37.493 1.00 91.75 672 ASP A C 1
ATOM 5278 O O . ASP A 1 672 ? 7.187 -21.191 -38.327 1.00 91.75 672 ASP A O 1
ATOM 5282 N N . ILE A 1 673 ? 5.917 -20.241 -36.749 1.00 91.44 673 ILE A N 1
ATOM 5283 C CA . ILE A 1 673 ? 6.561 -18.921 -36.840 1.00 91.44 673 ILE A CA 1
ATOM 5284 C C . ILE A 1 673 ? 7.893 -18.909 -36.097 1.00 91.44 673 ILE A C 1
ATOM 5286 O O . ILE A 1 673 ? 8.870 -18.337 -36.581 1.00 91.44 673 ILE A O 1
ATOM 5290 N N . ALA A 1 674 ? 7.958 -19.546 -34.926 1.00 91.50 674 ALA A N 1
ATOM 5291 C CA . ALA A 1 674 ? 9.195 -19.652 -34.160 1.00 91.50 674 ALA A CA 1
ATOM 5292 C C . ALA A 1 674 ? 10.320 -20.338 -34.964 1.00 91.50 674 ALA A C 1
ATOM 5294 O O . ALA A 1 674 ? 11.492 -19.993 -34.792 1.00 91.50 674 ALA A O 1
ATOM 5295 N N . ASP A 1 675 ? 9.970 -21.266 -35.857 1.00 91.00 675 ASP A N 1
ATOM 5296 C CA . ASP A 1 675 ? 10.905 -21.976 -36.731 1.00 91.00 675 ASP A CA 1
ATOM 5297 C C . ASP A 1 675 ? 11.424 -21.101 -37.892 1.00 91.00 675 ASP A C 1
ATOM 5299 O O . ASP A 1 675 ? 12.561 -21.290 -38.326 1.00 91.00 675 ASP A O 1
ATOM 5303 N N . MET A 1 676 ? 10.691 -20.059 -38.318 1.00 89.38 676 MET A N 1
ATOM 5304 C CA . MET A 1 676 ? 11.201 -19.052 -39.275 1.00 89.38 676 MET A CA 1
ATOM 5305 C C . MET A 1 676 ? 12.398 -18.266 -38.713 1.00 89.38 676 MET A C 1
ATOM 5307 O O . MET A 1 676 ? 13.224 -17.749 -39.463 1.00 89.38 676 MET A O 1
ATOM 5311 N N . LEU A 1 677 ? 12.511 -18.197 -37.382 1.00 89.88 677 LEU A N 1
ATOM 5312 C CA . LEU A 1 677 ? 13.591 -17.533 -36.646 1.00 89.88 677 LEU A CA 1
ATOM 5313 C C . LEU A 1 677 ? 14.668 -18.514 -36.148 1.00 89.88 677 LEU A C 1
ATOM 5315 O O . LEU A 1 677 ? 15.429 -18.183 -35.233 1.00 89.88 677 LEU A O 1
ATOM 5319 N N . ALA A 1 678 ? 14.744 -19.723 -36.716 1.00 86.12 678 ALA A N 1
ATOM 5320 C CA . ALA A 1 678 ? 15.733 -20.721 -36.324 1.00 86.12 678 ALA A CA 1
ATOM 5321 C C . ALA A 1 678 ? 17.174 -20.188 -36.436 1.00 86.12 678 ALA A C 1
ATOM 5323 O O . ALA A 1 678 ? 17.548 -19.472 -37.372 1.00 86.12 678 ALA A O 1
ATOM 5324 N N . THR A 1 679 ? 18.004 -20.543 -35.453 1.00 84.94 679 THR A N 1
ATOM 5325 C CA . THR A 1 679 ? 19.420 -20.179 -35.462 1.00 84.94 679 THR A CA 1
ATOM 5326 C C . THR A 1 679 ? 20.189 -21.083 -36.431 1.00 84.94 679 THR A C 1
ATOM 5328 O O . THR A 1 679 ? 20.077 -22.307 -36.343 1.00 84.94 679 THR A O 1
ATOM 5331 N N . PRO A 1 680 ? 20.983 -20.512 -37.353 1.00 85.75 680 PRO A N 1
ATOM 5332 C CA . PRO A 1 680 ? 21.789 -21.293 -38.283 1.00 85.75 680 PRO A CA 1
ATOM 5333 C C . PRO A 1 680 ? 22.839 -22.138 -37.549 1.00 85.75 680 PRO A C 1
ATOM 5335 O O . PRO A 1 680 ? 23.470 -21.677 -36.596 1.00 85.75 680 PRO A O 1
ATOM 5338 N N . ASP A 1 681 ? 23.058 -23.368 -38.015 1.00 82.00 681 ASP A N 1
ATOM 5339 C CA . ASP A 1 681 ? 23.955 -24.349 -37.393 1.00 82.00 681 ASP A CA 1
ATOM 5340 C C . ASP A 1 681 ? 25.259 -24.589 -38.184 1.00 82.00 681 ASP A C 1
ATOM 5342 O O . ASP A 1 681 ? 26.208 -25.164 -37.643 1.00 82.00 681 ASP A O 1
ATOM 5346 N N . THR A 1 682 ? 25.338 -24.137 -39.445 1.00 85.88 682 THR A N 1
ATOM 5347 C CA . THR A 1 682 ? 26.543 -24.255 -40.288 1.00 85.88 682 THR A CA 1
ATOM 5348 C C . THR A 1 682 ? 27.421 -23.004 -40.226 1.00 85.88 682 THR A C 1
ATOM 5350 O O . THR A 1 682 ? 26.927 -21.878 -40.132 1.00 85.88 682 THR A O 1
ATOM 5353 N N . VAL A 1 683 ? 28.744 -23.184 -40.333 1.00 83.44 683 VAL A N 1
ATOM 5354 C CA . VAL A 1 683 ? 29.716 -22.071 -40.343 1.00 83.44 683 VAL A CA 1
ATOM 5355 C C . VAL A 1 683 ? 29.457 -21.117 -41.515 1.00 83.44 683 VAL A C 1
ATOM 5357 O O . VAL A 1 683 ? 29.503 -19.906 -41.333 1.00 83.44 683 VAL A O 1
ATOM 5360 N N . LEU A 1 684 ? 29.107 -21.642 -42.696 1.00 86.50 684 LEU A N 1
ATOM 5361 C CA . LEU A 1 684 ? 28.821 -20.825 -43.880 1.00 86.50 684 LEU A CA 1
ATOM 5362 C C . LEU A 1 684 ? 27.608 -19.910 -43.664 1.00 86.50 684 LEU A C 1
ATOM 5364 O O . LEU A 1 684 ? 27.678 -18.723 -43.966 1.00 86.50 684 LEU A O 1
ATOM 5368 N N . SER A 1 685 ? 26.512 -20.441 -43.113 1.00 82.88 685 SER A N 1
ATOM 5369 C CA . SER A 1 685 ? 25.325 -19.636 -42.800 1.00 82.88 685 SER A CA 1
ATOM 5370 C C . SER A 1 685 ? 25.577 -18.629 -41.678 1.00 82.88 685 SER A C 1
ATOM 5372 O O . SER A 1 685 ? 25.043 -17.526 -41.725 1.00 82.88 685 SER A O 1
ATOM 5374 N N . LEU A 1 686 ? 26.413 -18.980 -40.695 1.00 84.69 686 LEU A N 1
ATOM 5375 C CA . LEU A 1 686 ? 26.796 -18.066 -39.619 1.00 84.69 686 LEU A CA 1
ATOM 5376 C C . LEU A 1 686 ? 27.694 -16.928 -40.122 1.00 84.69 686 LEU A C 1
ATOM 5378 O O . LEU A 1 686 ? 27.536 -15.806 -39.665 1.00 84.69 686 LEU A O 1
ATOM 5382 N N . ASN A 1 687 ? 28.568 -17.177 -41.102 1.00 85.19 687 ASN A N 1
ATOM 5383 C CA . ASN A 1 687 ? 29.410 -16.142 -41.714 1.00 85.19 687 ASN A CA 1
ATOM 5384 C C . ASN A 1 687 ? 28.624 -15.130 -42.562 1.00 85.19 687 ASN A C 1
ATOM 5386 O O . ASN A 1 687 ? 29.106 -14.025 -42.788 1.00 85.19 687 ASN A O 1
ATOM 5390 N N . ARG A 1 688 ? 27.422 -15.488 -43.031 1.00 83.25 688 ARG A N 1
ATOM 5391 C CA . ARG A 1 688 ? 26.550 -14.589 -43.808 1.00 83.25 688 ARG A CA 1
ATOM 5392 C C . ARG A 1 688 ? 25.769 -13.595 -42.943 1.00 83.25 688 ARG A C 1
ATOM 5394 O O . ARG A 1 688 ? 25.147 -12.693 -43.488 1.00 83.25 688 ARG A O 1
ATOM 5401 N N . ILE A 1 689 ? 25.750 -13.776 -41.621 1.00 84.31 689 ILE A N 1
ATOM 5402 C CA . ILE A 1 689 ? 24.891 -13.030 -40.694 1.00 84.31 689 ILE A CA 1
ATOM 5403 C C . ILE A 1 689 ? 25.759 -12.391 -39.609 1.00 84.31 689 ILE A C 1
ATOM 5405 O O . ILE A 1 689 ? 26.651 -13.031 -39.057 1.00 84.31 689 ILE A O 1
ATOM 5409 N N . GLN A 1 690 ? 25.470 -11.142 -39.233 1.00 85.94 690 GLN A N 1
ATOM 5410 C CA . GLN A 1 690 ? 26.157 -10.521 -38.102 1.00 85.94 690 GLN A CA 1
ATOM 5411 C C . GLN A 1 690 ? 25.844 -11.286 -36.794 1.00 85.94 690 GLN A C 1
ATOM 5413 O O . GLN A 1 690 ? 24.669 -11.495 -36.479 1.00 85.94 690 GLN A O 1
ATOM 5418 N N . PRO A 1 691 ? 26.844 -11.654 -35.966 1.00 85.62 691 PRO A N 1
ATOM 5419 C CA . PRO A 1 691 ? 26.615 -12.447 -34.752 1.00 85.62 691 PRO A CA 1
ATOM 5420 C C . PRO A 1 691 ? 25.615 -11.834 -33.758 1.00 85.62 691 PRO A C 1
ATOM 5422 O O . PRO A 1 691 ? 24.903 -12.562 -33.070 1.00 85.62 691 PRO A O 1
ATOM 5425 N N . SER A 1 692 ? 25.515 -10.503 -33.703 1.00 86.56 692 SER A N 1
ATOM 5426 C CA . SER A 1 692 ? 24.558 -9.790 -32.846 1.00 86.56 692 SER A CA 1
ATOM 5427 C C . SER A 1 692 ? 23.097 -9.989 -33.273 1.00 86.56 692 SER A C 1
ATOM 5429 O O . SER A 1 692 ? 22.201 -9.897 -32.436 1.00 86.56 692 SER A O 1
ATOM 5431 N N . PHE A 1 693 ? 22.823 -10.340 -34.535 1.00 89.44 693 PHE A N 1
ATOM 5432 C CA . PHE A 1 693 ? 21.463 -10.647 -34.999 1.00 89.44 693 PHE A CA 1
ATOM 5433 C C . PHE A 1 693 ? 20.953 -11.969 -34.428 1.00 89.44 693 PHE A C 1
ATOM 5435 O O . PHE A 1 693 ? 19.748 -12.132 -34.244 1.00 89.44 693 PHE A O 1
ATOM 5442 N N . LEU A 1 694 ? 21.857 -12.897 -34.092 1.00 91.00 694 LEU A N 1
ATOM 5443 C CA . LEU A 1 694 ? 21.491 -14.157 -33.446 1.00 91.00 694 LEU A CA 1
ATOM 5444 C C . LEU A 1 694 ? 20.851 -13.912 -32.082 1.00 91.00 694 LEU A C 1
ATOM 5446 O O . LEU A 1 694 ? 19.903 -14.608 -31.743 1.00 91.00 694 LEU A O 1
ATOM 5450 N N . LEU A 1 695 ? 21.311 -12.897 -31.345 1.00 92.69 695 LEU A N 1
ATOM 5451 C CA . LEU A 1 695 ? 20.707 -12.481 -30.078 1.00 92.69 695 LEU A CA 1
ATOM 5452 C C . LEU A 1 695 ? 19.252 -12.043 -30.287 1.00 92.69 695 LEU A C 1
ATOM 5454 O O . LEU A 1 695 ? 18.353 -12.458 -29.561 1.00 92.69 695 LEU A O 1
ATOM 5458 N N . VAL A 1 696 ? 19.007 -11.227 -31.311 1.00 92.06 696 VAL A N 1
ATOM 5459 C CA . VAL A 1 696 ? 17.669 -10.720 -31.629 1.00 92.06 696 VAL A CA 1
ATOM 5460 C C . VAL A 1 696 ? 16.739 -11.840 -32.114 1.00 92.06 696 VAL A C 1
ATOM 5462 O O . VAL A 1 696 ? 15.570 -11.876 -31.725 1.00 92.06 696 VAL A O 1
ATOM 5465 N N . ARG A 1 697 ? 17.247 -12.790 -32.912 1.00 92.25 697 ARG A N 1
ATOM 5466 C CA . ARG A 1 697 ? 16.487 -13.969 -33.360 1.00 92.25 697 ARG A CA 1
ATOM 5467 C C . ARG A 1 697 ? 16.145 -14.906 -32.206 1.00 92.25 697 ARG A C 1
ATOM 5469 O O . ARG A 1 697 ? 14.993 -15.319 -32.093 1.00 92.25 697 ARG A O 1
ATOM 5476 N N . THR A 1 698 ? 17.099 -15.203 -31.319 1.00 93.75 698 THR A N 1
ATOM 5477 C CA . THR A 1 698 ? 16.840 -16.055 -30.146 1.00 93.75 698 THR A CA 1
ATOM 5478 C C . THR A 1 698 ? 15.859 -15.407 -29.185 1.00 93.75 698 THR A C 1
ATOM 5480 O O . THR A 1 698 ? 14.950 -16.084 -28.710 1.00 93.75 698 THR A O 1
ATOM 5483 N N . LEU A 1 699 ? 15.989 -14.097 -28.955 1.00 94.56 699 LEU A N 1
ATOM 5484 C CA . LEU A 1 699 ? 15.027 -13.321 -28.182 1.00 94.56 699 LEU A CA 1
ATOM 5485 C C . LEU A 1 699 ? 13.630 -13.410 -28.802 1.00 94.56 699 LEU A C 1
ATOM 5487 O O . LEU A 1 699 ? 12.692 -13.816 -28.127 1.00 94.56 699 LEU A O 1
ATOM 5491 N N . SER A 1 700 ? 13.492 -13.083 -30.087 1.00 94.62 700 SER A N 1
ATOM 5492 C CA . SER A 1 700 ? 12.195 -13.048 -30.778 1.00 94.62 700 SER A CA 1
ATOM 5493 C C . SER A 1 700 ? 11.524 -14.425 -30.802 1.00 94.62 700 SER A C 1
ATOM 5495 O O . SER A 1 700 ? 10.330 -14.537 -30.536 1.00 94.62 700 SER A O 1
ATOM 5497 N N . ARG A 1 701 ? 12.303 -15.496 -30.996 1.00 94.81 701 ARG A N 1
ATOM 5498 C CA . ARG A 1 701 ? 11.830 -16.882 -30.873 1.00 94.81 701 ARG A CA 1
ATOM 5499 C C . ARG A 1 701 ? 11.341 -17.208 -29.457 1.00 94.81 701 ARG A C 1
ATOM 5501 O O . ARG A 1 701 ? 10.314 -17.866 -29.303 1.00 94.81 701 ARG A O 1
ATOM 5508 N N . ALA A 1 702 ? 12.047 -16.744 -28.426 1.00 94.81 702 ALA A N 1
ATOM 5509 C CA . ALA A 1 702 ? 11.633 -16.927 -27.036 1.00 94.81 702 ALA A CA 1
ATOM 5510 C C . ALA A 1 702 ? 10.365 -16.124 -26.686 1.00 94.81 702 ALA A C 1
ATOM 5512 O O . ALA A 1 702 ? 9.538 -16.616 -25.926 1.00 94.81 702 ALA A O 1
ATOM 5513 N N . LEU A 1 703 ? 10.174 -14.929 -27.261 1.00 94.75 703 LEU A N 1
ATOM 5514 C CA . LEU A 1 703 ? 8.957 -14.124 -27.077 1.00 94.75 703 LEU A CA 1
ATOM 5515 C C . LEU A 1 703 ? 7.704 -14.823 -27.625 1.00 94.75 703 LEU A C 1
ATOM 5517 O O . LEU A 1 703 ? 6.642 -14.749 -27.007 1.00 94.75 703 LEU A O 1
ATOM 5521 N N . ILE A 1 704 ? 7.833 -15.526 -28.754 1.00 95.50 704 ILE A N 1
ATOM 5522 C CA . ILE A 1 704 ? 6.745 -16.328 -29.333 1.00 95.50 704 ILE A CA 1
ATOM 5523 C C . ILE A 1 704 ? 6.449 -17.545 -28.444 1.00 95.50 704 ILE A C 1
ATOM 5525 O O . ILE A 1 704 ? 5.292 -17.791 -28.101 1.00 95.50 704 ILE A O 1
ATOM 5529 N N . MET A 1 705 ? 7.496 -18.270 -28.031 1.00 95.00 705 MET A N 1
ATOM 5530 C CA . MET A 1 705 ? 7.425 -19.475 -27.185 1.00 95.00 705 MET A CA 1
ATOM 5531 C C . MET A 1 705 ? 7.582 -19.145 -25.689 1.00 95.00 705 MET A C 1
ATOM 5533 O O . MET A 1 705 ? 8.434 -19.705 -24.987 1.00 95.00 705 MET A O 1
ATOM 5537 N N . TRP A 1 706 ? 6.783 -18.196 -25.205 1.00 94.44 706 TRP A N 1
ATOM 5538 C CA . TRP A 1 706 ? 6.907 -17.579 -23.884 1.00 94.44 706 TRP A CA 1
ATOM 5539 C C . TRP A 1 706 ? 6.741 -18.564 -22.719 1.00 94.44 706 TRP A C 1
ATOM 5541 O O . TRP A 1 706 ? 7.475 -18.517 -21.722 1.00 94.44 706 TRP A O 1
ATOM 5551 N N . ASN A 1 707 ? 5.790 -19.489 -22.820 1.00 92.44 707 ASN A N 1
ATOM 5552 C CA . ASN A 1 707 ? 5.465 -20.448 -21.770 1.00 92.44 707 ASN A CA 1
ATOM 5553 C C . ASN A 1 707 ? 6.602 -21.449 -21.556 1.00 92.44 707 ASN A C 1
ATOM 5555 O O . ASN A 1 707 ? 6.910 -21.766 -20.406 1.00 92.44 707 ASN A O 1
ATOM 5559 N N . LYS A 1 708 ? 7.304 -21.839 -22.629 1.00 92.69 708 LYS A N 1
ATOM 5560 C CA . LYS A 1 708 ? 8.444 -22.769 -22.579 1.00 92.69 708 LYS A CA 1
ATOM 5561 C C . LYS A 1 708 ? 9.689 -22.197 -21.891 1.00 92.69 708 LYS A C 1
ATOM 5563 O O . LYS A 1 708 ? 10.576 -22.972 -21.547 1.00 92.69 708 LYS A O 1
ATOM 5568 N N . ILE A 1 709 ? 9.793 -20.877 -21.697 1.00 94.12 709 ILE A N 1
ATOM 5569 C CA . ILE A 1 709 ? 10.940 -20.256 -21.010 1.00 94.12 709 ILE A CA 1
ATOM 5570 C C . ILE A 1 709 ? 11.009 -20.754 -19.560 1.00 94.12 709 ILE A C 1
ATOM 5572 O O . ILE A 1 709 ? 10.110 -20.466 -18.769 1.00 94.12 709 ILE A O 1
ATOM 5576 N N . ALA A 1 710 ? 12.090 -21.438 -19.191 1.00 93.44 710 ALA A N 1
ATOM 5577 C CA . ALA A 1 710 ? 12.339 -21.888 -17.824 1.00 93.44 710 ALA A CA 1
ATOM 5578 C C . ALA A 1 710 ? 13.730 -21.430 -17.348 1.00 93.44 710 ALA A C 1
ATOM 5580 O O . ALA A 1 710 ? 14.679 -21.448 -18.136 1.00 93.44 710 ALA A O 1
ATOM 5581 N N . PRO A 1 711 ? 13.894 -21.035 -16.070 1.00 92.69 711 PRO A N 1
ATOM 5582 C CA . PRO A 1 711 ? 15.173 -20.618 -15.505 1.00 92.69 711 PRO A CA 1
ATOM 5583 C C . PRO A 1 711 ? 16.048 -21.836 -15.158 1.00 92.69 711 PRO A C 1
ATOM 5585 O O . PRO A 1 711 ? 16.549 -21.961 -14.043 1.00 92.69 711 PRO A O 1
ATOM 5588 N N . THR A 1 712 ? 16.225 -22.756 -16.108 1.00 94.62 712 THR A N 1
ATOM 5589 C CA . THR A 1 712 ? 17.015 -23.982 -15.951 1.00 94.62 712 THR A CA 1
ATOM 5590 C C . THR A 1 712 ? 18.164 -24.021 -16.951 1.00 94.62 712 THR A C 1
ATOM 5592 O O . THR A 1 712 ? 18.102 -23.459 -18.048 1.00 94.62 712 THR A O 1
ATOM 5595 N N . GLN A 1 713 ? 19.238 -24.721 -16.580 1.00 91.62 713 GLN A N 1
ATOM 5596 C CA . GLN A 1 713 ? 20.378 -24.933 -17.473 1.00 91.62 713 GLN A CA 1
ATOM 5597 C C . GLN A 1 713 ? 19.970 -25.708 -18.734 1.00 91.62 713 GLN A C 1
ATOM 5599 O O . GLN A 1 713 ? 20.485 -25.445 -19.820 1.00 91.62 713 GLN A O 1
ATOM 5604 N N . GLU A 1 714 ? 19.030 -26.640 -18.582 1.00 92.75 714 GLU A N 1
ATOM 5605 C CA . GLU A 1 714 ? 18.483 -27.459 -19.660 1.00 92.75 714 GLU A CA 1
ATOM 5606 C C . GLU A 1 714 ? 17.824 -26.590 -20.730 1.00 92.75 714 GLU A C 1
ATOM 5608 O O . GLU A 1 714 ? 18.163 -26.721 -21.908 1.00 92.75 714 GLU A O 1
ATOM 5613 N N . TRP A 1 715 ? 16.981 -25.632 -20.328 1.00 93.75 715 TRP A N 1
ATOM 5614 C CA . TRP A 1 715 ? 16.309 -24.737 -21.268 1.00 93.75 715 TRP A CA 1
ATOM 5615 C C . TRP A 1 715 ? 17.300 -23.889 -22.070 1.00 93.75 715 TRP A C 1
ATOM 5617 O O . TRP A 1 715 ? 17.206 -23.844 -23.296 1.00 93.75 715 TRP A O 1
ATOM 5627 N N . ILE A 1 716 ? 18.289 -23.278 -21.406 1.00 92.38 716 ILE A N 1
ATOM 5628 C CA . ILE A 1 716 ? 19.321 -22.475 -22.087 1.00 92.38 716 ILE A CA 1
ATOM 5629 C C . ILE A 1 716 ? 20.125 -23.354 -23.052 1.00 92.38 716 ILE A C 1
ATOM 5631 O O . ILE A 1 716 ? 20.382 -22.961 -24.189 1.00 92.38 716 ILE A O 1
ATOM 5635 N N . SER A 1 717 ? 20.484 -24.571 -22.630 1.00 90.31 717 SER A N 1
ATOM 5636 C CA . SER A 1 717 ? 21.231 -25.508 -23.474 1.00 90.31 717 SER A CA 1
ATOM 5637 C C . SER A 1 717 ? 20.446 -25.965 -24.709 1.00 90.31 717 SER A C 1
ATOM 5639 O O . SER A 1 717 ? 21.060 -26.238 -25.738 1.00 90.31 717 SER A O 1
ATOM 5641 N N . ALA A 1 718 ? 19.111 -26.003 -24.635 1.00 91.25 718 ALA A N 1
ATOM 5642 C CA . ALA A 1 718 ? 18.237 -26.364 -25.749 1.00 91.25 718 ALA A CA 1
ATOM 5643 C C . ALA A 1 718 ? 18.103 -25.251 -26.805 1.00 91.25 718 ALA A C 1
ATOM 5645 O O . ALA A 1 718 ? 17.742 -25.537 -27.945 1.00 91.25 718 ALA A O 1
ATOM 5646 N N . GLN A 1 719 ? 18.402 -23.992 -26.458 1.00 90.81 719 GLN A N 1
ATOM 5647 C CA . GLN A 1 719 ? 18.392 -22.877 -27.417 1.00 90.81 719 GLN A CA 1
ATOM 5648 C C . GLN A 1 719 ? 19.653 -22.825 -28.292 1.00 90.81 719 GLN A C 1
ATOM 5650 O O . GLN A 1 719 ? 19.653 -22.183 -29.343 1.00 90.81 719 GLN A O 1
ATOM 5655 N N . VAL A 1 720 ? 20.735 -23.486 -27.871 1.00 90.25 720 VAL A N 1
ATOM 5656 C CA . VAL A 1 720 ? 22.000 -23.535 -28.612 1.00 90.25 720 VAL A CA 1
ATOM 5657 C C . VAL A 1 720 ? 21.981 -24.729 -29.580 1.00 90.25 720 VAL A C 1
ATOM 5659 O O . VAL A 1 720 ? 21.800 -25.863 -29.130 1.00 90.25 720 VAL A O 1
ATOM 5662 N N . PRO A 1 721 ? 22.226 -24.529 -30.891 1.00 90.25 721 PRO A N 1
ATOM 5663 C CA . PRO A 1 721 ? 22.321 -25.624 -31.855 1.00 90.25 721 PRO A CA 1
ATOM 5664 C C . PRO A 1 721 ? 23.306 -26.723 -31.430 1.00 90.25 721 PRO A C 1
ATOM 5666 O O . PRO A 1 721 ? 24.407 -26.447 -30.946 1.00 90.25 721 PRO A O 1
ATOM 5669 N N . MET A 1 722 ? 22.942 -27.990 -31.672 1.00 85.06 722 MET A N 1
ATOM 5670 C CA . MET A 1 722 ? 23.695 -29.163 -31.196 1.00 85.06 722 MET A CA 1
ATOM 5671 C C . MET A 1 722 ? 25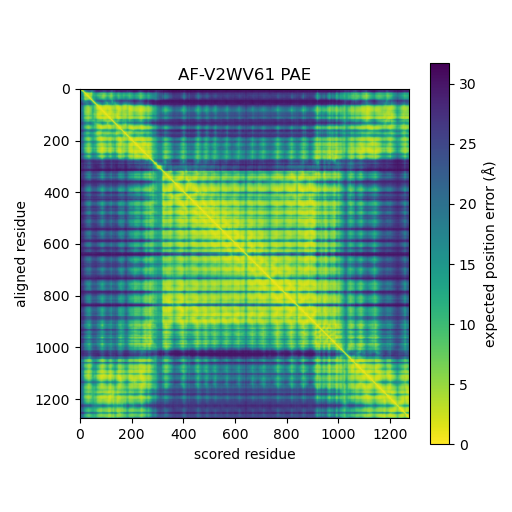.171 -29.154 -31.628 1.00 85.06 722 MET A C 1
ATOM 5673 O O . MET A 1 722 ? 26.037 -29.557 -30.850 1.00 85.06 722 MET A O 1
ATOM 5677 N N . ARG A 1 723 ? 25.463 -28.685 -32.850 1.00 83.75 723 ARG A N 1
ATOM 5678 C CA . ARG A 1 723 ? 26.825 -28.589 -33.401 1.00 83.75 723 ARG A CA 1
ATOM 5679 C C . ARG A 1 723 ? 27.690 -27.576 -32.641 1.00 83.75 723 ARG A C 1
ATOM 5681 O O . ARG A 1 723 ? 28.817 -27.903 -32.280 1.00 83.75 723 ARG A O 1
ATOM 5688 N N . ILE A 1 724 ? 27.135 -26.406 -32.316 1.00 84.88 724 ILE A N 1
ATOM 5689 C CA . ILE A 1 724 ? 27.813 -25.361 -31.528 1.00 84.88 724 ILE A CA 1
ATOM 5690 C C . ILE A 1 724 ? 28.063 -25.861 -30.099 1.00 84.88 724 ILE A C 1
ATOM 5692 O O . ILE A 1 724 ? 29.170 -25.728 -29.580 1.00 84.88 724 ILE A O 1
ATOM 5696 N N . ARG A 1 725 ? 27.063 -26.517 -29.488 1.00 84.12 725 ARG A N 1
ATOM 5697 C CA . ARG A 1 725 ? 27.178 -27.098 -28.141 1.00 84.12 725 ARG A CA 1
ATOM 5698 C C . ARG A 1 725 ? 28.296 -28.142 -28.053 1.00 84.12 725 ARG A C 1
ATOM 5700 O O . ARG A 1 725 ? 29.175 -28.011 -27.206 1.00 84.12 725 ARG A O 1
ATOM 5707 N N . LYS A 1 726 ? 28.304 -29.136 -28.953 1.00 81.56 726 LYS A N 1
ATOM 5708 C CA . LYS A 1 726 ? 29.362 -30.163 -29.011 1.00 81.56 726 LYS A CA 1
ATOM 5709 C C . LYS A 1 726 ? 30.740 -29.548 -29.255 1.00 81.56 726 LYS A C 1
ATOM 5711 O O . LYS A 1 726 ? 31.709 -29.980 -28.643 1.00 81.56 726 LYS A O 1
ATOM 5716 N N . GLY A 1 727 ? 30.824 -28.526 -30.111 1.00 78.12 727 GLY A N 1
ATOM 5717 C CA . GLY A 1 727 ? 32.064 -27.789 -30.354 1.00 78.12 727 GLY A CA 1
ATOM 5718 C C . GLY A 1 727 ? 32.653 -27.221 -29.062 1.00 78.12 727 GLY A C 1
ATOM 5719 O O . GLY A 1 727 ? 33.808 -27.491 -28.747 1.00 78.12 727 GLY A O 1
ATOM 5720 N N . ILE A 1 728 ? 31.838 -26.516 -28.274 1.00 80.56 728 ILE A N 1
ATOM 5721 C CA . ILE A 1 728 ? 32.258 -25.865 -27.021 1.00 80.56 728 ILE A CA 1
ATOM 5722 C C . ILE A 1 728 ? 32.600 -26.875 -25.924 1.00 80.56 728 ILE A C 1
ATOM 5724 O O . ILE A 1 728 ? 33.604 -26.712 -25.230 1.00 80.56 728 ILE A O 1
ATOM 5728 N N . GLU A 1 729 ? 31.819 -27.949 -25.794 1.00 78.69 729 GLU A N 1
ATOM 5729 C CA . GLU A 1 729 ? 32.117 -29.046 -24.864 1.00 78.69 729 GLU A CA 1
ATOM 5730 C C . GLU A 1 729 ? 33.442 -29.742 -25.205 1.00 78.69 729 GLU A C 1
ATOM 5732 O O . GLU A 1 729 ? 34.221 -30.064 -24.305 1.00 78.69 729 GLU A O 1
ATOM 5737 N N . ASN A 1 730 ? 33.738 -29.923 -26.495 1.00 75.94 730 ASN A N 1
ATOM 5738 C CA . ASN A 1 730 ? 34.986 -30.532 -26.949 1.00 75.94 730 ASN A CA 1
ATOM 5739 C C . ASN A 1 730 ? 36.210 -29.655 -26.651 1.00 75.94 730 ASN A C 1
ATOM 5741 O O . ASN A 1 730 ? 37.262 -30.195 -26.319 1.00 75.94 730 ASN A O 1
ATOM 5745 N N . ARG A 1 731 ? 36.091 -28.321 -26.678 1.00 74.19 731 ARG A N 1
ATOM 5746 C CA . ARG A 1 731 ? 37.163 -27.429 -26.192 1.00 74.19 731 ARG A CA 1
ATOM 5747 C C . ARG A 1 731 ? 37.369 -27.543 -24.694 1.00 74.19 731 ARG A C 1
ATOM 5749 O O . ARG A 1 731 ? 38.510 -27.621 -24.259 1.00 74.19 731 ARG A O 1
ATOM 5756 N N . ALA A 1 732 ? 36.287 -27.577 -23.918 1.00 68.44 732 ALA A N 1
ATOM 5757 C CA . ALA A 1 732 ? 36.377 -27.694 -22.465 1.00 68.44 732 ALA A CA 1
ATOM 5758 C C . ALA A 1 732 ? 37.009 -29.026 -22.014 1.00 68.44 732 ALA A C 1
ATOM 5760 O O . ALA A 1 732 ? 37.663 -29.060 -20.976 1.00 68.44 732 ALA A O 1
ATOM 5761 N N . LYS A 1 733 ? 36.821 -30.110 -22.785 1.00 69.12 733 LYS A N 1
ATOM 5762 C CA . LYS A 1 733 ? 37.339 -31.454 -22.471 1.00 69.12 733 LYS A CA 1
ATOM 5763 C C . LYS A 1 733 ? 38.702 -31.777 -23.094 1.00 69.12 733 LYS A C 1
ATOM 5765 O O . LYS A 1 733 ? 39.499 -32.443 -22.447 1.00 69.12 733 LYS A O 1
ATOM 5770 N N . TYR A 1 734 ? 38.965 -31.335 -24.327 1.00 64.38 734 TYR A N 1
ATOM 5771 C CA . TYR A 1 734 ? 40.133 -31.757 -25.118 1.00 64.38 734 TYR A CA 1
ATOM 5772 C C . TYR A 1 734 ? 41.079 -30.609 -25.509 1.00 64.38 734 TYR A C 1
ATOM 5774 O O . TYR A 1 734 ? 42.018 -30.845 -26.262 1.00 64.38 734 TYR A O 1
ATOM 5782 N N . ASN A 1 735 ? 40.848 -29.371 -25.043 1.00 64.25 735 ASN A N 1
ATOM 5783 C CA . ASN A 1 735 ? 41.642 -28.179 -25.398 1.00 64.25 735 ASN A CA 1
ATOM 5784 C C . ASN A 1 735 ? 41.809 -27.950 -26.919 1.00 64.25 735 ASN A C 1
ATOM 5786 O O . ASN A 1 735 ? 42.770 -27.329 -27.366 1.00 64.25 735 ASN A O 1
ATOM 5790 N N . ASN A 1 736 ? 40.857 -28.435 -27.721 1.00 65.50 736 ASN A N 1
ATOM 5791 C CA . ASN A 1 736 ? 40.913 -28.350 -29.179 1.00 65.50 736 ASN A CA 1
ATOM 5792 C C . ASN A 1 736 ? 40.549 -26.939 -29.685 1.00 65.50 736 ASN A C 1
ATOM 5794 O O . ASN A 1 736 ? 39.706 -26.258 -29.091 1.00 65.50 736 ASN A O 1
ATOM 5798 N N . THR A 1 737 ? 41.138 -26.514 -30.805 1.00 63.84 737 THR A N 1
ATOM 5799 C CA . THR A 1 737 ? 40.864 -25.214 -31.442 1.00 63.84 737 THR A CA 1
ATOM 5800 C C . THR A 1 737 ? 39.474 -25.220 -32.089 1.00 63.84 737 THR A C 1
ATOM 5802 O O . THR A 1 737 ? 39.203 -26.002 -32.999 1.00 63.84 737 THR A O 1
ATOM 5805 N N . ILE A 1 738 ? 38.567 -24.362 -31.614 1.00 70.44 738 ILE A N 1
ATOM 5806 C CA . ILE A 1 738 ? 37.230 -24.164 -32.203 1.00 70.44 738 ILE A CA 1
ATOM 5807 C C . ILE A 1 738 ? 37.292 -23.009 -33.205 1.00 70.44 738 ILE A C 1
ATOM 5809 O O . ILE A 1 738 ? 38.013 -22.042 -32.985 1.00 70.44 738 ILE A O 1
ATOM 5813 N N . SER A 1 739 ? 36.480 -23.071 -34.265 1.00 74.62 739 SER A N 1
ATOM 5814 C CA . SER A 1 739 ? 36.159 -21.899 -35.086 1.00 74.62 739 SER A CA 1
ATOM 5815 C C . SER A 1 739 ? 35.557 -20.759 -34.249 1.00 74.62 739 SER A C 1
ATOM 5817 O O . SER A 1 739 ? 34.527 -20.915 -33.589 1.00 74.62 739 SER A O 1
ATOM 5819 N N . ASP A 1 740 ? 36.158 -19.578 -34.355 1.00 78.88 740 ASP A N 1
ATOM 5820 C CA . ASP A 1 740 ? 35.752 -18.342 -33.678 1.00 78.88 740 ASP A CA 1
ATOM 5821 C C . ASP A 1 740 ? 34.278 -17.963 -33.858 1.00 78.88 740 ASP A C 1
ATOM 5823 O O . ASP A 1 740 ? 33.654 -17.393 -32.960 1.00 78.88 740 ASP A O 1
ATOM 5827 N N . VAL A 1 741 ? 33.701 -18.329 -35.001 1.00 83.94 741 VAL A N 1
ATOM 5828 C CA . VAL A 1 741 ? 32.311 -18.050 -35.375 1.00 83.94 741 VAL A CA 1
ATOM 5829 C C . VAL A 1 741 ? 31.332 -18.768 -34.444 1.00 83.94 741 VAL A C 1
ATOM 5831 O O . VAL A 1 741 ? 30.326 -18.189 -34.032 1.00 83.94 741 VAL A O 1
ATOM 5834 N N . TRP A 1 742 ? 31.636 -20.013 -34.056 1.00 85.75 742 TRP A N 1
ATOM 5835 C CA . TRP A 1 742 ? 30.806 -20.776 -33.120 1.00 85.75 742 TRP A CA 1
ATOM 5836 C C . TRP A 1 742 ? 30.839 -20.181 -31.711 1.00 85.75 742 TRP A C 1
ATOM 5838 O O . TRP A 1 742 ? 29.809 -20.152 -31.038 1.00 85.75 742 TRP A O 1
ATOM 5848 N N . GLU A 1 743 ? 31.985 -19.653 -31.278 1.00 84.94 743 GLU A N 1
ATOM 5849 C CA . GLU A 1 743 ? 32.105 -18.991 -29.975 1.00 84.94 743 GLU A CA 1
ATOM 5850 C C . GLU A 1 743 ? 31.338 -17.665 -29.942 1.00 84.94 743 GLU A C 1
ATOM 5852 O O . GLU A 1 743 ? 30.572 -17.412 -29.011 1.00 84.94 743 GLU A O 1
ATOM 5857 N N . LEU A 1 744 ? 31.485 -16.837 -30.982 1.00 88.06 744 LEU A N 1
ATOM 5858 C CA . LEU A 1 744 ? 30.750 -15.576 -31.106 1.00 88.06 744 LEU A CA 1
ATOM 5859 C C . LEU A 1 744 ? 29.235 -15.803 -31.167 1.00 88.06 744 LEU A C 1
ATOM 5861 O O . LEU A 1 744 ? 28.480 -15.066 -30.526 1.00 88.06 744 LEU A O 1
ATOM 5865 N N . ALA A 1 745 ? 28.786 -16.832 -31.889 1.00 89.75 745 ALA A N 1
ATOM 5866 C CA . ALA A 1 745 ? 27.382 -17.227 -31.920 1.00 89.75 745 ALA A CA 1
ATOM 5867 C C . ALA A 1 745 ? 26.886 -17.639 -30.527 1.00 89.75 745 ALA A C 1
ATOM 5869 O O . ALA A 1 745 ? 25.847 -17.164 -30.074 1.00 89.75 745 ALA A O 1
ATOM 5870 N N . TYR A 1 746 ? 27.654 -18.460 -29.809 1.00 90.44 746 TYR A N 1
ATOM 5871 C CA . TYR A 1 746 ? 27.297 -18.927 -28.471 1.00 90.44 746 TYR A CA 1
ATOM 5872 C C . TYR A 1 746 ? 27.119 -17.794 -27.456 1.00 90.44 746 TYR A C 1
ATOM 5874 O O . TYR A 1 746 ? 26.117 -17.775 -26.739 1.00 90.44 746 TYR A O 1
ATOM 5882 N N . TYR A 1 747 ? 28.035 -16.819 -27.417 1.00 90.56 747 TYR A N 1
ATOM 5883 C CA . TYR A 1 747 ? 27.928 -15.699 -26.476 1.00 90.56 747 TYR A CA 1
ATOM 5884 C C . TYR A 1 747 ? 26.685 -14.833 -26.733 1.00 90.56 747 TYR A C 1
ATOM 5886 O O . TYR A 1 747 ? 25.989 -14.474 -25.782 1.00 90.56 747 TYR A O 1
ATOM 5894 N N . ASN A 1 748 ? 26.363 -14.554 -28.002 1.00 92.19 748 ASN A N 1
ATOM 5895 C CA . ASN A 1 748 ? 25.175 -13.778 -28.378 1.00 92.19 748 ASN A CA 1
ATOM 5896 C C . ASN A 1 748 ? 23.866 -14.546 -28.115 1.00 92.19 748 ASN A C 1
ATOM 5898 O O . ASN A 1 748 ? 22.905 -13.964 -27.611 1.00 92.19 748 ASN A O 1
ATOM 5902 N N . ILE A 1 749 ? 23.832 -15.858 -28.388 1.00 93.69 749 ILE A N 1
ATOM 5903 C CA . ILE A 1 749 ? 22.669 -16.717 -28.105 1.00 93.69 749 ILE A CA 1
ATOM 5904 C C . ILE A 1 749 ? 22.384 -16.756 -26.598 1.00 93.69 749 ILE A C 1
ATOM 5906 O O . ILE A 1 749 ? 21.238 -16.559 -26.193 1.00 93.69 749 ILE A O 1
ATOM 5910 N N . ILE A 1 750 ? 23.411 -16.956 -25.762 1.00 93.81 750 ILE A N 1
ATOM 5911 C CA . ILE A 1 750 ? 23.252 -16.988 -24.299 1.00 93.81 750 ILE A CA 1
ATOM 5912 C C . ILE A 1 750 ? 22.792 -15.642 -23.758 1.00 93.81 750 ILE A C 1
ATOM 5914 O O . ILE A 1 750 ? 21.879 -15.615 -22.936 1.00 93.81 750 ILE A O 1
ATOM 5918 N N . ALA A 1 751 ? 23.380 -14.537 -24.221 1.00 93.75 751 ALA A N 1
ATOM 5919 C CA . ALA A 1 751 ? 22.948 -13.206 -23.810 1.00 93.75 751 ALA A CA 1
ATOM 5920 C C . ALA A 1 751 ? 21.453 -12.984 -24.116 1.00 93.75 751 ALA A C 1
ATOM 5922 O O . ALA A 1 751 ? 20.719 -12.515 -23.248 1.00 93.75 751 ALA A O 1
ATOM 5923 N N . GLY A 1 752 ? 20.981 -13.414 -25.294 1.00 93.88 752 GLY A N 1
ATOM 5924 C CA . GLY A 1 752 ? 19.561 -13.368 -25.666 1.00 93.88 752 GLY A CA 1
ATOM 5925 C C . GLY A 1 752 ? 18.669 -14.252 -24.786 1.00 93.88 752 GLY A C 1
ATOM 5926 O O . GLY A 1 752 ? 17.589 -13.826 -24.380 1.00 93.88 752 GLY A O 1
ATOM 5927 N N . CYS A 1 753 ? 19.136 -15.448 -24.411 1.00 95.25 753 CYS A N 1
ATOM 5928 C CA . CYS A 1 753 ? 18.418 -16.339 -23.490 1.00 95.25 753 CYS A CA 1
ATOM 5929 C C . CYS A 1 753 ? 18.300 -15.735 -22.083 1.00 95.25 753 CYS A C 1
ATOM 5931 O O . CYS A 1 753 ? 17.220 -15.748 -21.493 1.00 95.25 753 CYS A O 1
ATOM 5933 N N . CYS A 1 754 ? 19.392 -15.176 -21.553 1.00 95.88 754 CYS A N 1
ATOM 5934 C CA . CYS A 1 754 ? 19.401 -14.488 -20.262 1.00 95.88 754 CYS A CA 1
ATOM 5935 C C . CYS A 1 754 ? 18.452 -13.284 -20.263 1.00 95.88 754 CYS A C 1
ATOM 5937 O O . CYS A 1 754 ? 17.728 -13.082 -19.289 1.00 95.88 754 CYS A O 1
ATOM 5939 N N . PHE A 1 755 ? 18.397 -12.534 -21.366 1.00 96.12 755 PHE A N 1
ATOM 5940 C CA . PHE A 1 755 ? 17.467 -11.418 -21.516 1.00 96.12 755 PHE A CA 1
ATOM 5941 C C . PHE A 1 755 ? 16.005 -11.864 -21.575 1.00 96.12 755 PHE A C 1
ATOM 5943 O O . PHE A 1 755 ? 15.163 -11.281 -20.897 1.00 96.12 755 PHE A O 1
ATOM 5950 N N . ALA A 1 756 ? 15.697 -12.952 -22.287 1.00 96.00 756 ALA A N 1
ATOM 5951 C CA . ALA A 1 756 ? 14.356 -13.536 -22.299 1.00 96.00 756 ALA A CA 1
ATOM 5952 C C . ALA A 1 756 ? 13.910 -14.020 -20.903 1.00 96.00 756 ALA A C 1
ATOM 5954 O O . ALA A 1 756 ? 12.772 -13.777 -20.497 1.00 96.00 756 ALA A O 1
ATOM 5955 N N . ILE A 1 757 ? 14.813 -14.642 -20.130 1.00 96.19 757 ILE A N 1
ATOM 5956 C CA . ILE A 1 757 ? 14.562 -14.995 -18.720 1.00 96.19 757 ILE A CA 1
ATOM 5957 C C . ILE A 1 757 ? 14.311 -13.725 -17.894 1.00 96.19 757 ILE A C 1
ATOM 5959 O O . ILE A 1 757 ? 13.356 -13.683 -17.117 1.00 96.19 757 ILE A O 1
ATOM 5963 N N . GLY A 1 758 ? 15.128 -12.686 -18.090 1.00 95.56 758 GLY A N 1
ATOM 5964 C CA . GLY A 1 758 ? 14.965 -11.386 -17.443 1.00 95.56 758 GLY A CA 1
ATOM 5965 C C . GLY A 1 758 ? 13.589 -10.769 -17.695 1.00 95.56 758 GLY A C 1
ATOM 5966 O O . GLY A 1 758 ? 12.928 -10.359 -16.747 1.00 95.56 758 GLY A O 1
ATOM 5967 N N . LEU A 1 759 ? 13.123 -10.767 -18.949 1.00 95.31 759 LEU A N 1
ATOM 5968 C CA . LEU A 1 759 ? 11.805 -10.253 -19.342 1.00 95.31 759 LEU A CA 1
ATOM 5969 C C . LEU A 1 759 ? 10.654 -11.062 -18.730 1.00 95.31 759 LEU A C 1
ATOM 5971 O O . LEU A 1 759 ? 9.673 -10.477 -18.275 1.00 95.31 759 LEU A O 1
ATOM 5975 N N . LYS A 1 760 ? 10.756 -12.399 -18.690 1.00 94.06 760 LYS A N 1
ATOM 5976 C CA . LYS A 1 760 ? 9.690 -13.252 -18.135 1.00 94.06 760 LYS A CA 1
ATOM 5977 C C . LYS A 1 760 ? 9.542 -13.131 -16.625 1.00 94.06 760 LYS A C 1
ATOM 5979 O O . LYS A 1 760 ? 8.423 -13.162 -16.116 1.00 94.06 760 LYS A O 1
ATOM 5984 N N . TYR A 1 761 ? 10.661 -13.009 -15.919 1.00 93.75 761 TYR A N 1
ATOM 5985 C CA . TYR A 1 761 ? 10.701 -12.956 -14.459 1.00 93.75 761 TYR A CA 1
ATOM 5986 C C . TYR A 1 761 ? 10.933 -11.537 -13.917 1.00 93.75 761 TYR A C 1
ATOM 5988 O O . TYR A 1 761 ? 11.277 -11.388 -12.740 1.00 93.75 761 TYR A O 1
ATOM 5996 N N . ALA A 1 762 ? 10.716 -10.506 -14.740 1.00 94.31 762 ALA A N 1
ATOM 5997 C CA . ALA A 1 762 ? 10.873 -9.105 -14.363 1.00 94.31 762 ALA A CA 1
ATOM 5998 C C . ALA A 1 762 ? 10.035 -8.771 -13.116 1.00 94.31 762 ALA A C 1
ATOM 6000 O O . ALA A 1 762 ? 8.848 -9.090 -13.038 1.00 94.31 762 ALA A O 1
ATOM 6001 N N . GLY A 1 763 ? 10.677 -8.190 -12.100 1.00 91.50 763 GLY A N 1
ATOM 6002 C CA . GLY A 1 763 ? 10.027 -7.786 -10.853 1.00 91.50 763 GLY A CA 1
ATOM 6003 C C . GLY A 1 763 ? 9.358 -8.916 -10.058 1.00 91.50 763 GLY A C 1
ATOM 6004 O O . GLY A 1 763 ? 8.423 -8.656 -9.298 1.00 91.50 763 GLY A O 1
ATOM 6005 N N . THR A 1 764 ? 9.761 -10.178 -10.261 1.00 88.44 764 THR A N 1
ATOM 6006 C CA . THR A 1 764 ? 9.217 -11.329 -9.509 1.00 88.44 764 THR A CA 1
ATOM 6007 C C . THR A 1 764 ? 10.095 -11.754 -8.337 1.00 88.44 764 THR A C 1
ATOM 6009 O O . THR A 1 764 ? 9.616 -12.469 -7.461 1.00 88.44 764 THR A O 1
ATOM 6012 N N . ALA A 1 765 ? 11.373 -11.355 -8.328 1.00 90.06 765 ALA A N 1
ATOM 6013 C CA . ALA A 1 765 ? 12.364 -11.754 -7.328 1.00 90.06 765 ALA A CA 1
ATOM 6014 C C . ALA A 1 765 ? 12.474 -13.281 -7.104 1.00 90.06 765 ALA A C 1
ATOM 6016 O O . ALA A 1 765 ? 12.870 -13.734 -6.029 1.00 90.06 765 ALA A O 1
ATOM 6017 N N . ARG A 1 766 ? 12.149 -14.102 -8.118 1.00 89.00 766 ARG A N 1
ATOM 6018 C CA . ARG A 1 766 ? 12.258 -15.566 -8.013 1.00 89.00 766 ARG A CA 1
ATOM 6019 C C . ARG A 1 766 ? 13.715 -16.012 -7.880 1.00 89.00 766 ARG A C 1
ATOM 6021 O O . ARG A 1 766 ? 14.579 -15.645 -8.679 1.00 89.00 766 ARG A O 1
ATOM 6028 N N . GLN A 1 767 ? 13.965 -16.883 -6.903 1.00 90.44 767 GLN A N 1
ATOM 6029 C CA . GLN A 1 767 ? 15.312 -17.344 -6.560 1.00 90.44 767 GLN A CA 1
ATOM 6030 C C . GLN A 1 767 ? 15.977 -18.174 -7.674 1.00 90.44 767 GLN A C 1
ATOM 6032 O O . GLN A 1 767 ? 17.193 -18.109 -7.847 1.00 90.44 767 GLN A O 1
ATOM 6037 N N . GLU A 1 768 ? 15.207 -18.952 -8.437 1.00 92.88 768 GLU A N 1
ATOM 6038 C CA . GLU A 1 768 ? 15.731 -19.799 -9.520 1.00 92.88 768 GLU A CA 1
ATOM 6039 C C . GLU A 1 768 ? 16.322 -18.965 -10.664 1.00 92.88 768 GLU A C 1
ATOM 6041 O O . GLU A 1 768 ? 17.493 -19.127 -11.011 1.00 92.88 768 GLU A O 1
ATOM 6046 N N . ALA A 1 769 ? 15.545 -18.010 -11.188 1.00 93.81 769 ALA A N 1
ATOM 6047 C CA . ALA A 1 769 ? 15.983 -17.094 -12.244 1.00 93.81 769 ALA A CA 1
ATOM 6048 C C . ALA A 1 769 ? 17.227 -16.306 -11.817 1.00 93.81 769 ALA A C 1
ATOM 6050 O O . ALA A 1 769 ? 18.197 -16.197 -12.567 1.00 93.81 769 ALA A O 1
ATOM 6051 N N . TYR A 1 770 ? 17.233 -15.840 -10.571 1.00 94.62 770 TYR A N 1
ATOM 6052 C CA . TYR A 1 770 ? 18.362 -15.150 -9.967 1.00 94.62 770 TYR A CA 1
ATOM 6053 C C . TYR A 1 770 ? 19.659 -15.972 -9.957 1.00 94.62 770 TYR A C 1
ATOM 6055 O O . TYR A 1 770 ? 20.697 -15.493 -10.415 1.00 94.62 770 TYR A O 1
ATOM 6063 N N . LYS A 1 771 ? 19.608 -17.225 -9.482 1.00 94.81 771 LYS A N 1
ATOM 6064 C CA . LYS A 1 771 ? 20.785 -18.109 -9.410 1.00 94.81 771 LYS A CA 1
ATOM 6065 C C . LYS A 1 771 ? 21.399 -18.355 -10.790 1.00 94.81 771 LYS A C 1
ATOM 6067 O O . LYS A 1 771 ? 22.623 -18.326 -10.929 1.00 94.81 771 LYS A O 1
ATOM 6072 N N . ILE A 1 772 ? 20.563 -18.582 -11.804 1.00 95.44 772 ILE A N 1
ATOM 6073 C CA . ILE A 1 772 ? 21.024 -18.837 -13.175 1.00 95.44 772 ILE A CA 1
ATOM 6074 C C . ILE A 1 772 ? 21.652 -17.577 -13.780 1.00 95.44 772 ILE A C 1
ATOM 6076 O O . ILE A 1 772 ? 22.757 -17.653 -14.318 1.00 95.44 772 ILE A O 1
ATOM 6080 N N . LEU A 1 773 ? 21.010 -16.413 -13.643 1.00 95.25 773 LEU A N 1
ATOM 6081 C CA . LEU A 1 773 ? 21.540 -15.158 -14.184 1.00 95.25 773 LEU A CA 1
ATOM 6082 C C . LEU A 1 773 ? 22.861 -14.757 -13.518 1.00 95.25 773 LEU A C 1
ATOM 6084 O O . LEU A 1 773 ? 23.796 -14.375 -14.220 1.00 95.25 773 LEU A O 1
ATOM 6088 N N . ILE A 1 774 ? 22.992 -14.923 -12.197 1.00 94.62 774 ILE A N 1
ATOM 6089 C CA . ILE A 1 774 ? 24.261 -14.675 -11.495 1.00 94.62 774 ILE A CA 1
ATOM 6090 C C . ILE A 1 774 ? 25.369 -15.604 -11.973 1.00 94.62 774 ILE A C 1
ATOM 6092 O O . ILE A 1 774 ? 26.492 -15.150 -12.190 1.00 94.62 774 ILE A O 1
ATOM 6096 N N . ARG A 1 775 ? 25.073 -16.892 -12.177 1.00 94.81 775 ARG A N 1
ATOM 6097 C CA . ARG A 1 775 ? 26.064 -17.845 -12.689 1.00 94.81 775 ARG A CA 1
ATOM 6098 C C . ARG A 1 775 ? 26.637 -17.377 -14.027 1.00 94.81 775 ARG A C 1
ATOM 6100 O O . ARG A 1 775 ? 27.852 -17.421 -14.217 1.00 94.81 775 ARG A O 1
ATOM 6107 N N . TYR A 1 776 ? 25.780 -16.920 -14.940 1.00 94.44 776 TYR A N 1
ATOM 6108 C CA . TYR A 1 776 ? 26.214 -16.400 -16.237 1.00 94.44 776 TYR A CA 1
ATOM 6109 C C . TYR A 1 776 ? 26.899 -15.035 -16.136 1.00 94.44 776 TYR A C 1
ATOM 6111 O O . TYR A 1 776 ? 27.881 -14.817 -16.841 1.00 94.44 776 TYR A O 1
ATOM 6119 N N . TYR A 1 777 ? 26.461 -14.156 -15.230 1.00 94.44 777 TYR A N 1
ATOM 6120 C CA . TYR A 1 777 ? 27.148 -12.896 -14.937 1.00 94.44 777 TYR A CA 1
ATOM 6121 C C . TYR A 1 777 ? 28.596 -13.143 -14.488 1.00 94.44 777 TYR A C 1
ATOM 6123 O O . TYR A 1 777 ? 29.531 -12.575 -15.055 1.00 94.44 777 TYR A O 1
ATOM 6131 N N . ASP A 1 778 ? 28.800 -14.034 -13.514 1.00 93.12 778 ASP A N 1
ATOM 6132 C CA . ASP A 1 778 ? 30.127 -14.359 -12.985 1.00 93.12 778 ASP A CA 1
ATOM 6133 C C . ASP A 1 778 ? 30.991 -15.056 -14.061 1.00 93.12 778 ASP A C 1
ATOM 6135 O O . ASP A 1 778 ? 32.187 -14.778 -14.178 1.00 93.12 778 ASP A O 1
ATOM 6139 N N . LEU A 1 779 ? 30.391 -15.906 -14.907 1.00 91.44 779 LEU A N 1
ATOM 6140 C CA . LEU A 1 779 ? 31.065 -16.554 -16.039 1.00 91.44 779 LEU A CA 1
ATOM 6141 C C . LEU A 1 779 ? 31.537 -15.535 -17.094 1.00 91.44 779 LEU A C 1
ATOM 6143 O O . LEU A 1 779 ? 32.705 -15.558 -17.483 1.00 91.44 779 LEU A O 1
ATOM 6147 N N . PHE A 1 780 ? 30.669 -14.613 -17.520 1.00 91.12 780 PHE A N 1
ATOM 6148 C CA . PHE A 1 780 ? 31.007 -13.555 -18.484 1.00 91.12 780 PHE A CA 1
ATOM 6149 C C . PHE A 1 780 ? 32.048 -12.585 -17.920 1.00 91.12 780 PHE A C 1
ATOM 6151 O O . PHE A 1 780 ? 32.985 -12.203 -18.621 1.00 91.12 780 PHE A O 1
ATOM 6158 N N . THR A 1 781 ? 31.948 -12.266 -16.630 1.00 89.06 781 THR A N 1
ATOM 6159 C CA . THR A 1 781 ? 32.926 -11.438 -15.919 1.00 89.06 781 THR A CA 1
ATOM 6160 C C . THR A 1 781 ? 34.323 -12.068 -15.959 1.00 89.06 781 THR A C 1
ATOM 6162 O O . THR A 1 781 ? 35.278 -11.405 -16.358 1.00 89.06 781 THR A O 1
ATOM 6165 N N . ARG A 1 782 ? 34.459 -13.367 -15.642 1.00 87.88 782 ARG A N 1
ATOM 6166 C CA . ARG A 1 782 ? 35.753 -14.084 -15.702 1.00 87.88 782 ARG A CA 1
ATOM 6167 C C . ARG A 1 782 ? 36.359 -14.096 -17.107 1.00 87.88 782 ARG A C 1
ATOM 6169 O O . ARG A 1 782 ? 37.566 -13.921 -17.249 1.00 87.88 782 ARG A O 1
ATOM 6176 N N . MET A 1 783 ? 35.534 -14.266 -18.141 1.00 83.44 783 MET A N 1
ATOM 6177 C CA . MET A 1 783 ? 36.009 -14.296 -19.530 1.00 83.44 783 MET A CA 1
ATOM 6178 C C . MET A 1 783 ? 36.591 -12.952 -19.983 1.00 83.44 783 MET A C 1
ATOM 6180 O O . MET A 1 783 ? 37.591 -12.940 -20.698 1.00 83.44 783 MET A O 1
ATOM 6184 N N . ILE A 1 784 ? 36.041 -11.823 -19.525 1.00 79.75 784 ILE A N 1
ATOM 6185 C CA . ILE A 1 784 ? 36.550 -10.483 -19.869 1.00 79.75 784 ILE A CA 1
ATOM 6186 C C . ILE A 1 784 ? 37.962 -10.242 -19.318 1.00 79.75 784 ILE A C 1
ATOM 6188 O O . ILE A 1 784 ? 38.761 -9.581 -19.988 1.00 79.75 784 ILE A O 1
ATOM 6192 N N . PHE A 1 785 ? 38.261 -10.774 -18.126 1.00 74.62 785 PHE A N 1
ATOM 6193 C CA . PHE A 1 785 ? 39.556 -10.606 -17.454 1.00 74.62 785 PHE A CA 1
ATOM 6194 C C . PHE A 1 785 ? 40.666 -11.503 -17.998 1.00 74.62 785 PHE A C 1
ATOM 6196 O O . PHE A 1 785 ? 41.838 -11.216 -17.757 1.00 74.62 785 PHE A O 1
ATOM 6203 N N . SER A 1 786 ? 40.338 -12.556 -18.753 1.00 72.56 786 SER A N 1
ATOM 6204 C CA . SER A 1 786 ? 41.372 -13.286 -19.488 1.00 72.56 786 SER A CA 1
ATOM 6205 C C . SER A 1 786 ? 42.037 -12.338 -20.499 1.00 72.56 786 SER A C 1
ATOM 6207 O O . SER A 1 786 ? 41.364 -11.540 -21.155 1.00 72.56 786 SER A O 1
ATOM 6209 N N . ASN A 1 787 ? 43.370 -12.319 -20.553 1.00 60.59 787 ASN A N 1
ATOM 6210 C CA . ASN A 1 787 ? 44.107 -11.324 -21.330 1.00 60.59 787 ASN A CA 1
ATOM 6211 C C . ASN A 1 787 ? 44.961 -12.016 -22.393 1.00 60.59 787 ASN A C 1
ATOM 6213 O O . ASN A 1 787 ? 45.954 -12.657 -22.067 1.00 60.59 787 ASN A O 1
ATOM 6217 N N . SER A 1 788 ? 44.557 -11.888 -23.658 1.00 68.88 788 SER A N 1
ATOM 6218 C CA . SER A 1 788 ? 45.358 -12.281 -24.820 1.00 68.88 788 SER A CA 1
ATOM 6219 C C . SER A 1 788 ? 45.457 -11.094 -25.788 1.00 68.88 788 SER A C 1
ATOM 6221 O O . SER A 1 788 ? 44.444 -10.429 -26.027 1.00 68.88 788 SER A O 1
ATOM 6223 N N . PRO A 1 789 ? 46.650 -10.788 -26.335 1.00 63.62 789 PRO A N 1
ATOM 6224 C CA . PRO A 1 789 ? 46.862 -9.633 -27.209 1.00 63.62 789 PRO A CA 1
ATOM 6225 C C . PRO A 1 789 ? 46.310 -9.815 -28.636 1.00 63.62 789 PRO A C 1
ATOM 6227 O O . PRO A 1 789 ? 46.294 -8.846 -29.396 1.00 63.62 789 PRO A O 1
ATOM 6230 N N . ALA A 1 790 ? 45.850 -11.018 -29.001 1.00 73.88 790 ALA A N 1
ATOM 6231 C CA . ALA A 1 790 ? 45.369 -11.342 -30.345 1.00 73.88 790 ALA A CA 1
ATOM 6232 C C . ALA A 1 790 ? 44.148 -10.499 -30.774 1.00 73.88 790 ALA A C 1
ATOM 6234 O O . ALA A 1 790 ? 43.253 -10.207 -29.976 1.00 73.88 790 ALA A O 1
ATOM 6235 N N . PHE A 1 791 ? 44.087 -10.134 -32.061 1.00 72.25 791 PHE A N 1
ATOM 6236 C CA . PHE A 1 791 ? 43.006 -9.316 -32.630 1.00 72.25 791 PHE A CA 1
ATOM 6237 C C . PHE A 1 791 ? 41.627 -9.984 -32.506 1.00 72.25 791 PHE A C 1
ATOM 6239 O O . PHE A 1 791 ? 40.679 -9.360 -32.031 1.00 72.25 791 PHE A O 1
ATOM 6246 N N . GLU A 1 792 ? 41.532 -11.272 -32.837 1.00 73.62 792 GLU A N 1
ATOM 6247 C CA . GLU A 1 792 ? 40.317 -12.093 -32.695 1.00 73.62 792 GLU A CA 1
ATOM 6248 C C . GLU A 1 792 ? 39.770 -12.070 -31.266 1.00 73.62 792 GLU A C 1
ATOM 6250 O O . GLU A 1 792 ? 38.566 -11.953 -31.017 1.00 73.62 792 GLU A O 1
ATOM 6255 N N . TRP A 1 793 ? 40.682 -12.093 -30.297 1.00 77.94 793 TRP A N 1
ATOM 6256 C CA . TRP A 1 793 ? 40.341 -12.068 -28.890 1.00 77.94 793 TRP A CA 1
ATOM 6257 C C . TRP A 1 793 ? 39.695 -10.715 -28.503 1.00 77.94 793 TRP A C 1
ATOM 6259 O O . TRP A 1 793 ? 38.756 -10.690 -27.705 1.00 77.94 793 TRP A O 1
ATOM 6269 N N . ARG A 1 794 ? 40.074 -9.589 -29.138 1.00 78.56 794 ARG A N 1
ATOM 6270 C CA . ARG A 1 794 ? 39.415 -8.277 -28.931 1.00 78.56 794 ARG A CA 1
ATOM 6271 C C . ARG A 1 794 ? 37.955 -8.272 -29.394 1.00 78.56 794 ARG A C 1
ATOM 6273 O O . ARG A 1 794 ? 37.108 -7.708 -28.700 1.00 78.56 794 ARG A O 1
ATOM 6280 N N . ILE A 1 795 ? 37.652 -8.919 -30.523 1.00 81.69 795 ILE A N 1
ATOM 6281 C CA . ILE A 1 795 ? 36.279 -9.043 -31.046 1.00 81.69 795 ILE A CA 1
ATOM 6282 C C . ILE A 1 795 ? 35.430 -9.868 -30.075 1.00 81.69 795 ILE A C 1
ATOM 6284 O O . ILE A 1 795 ? 34.347 -9.436 -29.669 1.00 81.69 795 ILE A O 1
ATOM 6288 N N . LYS A 1 796 ? 35.960 -11.012 -29.622 1.00 83.06 796 LYS A N 1
ATOM 6289 C CA . LYS A 1 796 ? 35.309 -11.863 -28.614 1.00 83.06 796 LYS A CA 1
ATOM 6290 C C . LYS A 1 796 ? 35.071 -11.106 -27.304 1.00 83.06 796 LYS A C 1
ATOM 6292 O O . LYS A 1 796 ? 33.968 -11.165 -26.768 1.00 83.06 796 LYS A O 1
ATOM 6297 N N . ARG A 1 797 ? 36.046 -10.323 -26.823 1.00 84.00 797 ARG A N 1
ATOM 6298 C CA . ARG A 1 797 ? 35.894 -9.470 -25.626 1.00 84.00 797 ARG A CA 1
ATOM 6299 C C . ARG A 1 797 ? 34.772 -8.456 -25.787 1.00 84.00 797 ARG A C 1
ATOM 6301 O O . ARG A 1 797 ? 34.024 -8.266 -24.835 1.00 84.00 797 ARG A O 1
ATOM 6308 N N . SER A 1 798 ? 34.644 -7.820 -26.955 1.00 84.75 798 SER A N 1
ATOM 6309 C CA . SER A 1 798 ? 33.548 -6.873 -27.206 1.00 84.75 798 SER A CA 1
ATOM 6310 C C . SER A 1 798 ? 32.192 -7.575 -27.143 1.00 84.75 798 SER A C 1
ATOM 6312 O O . SER A 1 798 ? 31.319 -7.114 -26.418 1.00 84.75 798 SER A O 1
ATOM 6314 N N . ALA A 1 799 ? 32.038 -8.726 -27.807 1.00 87.62 799 ALA A N 1
ATOM 6315 C CA . ALA A 1 799 ? 30.786 -9.488 -27.787 1.00 87.62 799 ALA A CA 1
ATOM 6316 C C . ALA A 1 799 ? 30.418 -9.989 -26.377 1.00 87.62 799 ALA A C 1
ATOM 6318 O O . ALA A 1 799 ? 29.270 -9.871 -25.951 1.00 87.62 799 ALA A O 1
ATOM 6319 N N . VAL A 1 800 ? 31.392 -10.503 -25.614 1.00 89.12 800 VAL A N 1
ATOM 6320 C CA . VAL A 1 800 ? 31.184 -10.914 -24.214 1.00 89.12 800 VAL A CA 1
ATOM 6321 C C . VAL A 1 800 ? 30.860 -9.705 -23.332 1.00 89.12 800 VAL A C 1
ATOM 6323 O O . VAL A 1 800 ? 30.023 -9.813 -22.442 1.00 89.12 800 VAL A O 1
ATOM 6326 N N . ARG A 1 801 ? 31.466 -8.537 -23.573 1.00 87.81 801 ARG A N 1
ATOM 6327 C CA . ARG A 1 801 ? 31.151 -7.306 -22.835 1.00 87.81 801 ARG A CA 1
ATOM 6328 C C . ARG A 1 801 ? 29.718 -6.843 -23.097 1.00 87.81 801 ARG A C 1
ATOM 6330 O O . ARG A 1 801 ? 29.014 -6.542 -22.139 1.00 87.81 801 ARG A O 1
ATOM 6337 N N . ASP A 1 802 ? 29.283 -6.821 -24.353 1.00 88.19 802 ASP A N 1
ATOM 6338 C CA . ASP A 1 802 ? 27.909 -6.448 -24.708 1.00 88.19 802 ASP A CA 1
ATOM 6339 C C . ASP A 1 802 ? 26.894 -7.451 -24.137 1.00 88.19 802 ASP A C 1
ATOM 6341 O O . ASP A 1 802 ? 25.878 -7.053 -23.566 1.00 88.19 802 ASP A O 1
ATOM 6345 N N . GLY A 1 803 ? 27.223 -8.747 -24.159 1.00 91.38 803 GLY A N 1
ATOM 6346 C CA . GLY A 1 803 ? 26.448 -9.776 -23.467 1.00 91.38 803 GLY A CA 1
ATOM 6347 C C . GLY A 1 803 ? 26.393 -9.569 -21.949 1.00 91.38 803 GLY A C 1
ATOM 6348 O O . GLY A 1 803 ? 25.322 -9.686 -21.359 1.00 91.38 803 GLY A O 1
ATOM 6349 N N . LEU A 1 804 ? 27.508 -9.199 -21.306 1.00 92.00 804 LEU A N 1
ATOM 6350 C CA . LEU A 1 804 ? 27.546 -8.904 -19.870 1.00 92.00 804 LEU A CA 1
ATOM 6351 C C . LEU A 1 804 ? 26.688 -7.684 -19.519 1.00 92.00 804 LEU A C 1
ATOM 6353 O O . LEU A 1 804 ? 25.990 -7.719 -18.508 1.00 92.00 804 LEU A O 1
ATOM 6357 N N . ASN A 1 805 ? 26.703 -6.632 -20.342 1.00 91.81 805 ASN A N 1
ATOM 6358 C CA . ASN A 1 805 ? 25.847 -5.459 -20.156 1.00 91.81 805 ASN A CA 1
ATOM 6359 C C . ASN A 1 805 ? 24.366 -5.872 -20.131 1.00 91.81 805 ASN A C 1
ATOM 6361 O O . ASN A 1 805 ? 23.636 -5.510 -19.208 1.00 91.81 805 ASN A O 1
ATOM 6365 N N . LEU A 1 806 ? 23.943 -6.707 -21.085 1.00 93.94 806 LEU A N 1
ATOM 6366 C CA . LEU A 1 806 ? 22.569 -7.202 -21.156 1.00 93.94 806 LEU A CA 1
ATOM 6367 C C . LEU A 1 806 ? 22.218 -8.150 -19.999 1.00 93.94 806 LEU A C 1
ATOM 6369 O O . LEU A 1 806 ? 21.132 -8.049 -19.431 1.00 93.94 806 LEU A O 1
ATOM 6373 N N . ILE A 1 807 ? 23.134 -9.040 -19.601 1.00 95.56 807 ILE A N 1
ATOM 6374 C CA . ILE A 1 807 ? 22.950 -9.934 -18.444 1.00 95.56 807 ILE A CA 1
ATOM 6375 C C . ILE A 1 807 ? 22.840 -9.125 -17.144 1.00 95.56 807 ILE A C 1
ATOM 6377 O O . ILE A 1 807 ? 22.021 -9.464 -16.295 1.00 95.56 807 ILE A O 1
ATOM 6381 N N . SER A 1 808 ? 23.615 -8.045 -16.999 1.00 94.88 808 SER A N 1
ATOM 6382 C CA . SER A 1 808 ? 23.555 -7.141 -15.839 1.00 94.88 808 SER A CA 1
ATOM 6383 C C . SER A 1 808 ? 22.173 -6.506 -15.711 1.00 94.88 808 SER A C 1
ATOM 6385 O O . SER A 1 808 ? 21.547 -6.596 -14.656 1.00 94.88 808 SER A O 1
ATOM 6387 N N . VAL A 1 809 ? 21.656 -5.960 -16.818 1.00 95.38 809 VAL A N 1
ATOM 6388 C CA . VAL A 1 809 ? 20.305 -5.389 -16.872 1.00 95.38 809 VAL A CA 1
ATOM 6389 C C . VAL A 1 809 ? 19.256 -6.469 -16.600 1.00 95.38 809 VAL A C 1
ATOM 6391 O O . VAL A 1 809 ? 18.365 -6.251 -15.789 1.00 95.38 809 VAL A O 1
ATOM 6394 N N . SER A 1 810 ? 19.397 -7.663 -17.183 1.00 96.38 810 SER A N 1
ATOM 6395 C CA . SER A 1 810 ? 18.476 -8.797 -16.974 1.00 96.38 810 SER A CA 1
ATOM 6396 C C . SER A 1 810 ? 18.421 -9.245 -15.511 1.00 96.38 810 SER A C 1
ATOM 6398 O O . SER A 1 810 ? 17.346 -9.512 -14.976 1.00 96.38 810 SER A O 1
ATOM 6400 N N . LEU A 1 811 ? 19.578 -9.309 -14.848 1.00 95.69 811 LEU A N 1
ATOM 6401 C CA . LEU A 1 811 ? 19.692 -9.641 -13.430 1.00 95.69 811 LEU A CA 1
ATOM 6402 C C . LEU A 1 811 ? 18.978 -8.593 -12.566 1.00 95.69 811 LEU A C 1
ATOM 6404 O O . LEU A 1 811 ? 18.178 -8.950 -11.698 1.00 95.69 811 LEU A O 1
ATOM 6408 N N . SER A 1 812 ? 19.215 -7.309 -12.842 1.00 95.81 812 SER A N 1
ATOM 6409 C CA . SER A 1 812 ? 18.535 -6.212 -12.152 1.00 95.81 812 SER A CA 1
ATOM 6410 C C . SER A 1 812 ? 17.046 -6.112 -12.484 1.00 95.81 812 SER A C 1
ATOM 6412 O O . SER A 1 812 ? 16.281 -5.708 -11.618 1.00 95.81 812 SER A O 1
ATOM 6414 N N . MET A 1 813 ? 16.598 -6.521 -13.675 1.00 95.19 813 MET A N 1
ATOM 6415 C CA . MET A 1 813 ? 15.174 -6.588 -14.025 1.00 95.19 813 MET A CA 1
ATOM 6416 C C . MET A 1 813 ? 14.429 -7.615 -13.167 1.00 95.19 813 MET A C 1
ATOM 6418 O O . MET A 1 813 ? 13.341 -7.323 -12.672 1.00 95.19 813 MET A O 1
ATOM 6422 N N . VAL A 1 814 ? 15.002 -8.806 -12.943 1.00 95.56 814 VAL A N 1
ATOM 6423 C CA . VAL A 1 814 ? 14.393 -9.829 -12.066 1.00 95.56 814 VAL A CA 1
ATOM 6424 C C . VAL A 1 814 ? 14.310 -9.336 -10.620 1.00 95.56 814 VAL A C 1
ATOM 6426 O O . VAL A 1 814 ? 13.308 -9.573 -9.941 1.00 95.56 814 VAL A O 1
ATOM 6429 N N . MET A 1 815 ? 15.346 -8.625 -10.169 1.00 95.00 815 MET A N 1
ATOM 6430 C CA . MET A 1 815 ? 15.466 -8.063 -8.819 1.00 95.00 815 MET A CA 1
ATOM 6431 C C . MET A 1 815 ? 15.037 -6.591 -8.730 1.00 95.00 815 MET A C 1
ATOM 6433 O O . MET A 1 815 ? 15.442 -5.883 -7.807 1.00 95.00 815 MET A O 1
ATOM 6437 N N . ALA A 1 816 ? 14.208 -6.122 -9.665 1.00 96.12 816 ALA A N 1
ATOM 6438 C CA . ALA A 1 816 ? 13.854 -4.713 -9.748 1.00 96.12 816 ALA A CA 1
ATOM 6439 C C . ALA A 1 816 ? 13.134 -4.241 -8.475 1.00 96.12 816 ALA A C 1
ATOM 6441 O O . ALA A 1 816 ? 12.110 -4.807 -8.080 1.00 96.12 816 ALA A O 1
ATOM 6442 N N . GLY A 1 817 ? 13.689 -3.210 -7.841 1.00 92.50 817 GLY A N 1
ATOM 6443 C CA . GLY A 1 817 ? 13.193 -2.589 -6.616 1.00 92.50 817 GLY A CA 1
ATOM 6444 C C . GLY A 1 817 ? 13.483 -3.347 -5.315 1.00 92.50 817 GLY A C 1
ATOM 6445 O O . GLY A 1 817 ? 13.166 -2.824 -4.249 1.00 92.50 817 GLY A O 1
ATOM 6446 N N . THR A 1 818 ? 14.062 -4.556 -5.328 1.00 92.19 818 THR A N 1
ATOM 6447 C CA . THR A 1 818 ? 14.296 -5.329 -4.087 1.00 92.19 818 THR A CA 1
ATOM 6448 C C . THR A 1 818 ? 15.463 -4.796 -3.261 1.00 92.19 818 THR A C 1
ATOM 6450 O O . THR A 1 818 ? 15.463 -4.955 -2.039 1.00 92.19 818 THR A O 1
ATOM 6453 N N . GLY A 1 819 ? 16.446 -4.157 -3.901 1.00 91.81 819 GLY A N 1
ATOM 6454 C CA . GLY A 1 819 ? 17.671 -3.710 -3.246 1.00 91.81 819 GLY A CA 1
ATOM 6455 C C . GLY A 1 819 ? 18.595 -4.854 -2.816 1.00 91.81 819 GLY A C 1
ATOM 6456 O O . GLY A 1 819 ? 19.286 -4.712 -1.807 1.00 91.81 819 GLY A O 1
ATOM 6457 N N . GLU A 1 820 ? 18.578 -5.999 -3.509 1.00 92.38 820 GLU A N 1
ATOM 6458 C CA . GLU A 1 820 ? 19.388 -7.176 -3.162 1.00 92.38 820 GLU A CA 1
ATOM 6459 C C . GLU A 1 820 ? 20.896 -6.840 -3.099 1.00 92.38 820 GLU A C 1
ATOM 6461 O O . GLU A 1 820 ? 21.492 -6.252 -4.008 1.00 92.38 820 GLU A O 1
ATOM 6466 N N . ILE A 1 821 ? 21.516 -7.180 -1.965 1.00 91.94 821 ILE A N 1
ATOM 6467 C CA . ILE A 1 821 ? 22.836 -6.666 -1.588 1.00 91.94 821 ILE A CA 1
ATOM 6468 C C . ILE A 1 821 ? 23.981 -7.298 -2.385 1.00 91.94 821 ILE A C 1
ATOM 6470 O O . ILE A 1 821 ? 25.002 -6.647 -2.617 1.00 91.94 821 ILE A O 1
ATOM 6474 N N . THR A 1 822 ? 23.868 -8.560 -2.803 1.00 92.56 822 THR A N 1
ATOM 6475 C CA . THR A 1 822 ? 24.964 -9.244 -3.499 1.00 92.56 822 THR A CA 1
ATOM 6476 C C . THR A 1 822 ? 25.060 -8.847 -4.979 1.00 92.56 822 THR A C 1
ATOM 6478 O O . THR A 1 822 ? 26.171 -8.792 -5.516 1.00 92.56 822 THR A O 1
ATOM 6481 N N . CYS A 1 823 ? 23.949 -8.461 -5.604 1.00 92.75 823 CYS A N 1
ATOM 6482 C CA . CYS A 1 823 ? 23.858 -7.726 -6.860 1.00 92.75 823 CYS A CA 1
ATOM 6483 C C . CYS A 1 823 ? 24.486 -6.345 -6.713 1.00 92.75 823 CYS A C 1
ATOM 6485 O O . CYS A 1 823 ? 25.382 -6.007 -7.488 1.00 92.75 823 CYS A O 1
ATOM 6487 N N . LEU A 1 824 ? 24.098 -5.576 -5.684 1.00 94.25 824 LEU A N 1
ATOM 6488 C CA . LEU A 1 824 ? 24.684 -4.254 -5.439 1.00 94.25 824 LEU A CA 1
ATOM 6489 C C . LEU A 1 824 ? 26.209 -4.338 -5.299 1.00 94.25 824 LEU A C 1
ATOM 6491 O O . LEU A 1 824 ? 26.918 -3.546 -5.910 1.00 94.25 824 LEU A O 1
ATOM 6495 N N . ARG A 1 825 ? 26.741 -5.317 -4.556 1.00 93.62 825 ARG A N 1
ATOM 6496 C CA . ARG A 1 825 ? 28.196 -5.511 -4.411 1.00 93.62 825 ARG A CA 1
ATOM 6497 C C . ARG A 1 825 ? 28.896 -5.725 -5.756 1.00 93.62 825 ARG A C 1
ATOM 6499 O O . ARG A 1 825 ? 29.953 -5.138 -5.978 1.00 93.62 825 ARG A O 1
ATOM 6506 N N . ARG A 1 826 ? 28.309 -6.516 -6.662 1.00 91.81 826 ARG A N 1
ATOM 6507 C CA . ARG A 1 826 ? 28.856 -6.767 -8.009 1.00 91.81 826 ARG A CA 1
ATOM 6508 C C . ARG A 1 826 ? 28.796 -5.529 -8.900 1.00 91.81 826 ARG A C 1
ATOM 6510 O O . ARG A 1 826 ? 29.793 -5.201 -9.539 1.00 91.81 826 ARG A O 1
ATOM 6517 N N . LEU A 1 827 ? 27.669 -4.820 -8.903 1.00 92.25 827 LEU A N 1
ATOM 6518 C CA . LEU A 1 827 ? 27.495 -3.590 -9.682 1.00 92.25 827 LEU A CA 1
ATOM 6519 C C . LEU A 1 827 ? 28.394 -2.459 -9.161 1.00 92.25 827 LEU A C 1
ATOM 6521 O O . LEU A 1 827 ? 29.015 -1.743 -9.944 1.00 92.25 827 LEU A O 1
ATOM 6525 N N . ARG A 1 828 ? 28.539 -2.347 -7.836 1.00 91.69 828 ARG A N 1
ATOM 6526 C CA . ARG A 1 828 ? 29.470 -1.424 -7.174 1.00 91.69 828 ARG A CA 1
ATOM 6527 C C . ARG A 1 828 ? 30.919 -1.748 -7.525 1.00 91.69 828 ARG A C 1
ATOM 6529 O O . ARG A 1 828 ? 31.692 -0.835 -7.799 1.00 91.69 828 ARG A O 1
ATOM 6536 N N . TYR A 1 829 ? 31.285 -3.030 -7.549 1.00 88.94 829 TYR A N 1
ATOM 6537 C CA . TYR A 1 829 ? 32.609 -3.462 -7.991 1.00 88.94 829 TYR A CA 1
ATOM 6538 C C . TYR A 1 829 ? 32.854 -3.104 -9.460 1.00 88.94 829 TYR A C 1
ATOM 6540 O O . TYR A 1 829 ? 33.891 -2.524 -9.765 1.00 88.94 829 TYR A O 1
ATOM 6548 N N . ALA A 1 830 ? 31.889 -3.355 -10.352 1.00 84.94 830 ALA A N 1
ATOM 6549 C CA . ALA A 1 830 ? 31.980 -2.950 -11.755 1.00 84.94 830 ALA A CA 1
ATOM 6550 C C . ALA A 1 830 ? 32.191 -1.428 -11.889 1.00 84.94 830 ALA A C 1
ATOM 6552 O O . ALA A 1 830 ? 33.131 -1.003 -12.556 1.00 84.94 830 ALA A O 1
ATOM 6553 N N . TYR A 1 831 ? 31.408 -0.613 -11.170 1.00 86.38 831 TYR A N 1
ATOM 6554 C CA . TYR A 1 831 ? 31.577 0.846 -11.124 1.00 86.38 831 TYR A CA 1
ATOM 6555 C C . TYR A 1 831 ? 32.976 1.275 -10.634 1.00 86.38 831 TYR A C 1
ATOM 6557 O O . TYR A 1 831 ? 33.629 2.126 -11.246 1.00 86.38 831 TYR A O 1
ATOM 6565 N N . GLY A 1 832 ? 33.464 0.669 -9.546 1.00 81.25 832 GLY A N 1
ATOM 6566 C CA . GLY A 1 832 ? 34.781 0.957 -8.973 1.00 81.25 832 GLY A CA 1
ATOM 6567 C C . GLY A 1 832 ? 35.938 0.537 -9.883 1.00 81.25 832 GLY A C 1
ATOM 6568 O O . GLY A 1 832 ? 36.875 1.307 -10.078 1.00 81.25 832 GLY A O 1
ATOM 6569 N N . MET A 1 833 ? 35.847 -0.632 -10.519 1.00 74.75 833 MET A N 1
ATOM 6570 C CA . MET A 1 833 ? 36.846 -1.103 -11.483 1.00 74.75 833 MET A CA 1
ATOM 6571 C C . MET A 1 833 ? 36.977 -0.172 -12.685 1.00 74.75 833 MET A C 1
ATOM 6573 O O . MET A 1 833 ? 38.086 0.089 -13.147 1.00 74.75 833 MET A O 1
ATOM 6577 N N . TYR A 1 834 ? 35.860 0.360 -13.182 1.00 66.06 834 TYR A N 1
ATOM 6578 C CA . TYR A 1 834 ? 35.891 1.336 -14.274 1.00 66.06 834 TYR A CA 1
ATOM 6579 C C . TYR A 1 834 ? 36.549 2.649 -13.850 1.00 66.06 834 TYR A C 1
ATOM 6581 O O . TYR A 1 834 ? 37.118 3.341 -14.685 1.00 66.06 834 TYR A O 1
ATOM 6589 N N . THR A 1 835 ? 36.528 2.954 -12.551 1.00 61.56 835 THR A N 1
ATOM 6590 C CA . THR A 1 835 ? 37.191 4.126 -11.973 1.00 61.56 835 THR A CA 1
ATOM 6591 C C . THR A 1 835 ? 38.710 3.929 -11.869 1.00 61.56 835 THR A C 1
ATOM 6593 O O . THR A 1 835 ? 39.459 4.856 -12.148 1.00 61.56 835 THR A O 1
ATOM 6596 N N . SER A 1 836 ? 39.189 2.727 -11.522 1.00 58.44 836 SER A N 1
ATOM 6597 C CA . SER A 1 836 ? 40.627 2.436 -11.365 1.00 58.44 836 SER A CA 1
ATOM 6598 C C . SER A 1 836 ? 41.338 2.012 -12.656 1.00 58.44 836 SER A C 1
ATOM 6600 O O . SER A 1 836 ? 42.530 2.246 -12.818 1.00 58.44 836 SER A O 1
ATOM 6602 N N . THR A 1 837 ? 40.629 1.352 -13.576 1.00 58.12 837 THR A N 1
ATOM 6603 C CA . THR A 1 837 ? 41.192 0.738 -14.797 1.00 58.12 837 THR A CA 1
ATOM 6604 C C . THR A 1 837 ? 40.765 1.499 -16.059 1.00 58.12 837 THR A C 1
ATOM 6606 O O . THR A 1 837 ? 40.787 0.968 -17.167 1.00 58.12 837 THR A O 1
ATOM 6609 N N . MET A 1 838 ? 40.414 2.779 -15.906 1.00 51.53 838 MET A N 1
ATOM 6610 C CA . MET A 1 838 ? 39.898 3.664 -16.959 1.00 51.53 838 MET A CA 1
ATOM 6611 C C . MET A 1 838 ? 40.867 3.896 -18.139 1.00 51.53 838 MET A C 1
ATOM 6613 O O . MET A 1 838 ? 40.515 4.556 -19.110 1.00 51.53 838 MET A O 1
ATOM 6617 N N . TYR A 1 839 ? 42.090 3.362 -18.080 1.00 47.53 839 TYR A N 1
ATOM 6618 C CA . TYR A 1 839 ? 43.124 3.444 -19.122 1.00 47.53 839 TYR A CA 1
ATOM 6619 C C . TYR A 1 839 ? 42.929 2.464 -20.280 1.00 47.53 839 TYR A C 1
ATOM 6621 O O . TYR A 1 839 ? 43.660 2.537 -21.265 1.00 47.53 839 TYR A O 1
ATOM 6629 N N . HIS A 1 840 ? 41.959 1.547 -20.196 1.00 54.00 840 HIS A N 1
ATOM 6630 C CA . HIS A 1 840 ? 41.725 0.609 -21.287 1.00 54.00 840 HIS A CA 1
ATOM 6631 C C . HIS A 1 840 ? 40.782 1.225 -22.342 1.00 54.00 840 HIS A C 1
ATOM 6633 O O . HIS A 1 840 ? 39.621 1.484 -22.023 1.00 54.00 840 HIS A O 1
ATOM 6639 N N . PRO A 1 841 ? 41.179 1.324 -23.628 1.00 51.25 841 PRO A N 1
ATOM 6640 C CA . PRO A 1 841 ? 40.327 1.797 -24.738 1.00 51.25 841 PRO A CA 1
ATOM 6641 C C . PRO A 1 841 ? 39.115 0.888 -25.047 1.00 51.25 841 PRO A C 1
ATOM 6643 O O . PRO A 1 841 ? 38.474 1.013 -26.083 1.00 51.25 841 PRO A O 1
ATOM 6646 N N . ALA A 1 842 ? 38.805 -0.067 -24.163 1.00 53.91 842 ALA A N 1
ATOM 6647 C CA . ALA A 1 842 ? 37.662 -0.969 -24.271 1.00 53.91 842 ALA A CA 1
ATOM 6648 C C . ALA A 1 842 ? 36.459 -0.511 -23.429 1.00 53.91 842 ALA A C 1
ATOM 6650 O O . ALA A 1 842 ? 35.429 -1.186 -23.452 1.00 53.91 842 ALA A O 1
ATOM 6651 N N . PHE A 1 843 ? 36.580 0.582 -22.666 1.00 65.62 843 PHE A N 1
ATOM 6652 C CA . PHE A 1 843 ? 35.467 1.141 -21.903 1.00 65.62 843 PHE A CA 1
ATOM 6653 C C . PHE A 1 843 ? 34.683 2.140 -22.760 1.00 65.62 843 PHE A C 1
ATOM 6655 O O . PHE A 1 843 ? 35.190 3.203 -23.097 1.00 65.62 843 PHE A O 1
ATOM 6662 N N . LYS A 1 844 ? 33.467 1.744 -23.149 1.00 79.44 844 LYS A N 1
ATOM 6663 C CA . LYS A 1 844 ? 32.533 2.504 -23.995 1.00 79.44 844 LYS A CA 1
ATOM 6664 C C . LYS A 1 844 ? 31.399 3.091 -23.152 1.00 79.44 844 LYS A C 1
ATOM 6666 O O . LYS A 1 844 ? 31.060 2.515 -22.113 1.00 79.44 844 LYS A O 1
ATOM 6671 N N . TYR A 1 845 ? 30.754 4.144 -23.652 1.00 87.38 845 TYR A N 1
ATOM 6672 C CA . TYR A 1 845 ? 29.607 4.803 -23.013 1.00 87.38 845 TYR A CA 1
ATOM 6673 C C . TYR A 1 845 ? 28.511 3.810 -22.582 1.00 87.38 845 TYR A C 1
ATOM 6675 O O . TYR A 1 845 ? 28.073 3.804 -21.430 1.00 87.38 845 TYR A O 1
ATOM 6683 N N . GLY A 1 846 ? 28.149 2.863 -23.453 1.00 87.38 846 GLY A N 1
ATOM 6684 C CA . GLY A 1 846 ? 27.104 1.874 -23.184 1.00 87.38 846 GLY A CA 1
ATOM 6685 C C . GLY A 1 846 ? 27.356 0.940 -21.991 1.00 87.38 846 GLY A C 1
ATOM 6686 O O . GLY A 1 846 ? 26.401 0.412 -21.423 1.00 87.38 846 GLY A O 1
ATOM 6687 N N . ILE A 1 847 ? 28.609 0.759 -21.555 1.00 88.56 847 ILE A N 1
ATOM 6688 C CA . ILE A 1 847 ? 28.927 -0.003 -20.332 1.00 88.56 847 ILE A CA 1
ATOM 6689 C C . ILE A 1 847 ? 28.473 0.780 -19.095 1.00 88.56 847 ILE A C 1
ATOM 6691 O O . ILE A 1 847 ? 27.899 0.204 -18.165 1.00 88.56 847 ILE A O 1
ATOM 6695 N N . HIS A 1 848 ? 28.712 2.095 -19.090 1.00 90.44 848 HIS A N 1
ATOM 6696 C CA . HIS A 1 848 ? 28.252 2.983 -18.027 1.00 90.44 848 HIS A CA 1
ATOM 6697 C C . HIS A 1 848 ? 26.726 3.013 -17.992 1.00 90.44 848 HIS A C 1
ATOM 6699 O O . HIS A 1 848 ? 26.154 2.758 -16.935 1.00 90.44 848 HIS A O 1
ATOM 6705 N N . VAL A 1 849 ? 26.070 3.180 -19.148 1.00 92.44 849 VAL A N 1
ATOM 6706 C CA . VAL A 1 849 ? 24.599 3.148 -19.254 1.00 92.44 849 VAL A CA 1
ATOM 6707 C C . VAL A 1 849 ? 24.030 1.859 -18.659 1.00 92.44 849 VAL A C 1
ATOM 6709 O O . VAL A 1 849 ? 23.206 1.926 -17.751 1.00 92.44 849 VAL A O 1
ATOM 6712 N N . ALA A 1 850 ? 24.514 0.686 -19.082 1.00 93.00 850 ALA A N 1
ATOM 6713 C CA . ALA A 1 850 ? 24.015 -0.593 -18.575 1.00 93.00 850 ALA A CA 1
ATOM 6714 C C . ALA A 1 850 ? 24.250 -0.764 -17.065 1.00 93.00 850 ALA A C 1
ATOM 6716 O O . ALA A 1 850 ? 23.376 -1.260 -16.353 1.00 93.00 850 ALA A O 1
ATOM 6717 N N . THR A 1 851 ? 25.403 -0.324 -16.550 1.00 92.69 851 THR A N 1
ATOM 6718 C CA . THR A 1 851 ? 25.727 -0.408 -15.115 1.00 92.69 851 THR A CA 1
ATOM 6719 C C . THR A 1 851 ? 24.834 0.520 -14.287 1.00 92.69 851 THR A C 1
ATOM 6721 O O . THR A 1 851 ? 24.301 0.104 -13.259 1.00 92.69 851 THR A O 1
ATOM 6724 N N . HIS A 1 852 ? 24.627 1.759 -14.739 1.00 94.56 852 HIS A N 1
ATOM 6725 C CA . HIS A 1 852 ? 23.780 2.739 -14.059 1.00 94.56 852 HIS A CA 1
ATOM 6726 C C . HIS A 1 852 ? 22.302 2.356 -14.128 1.00 94.56 852 HIS A C 1
ATOM 6728 O O . HIS A 1 852 ? 21.635 2.398 -13.098 1.00 94.56 852 HIS A O 1
ATOM 6734 N N . GLN A 1 853 ? 21.809 1.889 -15.279 1.00 94.81 853 GLN A N 1
ATOM 6735 C CA . GLN A 1 853 ? 20.462 1.323 -15.398 1.00 94.81 853 GLN A CA 1
ATOM 6736 C C . GLN A 1 853 ? 20.281 0.116 -14.470 1.00 94.81 853 GLN A C 1
ATOM 6738 O O . GLN A 1 853 ? 19.278 0.019 -13.776 1.00 94.81 853 GLN A O 1
ATOM 6743 N N . SER A 1 854 ? 21.272 -0.777 -14.382 1.00 95.69 854 SER A N 1
ATOM 6744 C CA . SER A 1 854 ? 21.213 -1.934 -13.478 1.00 95.69 854 SER A CA 1
ATOM 6745 C C . SER A 1 854 ? 21.160 -1.520 -12.000 1.00 95.69 854 SER A C 1
ATOM 6747 O O . SER A 1 854 ? 20.416 -2.125 -11.226 1.00 95.69 854 SER A O 1
ATOM 6749 N N . LEU A 1 855 ? 21.916 -0.490 -11.599 1.00 95.69 855 LEU A N 1
ATOM 6750 C CA . LEU A 1 855 ? 21.865 0.081 -10.245 1.00 95.69 855 LEU A CA 1
ATOM 6751 C C . LEU A 1 855 ? 20.515 0.750 -9.962 1.00 95.69 855 LEU A C 1
ATOM 6753 O O . LEU A 1 855 ? 19.928 0.523 -8.907 1.00 95.69 855 LEU A O 1
ATOM 6757 N N . GLY A 1 856 ? 20.018 1.538 -10.915 1.00 95.50 856 GLY A N 1
ATOM 6758 C CA . GLY A 1 856 ? 18.736 2.223 -10.819 1.00 95.50 856 GLY A CA 1
ATOM 6759 C C . GLY A 1 856 ? 17.554 1.255 -10.736 1.00 95.50 856 GLY A C 1
ATOM 6760 O O . GLY A 1 856 ? 16.711 1.403 -9.860 1.00 95.50 856 GLY A O 1
ATOM 6761 N N . LEU A 1 857 ? 17.528 0.211 -11.572 1.00 96.38 857 LEU A N 1
ATOM 6762 C CA . LEU A 1 857 ? 16.514 -0.849 -11.538 1.00 96.38 857 LEU A CA 1
ATOM 6763 C C . LEU A 1 857 ? 16.478 -1.580 -10.194 1.00 96.38 857 LEU A C 1
ATOM 6765 O O . LEU A 1 857 ? 15.399 -1.863 -9.677 1.00 96.38 857 LEU A O 1
ATOM 6769 N N . LEU A 1 858 ? 17.640 -1.872 -9.603 1.00 95.62 858 LEU A N 1
ATOM 6770 C CA . LEU A 1 858 ? 17.722 -2.554 -8.308 1.00 95.62 858 LEU A CA 1
ATOM 6771 C C . LEU A 1 858 ? 17.038 -1.751 -7.186 1.00 95.62 858 LEU A C 1
ATOM 6773 O O . LEU A 1 858 ? 16.465 -2.342 -6.270 1.00 95.62 858 LEU A O 1
ATOM 6777 N N . PHE A 1 859 ? 17.054 -0.419 -7.294 1.00 94.88 859 PHE A N 1
ATOM 6778 C CA . PHE A 1 859 ? 16.485 0.534 -6.337 1.00 94.88 859 PHE A CA 1
ATOM 6779 C C . PHE A 1 859 ? 15.396 1.417 -6.959 1.00 94.88 859 PHE A C 1
ATOM 6781 O O . PHE A 1 859 ? 15.291 2.596 -6.631 1.00 94.88 859 PHE A O 1
ATOM 6788 N N . LEU A 1 860 ? 14.583 0.844 -7.849 1.00 95.19 860 LEU A N 1
ATOM 6789 C CA . LEU A 1 860 ? 13.567 1.566 -8.614 1.00 95.19 860 LEU A CA 1
ATOM 6790 C C . LEU A 1 860 ? 12.615 2.369 -7.702 1.00 95.19 860 LEU A C 1
ATOM 6792 O O . LEU A 1 860 ? 11.898 1.789 -6.880 1.00 95.19 860 LEU A O 1
ATOM 6796 N N . GLY A 1 861 ? 12.647 3.699 -7.819 1.00 91.19 861 GLY A N 1
ATOM 6797 C CA . GLY A 1 861 ? 11.945 4.661 -6.960 1.00 91.19 861 GLY A CA 1
ATOM 6798 C C . GLY A 1 861 ? 12.154 4.409 -5.464 1.00 91.19 861 GLY A C 1
ATOM 6799 O O . GLY A 1 861 ? 11.193 4.233 -4.714 1.00 91.19 861 GLY A O 1
ATOM 6800 N N . GLY A 1 862 ? 13.410 4.254 -5.038 1.00 88.69 862 GLY A N 1
ATOM 6801 C CA . GLY A 1 862 ? 13.771 3.909 -3.658 1.00 88.69 862 GLY A CA 1
ATOM 6802 C C . GLY A 1 862 ? 13.297 2.518 -3.212 1.00 88.69 862 GLY A C 1
ATOM 6803 O O . GLY A 1 862 ? 13.215 2.243 -2.017 1.00 88.69 862 GLY A O 1
ATOM 6804 N N . GLY A 1 863 ? 12.947 1.641 -4.158 1.00 89.69 863 GLY A N 1
ATOM 6805 C CA . GLY A 1 863 ? 12.380 0.311 -3.929 1.00 89.69 863 GLY A CA 1
ATOM 6806 C C . GLY A 1 863 ? 10.849 0.261 -3.933 1.00 89.69 863 GLY A C 1
ATOM 6807 O O . GLY A 1 863 ? 10.281 -0.828 -3.834 1.00 89.69 863 GLY A O 1
ATOM 6808 N N . ARG A 1 864 ? 10.150 1.395 -4.060 1.00 87.94 864 ARG A N 1
ATOM 6809 C CA . ARG A 1 864 ? 8.676 1.447 -4.066 1.00 87.94 864 ARG A CA 1
ATOM 6810 C C . ARG A 1 864 ? 8.059 0.779 -5.299 1.00 87.94 864 ARG A C 1
ATOM 6812 O O . ARG A 1 864 ? 6.952 0.243 -5.228 1.00 87.94 864 ARG A O 1
ATOM 6819 N N . PHE A 1 865 ? 8.778 0.791 -6.412 1.00 91.94 865 PHE A N 1
ATOM 6820 C CA . PHE A 1 865 ? 8.283 0.299 -7.685 1.00 91.94 865 PHE A CA 1
ATOM 6821 C C . PHE A 1 865 ? 9.030 -0.952 -8.135 1.00 91.94 865 PHE A C 1
ATOM 6823 O O . PHE A 1 865 ? 10.114 -1.279 -7.654 1.00 91.94 865 PHE A O 1
ATOM 6830 N N . THR A 1 866 ? 8.439 -1.661 -9.087 1.00 94.88 866 THR A N 1
ATOM 6831 C CA . THR A 1 866 ? 9.058 -2.796 -9.770 1.00 94.88 866 THR A CA 1
ATOM 6832 C C . THR A 1 866 ? 8.554 -2.854 -11.215 1.00 94.88 866 THR A C 1
ATOM 6834 O O . THR A 1 866 ? 7.797 -1.984 -11.635 1.00 94.88 866 THR A O 1
ATOM 6837 N N . LEU A 1 867 ? 8.983 -3.840 -12.001 1.00 94.44 867 LEU A N 1
ATOM 6838 C CA . LEU A 1 867 ? 8.614 -3.957 -13.416 1.00 94.44 867 LEU A CA 1
ATOM 6839 C C . LEU A 1 867 ? 7.431 -4.905 -13.619 1.00 94.44 867 LEU A C 1
ATOM 6841 O O . LEU A 1 867 ? 7.376 -5.972 -13.009 1.00 94.44 867 LEU A O 1
ATOM 6845 N N . GLY A 1 868 ? 6.506 -4.534 -14.493 1.00 91.81 868 GLY A N 1
ATOM 6846 C CA . GLY A 1 868 ? 5.381 -5.344 -14.933 1.00 91.81 868 GLY A CA 1
ATOM 6847 C C . GLY A 1 868 ? 5.753 -6.369 -16.001 1.00 91.81 868 GLY A C 1
ATOM 6848 O O . GLY A 1 868 ? 6.787 -6.285 -16.660 1.00 91.81 868 GLY A O 1
ATOM 6849 N N . THR A 1 869 ? 4.871 -7.352 -16.193 1.00 92.31 869 THR A N 1
ATOM 6850 C CA . THR A 1 869 ? 5.009 -8.402 -17.225 1.00 92.31 869 THR A CA 1
ATOM 6851 C C . THR A 1 869 ? 3.789 -8.465 -18.149 1.00 92.31 869 THR A C 1
ATOM 6853 O O . THR A 1 869 ? 3.506 -9.508 -18.741 1.00 92.31 869 THR A O 1
ATOM 6856 N N . SER A 1 870 ? 3.044 -7.365 -18.281 1.00 92.38 870 SER A N 1
ATOM 6857 C CA . SER A 1 870 ? 2.026 -7.225 -19.328 1.00 92.38 870 SER A CA 1
ATOM 6858 C C . SER A 1 870 ? 2.675 -7.210 -20.717 1.00 92.38 870 SER A C 1
ATOM 6860 O O . SER A 1 870 ? 3.876 -6.960 -20.853 1.00 92.38 870 SER A O 1
ATOM 6862 N N . ASP A 1 871 ? 1.893 -7.473 -21.761 1.00 93.81 871 ASP A N 1
ATOM 6863 C CA . ASP A 1 871 ? 2.408 -7.478 -23.136 1.00 93.81 871 ASP A CA 1
ATOM 6864 C C . ASP A 1 871 ? 2.982 -6.103 -23.505 1.00 93.81 871 ASP A C 1
ATOM 6866 O O . ASP A 1 871 ? 4.066 -6.005 -24.086 1.00 93.81 871 ASP A O 1
ATOM 6870 N N . ALA A 1 872 ? 2.298 -5.035 -23.077 1.00 94.31 872 ALA A N 1
ATOM 6871 C CA . ALA A 1 872 ? 2.743 -3.664 -23.280 1.00 94.31 872 ALA A CA 1
ATOM 6872 C C . ALA A 1 872 ? 4.029 -3.346 -22.502 1.00 94.31 872 ALA A C 1
ATOM 6874 O O . ALA A 1 872 ? 4.966 -2.773 -23.064 1.00 94.31 872 ALA A O 1
ATOM 6875 N N . ALA A 1 873 ? 4.121 -3.787 -21.241 1.00 94.56 873 ALA A N 1
ATOM 6876 C CA . ALA A 1 873 ? 5.329 -3.638 -20.435 1.00 94.56 873 ALA A CA 1
ATOM 6877 C C . ALA A 1 873 ? 6.524 -4.350 -21.085 1.00 94.56 873 ALA A C 1
ATOM 6879 O O . ALA A 1 873 ? 7.613 -3.786 -21.149 1.00 94.56 873 ALA A O 1
ATOM 6880 N N . ILE A 1 874 ? 6.329 -5.555 -21.631 1.00 95.44 874 ILE A N 1
ATOM 6881 C CA . ILE A 1 874 ? 7.389 -6.306 -22.320 1.00 95.44 874 ILE A CA 1
ATOM 6882 C C . ILE A 1 874 ? 7.868 -5.569 -23.567 1.00 95.44 874 ILE A C 1
ATOM 6884 O O . ILE A 1 874 ? 9.075 -5.404 -23.738 1.00 95.44 874 ILE A O 1
ATOM 6888 N N . ALA A 1 875 ? 6.954 -5.084 -24.408 1.00 95.44 875 ALA A N 1
ATOM 6889 C CA . ALA A 1 875 ? 7.321 -4.311 -25.591 1.00 95.44 875 ALA A CA 1
ATOM 6890 C C . ALA A 1 875 ? 8.104 -3.035 -25.225 1.00 95.44 875 ALA A C 1
ATOM 6892 O O . ALA A 1 875 ? 9.136 -2.744 -25.836 1.00 95.44 875 ALA A O 1
ATOM 6893 N N . CYS A 1 876 ? 7.675 -2.317 -24.182 1.00 95.62 876 CYS A N 1
ATOM 6894 C CA . CYS A 1 876 ? 8.371 -1.130 -23.684 1.00 95.62 876 CYS A CA 1
ATOM 6895 C C . CYS A 1 876 ? 9.743 -1.465 -23.073 1.00 95.62 876 CYS A C 1
ATOM 6897 O O . CYS A 1 876 ? 10.708 -0.744 -23.313 1.00 95.62 876 CYS A O 1
ATOM 6899 N N . MET A 1 877 ? 9.872 -2.579 -22.343 1.00 95.75 877 MET A N 1
ATOM 6900 C CA . MET A 1 877 ? 11.158 -3.055 -21.814 1.00 95.75 877 MET A CA 1
ATOM 6901 C C . MET A 1 877 ? 12.123 -3.473 -22.925 1.00 95.75 877 MET A C 1
ATOM 6903 O O . MET A 1 877 ? 13.314 -3.195 -22.821 1.00 95.75 877 MET A O 1
ATOM 6907 N N . ILE A 1 878 ? 11.638 -4.102 -24.000 1.00 95.31 878 ILE A N 1
ATOM 6908 C CA . ILE A 1 878 ? 12.465 -4.443 -25.167 1.00 95.31 878 ILE A CA 1
ATOM 6909 C C . ILE A 1 878 ? 12.996 -3.169 -25.830 1.00 95.31 878 ILE A C 1
ATOM 6911 O O . ILE A 1 878 ? 14.178 -3.110 -26.168 1.00 95.31 878 ILE A O 1
ATOM 6915 N N . ALA A 1 879 ? 12.159 -2.137 -25.971 1.00 95.06 879 ALA A N 1
ATOM 6916 C CA . ALA A 1 879 ? 12.594 -0.845 -26.493 1.00 95.06 879 ALA A CA 1
ATOM 6917 C C . ALA A 1 879 ? 13.573 -0.132 -25.534 1.00 95.06 879 ALA A C 1
ATOM 6919 O O . ALA A 1 879 ? 14.587 0.422 -25.962 1.00 95.06 879 ALA A O 1
ATOM 6920 N N . ALA A 1 880 ? 13.344 -0.186 -24.223 1.00 95.62 880 ALA A N 1
ATOM 6921 C CA . ALA A 1 880 ? 14.208 0.473 -23.247 1.00 95.62 880 ALA A CA 1
ATOM 6922 C C . ALA A 1 880 ? 15.576 -0.214 -23.094 1.00 95.62 880 ALA A C 1
ATOM 6924 O O . ALA A 1 880 ? 16.622 0.438 -23.083 1.00 95.62 880 ALA A O 1
ATOM 6925 N N . PHE A 1 881 ? 15.591 -1.545 -23.038 1.00 94.81 881 PHE A N 1
ATOM 6926 C CA . PHE A 1 881 ? 16.779 -2.374 -22.807 1.00 94.81 881 PHE A CA 1
ATOM 6927 C C . PHE A 1 881 ? 17.266 -3.075 -24.075 1.00 94.81 881 PHE A C 1
ATOM 6929 O O . PHE A 1 881 ? 17.914 -4.117 -24.018 1.00 94.81 881 PHE A O 1
ATOM 6936 N N . PHE A 1 882 ? 16.989 -2.471 -25.231 1.00 91.88 882 PHE A N 1
ATOM 6937 C CA . PHE A 1 882 ? 17.406 -2.957 -26.536 1.00 91.88 882 PHE A CA 1
ATOM 6938 C C . PHE A 1 882 ? 18.900 -3.361 -26.566 1.00 91.88 882 PHE A C 1
ATOM 6940 O O . PHE A 1 882 ? 19.744 -2.559 -26.148 1.00 91.88 882 PHE A O 1
ATOM 6947 N N . PRO A 1 883 ? 19.265 -4.556 -27.071 1.00 84.94 883 PRO A N 1
ATOM 6948 C CA . PRO A 1 883 ? 20.587 -5.175 -26.897 1.00 84.94 883 PRO A CA 1
ATOM 6949 C C . PRO A 1 883 ? 21.743 -4.526 -27.687 1.00 84.94 883 PRO A C 1
ATOM 6951 O O . PRO A 1 883 ? 22.838 -5.081 -27.741 1.00 84.94 883 PRO A O 1
ATOM 6954 N N . ARG A 1 884 ? 21.535 -3.349 -28.295 1.00 85.31 884 ARG A N 1
ATOM 6955 C CA . ARG A 1 884 ? 22.574 -2.557 -28.977 1.00 85.31 884 ARG A CA 1
ATOM 6956 C C . ARG A 1 884 ? 23.025 -1.384 -28.111 1.00 85.31 884 ARG A C 1
ATOM 6958 O O . ARG A 1 884 ? 22.311 -0.396 -27.997 1.00 85.31 884 ARG A O 1
ATOM 6965 N N . SER A 1 885 ? 24.196 -1.497 -27.497 1.00 82.25 885 SER A N 1
ATOM 6966 C CA . SER A 1 885 ? 24.799 -0.449 -26.671 1.00 82.25 885 SER A CA 1
ATOM 6967 C C . SER A 1 885 ? 25.373 0.690 -27.530 1.00 82.25 885 SER A C 1
ATOM 6969 O O . SER A 1 885 ? 25.899 0.458 -28.618 1.00 82.25 885 SER A O 1
ATOM 6971 N N . HIS A 1 886 ? 25.278 1.926 -27.039 1.00 87.50 886 HIS A N 1
ATOM 6972 C CA . HIS A 1 886 ? 25.880 3.102 -27.675 1.00 87.50 886 HIS A CA 1
ATOM 6973 C C . HIS A 1 886 ? 27.389 3.138 -27.417 1.00 87.50 886 HIS A C 1
ATOM 6975 O O . HIS A 1 886 ? 27.842 2.855 -26.301 1.00 87.50 886 HIS A O 1
ATOM 6981 N N . VAL A 1 887 ? 28.187 3.461 -28.438 1.00 85.06 887 VAL A N 1
ATOM 6982 C CA . VAL A 1 887 ? 29.655 3.465 -28.299 1.00 85.06 887 VAL A CA 1
ATOM 6983 C C . VAL A 1 887 ? 30.138 4.738 -27.603 1.00 85.06 887 VAL A C 1
ATOM 6985 O O . VAL A 1 887 ? 30.982 4.658 -26.707 1.00 85.06 887 VAL A O 1
ATOM 6988 N N . MET A 1 888 ? 29.561 5.879 -27.983 1.00 87.25 888 MET A N 1
ATOM 6989 C CA . MET A 1 888 ? 29.823 7.212 -27.436 1.00 87.25 888 MET A CA 1
ATOM 6990 C C . MET A 1 888 ? 28.509 7.871 -27.014 1.00 87.25 888 MET A C 1
ATOM 6992 O O . MET A 1 888 ? 27.442 7.481 -27.485 1.00 87.25 888 MET A O 1
ATOM 6996 N N . SER A 1 889 ? 28.590 8.883 -26.159 1.00 88.56 889 SER A N 1
ATOM 6997 C CA . SER A 1 889 ? 27.440 9.672 -25.705 1.00 88.56 889 SER A CA 1
ATOM 6998 C C . SER A 1 889 ? 26.659 10.373 -26.832 1.00 88.56 889 SER A C 1
ATOM 7000 O O . SER A 1 889 ? 25.439 10.464 -26.753 1.00 88.56 889 SER A O 1
ATOM 7002 N N . SER A 1 890 ? 27.315 10.807 -27.914 1.00 87.81 890 SER A N 1
ATOM 7003 C CA . SER A 1 890 ? 26.660 11.432 -29.079 1.00 87.81 890 SER A CA 1
ATOM 7004 C C . SER A 1 890 ? 26.077 10.431 -30.089 1.00 87.81 890 SER A C 1
ATOM 7006 O O . SER A 1 890 ? 25.327 10.810 -30.990 1.00 87.81 890 SER A O 1
ATOM 7008 N N . ASP A 1 891 ? 26.400 9.141 -29.960 1.00 88.12 891 ASP A N 1
ATOM 7009 C CA . ASP A 1 891 ? 26.048 8.126 -30.951 1.00 88.12 891 ASP A CA 1
ATOM 7010 C C . ASP A 1 891 ? 24.547 7.808 -30.916 1.00 88.12 891 ASP A C 1
ATOM 7012 O O . ASP A 1 891 ? 24.031 7.257 -29.944 1.00 88.12 891 ASP A O 1
ATOM 7016 N N . ASN A 1 892 ? 23.845 8.127 -32.002 1.00 87.44 892 ASN A N 1
ATOM 7017 C CA . ASN A 1 892 ? 22.448 7.751 -32.233 1.00 87.44 892 ASN A CA 1
ATOM 7018 C C . ASN A 1 892 ? 22.270 6.972 -33.542 1.00 87.44 892 ASN A C 1
ATOM 7020 O O . ASN A 1 892 ? 21.148 6.833 -34.026 1.00 87.44 892 ASN A O 1
ATOM 7024 N N . LYS A 1 893 ? 23.358 6.454 -34.129 1.00 88.62 893 LYS A N 1
ATOM 7025 C CA . LYS A 1 893 ? 23.321 5.814 -35.453 1.00 88.62 893 LYS A CA 1
ATOM 7026 C C . LYS A 1 893 ? 22.508 4.533 -35.417 1.00 88.62 893 LYS A C 1
ATOM 7028 O O . LYS A 1 893 ? 21.556 4.382 -36.177 1.00 88.62 893 LYS A O 1
ATOM 7033 N N . SER A 1 894 ? 22.854 3.641 -34.486 1.00 86.25 894 SER A N 1
ATOM 7034 C CA . SER A 1 894 ? 22.224 2.323 -34.374 1.00 86.25 894 SER A CA 1
ATOM 7035 C C . SER A 1 894 ? 20.879 2.330 -33.652 1.00 86.25 894 SER A C 1
ATOM 7037 O O . SER A 1 894 ? 20.049 1.468 -33.927 1.00 86.25 894 SER A O 1
ATOM 7039 N N . TYR A 1 895 ? 20.659 3.230 -32.690 1.00 92.50 895 TYR A N 1
ATOM 7040 C CA . TYR A 1 895 ? 19.433 3.233 -31.889 1.00 92.50 895 TYR A CA 1
ATOM 7041 C C . TYR A 1 895 ? 19.165 4.596 -31.253 1.00 92.50 895 TYR A C 1
ATOM 7043 O O . TYR A 1 895 ? 20.076 5.201 -30.686 1.00 92.50 895 TYR A O 1
ATOM 7051 N N . LEU A 1 896 ? 17.905 5.035 -31.272 1.00 93.12 896 LEU A N 1
ATOM 7052 C CA . LEU A 1 896 ? 17.485 6.306 -30.684 1.00 93.12 896 LEU A CA 1
ATOM 7053 C C . LEU A 1 896 ? 17.601 6.271 -29.150 1.00 93.12 896 LEU A C 1
ATOM 7055 O O . LEU A 1 896 ? 16.892 5.512 -28.483 1.00 93.12 896 LEU A O 1
ATOM 7059 N N . GLN A 1 897 ? 18.461 7.120 -28.576 1.00 92.88 897 GLN A N 1
ATOM 7060 C CA . GLN A 1 897 ? 18.714 7.152 -27.130 1.00 92.88 897 GLN A CA 1
ATOM 7061 C C . GLN A 1 897 ? 17.464 7.479 -26.296 1.00 92.88 897 GLN A C 1
ATOM 7063 O O . GLN A 1 897 ? 17.291 6.921 -25.215 1.00 92.88 897 GLN A O 1
ATOM 7068 N N . ALA A 1 898 ? 16.534 8.301 -26.796 1.00 94.50 898 ALA A N 1
ATOM 7069 C CA . ALA A 1 898 ? 15.305 8.644 -26.069 1.00 94.50 898 ALA A CA 1
ATOM 7070 C C . ALA A 1 898 ? 14.447 7.413 -25.697 1.00 94.50 898 ALA A C 1
ATOM 7072 O O . ALA A 1 898 ? 13.886 7.356 -24.602 1.00 94.50 898 ALA A O 1
ATOM 7073 N N . LEU A 1 899 ? 14.406 6.377 -26.547 1.00 94.88 899 LEU A N 1
ATOM 7074 C CA . LEU A 1 899 ? 13.607 5.163 -26.304 1.00 94.88 899 LEU A CA 1
ATOM 7075 C C . LEU A 1 899 ? 14.086 4.361 -25.085 1.00 94.88 899 LEU A C 1
ATOM 7077 O O . LEU A 1 899 ? 13.334 3.560 -24.531 1.00 94.88 899 LEU A O 1
ATOM 7081 N N . ARG A 1 900 ? 15.313 4.615 -24.614 1.00 94.75 900 ARG A N 1
ATOM 7082 C CA . ARG A 1 900 ? 15.879 4.016 -23.400 1.00 94.75 900 ARG A CA 1
ATOM 7083 C C . ARG A 1 900 ? 15.110 4.360 -22.133 1.00 94.75 900 ARG A C 1
ATOM 7085 O O . ARG A 1 900 ? 15.300 3.653 -21.154 1.00 94.75 900 ARG A O 1
ATOM 7092 N N . HIS A 1 901 ? 14.258 5.387 -22.138 1.00 96.50 901 HIS A N 1
ATOM 7093 C CA . HIS A 1 901 ? 13.415 5.768 -20.995 1.00 96.50 901 HIS A CA 1
ATOM 7094 C C . HIS A 1 901 ? 12.012 5.143 -21.017 1.00 96.50 901 HIS A C 1
ATOM 7096 O O . HIS A 1 901 ? 11.254 5.314 -20.067 1.00 96.50 901 HIS A O 1
ATOM 7102 N N . LEU A 1 902 ? 11.666 4.344 -22.036 1.00 96.00 902 LEU A N 1
ATOM 7103 C CA . LEU A 1 902 ? 10.356 3.676 -22.119 1.00 96.00 902 LEU A CA 1
ATOM 7104 C C . LEU A 1 902 ? 10.124 2.611 -21.035 1.00 96.00 902 LEU A C 1
ATOM 7106 O O . LEU A 1 902 ? 8.996 2.152 -20.872 1.00 96.00 902 LEU A O 1
ATOM 7110 N N . TRP A 1 903 ? 11.145 2.255 -20.244 1.00 96.00 903 TRP A N 1
ATOM 7111 C CA . TRP A 1 903 ? 10.978 1.375 -19.082 1.00 96.00 903 TRP A CA 1
ATOM 7112 C C . TRP A 1 903 ? 9.944 1.930 -18.101 1.00 96.00 903 TRP A C 1
ATOM 7114 O O . TRP A 1 903 ? 9.303 1.133 -17.430 1.00 96.00 903 TRP A O 1
ATOM 7124 N N . VAL A 1 904 ? 9.741 3.256 -18.061 1.00 96.38 904 VAL A N 1
ATOM 7125 C CA . VAL A 1 904 ? 8.746 3.933 -17.211 1.00 96.38 904 VAL A CA 1
ATOM 7126 C C . VAL A 1 904 ? 7.341 3.369 -17.425 1.00 96.38 904 VAL A C 1
ATOM 7128 O O . VAL A 1 904 ? 6.607 3.156 -16.469 1.00 96.38 904 VAL A O 1
ATOM 7131 N N . LEU A 1 905 ? 6.993 3.041 -18.669 1.00 94.12 905 LEU A N 1
ATOM 7132 C CA . LEU A 1 905 ? 5.676 2.510 -19.039 1.00 94.12 905 LEU A CA 1
ATOM 7133 C C . LEU A 1 905 ? 5.502 1.039 -18.627 1.00 94.12 905 LEU A C 1
ATOM 7135 O O . LEU A 1 905 ? 4.394 0.513 -18.627 1.00 94.12 905 LEU A O 1
ATOM 7139 N N . ALA A 1 906 ? 6.600 0.374 -18.260 1.00 94.50 906 ALA A N 1
ATOM 7140 C CA . ALA A 1 906 ? 6.603 -0.957 -17.671 1.00 94.50 906 ALA A CA 1
ATOM 7141 C C . ALA A 1 906 ? 6.654 -0.923 -16.135 1.00 94.50 906 ALA A C 1
ATOM 7143 O O . ALA A 1 906 ? 6.676 -1.985 -15.518 1.00 94.50 906 ALA A O 1
ATOM 7144 N N . VAL A 1 907 ? 6.717 0.249 -15.499 1.00 93.94 907 VAL A N 1
ATOM 7145 C CA . VAL A 1 907 ? 6.813 0.355 -14.040 1.00 93.94 907 VAL A CA 1
ATOM 7146 C C . VAL A 1 907 ? 5.449 0.150 -13.399 1.00 93.94 907 VAL A C 1
ATOM 7148 O O . VAL A 1 907 ? 4.471 0.803 -13.745 1.00 93.94 907 VAL A O 1
ATOM 7151 N N . GLU A 1 908 ? 5.403 -0.722 -12.399 1.00 89.81 908 GLU A N 1
ATOM 7152 C CA . GLU A 1 908 ? 4.228 -0.975 -11.579 1.00 89.81 908 GLU A CA 1
ATOM 7153 C C . GLU A 1 908 ? 4.531 -0.668 -10.107 1.00 89.81 908 GLU A C 1
ATOM 7155 O O . GLU A 1 908 ? 5.556 -1.106 -9.560 1.00 89.81 908 GLU A O 1
ATOM 7160 N N . PRO A 1 909 ? 3.635 0.045 -9.414 1.00 88.56 909 PRO A N 1
ATOM 7161 C CA . PRO A 1 909 ? 3.809 0.323 -8.004 1.00 88.56 909 PRO A CA 1
ATOM 7162 C C . PRO A 1 909 ? 3.282 -0.868 -7.181 1.00 88.56 909 PRO A C 1
ATOM 7164 O O . PRO A 1 909 ? 2.091 -0.996 -6.905 1.00 88.56 909 PRO A O 1
ATOM 7167 N N . ARG A 1 910 ? 4.180 -1.803 -6.836 1.00 88.38 910 ARG A N 1
ATOM 7168 C CA . ARG A 1 910 ? 3.844 -3.049 -6.111 1.00 88.38 910 ARG A CA 1
ATOM 7169 C C . ARG A 1 910 ? 4.376 -3.101 -4.678 1.00 88.38 910 ARG A C 1
ATOM 7171 O O . ARG A 1 910 ? 4.359 -4.168 -4.073 1.00 88.38 910 ARG A O 1
ATOM 7178 N N . CYS A 1 911 ? 4.885 -2.006 -4.114 1.00 89.00 911 CYS A N 1
ATOM 7179 C CA . CYS A 1 911 ? 5.345 -2.021 -2.726 1.00 89.00 911 CYS A CA 1
ATOM 7180 C C . CYS A 1 911 ? 4.178 -1.841 -1.758 1.00 89.00 911 CYS A C 1
ATOM 7182 O O . CYS A 1 911 ? 3.621 -0.756 -1.638 1.00 89.00 911 CYS A O 1
ATOM 7184 N N . LEU A 1 912 ? 3.862 -2.906 -1.030 1.00 89.25 912 LEU A N 1
ATOM 7185 C CA . LEU A 1 912 ? 2.843 -2.914 0.001 1.00 89.25 912 LEU A CA 1
ATOM 7186 C C . LEU A 1 912 ? 3.391 -2.316 1.295 1.00 89.25 912 LEU A C 1
ATOM 7188 O O . LEU A 1 912 ? 4.361 -2.826 1.864 1.00 89.25 912 LEU A O 1
ATOM 7192 N N . LEU A 1 913 ? 2.747 -1.254 1.759 1.00 88.06 913 LEU A N 1
ATOM 7193 C CA . LEU A 1 913 ? 3.034 -0.592 3.024 1.00 88.06 913 LEU A CA 1
ATOM 7194 C C . LEU A 1 913 ? 2.006 -1.023 4.067 1.00 88.06 913 LEU A C 1
ATOM 7196 O O . LEU A 1 913 ? 0.835 -1.194 3.740 1.00 88.06 913 LEU A O 1
ATOM 7200 N N . ALA A 1 914 ? 2.425 -1.165 5.320 1.00 88.88 914 ALA A N 1
ATOM 7201 C CA . ALA A 1 914 ? 1.511 -1.245 6.452 1.00 88.88 914 ALA A CA 1
ATOM 7202 C C . ALA A 1 914 ? 1.669 0.033 7.273 1.00 88.88 914 ALA A C 1
ATOM 7204 O O . ALA A 1 914 ? 2.800 0.415 7.570 1.00 88.88 914 ALA A O 1
ATOM 7205 N N . ARG A 1 915 ? 0.561 0.694 7.607 1.00 85.94 915 ARG A N 1
ATOM 7206 C CA . ARG A 1 915 ? 0.533 1.893 8.449 1.00 85.94 915 ARG A CA 1
ATOM 7207 C C . ARG A 1 915 ? -0.344 1.655 9.661 1.00 85.94 915 ARG A C 1
ATOM 7209 O O . ARG A 1 915 ? -1.467 1.171 9.513 1.00 85.94 915 ARG A O 1
ATOM 7216 N N . ASP A 1 916 ? 0.167 1.994 10.837 1.00 84.75 916 ASP A N 1
ATOM 7217 C CA . ASP A 1 916 ? -0.645 1.961 12.049 1.00 84.75 916 ASP A CA 1
ATOM 7218 C C . ASP A 1 916 ? -1.686 3.085 11.992 1.00 84.75 916 ASP A C 1
ATOM 7220 O O . ASP A 1 916 ? -1.359 4.211 11.630 1.00 84.75 916 ASP A O 1
ATOM 7224 N N . ILE A 1 917 ? -2.946 2.802 12.309 1.00 83.12 917 ILE A N 1
ATOM 7225 C CA . ILE A 1 917 ? -4.008 3.814 12.262 1.00 83.12 917 ILE A CA 1
ATOM 7226 C C . ILE A 1 917 ? -3.825 4.874 13.359 1.00 83.12 917 ILE A C 1
ATOM 7228 O O . ILE A 1 917 ? -4.148 6.041 13.145 1.00 83.12 917 ILE A O 1
ATOM 7232 N N . GLU A 1 918 ? -3.291 4.470 14.518 1.00 77.12 918 GLU A N 1
ATOM 7233 C CA . GLU A 1 918 ? -3.191 5.330 15.702 1.00 77.12 918 GLU A CA 1
ATOM 7234 C C . GLU A 1 918 ? -2.021 6.317 15.582 1.00 77.12 918 GLU A C 1
ATOM 7236 O O . GLU A 1 918 ? -2.199 7.506 15.838 1.00 77.12 918 GLU A O 1
ATOM 7241 N N . THR A 1 919 ? -0.842 5.853 15.146 1.00 74.31 919 THR A N 1
ATOM 7242 C CA . THR A 1 919 ? 0.344 6.712 14.952 1.00 74.31 919 THR A CA 1
ATOM 7243 C C . THR A 1 919 ? 0.475 7.232 13.519 1.00 74.31 919 THR A C 1
ATOM 7245 O O . THR A 1 919 ? 1.155 8.216 13.265 1.00 74.31 919 THR A O 1
ATOM 7248 N N . LYS A 1 920 ? -0.199 6.621 12.539 1.00 75.81 920 LYS A N 1
ATOM 7249 C CA . LYS A 1 920 ? -0.001 6.871 11.096 1.00 75.81 920 LYS A CA 1
ATOM 7250 C C . LYS A 1 920 ? 1.403 6.552 10.574 1.00 75.81 920 LYS A C 1
ATOM 7252 O O . LYS A 1 920 ? 1.652 6.778 9.391 1.00 75.81 920 LYS A O 1
ATOM 7257 N N . GLU A 1 921 ? 2.275 5.990 11.405 1.00 78.69 921 GLU A N 1
ATOM 7258 C CA . GLU A 1 921 ? 3.626 5.586 11.025 1.00 78.69 921 GLU A CA 1
ATOM 7259 C C . GLU A 1 921 ? 3.586 4.298 10.196 1.00 78.69 921 GLU A C 1
ATOM 7261 O O . GLU A 1 921 ? 2.752 3.406 10.406 1.00 78.69 921 GLU A O 1
ATOM 7266 N N . ILE A 1 922 ? 4.513 4.178 9.249 1.00 84.12 922 ILE A N 1
ATOM 7267 C CA . ILE A 1 922 ? 4.769 2.913 8.554 1.00 84.12 922 ILE A CA 1
ATOM 7268 C C . ILE A 1 922 ? 5.339 1.893 9.560 1.00 84.12 922 ILE A C 1
ATOM 7270 O O . ILE A 1 922 ? 6.133 2.233 10.430 1.00 84.12 922 ILE A O 1
ATOM 7274 N N . VAL A 1 923 ? 4.935 0.623 9.463 1.00 84.31 923 VAL A N 1
ATOM 7275 C CA . VAL A 1 923 ? 5.350 -0.436 10.400 1.00 84.31 923 VAL A CA 1
ATOM 7276 C C . VAL A 1 923 ? 5.757 -1.728 9.692 1.00 84.31 923 VAL A C 1
ATOM 7278 O O . VAL A 1 923 ? 5.265 -2.065 8.608 1.00 84.31 923 VAL A O 1
ATOM 7281 N N . TYR A 1 924 ? 6.643 -2.495 10.340 1.00 86.31 924 TYR A N 1
ATOM 7282 C CA . TYR A 1 924 ? 6.941 -3.862 9.918 1.00 86.31 924 TYR A CA 1
ATOM 7283 C C . TYR A 1 924 ? 5.779 -4.788 10.249 1.00 86.31 924 TYR A C 1
ATOM 7285 O O . TYR A 1 924 ? 5.349 -4.851 11.402 1.00 86.31 924 TYR A O 1
ATOM 7293 N N . LEU A 1 925 ? 5.310 -5.551 9.264 1.00 86.38 925 LEU A N 1
ATOM 7294 C CA . LEU A 1 925 ? 4.205 -6.476 9.474 1.00 86.38 925 LEU A CA 1
ATOM 7295 C C . LEU A 1 925 ? 4.393 -7.781 8.694 1.00 86.38 925 LEU A C 1
ATOM 7297 O O . LEU A 1 925 ? 4.474 -7.753 7.469 1.00 86.38 925 LEU A O 1
ATOM 7301 N N . PRO A 1 926 ? 4.434 -8.937 9.374 1.00 89.75 926 PRO A N 1
ATOM 7302 C CA . PRO A 1 926 ? 4.292 -10.244 8.744 1.00 89.75 926 PRO A CA 1
ATOM 7303 C C . PRO A 1 926 ? 2.952 -10.399 8.013 1.00 89.75 926 PRO A C 1
ATOM 7305 O O . PRO A 1 926 ? 1.873 -10.232 8.591 1.00 89.75 926 PRO A O 1
ATOM 7308 N N . LEU A 1 927 ? 3.028 -10.773 6.742 1.00 90.06 927 LEU A N 1
ATOM 7309 C CA . LEU A 1 927 ? 1.904 -10.962 5.837 1.00 90.06 927 LEU A CA 1
ATOM 7310 C C . LEU A 1 927 ? 1.948 -12.360 5.222 1.00 90.06 927 LEU A C 1
ATOM 7312 O O . LEU A 1 927 ? 2.990 -12.822 4.760 1.00 90.06 927 LEU A O 1
ATOM 7316 N N . LYS A 1 928 ? 0.788 -13.007 5.146 1.00 91.00 928 LYS A N 1
ATOM 7317 C CA . LYS A 1 928 ? 0.553 -14.198 4.327 1.00 91.00 928 LYS A CA 1
ATOM 7318 C C . LYS A 1 928 ? -0.168 -13.774 3.057 1.00 91.00 928 LYS A C 1
ATOM 7320 O O . LYS A 1 928 ? -1.279 -13.251 3.116 1.00 91.00 928 LYS A O 1
ATOM 7325 N N . ILE A 1 929 ? 0.464 -14.002 1.915 1.00 89.50 929 ILE A N 1
ATOM 7326 C CA . ILE A 1 929 ? -0.074 -13.657 0.600 1.00 89.50 929 ILE A CA 1
ATOM 7327 C C . ILE A 1 929 ? -0.456 -14.946 -0.115 1.00 89.50 929 ILE A C 1
ATOM 7329 O O . ILE A 1 929 ? 0.374 -15.845 -0.243 1.00 89.50 929 ILE A O 1
ATOM 7333 N N . ALA A 1 930 ? -1.704 -15.026 -0.568 1.00 90.06 930 ALA A N 1
ATOM 7334 C CA . ALA A 1 930 ? -2.199 -16.115 -1.397 1.00 90.06 930 ALA A CA 1
ATOM 7335 C C . ALA A 1 930 ? -2.111 -15.710 -2.874 1.00 90.06 930 ALA A C 1
ATOM 7337 O O . ALA A 1 930 ? -2.707 -14.711 -3.290 1.00 90.06 930 ALA A O 1
ATOM 7338 N N . VAL A 1 931 ? -1.360 -16.481 -3.658 1.00 86.75 931 VAL A N 1
ATOM 7339 C CA . VAL A 1 931 ? -1.111 -16.238 -5.083 1.00 86.75 931 VAL A CA 1
ATOM 7340 C C . VAL A 1 931 ? -1.559 -17.455 -5.878 1.00 86.75 931 VAL A C 1
ATOM 7342 O O . VAL A 1 931 ? -1.288 -18.592 -5.498 1.00 86.75 931 VAL A O 1
ATOM 7345 N N . ARG A 1 932 ? -2.225 -17.216 -7.006 1.00 85.38 932 ARG A N 1
ATOM 7346 C CA . ARG A 1 932 ? -2.589 -18.257 -7.962 1.00 85.38 932 ARG A CA 1
ATOM 7347 C C . ARG A 1 932 ? -1.390 -18.594 -8.848 1.00 85.38 932 ARG A C 1
ATOM 7349 O O . ARG A 1 932 ? -0.921 -17.754 -9.622 1.00 85.38 932 ARG A O 1
ATOM 7356 N N . GLU A 1 933 ? -0.917 -19.832 -8.760 1.00 78.19 933 GLU A N 1
ATOM 7357 C CA . GLU A 1 933 ? 0.100 -20.397 -9.646 1.00 78.19 933 GLU A CA 1
ATOM 7358 C C . GLU A 1 933 ? -0.542 -21.491 -10.512 1.00 78.19 933 GLU A C 1
ATOM 7360 O O . GLU A 1 933 ? -0.567 -22.666 -10.167 1.00 78.19 933 GLU A O 1
ATOM 7365 N N . GLY A 1 934 ? -1.106 -21.095 -11.657 1.00 74.25 934 GLY A N 1
ATOM 7366 C CA . GLY A 1 934 ? -1.854 -22.020 -12.512 1.00 74.25 934 GLY A CA 1
ATOM 7367 C C . GLY A 1 934 ? -3.205 -22.383 -11.890 1.00 74.25 934 GLY A C 1
ATOM 7368 O O . GLY A 1 934 ? -4.033 -21.494 -11.692 1.00 74.25 934 GLY A O 1
ATOM 7369 N N . GLN A 1 935 ? -3.428 -23.671 -11.614 1.00 69.50 935 GLN A N 1
ATOM 7370 C CA . GLN A 1 935 ? -4.638 -24.159 -10.936 1.00 69.50 935 GLN A CA 1
ATOM 7371 C C . GLN A 1 935 ? -4.511 -24.150 -9.403 1.00 69.50 935 GLN A C 1
ATOM 7373 O O . GLN A 1 935 ? -5.532 -24.083 -8.721 1.00 69.50 935 GLN A O 1
ATOM 7378 N N . ASP A 1 936 ? -3.288 -24.130 -8.865 1.00 78.50 936 ASP A N 1
ATOM 7379 C CA . ASP A 1 936 ? -3.042 -24.213 -7.425 1.00 78.50 936 ASP A CA 1
ATOM 7380 C C . ASP A 1 936 ? -2.900 -22.828 -6.776 1.00 78.50 936 ASP A C 1
ATOM 7382 O O . ASP A 1 936 ? -2.461 -21.848 -7.391 1.00 78.50 936 ASP A O 1
ATOM 7386 N N . ILE A 1 937 ? -3.268 -22.744 -5.495 1.00 83.50 937 ILE A N 1
ATOM 7387 C CA . ILE A 1 937 ? -3.113 -21.537 -4.675 1.00 83.50 937 ILE A CA 1
ATOM 7388 C C . ILE A 1 937 ? -1.924 -21.745 -3.739 1.00 83.50 937 ILE A C 1
ATOM 7390 O O . ILE A 1 937 ? -2.007 -22.480 -2.756 1.00 83.50 937 ILE A O 1
ATOM 7394 N N . GLY A 1 938 ? -0.816 -21.070 -4.037 1.00 83.44 938 GLY A N 1
ATOM 7395 C CA . GLY A 1 938 ? 0.357 -21.028 -3.172 1.00 83.44 938 GLY A CA 1
ATOM 7396 C C . GLY A 1 938 ? 0.230 -19.930 -2.116 1.00 83.44 938 GLY A C 1
ATOM 7397 O O . GLY A 1 938 ? -0.291 -18.847 -2.387 1.00 83.44 938 GLY A O 1
ATOM 7398 N N . THR A 1 939 ? 0.741 -20.177 -0.908 1.00 85.81 939 THR A N 1
ATOM 7399 C CA . THR A 1 939 ? 0.827 -19.159 0.152 1.00 85.81 939 THR A CA 1
ATOM 7400 C C . THR A 1 939 ? 2.278 -18.825 0.470 1.00 85.81 939 THR A C 1
ATOM 7402 O O . THR A 1 939 ? 3.042 -19.708 0.857 1.00 85.81 939 THR A O 1
ATOM 7405 N N . THR A 1 940 ? 2.648 -17.550 0.373 1.00 85.62 940 THR A N 1
ATOM 7406 C CA . THR A 1 940 ? 3.994 -17.055 0.703 1.00 85.62 940 THR A CA 1
ATOM 7407 C C . THR A 1 940 ? 3.948 -16.103 1.891 1.00 85.62 940 THR A C 1
ATOM 7409 O O . THR A 1 940 ? 3.073 -15.237 1.955 1.00 85.62 940 THR A O 1
ATOM 7412 N N . GLN A 1 941 ? 4.899 -16.236 2.815 1.00 88.25 941 GLN A N 1
ATOM 7413 C CA . GLN A 1 941 ? 5.067 -15.313 3.939 1.00 88.25 941 GLN A CA 1
ATOM 7414 C C . GLN A 1 941 ? 6.056 -14.208 3.561 1.00 88.25 941 GLN A C 1
ATOM 7416 O O . GLN A 1 941 ? 7.196 -14.502 3.210 1.00 88.25 941 GLN A O 1
ATOM 7421 N N . LEU A 1 942 ? 5.621 -12.951 3.636 1.00 87.12 942 LEU A N 1
ATOM 7422 C CA . LEU A 1 942 ? 6.441 -11.756 3.422 1.00 87.12 942 LEU A CA 1
ATOM 7423 C C . LEU A 1 942 ? 6.335 -10.826 4.637 1.00 87.12 942 LEU A C 1
ATOM 7425 O O . LEU A 1 942 ? 5.478 -11.010 5.495 1.00 87.12 942 LEU A O 1
ATOM 7429 N N . ILE A 1 943 ? 7.199 -9.818 4.718 1.00 88.94 943 ILE A N 1
ATOM 7430 C CA . ILE A 1 943 ? 7.175 -8.805 5.782 1.00 88.94 943 ILE A CA 1
ATOM 7431 C C . ILE A 1 943 ? 7.050 -7.439 5.110 1.00 88.94 943 ILE A C 1
ATOM 7433 O O . ILE A 1 943 ? 7.879 -7.113 4.270 1.00 88.94 943 ILE A O 1
ATOM 7437 N N . SER A 1 944 ? 6.027 -6.638 5.403 1.00 88.00 944 SER A N 1
ATOM 7438 C CA . SER A 1 944 ? 5.948 -5.265 4.883 1.00 88.00 944 SER A CA 1
ATOM 7439 C C . SER A 1 944 ? 7.019 -4.375 5.530 1.00 88.00 944 SER A C 1
ATOM 7441 O O . SER A 1 944 ? 7.335 -4.603 6.698 1.00 88.00 944 SER A O 1
ATOM 7443 N N . PRO A 1 945 ? 7.538 -3.335 4.850 1.00 88.81 945 PRO A N 1
ATOM 7444 C CA . PRO A 1 945 ? 7.293 -2.956 3.456 1.00 88.81 945 PRO A CA 1
ATOM 7445 C C . PRO A 1 945 ? 7.962 -3.887 2.428 1.00 88.81 945 PRO A C 1
ATOM 7447 O O . PRO A 1 945 ? 9.186 -4.000 2.391 1.00 88.81 945 PRO A O 1
ATOM 7450 N N . THR A 1 946 ? 7.182 -4.522 1.547 1.00 88.81 946 THR A N 1
ATOM 7451 C CA . THR A 1 946 ? 7.701 -5.465 0.531 1.00 88.81 946 THR A CA 1
ATOM 7452 C C . THR A 1 946 ? 7.002 -5.336 -0.811 1.00 88.81 946 THR A C 1
ATOM 7454 O O . THR A 1 946 ? 5.877 -4.855 -0.903 1.00 88.81 946 THR A O 1
ATOM 7457 N N . LEU A 1 947 ? 7.690 -5.774 -1.868 1.00 89.50 947 LEU A N 1
ATOM 7458 C CA . LEU A 1 947 ? 7.120 -5.885 -3.207 1.00 89.50 947 LEU A CA 1
ATOM 7459 C C . LEU A 1 947 ? 6.243 -7.134 -3.294 1.00 89.50 947 LEU A C 1
ATOM 7461 O O . LEU A 1 947 ? 6.716 -8.239 -3.028 1.00 89.50 947 LEU A O 1
ATOM 7465 N N . ILE A 1 948 ? 4.985 -6.957 -3.687 1.00 88.62 948 ILE A N 1
ATOM 7466 C CA . ILE A 1 948 ? 4.068 -8.071 -3.921 1.00 88.62 948 ILE A CA 1
ATOM 7467 C C . ILE A 1 948 ? 4.149 -8.562 -5.375 1.00 88.62 948 ILE A C 1
ATOM 7469 O O . ILE A 1 948 ? 4.533 -7.805 -6.276 1.00 88.62 948 ILE A O 1
ATOM 7473 N N . PRO A 1 949 ? 3.801 -9.834 -5.637 1.00 85.38 949 PRO A N 1
ATOM 7474 C CA . PRO A 1 949 ? 3.650 -10.354 -6.995 1.00 85.38 949 PRO A CA 1
ATOM 7475 C C . PRO A 1 949 ? 2.594 -9.589 -7.806 1.00 85.38 949 PRO A C 1
ATOM 7477 O O . PRO A 1 949 ? 1.888 -8.730 -7.282 1.00 85.38 949 PRO A O 1
ATOM 7480 N N . ASN A 1 950 ? 2.485 -9.907 -9.097 1.00 84.56 950 ASN A N 1
ATOM 7481 C CA . ASN A 1 950 ? 1.496 -9.284 -9.978 1.00 84.56 950 ASN A CA 1
ATOM 7482 C C . ASN A 1 950 ? 0.073 -9.394 -9.383 1.00 84.56 950 ASN A C 1
ATOM 7484 O O . ASN A 1 950 ? -0.366 -10.482 -9.000 1.00 84.56 950 ASN A O 1
ATOM 7488 N N . LEU A 1 951 ? -0.630 -8.258 -9.337 1.00 81.00 951 LEU A N 1
ATOM 7489 C CA . LEU A 1 951 ? -1.968 -8.091 -8.770 1.00 81.00 951 LEU A CA 1
ATOM 7490 C C . LEU A 1 951 ? -3.024 -8.980 -9.435 1.00 81.00 951 LEU A C 1
ATOM 7492 O O . LEU A 1 951 ? -3.977 -9.375 -8.772 1.00 81.00 951 LEU A O 1
ATOM 7496 N N . ASP A 1 952 ? -2.854 -9.342 -10.707 1.00 82.50 952 ASP A N 1
ATOM 7497 C CA . ASP A 1 952 ? -3.804 -10.225 -11.398 1.00 82.50 952 ASP A CA 1
ATOM 7498 C C . ASP A 1 952 ? -3.725 -11.682 -10.931 1.00 82.50 952 ASP A C 1
ATOM 7500 O O . ASP A 1 952 ? -4.672 -12.445 -11.102 1.00 82.50 952 ASP A O 1
ATOM 7504 N N . ARG A 1 953 ? -2.609 -12.076 -10.305 1.00 83.88 953 ARG A N 1
ATOM 7505 C CA . ARG A 1 953 ? -2.440 -13.406 -9.699 1.00 83.88 953 ARG A CA 1
ATOM 7506 C C . ARG A 1 953 ? -2.755 -13.416 -8.204 1.00 83.88 953 ARG A C 1
ATOM 7508 O O . ARG A 1 953 ? -2.702 -14.475 -7.582 1.00 83.88 953 ARG A O 1
ATOM 7515 N N . LEU A 1 954 ? -3.030 -12.257 -7.610 1.00 86.94 954 LEU A N 1
ATOM 7516 C CA . LEU A 1 954 ? -3.250 -12.111 -6.177 1.00 86.94 954 LEU A CA 1
ATOM 7517 C C . LEU A 1 954 ? -4.681 -12.527 -5.810 1.00 86.94 954 LEU A C 1
ATOM 7519 O O . LEU A 1 954 ? -5.645 -11.955 -6.315 1.00 86.94 954 LEU A O 1
ATOM 7523 N N . VAL A 1 955 ? -4.811 -13.488 -4.894 1.00 88.00 955 VAL A N 1
ATOM 7524 C CA . VAL A 1 955 ? -6.108 -13.968 -4.380 1.00 88.00 955 VAL A CA 1
ATOM 7525 C C . VAL A 1 955 ? -6.500 -13.211 -3.109 1.00 88.00 955 VAL A C 1
ATOM 7527 O O . VAL A 1 955 ? -7.647 -12.792 -2.939 1.00 88.00 955 VAL A O 1
ATOM 7530 N N . GLY A 1 956 ? -5.540 -13.008 -2.206 1.00 88.75 956 GLY A N 1
ATOM 7531 C CA . GLY A 1 956 ? -5.768 -12.242 -0.988 1.00 88.75 956 GLY A CA 1
ATOM 7532 C C . GLY A 1 956 ? -4.514 -12.038 -0.148 1.00 88.75 956 GLY A C 1
ATOM 7533 O O . GLY A 1 956 ? -3.516 -12.749 -0.286 1.00 88.75 956 GLY A O 1
ATOM 7534 N N . ILE A 1 957 ? -4.583 -11.045 0.734 1.00 89.94 957 ILE A N 1
ATOM 7535 C CA . ILE A 1 957 ? -3.532 -10.685 1.683 1.00 89.94 957 ILE A CA 1
ATOM 7536 C C . ILE A 1 957 ? -4.104 -10.814 3.091 1.00 89.94 957 ILE A C 1
ATOM 7538 O O . ILE A 1 957 ? -5.130 -10.215 3.412 1.00 89.94 957 ILE A O 1
ATOM 7542 N N . ARG A 1 958 ? -3.419 -11.570 3.946 1.00 89.50 958 ARG A N 1
ATOM 7543 C CA . ARG A 1 958 ? -3.778 -11.757 5.350 1.00 89.50 958 ARG A CA 1
ATOM 7544 C C . ARG A 1 958 ? -2.652 -11.270 6.249 1.00 89.50 958 ARG A C 1
ATOM 7546 O O . ARG A 1 958 ? -1.507 -11.691 6.101 1.00 89.50 958 ARG A O 1
ATOM 7553 N N . VAL A 1 959 ? -2.994 -10.436 7.224 1.00 88.19 959 VAL A N 1
ATOM 7554 C CA . VAL A 1 959 ? -2.089 -10.080 8.319 1.00 88.19 959 VAL A CA 1
ATOM 7555 C C . VAL A 1 959 ? -2.022 -11.255 9.287 1.00 88.19 959 VAL A C 1
ATOM 7557 O O . VAL A 1 959 ? -3.041 -11.666 9.847 1.00 88.19 959 VAL A O 1
ATOM 7560 N N . ASP A 1 960 ? -0.828 -11.815 9.464 1.00 80.38 960 ASP A N 1
ATOM 7561 C CA . ASP A 1 960 ? -0.604 -13.016 10.271 1.00 80.38 960 ASP A CA 1
ATOM 7562 C C . ASP A 1 960 ? 0.241 -12.682 11.497 1.00 80.38 960 ASP A C 1
ATOM 7564 O O . ASP A 1 960 ? 1.407 -13.054 11.605 1.00 80.38 960 ASP A O 1
ATOM 7568 N N . THR A 1 961 ? -0.343 -11.914 12.418 1.00 83.62 961 THR A N 1
ATOM 7569 C CA . THR A 1 961 ? 0.335 -11.547 13.664 1.00 83.62 961 THR A CA 1
ATOM 7570 C C . THR A 1 961 ? -0.620 -11.551 14.849 1.00 83.62 961 THR A C 1
ATOM 7572 O O . THR A 1 961 ? -1.789 -11.198 14.694 1.00 83.62 961 THR A O 1
ATOM 7575 N N . PRO A 1 962 ? -0.133 -11.889 16.056 1.00 80.31 962 PRO A N 1
ATOM 7576 C CA . PRO A 1 962 ? -0.902 -11.711 17.281 1.00 80.31 962 PRO A CA 1
ATOM 7577 C C . PRO A 1 962 ? -0.905 -10.255 17.776 1.00 80.31 962 PRO A C 1
ATOM 7579 O O . PRO A 1 962 ? -1.733 -9.923 18.623 1.00 80.31 962 PRO A O 1
ATOM 7582 N N . ARG A 1 963 ? 0.009 -9.406 17.270 1.00 84.50 963 ARG A N 1
ATOM 7583 C CA . ARG A 1 963 ? 0.233 -8.022 17.729 1.00 84.50 963 ARG A CA 1
ATOM 7584 C C . ARG A 1 963 ? -0.689 -6.994 17.100 1.00 84.50 963 ARG A C 1
ATOM 7586 O O . ARG A 1 963 ? -0.921 -5.954 17.699 1.00 84.50 963 ARG A O 1
ATOM 7593 N N . TYR A 1 964 ? -1.180 -7.261 15.899 1.00 86.81 964 TYR A N 1
ATOM 7594 C CA . TYR A 1 964 ? -2.139 -6.410 15.207 1.00 86.81 964 TYR A CA 1
ATOM 7595 C C . TYR A 1 964 ? -3.479 -7.129 15.112 1.00 86.81 964 TYR A C 1
ATOM 7597 O O . TYR A 1 964 ? -3.568 -8.352 15.252 1.00 86.81 964 TYR A O 1
ATOM 7605 N N . TRP A 1 965 ? -4.547 -6.364 14.912 1.00 85.50 965 TRP A N 1
ATOM 7606 C CA . TRP A 1 965 ? -5.860 -6.944 14.674 1.00 85.50 965 TRP A CA 1
ATOM 7607 C C . TRP A 1 965 ? -5.863 -7.767 13.377 1.00 85.50 965 TRP A C 1
ATOM 7609 O O . TRP A 1 965 ? -5.227 -7.372 12.397 1.00 85.50 965 TRP A O 1
ATOM 7619 N N . PRO A 1 966 ? -6.560 -8.921 13.350 1.00 83.25 966 PRO A N 1
ATOM 7620 C CA . PRO A 1 966 ? -6.645 -9.734 12.150 1.00 83.25 966 PRO A CA 1
ATOM 7621 C C . PRO A 1 966 ? -7.301 -8.920 11.037 1.00 83.25 966 PRO A C 1
ATOM 7623 O O . PRO A 1 966 ? -8.394 -8.365 11.199 1.00 83.25 966 PRO A O 1
ATOM 7626 N N . PHE A 1 967 ? -6.609 -8.859 9.908 1.00 82.50 967 PHE A N 1
ATOM 7627 C CA . PHE A 1 967 ? -7.023 -8.124 8.726 1.00 82.50 967 PHE A CA 1
ATOM 7628 C C . PHE A 1 967 ? -6.845 -9.024 7.506 1.00 82.50 967 PHE A C 1
ATOM 7630 O O . PHE A 1 967 ? -5.796 -9.654 7.333 1.00 82.50 967 PHE A O 1
ATOM 7637 N N . HIS A 1 968 ? -7.888 -9.113 6.686 1.00 83.12 968 HIS A N 1
ATOM 7638 C CA . HIS A 1 968 ? -7.899 -9.924 5.479 1.00 83.12 968 HIS A CA 1
ATOM 7639 C C . HIS A 1 968 ? -8.462 -9.104 4.324 1.00 83.12 968 HIS A C 1
ATOM 7641 O O . HIS A 1 968 ? -9.622 -8.700 4.343 1.00 83.12 968 HIS A O 1
ATOM 7647 N N . LEU A 1 969 ? -7.652 -8.922 3.289 1.00 82.88 969 LEU A N 1
ATOM 7648 C CA . LEU A 1 969 ? -8.030 -8.248 2.060 1.00 82.88 969 LEU A CA 1
ATOM 7649 C C . LEU A 1 969 ? -8.173 -9.298 0.960 1.00 82.88 969 LEU A C 1
ATOM 7651 O O . LEU A 1 969 ? -7.190 -9.901 0.536 1.00 82.88 969 LEU A O 1
ATOM 7655 N N . TYR A 1 970 ? -9.410 -9.559 0.542 1.00 82.44 970 TYR A N 1
ATOM 7656 C CA . TYR A 1 970 ? -9.714 -10.508 -0.531 1.00 82.44 970 TYR A CA 1
ATOM 7657 C C . TYR A 1 970 ? -9.884 -9.754 -1.850 1.00 82.44 970 TYR A C 1
ATOM 7659 O O . TYR A 1 970 ? -10.776 -8.913 -1.943 1.00 82.44 970 TYR A O 1
ATOM 7667 N N . THR A 1 971 ? -9.024 -10.014 -2.837 1.00 80.69 971 THR A N 1
ATOM 7668 C CA . THR A 1 971 ? -8.996 -9.274 -4.113 1.00 80.69 971 THR A CA 1
ATOM 7669 C C . THR A 1 971 ? -9.879 -9.892 -5.189 1.00 80.69 971 THR A C 1
ATOM 7671 O O . THR A 1 971 ? -10.359 -9.163 -6.051 1.00 80.69 971 THR A O 1
ATOM 7674 N N . GLU A 1 972 ? -10.109 -11.208 -5.154 1.00 77.94 972 GLU A N 1
ATOM 7675 C CA . GLU A 1 972 ? -10.865 -11.911 -6.201 1.00 77.94 972 GLU A CA 1
ATOM 7676 C C . GLU A 1 972 ? -12.385 -11.732 -6.064 1.00 77.94 972 GLU A C 1
ATOM 7678 O O . GLU A 1 972 ? -13.074 -11.527 -7.058 1.00 77.94 972 GLU A O 1
ATOM 7683 N N . GLY A 1 973 ? -12.912 -11.759 -4.837 1.00 73.69 973 GLY A N 1
ATOM 7684 C CA . GLY A 1 973 ? -14.355 -11.633 -4.594 1.00 73.69 973 GLY A CA 1
ATOM 7685 C C . GLY A 1 973 ? -14.857 -10.202 -4.422 1.00 73.69 973 GLY A C 1
ATOM 7686 O O . GLY A 1 973 ? -16.048 -9.966 -4.590 1.00 73.69 973 GLY A O 1
ATOM 7687 N N . ILE A 1 974 ? -13.979 -9.249 -4.075 1.00 80.38 974 ILE A N 1
ATOM 7688 C CA . ILE A 1 974 ? -14.371 -7.870 -3.744 1.00 80.38 974 ILE A CA 1
ATOM 7689 C C . ILE A 1 974 ? -13.541 -6.885 -4.588 1.00 80.38 974 ILE A C 1
ATOM 7691 O O . ILE A 1 974 ? -12.385 -6.609 -4.249 1.00 80.38 974 ILE A O 1
ATOM 7695 N N . PRO A 1 975 ? -14.106 -6.290 -5.659 1.00 81.44 975 PRO A N 1
ATOM 7696 C CA . PRO A 1 975 ? -13.354 -5.424 -6.576 1.00 81.44 975 PRO A CA 1
ATOM 7697 C C . PRO A 1 975 ? -12.817 -4.162 -5.888 1.00 81.44 975 PRO A C 1
ATOM 7699 O O . PRO A 1 975 ? -11.691 -3.739 -6.147 1.00 81.44 975 PRO A O 1
ATOM 7702 N N . ARG A 1 976 ? -13.564 -3.625 -4.914 1.00 79.69 976 ARG A N 1
ATOM 7703 C CA . ARG A 1 976 ? -13.167 -2.464 -4.100 1.00 79.69 976 ARG A CA 1
ATOM 7704 C C . ARG A 1 976 ? -11.812 -2.653 -3.414 1.00 79.69 976 ARG A C 1
ATOM 7706 O O . ARG A 1 976 ? -11.044 -1.703 -3.290 1.00 79.69 976 ARG A O 1
ATOM 7713 N N . HIS A 1 977 ? -11.500 -3.870 -2.969 1.00 79.81 977 HIS A N 1
ATOM 7714 C CA . HIS A 1 977 ? -10.213 -4.173 -2.346 1.00 79.81 977 HIS A CA 1
ATOM 7715 C C . HIS A 1 977 ? -9.058 -4.092 -3.346 1.00 79.81 977 HIS A C 1
ATOM 7717 O O . HIS A 1 977 ? -8.002 -3.553 -3.012 1.00 79.81 977 HIS A O 1
ATOM 7723 N N . LYS A 1 978 ? -9.263 -4.581 -4.578 1.00 81.56 978 LYS A N 1
ATOM 7724 C CA . LYS A 1 978 ? -8.278 -4.477 -5.663 1.00 81.56 978 LYS A CA 1
ATOM 7725 C C . LYS A 1 978 ? -8.036 -3.011 -6.038 1.00 81.56 978 LYS A C 1
ATOM 7727 O O . LYS A 1 978 ? -6.885 -2.600 -6.155 1.00 81.56 978 LYS A O 1
ATOM 7732 N N . GLU A 1 979 ? -9.095 -2.211 -6.149 1.00 79.19 979 GLU A N 1
ATOM 7733 C CA . GLU A 1 979 ? -9.004 -0.772 -6.441 1.00 79.19 979 GLU A CA 1
ATOM 7734 C C . GLU A 1 979 ? -8.296 0.014 -5.331 1.00 79.19 979 GLU A C 1
ATOM 7736 O O . GLU A 1 979 ? -7.415 0.830 -5.608 1.00 79.19 979 GLU A O 1
ATOM 7741 N N . CYS A 1 980 ? -8.630 -0.254 -4.064 1.00 77.62 980 CYS A N 1
ATOM 7742 C CA . CYS A 1 980 ? -7.961 0.377 -2.929 1.00 77.62 980 CYS A CA 1
ATOM 7743 C C . CYS A 1 980 ? -6.462 0.052 -2.921 1.00 77.62 980 CYS A C 1
ATOM 7745 O O . CYS A 1 980 ? -5.638 0.952 -2.754 1.00 77.62 980 CYS A O 1
ATOM 7747 N N . LEU A 1 981 ? -6.110 -1.217 -3.153 1.00 80.00 981 LEU A N 1
ATOM 7748 C CA . LEU A 1 981 ? -4.723 -1.664 -3.209 1.00 80.00 981 LEU A CA 1
ATOM 7749 C C . LEU A 1 981 ? -3.957 -1.014 -4.368 1.00 80.00 981 LEU A C 1
ATOM 7751 O O . LEU A 1 981 ? -2.836 -0.570 -4.151 1.00 80.00 981 LEU A O 1
ATOM 7755 N N . LEU A 1 982 ? -4.558 -0.896 -5.558 1.00 78.19 982 LEU A N 1
ATOM 7756 C CA . LEU A 1 982 ? -3.960 -0.198 -6.706 1.00 78.19 982 LEU A CA 1
ATOM 7757 C C . LEU A 1 982 ? -3.688 1.280 -6.404 1.00 78.19 982 LEU A C 1
ATOM 7759 O O . LEU A 1 982 ? -2.641 1.809 -6.776 1.00 78.19 982 LEU A O 1
ATOM 7763 N N . ARG A 1 983 ? -4.621 1.934 -5.706 1.00 73.88 983 ARG A N 1
ATOM 7764 C CA . ARG A 1 983 ? -4.576 3.374 -5.452 1.00 73.88 983 ARG A CA 1
ATOM 7765 C C . ARG A 1 983 ? -3.635 3.773 -4.315 1.00 73.88 983 ARG A C 1
ATOM 7767 O O . ARG A 1 983 ? -2.892 4.734 -4.476 1.00 73.88 983 ARG A O 1
ATOM 7774 N N . SER A 1 984 ? -3.687 3.099 -3.163 1.00 73.00 984 SER A N 1
ATOM 7775 C CA . SER A 1 984 ? -2.915 3.498 -1.971 1.00 73.00 984 SER A CA 1
ATOM 7776 C C . SER A 1 984 ? -1.680 2.636 -1.714 1.00 73.00 984 SER A C 1
ATOM 7778 O O . SER A 1 984 ? -0.738 3.109 -1.075 1.00 73.00 984 SER A O 1
ATOM 7780 N N . GLN A 1 985 ? -1.694 1.365 -2.143 1.00 81.56 985 GLN A N 1
ATOM 7781 C CA . GLN A 1 985 ? -0.728 0.320 -1.752 1.00 81.56 985 GLN A CA 1
ATOM 7782 C C . GLN A 1 985 ? -0.462 0.249 -0.241 1.00 81.56 985 GLN A C 1
ATOM 7784 O O . GLN A 1 985 ? 0.581 -0.230 0.200 1.00 81.56 985 GLN A O 1
ATOM 7789 N N . THR A 1 986 ? -1.397 0.749 0.561 1.00 83.12 986 THR A N 1
ATOM 7790 C CA . THR A 1 986 ? -1.229 0.919 1.999 1.00 83.12 986 THR A CA 1
ATOM 7791 C C . THR A 1 986 ? -2.316 0.137 2.709 1.00 83.12 986 THR A C 1
ATOM 7793 O O . THR A 1 986 ? -3.505 0.350 2.473 1.00 83.12 986 THR A O 1
ATOM 7796 N N . LEU A 1 987 ? -1.892 -0.766 3.583 1.00 87.00 987 LEU A N 1
ATOM 7797 C CA . LEU A 1 987 ? -2.736 -1.469 4.529 1.00 87.00 987 LEU A CA 1
ATOM 7798 C C . LEU A 1 987 ? -2.758 -0.682 5.826 1.00 87.00 987 LEU A C 1
ATOM 7800 O O . LEU A 1 987 ? -1.728 -0.517 6.477 1.00 87.00 987 LEU A O 1
ATOM 7804 N N . TYR A 1 988 ? -3.938 -0.225 6.209 1.00 86.75 988 TYR A N 1
ATOM 7805 C CA . TYR A 1 988 ? -4.141 0.341 7.528 1.00 86.75 988 TYR A CA 1
ATOM 7806 C C . TYR A 1 988 ? -4.347 -0.797 8.511 1.00 86.75 988 TYR A C 1
ATOM 7808 O O . TYR A 1 988 ? -5.178 -1.678 8.292 1.00 86.75 988 TYR A O 1
ATOM 7816 N N . VAL A 1 989 ? -3.552 -0.804 9.571 1.00 87.94 989 VAL A N 1
ATOM 7817 C CA . VAL A 1 989 ? -3.571 -1.842 10.595 1.00 87.94 989 VAL A CA 1
ATOM 7818 C C . VAL A 1 989 ? -3.729 -1.183 11.947 1.00 87.94 989 VAL A C 1
ATOM 7820 O O . VAL A 1 989 ? -3.201 -0.105 12.183 1.00 87.94 989 VAL A O 1
ATOM 7823 N N . LYS A 1 990 ? -4.476 -1.821 12.842 1.00 86.75 990 LYS A N 1
ATOM 7824 C CA . LYS A 1 990 ? -4.614 -1.356 14.221 1.00 86.75 990 LYS A CA 1
ATOM 7825 C C . LYS A 1 990 ? -3.814 -2.279 15.119 1.00 86.75 990 LYS A C 1
ATOM 7827 O O . LYS A 1 990 ? -3.979 -3.505 15.056 1.00 86.75 990 LYS A O 1
ATOM 7832 N N . ARG A 1 991 ? -2.937 -1.714 15.940 1.00 85.62 991 ARG A N 1
ATOM 7833 C CA . ARG A 1 991 ? -2.185 -2.483 16.932 1.00 85.62 991 ARG A CA 1
ATOM 7834 C C . ARG A 1 991 ? -3.123 -2.986 18.034 1.00 85.62 991 ARG A C 1
ATOM 7836 O O . ARG A 1 991 ? -4.104 -2.339 18.394 1.00 85.62 991 ARG A O 1
ATOM 7843 N N . ARG A 1 992 ? -2.860 -4.181 18.558 1.00 81.62 992 ARG A N 1
ATOM 7844 C CA . ARG A 1 992 ? -3.524 -4.687 19.762 1.00 81.62 992 ARG A CA 1
ATOM 7845 C C . ARG A 1 992 ? -2.863 -4.080 20.990 1.00 81.62 992 ARG A C 1
ATOM 7847 O O . ARG A 1 992 ? -1.657 -3.848 21.027 1.00 81.62 992 ARG A O 1
ATOM 7854 N N . THR A 1 993 ? -3.671 -3.848 22.007 1.00 74.62 993 THR A N 1
ATOM 7855 C CA . THR A 1 993 ? -3.218 -3.385 23.317 1.00 74.62 993 THR A CA 1
ATOM 7856 C C . THR A 1 993 ? -2.259 -4.409 23.934 1.00 74.62 993 THR A C 1
ATOM 7858 O O . THR A 1 993 ? -2.341 -5.602 23.640 1.00 74.62 993 THR A O 1
ATOM 7861 N N . ALA A 1 994 ? -1.321 -3.943 24.765 1.00 73.38 994 ALA A N 1
ATOM 7862 C CA . ALA A 1 994 ? -0.257 -4.742 25.395 1.00 73.38 994 ALA A CA 1
ATOM 7863 C C . ALA A 1 994 ? 0.887 -5.254 24.487 1.00 73.38 994 ALA A C 1
ATOM 7865 O O . ALA A 1 994 ? 1.838 -5.858 24.998 1.00 73.38 994 ALA A O 1
ATOM 7866 N N . PHE A 1 995 ? 0.850 -4.983 23.177 1.00 77.00 995 PHE A N 1
ATOM 7867 C CA . PHE A 1 995 ? 1.964 -5.262 22.269 1.00 77.00 995 PHE A CA 1
ATOM 7868 C C . PHE A 1 995 ? 2.650 -3.980 21.797 1.00 77.00 995 PHE A C 1
ATOM 7870 O O . PHE A 1 995 ? 2.000 -3.030 21.368 1.00 77.00 995 PHE A O 1
ATOM 7877 N N . LEU A 1 996 ? 3.982 -4.007 21.809 1.00 78.62 996 LEU A N 1
ATOM 7878 C CA . LEU A 1 996 ? 4.822 -2.999 21.169 1.00 78.62 996 LEU A CA 1
ATOM 7879 C C . LEU A 1 996 ? 4.945 -3.269 19.665 1.00 78.62 996 LEU A C 1
ATOM 7881 O O . LEU A 1 996 ? 4.712 -4.391 19.183 1.00 78.62 996 LEU A O 1
ATOM 7885 N N . SER A 1 997 ? 5.344 -2.240 18.921 1.00 78.75 997 SER A N 1
ATOM 7886 C CA . SER A 1 997 ? 5.639 -2.376 17.496 1.00 78.75 997 SER A CA 1
ATOM 7887 C C . SER A 1 997 ? 6.798 -3.360 17.267 1.00 78.75 997 SER A C 1
ATOM 7889 O O . SER A 1 997 ? 7.586 -3.685 18.161 1.00 78.75 997 SER A O 1
ATOM 7891 N N . TYR A 1 998 ? 6.918 -3.865 16.040 1.00 81.69 998 TYR A N 1
ATOM 7892 C CA . TYR A 1 998 ? 8.049 -4.720 15.669 1.00 81.69 998 TYR A CA 1
ATOM 7893 C C . TYR A 1 998 ? 9.383 -3.959 15.597 1.00 81.69 998 TYR A C 1
ATOM 7895 O O . TYR A 1 998 ? 10.428 -4.599 15.662 1.00 81.69 998 TYR A O 1
ATOM 7903 N N . THR A 1 999 ? 9.363 -2.624 15.486 1.00 79.50 999 THR A N 1
ATOM 7904 C CA . THR A 1 999 ? 10.570 -1.783 15.549 1.00 79.50 999 THR A CA 1
ATOM 7905 C C . THR A 1 999 ? 11.131 -1.732 16.971 1.00 79.50 999 THR A C 1
ATOM 7907 O O . THR A 1 999 ? 12.327 -1.931 17.165 1.00 79.50 999 THR A O 1
ATOM 7910 N N . GLU A 1 1000 ? 10.271 -1.532 17.972 1.00 78.75 1000 GLU A N 1
ATOM 7911 C CA . GLU A 1 1000 ? 10.667 -1.409 19.382 1.00 78.75 1000 GLU A CA 1
ATOM 7912 C C . GLU A 1 1000 ? 10.961 -2.759 20.050 1.00 78.75 1000 GLU A C 1
ATOM 7914 O O . GLU A 1 1000 ? 11.805 -2.855 20.950 1.00 78.75 1000 GLU A O 1
ATOM 7919 N N . ASP A 1 1001 ? 10.245 -3.805 19.633 1.00 78.44 1001 ASP A N 1
ATOM 7920 C CA . ASP A 1 1001 ? 10.408 -5.158 20.154 1.00 78.44 1001 ASP A CA 1
ATOM 7921 C C . ASP A 1 1001 ? 10.325 -6.207 19.033 1.00 78.44 1001 ASP A C 1
ATOM 7923 O O . ASP A 1 1001 ? 9.286 -6.842 18.853 1.00 78.44 1001 ASP A O 1
ATOM 7927 N N . PRO A 1 1002 ? 11.402 -6.465 18.275 1.00 79.44 1002 PRO A N 1
ATOM 7928 C CA . PRO A 1 1002 ? 11.376 -7.424 17.168 1.00 79.44 1002 PRO A CA 1
ATOM 7929 C C . PRO A 1 1002 ? 10.998 -8.851 17.593 1.00 79.44 1002 PRO A C 1
ATOM 7931 O O . PRO A 1 1002 ? 10.326 -9.566 16.850 1.00 79.44 1002 PRO A O 1
ATOM 7934 N N . ARG A 1 1003 ? 11.401 -9.273 18.802 1.00 77.25 1003 ARG A N 1
ATOM 7935 C CA . ARG A 1 1003 ? 11.210 -10.648 19.301 1.00 77.25 1003 ARG A CA 1
ATOM 7936 C C . ARG A 1 1003 ? 9.949 -10.840 20.143 1.00 77.25 1003 ARG A C 1
ATOM 7938 O O . ARG A 1 1003 ? 9.515 -11.973 20.306 1.00 77.25 1003 ARG A O 1
ATOM 7945 N N . GLY A 1 1004 ? 9.334 -9.770 20.639 1.00 72.88 1004 GLY A N 1
ATOM 7946 C CA . GLY A 1 1004 ? 8.117 -9.843 21.456 1.00 72.88 1004 GLY A CA 1
ATOM 7947 C C . GLY A 1 1004 ? 8.391 -10.113 22.936 1.00 72.88 1004 GLY A C 1
ATOM 7948 O O . GLY A 1 1004 ? 7.456 -10.398 23.685 1.00 72.88 1004 GLY A O 1
ATOM 7949 N N . SER A 1 1005 ? 9.655 -10.054 23.369 1.00 74.06 1005 SER A N 1
ATOM 7950 C CA . SER A 1 1005 ? 10.072 -10.367 24.743 1.00 74.06 1005 SER A CA 1
ATOM 7951 C C . SER A 1 1005 ? 9.744 -9.255 25.740 1.00 74.06 1005 SER A C 1
ATOM 7953 O O . SER A 1 1005 ? 9.739 -9.483 26.951 1.00 74.06 1005 SER A O 1
ATOM 7955 N N . ARG A 1 1006 ? 9.468 -8.048 25.244 1.00 70.00 1006 ARG A N 1
ATOM 7956 C CA . ARG A 1 1006 ? 9.023 -6.894 26.027 1.00 70.00 1006 ARG A CA 1
ATOM 7957 C C . ARG A 1 1006 ? 7.507 -6.746 25.998 1.00 70.00 1006 ARG A C 1
ATOM 7959 O O . ARG A 1 1006 ? 7.011 -5.748 26.496 1.00 70.00 1006 ARG A O 1
ATOM 7966 N N . SER A 1 1007 ? 6.773 -7.705 25.436 1.00 70.56 1007 SER A N 1
ATOM 7967 C CA . SER A 1 1007 ? 5.315 -7.717 25.528 1.00 70.56 1007 SER A CA 1
ATOM 7968 C C . SER A 1 1007 ? 4.849 -7.999 26.958 1.00 70.56 1007 SER A C 1
ATOM 7970 O O . SER A 1 1007 ? 5.492 -8.730 27.720 1.00 70.56 1007 SER A O 1
ATOM 7972 N N . LEU A 1 1008 ? 3.693 -7.436 27.306 1.00 70.44 1008 LEU A N 1
ATOM 7973 C CA . LEU A 1 1008 ? 3.085 -7.590 28.628 1.00 70.44 1008 LEU A CA 1
ATOM 7974 C C . LEU A 1 1008 ? 2.801 -9.059 28.973 1.00 70.44 1008 LEU A C 1
ATOM 7976 O O . LEU A 1 1008 ? 3.007 -9.475 30.110 1.00 70.44 1008 LEU A O 1
ATOM 7980 N N . PHE A 1 1009 ? 2.418 -9.865 27.981 1.00 65.00 1009 PHE A N 1
ATOM 7981 C CA . PHE A 1 1009 ? 2.111 -11.292 28.135 1.00 65.00 1009 PHE A CA 1
ATOM 7982 C C . PHE A 1 1009 ? 3.333 -12.129 28.547 1.00 65.00 1009 PHE A C 1
ATOM 7984 O O . PHE A 1 1009 ? 3.252 -12.955 29.450 1.00 65.00 1009 PHE A O 1
ATOM 7991 N N . VAL A 1 1010 ? 4.496 -11.890 27.930 1.00 66.38 1010 VAL A N 1
ATOM 7992 C CA . VAL A 1 1010 ? 5.718 -12.661 28.229 1.00 66.38 1010 VAL A CA 1
ATOM 7993 C C . VAL A 1 1010 ? 6.237 -12.349 29.633 1.00 66.38 1010 VAL A C 1
ATOM 7995 O O . VAL A 1 1010 ? 6.669 -13.250 30.350 1.00 66.38 1010 VAL A O 1
ATOM 7998 N N . ARG A 1 1011 ? 6.177 -11.080 30.052 1.00 64.69 1011 ARG A N 1
ATOM 7999 C CA . ARG A 1 1011 ? 6.711 -10.642 31.351 1.00 64.69 1011 ARG A CA 1
ATOM 8000 C C . ARG A 1 1011 ? 5.792 -10.945 32.526 1.00 64.69 1011 ARG A C 1
ATOM 8002 O O . ARG A 1 1011 ? 6.282 -11.349 33.573 1.00 64.69 1011 ARG A O 1
ATOM 8009 N N . SER A 1 1012 ? 4.479 -10.824 32.337 1.00 59.22 1012 SER A N 1
ATOM 8010 C CA . SER A 1 1012 ? 3.491 -11.209 33.356 1.00 59.22 1012 SER A CA 1
ATOM 8011 C C . SER A 1 1012 ? 3.394 -12.727 33.563 1.00 59.22 1012 SER A C 1
ATOM 8013 O O . SER A 1 1012 ? 2.647 -13.165 34.435 1.00 59.22 1012 SER A O 1
ATOM 8015 N N . ARG A 1 1013 ? 4.110 -13.537 32.755 1.00 58.31 1013 ARG A N 1
ATOM 8016 C CA . ARG A 1 1013 ? 3.996 -15.010 32.684 1.00 58.31 1013 ARG A CA 1
ATOM 8017 C C . ARG A 1 1013 ? 2.550 -15.495 32.504 1.00 58.31 1013 ARG A C 1
ATOM 8019 O O . ARG A 1 1013 ? 2.250 -16.656 32.755 1.00 58.31 1013 ARG A O 1
ATOM 8026 N N . SER A 1 1014 ? 1.673 -14.595 32.068 1.00 54.53 1014 SER A N 1
ATOM 8027 C CA . SER A 1 1014 ? 0.240 -14.798 31.939 1.00 54.53 1014 SER A CA 1
ATOM 8028 C C . SER A 1 1014 ? -0.072 -15.023 30.465 1.00 54.53 1014 SER A C 1
ATOM 8030 O O . SER A 1 1014 ? 0.332 -14.240 29.599 1.00 54.53 1014 SER A O 1
ATOM 8032 N N . SER A 1 1015 ? -0.760 -16.119 30.153 1.00 52.06 1015 SER A N 1
ATOM 8033 C CA . SER A 1 1015 ? -1.232 -16.373 28.794 1.00 52.06 1015 SER A CA 1
ATOM 8034 C C . SER A 1 1015 ? -2.271 -15.314 28.387 1.00 52.06 1015 SER A C 1
ATOM 8036 O O . SER A 1 1015 ? -2.871 -14.658 29.236 1.00 52.06 1015 SER A O 1
ATOM 8038 N N . ALA A 1 1016 ? -2.551 -15.156 27.087 1.00 45.62 1016 ALA A N 1
ATOM 8039 C CA . ALA A 1 1016 ? -3.594 -14.240 26.594 1.00 45.62 1016 ALA A CA 1
ATOM 8040 C C . ALA A 1 1016 ? -5.041 -14.615 27.021 1.00 45.62 1016 ALA A C 1
ATOM 8042 O O . ALA A 1 1016 ? -5.999 -14.018 26.531 1.00 45.62 1016 ALA A O 1
ATOM 8043 N N . GLY A 1 1017 ? -5.197 -15.592 27.923 1.00 44.59 1017 GLY A N 1
ATOM 8044 C CA . GLY A 1 1017 ? -6.439 -15.964 28.605 1.00 44.59 1017 GLY A CA 1
ATOM 8045 C C . GLY A 1 1017 ? -6.333 -15.960 30.139 1.00 44.59 1017 GLY A C 1
ATOM 8046 O O . GLY A 1 1017 ? -7.342 -15.718 30.802 1.00 44.59 1017 GLY A O 1
ATOM 8047 N N . ASP A 1 1018 ? -5.135 -16.124 30.709 1.00 45.09 1018 ASP A N 1
ATOM 8048 C CA . ASP A 1 1018 ? -4.893 -16.088 32.158 1.00 45.09 1018 ASP A CA 1
ATOM 8049 C C . ASP A 1 1018 ? -4.709 -14.652 32.663 1.00 45.09 1018 ASP A C 1
ATOM 8051 O O . ASP A 1 1018 ? -3.652 -14.286 33.167 1.00 45.09 1018 ASP A O 1
ATOM 8055 N N . ALA A 1 1019 ? -5.719 -13.785 32.542 1.00 48.91 1019 ALA A N 1
ATOM 8056 C CA . ALA A 1 1019 ? -5.699 -12.594 33.400 1.00 48.91 1019 ALA A CA 1
ATOM 8057 C C . ALA A 1 1019 ? -5.823 -13.035 34.861 1.00 48.91 1019 ALA A C 1
ATOM 8059 O O . ALA A 1 1019 ? -6.577 -13.973 35.151 1.00 48.91 1019 ALA A O 1
ATOM 8060 N N . ALA A 1 1020 ? -5.144 -12.317 35.759 1.00 48.09 1020 ALA A N 1
ATOM 8061 C CA . ALA A 1 1020 ? -5.345 -12.426 37.195 1.00 48.09 1020 ALA A CA 1
ATOM 8062 C C . ALA A 1 1020 ? -6.846 -12.517 37.492 1.00 48.09 1020 ALA A C 1
ATOM 8064 O O . ALA A 1 1020 ? -7.637 -11.666 37.072 1.00 48.09 1020 ALA A O 1
ATOM 8065 N N . THR A 1 1021 ? -7.265 -13.595 38.145 1.00 50.50 1021 THR A N 1
ATOM 8066 C CA . THR A 1 1021 ? -8.602 -13.681 38.714 1.00 50.50 1021 THR A CA 1
ATOM 8067 C C . THR A 1 1021 ? -8.758 -12.495 39.653 1.00 50.50 1021 THR A C 1
ATOM 8069 O O . THR A 1 1021 ? -8.118 -12.437 40.698 1.00 50.50 1021 THR A O 1
ATOM 8072 N N . LEU A 1 1022 ? -9.625 -11.550 39.294 1.00 55.56 1022 LEU A N 1
ATOM 8073 C CA . LEU A 1 1022 ? -10.120 -10.480 40.169 1.00 55.56 1022 LEU A CA 1
ATOM 8074 C C . LEU A 1 1022 ? -10.974 -11.048 41.337 1.00 55.56 1022 LEU A C 1
ATOM 8076 O O . LEU A 1 1022 ? -11.818 -10.352 41.903 1.00 55.56 1022 LEU A O 1
ATOM 8080 N N . ASP A 1 1023 ? -10.773 -12.322 41.682 1.00 44.62 1023 ASP A N 1
ATOM 8081 C CA . ASP A 1 1023 ? -11.522 -13.072 42.675 1.00 44.62 1023 ASP A CA 1
ATOM 8082 C C . ASP A 1 1023 ? -11.182 -12.534 44.053 1.00 44.62 1023 ASP A C 1
ATOM 8084 O O . ASP A 1 1023 ? -10.012 -12.400 44.421 1.00 44.62 1023 ASP A O 1
ATOM 8088 N N . HIS A 1 1024 ? -12.220 -12.206 44.824 1.00 50.75 1024 HIS A N 1
ATOM 8089 C CA . HIS A 1 1024 ? -12.027 -11.803 46.202 1.00 50.75 1024 HIS A CA 1
ATOM 8090 C C . HIS A 1 1024 ? -13.077 -12.252 47.189 1.00 50.75 1024 HIS A C 1
ATOM 8092 O O . HIS A 1 1024 ? -14.170 -11.679 47.210 1.00 50.75 1024 HIS A O 1
ATOM 8098 N N . PRO A 1 1025 ? -12.633 -13.109 48.127 1.00 36.94 1025 PRO A N 1
ATOM 8099 C CA . PRO A 1 1025 ? -12.403 -12.631 49.490 1.00 36.94 1025 PRO A CA 1
ATOM 8100 C C . PRO A 1 1025 ? -10.963 -12.761 50.075 1.00 36.94 1025 PRO A C 1
ATOM 8102 O O . PRO A 1 1025 ? -10.818 -12.422 51.245 1.00 36.94 1025 PRO A O 1
ATOM 8105 N N . GLN A 1 1026 ? -9.896 -13.178 49.357 1.00 45.41 1026 GLN A N 1
ATOM 8106 C CA . GLN A 1 1026 ? -8.511 -13.273 49.930 1.00 45.41 1026 GLN A CA 1
ATOM 8107 C C . GLN A 1 1026 ? -7.314 -12.768 49.062 1.00 45.41 1026 GLN A C 1
ATOM 8109 O O . GLN A 1 1026 ? -6.866 -13.455 48.153 1.00 45.41 1026 GLN A O 1
ATOM 8114 N N . LEU A 1 1027 ? -6.826 -11.525 49.266 1.00 48.09 1027 LEU A N 1
ATOM 8115 C CA . LEU A 1 1027 ? -5.767 -10.773 48.501 1.00 48.09 1027 LEU A CA 1
ATOM 8116 C C . LEU A 1 1027 ? -4.714 -10.441 49.558 1.00 48.09 1027 LEU A C 1
ATOM 8118 O O . LEU A 1 1027 ? -4.022 -9.432 49.525 1.00 48.09 1027 LEU A O 1
ATOM 8122 N N . ILE A 1 1028 ? -4.673 -11.298 50.572 1.00 40.34 1028 ILE A N 1
ATOM 8123 C CA . ILE A 1 1028 ? -3.851 -11.182 51.754 1.00 40.34 1028 ILE A CA 1
ATOM 8124 C C . ILE A 1 1028 ? -2.427 -11.637 51.390 1.00 40.34 1028 ILE A C 1
ATOM 8126 O O . ILE A 1 1028 ? -1.469 -11.241 52.044 1.00 40.34 1028 ILE A O 1
ATOM 8130 N N . GLU A 1 1029 ? -2.246 -12.357 50.276 1.00 38.84 1029 GLU A N 1
ATOM 8131 C CA . GLU A 1 1029 ? -0.932 -12.717 49.743 1.00 38.84 1029 GLU A CA 1
ATOM 8132 C C . GLU A 1 1029 ? -0.530 -11.829 48.559 1.00 38.84 1029 GLU A C 1
ATOM 8134 O O . GLU A 1 1029 ? -0.484 -12.226 47.400 1.00 38.84 1029 GLU A O 1
ATOM 8139 N N . THR A 1 1030 ? -0.164 -10.590 48.873 1.00 43.62 1030 THR A N 1
ATOM 8140 C CA . THR A 1 1030 ? 0.471 -9.639 47.945 1.00 43.62 1030 THR A CA 1
ATOM 8141 C C . THR A 1 1030 ? 1.886 -10.048 47.512 1.00 43.62 1030 THR A C 1
ATOM 8143 O O . THR A 1 1030 ? 2.436 -9.458 46.586 1.00 43.62 1030 THR A O 1
ATOM 8146 N N . LYS A 1 1031 ? 2.492 -11.075 48.127 1.00 42.28 1031 LYS A N 1
ATOM 8147 C CA . LYS A 1 1031 ? 3.859 -11.534 47.806 1.00 42.28 1031 LYS A CA 1
ATOM 8148 C C . LYS A 1 1031 ? 3.955 -12.425 46.559 1.00 42.28 1031 LYS A C 1
ATOM 8150 O O . LYS A 1 1031 ? 5.061 -12.673 46.088 1.00 42.28 1031 LYS A O 1
ATOM 8155 N N . THR A 1 1032 ? 2.833 -12.887 46.012 1.00 41.59 1032 THR A N 1
ATOM 8156 C CA . THR A 1 1032 ? 2.772 -13.808 44.860 1.00 41.59 1032 THR A CA 1
ATOM 8157 C C . THR A 1 1032 ? 2.131 -13.191 43.617 1.00 41.59 1032 THR A C 1
ATOM 8159 O O . THR A 1 1032 ? 1.909 -13.900 42.637 1.00 41.59 1032 THR A O 1
ATOM 8162 N N . HIS A 1 1033 ? 1.861 -11.881 43.594 1.00 45.31 1033 HIS A N 1
ATOM 8163 C CA . HIS A 1 1033 ? 1.339 -11.235 42.390 1.00 45.31 1033 HIS A CA 1
ATOM 8164 C C . HIS A 1 1033 ? 2.490 -10.610 41.573 1.00 45.31 1033 HIS A C 1
ATOM 8166 O O . HIS A 1 1033 ? 3.180 -9.729 42.084 1.00 45.31 1033 HIS A O 1
ATOM 8172 N N . PRO A 1 1034 ? 2.704 -10.981 40.294 1.00 46.12 1034 PRO A N 1
ATOM 8173 C CA . PRO A 1 1034 ? 3.789 -10.453 39.447 1.00 46.12 1034 PRO A CA 1
ATOM 8174 C C . PRO A 1 1034 ? 3.604 -8.974 39.026 1.00 46.12 1034 PRO A C 1
ATOM 8176 O O . PRO A 1 1034 ? 4.121 -8.549 37.998 1.00 46.12 1034 PRO A O 1
ATOM 8179 N N . ALA A 1 1035 ? 2.825 -8.194 39.782 1.00 47.81 1035 ALA A N 1
ATOM 8180 C CA . ALA A 1 1035 ? 2.250 -6.915 39.375 1.00 47.81 1035 ALA A CA 1
ATOM 8181 C C . ALA A 1 1035 ? 2.687 -5.696 40.213 1.00 47.81 1035 ALA A C 1
ATOM 8183 O O . ALA A 1 1035 ? 2.188 -4.609 39.950 1.00 47.81 1035 ALA A O 1
ATOM 8184 N N . GLY A 1 1036 ? 3.603 -5.844 41.178 1.00 49.94 1036 GLY A N 1
ATOM 8185 C CA . GLY A 1 1036 ? 4.072 -4.720 42.010 1.00 49.94 1036 GLY A CA 1
ATOM 8186 C C . GLY A 1 1036 ? 4.708 -3.566 41.216 1.00 49.94 1036 GLY A C 1
ATOM 8187 O O . GLY A 1 1036 ? 4.487 -2.410 41.554 1.00 49.94 1036 GLY A O 1
ATOM 8188 N N . ASP A 1 1037 ? 5.386 -3.877 40.102 1.00 55.94 1037 ASP A N 1
ATOM 8189 C CA . ASP A 1 1037 ? 6.102 -2.903 39.254 1.00 55.94 1037 ASP A CA 1
ATOM 8190 C C . ASP A 1 1037 ? 5.424 -2.676 37.881 1.00 55.94 1037 ASP A C 1
ATOM 8192 O O . ASP A 1 1037 ? 6.037 -2.196 36.925 1.00 55.94 1037 ASP A O 1
ATOM 8196 N N . LEU A 1 1038 ? 4.157 -3.080 37.713 1.00 60.12 1038 LEU A N 1
ATOM 8197 C CA . LEU A 1 1038 ? 3.520 -3.117 36.388 1.00 60.12 1038 LEU A CA 1
ATOM 8198 C C . LEU A 1 1038 ? 3.070 -1.734 35.883 1.00 60.12 1038 LEU A C 1
ATOM 8200 O O . LEU A 1 1038 ? 2.911 -1.562 34.675 1.00 60.12 1038 LEU A O 1
ATOM 8204 N N . TRP A 1 1039 ? 2.882 -0.746 36.763 1.00 61.44 1039 TRP A N 1
ATOM 8205 C CA . TRP A 1 1039 ? 2.434 0.595 36.368 1.00 61.44 1039 TRP A CA 1
ATOM 8206 C C . TRP A 1 1039 ? 3.475 1.317 35.485 1.00 61.44 1039 TRP A C 1
ATOM 8208 O O . TRP A 1 1039 ? 3.109 1.825 34.424 1.00 61.44 1039 TRP A O 1
ATOM 8218 N N . GLU A 1 1040 ? 4.773 1.251 35.828 1.00 63.56 1040 GLU A N 1
ATOM 8219 C CA . GLU A 1 1040 ? 5.888 1.775 35.005 1.00 63.56 1040 GLU A CA 1
ATOM 8220 C C . GLU A 1 1040 ? 5.969 1.081 33.640 1.00 63.56 1040 GLU A C 1
ATOM 8222 O O . GLU A 1 1040 ? 6.439 1.619 32.636 1.00 63.56 1040 GLU A O 1
ATOM 8227 N N . PHE A 1 1041 ? 5.508 -0.164 33.589 1.00 64.12 1041 PHE A N 1
ATOM 8228 C CA . PHE A 1 1041 ? 5.526 -0.952 32.376 1.00 64.12 1041 PHE A CA 1
ATOM 8229 C C . PHE A 1 1041 ? 4.323 -0.645 31.475 1.00 64.12 1041 PHE A C 1
ATOM 8231 O O . PHE A 1 1041 ? 4.476 -0.577 30.253 1.00 64.12 1041 PHE A O 1
ATOM 8238 N N . ILE A 1 1042 ? 3.145 -0.402 32.052 1.00 65.94 1042 ILE A N 1
ATOM 8239 C CA . ILE A 1 1042 ? 1.938 -0.013 31.312 1.00 65.94 1042 ILE A CA 1
ATOM 8240 C C . ILE A 1 1042 ? 2.140 1.338 30.622 1.00 65.94 1042 ILE A C 1
ATOM 8242 O O . ILE A 1 1042 ? 1.766 1.464 29.451 1.00 65.94 1042 ILE A O 1
ATOM 8246 N N . THR A 1 1043 ? 2.810 2.293 31.280 1.00 63.19 1043 THR A N 1
ATOM 8247 C CA . THR A 1 1043 ? 3.182 3.574 30.657 1.00 63.19 1043 THR A CA 1
ATOM 8248 C C . THR A 1 1043 ? 4.120 3.397 29.463 1.00 63.19 1043 THR A C 1
ATOM 8250 O O . THR A 1 1043 ? 4.038 4.140 28.489 1.00 63.19 1043 THR A O 1
ATOM 8253 N N . SER A 1 1044 ? 4.956 2.354 29.476 1.00 63.22 1044 SER A N 1
ATOM 8254 C CA . SER A 1 1044 ? 5.851 2.029 28.360 1.00 63.22 1044 SER A CA 1
ATOM 8255 C C . SER A 1 1044 ? 5.206 1.230 27.215 1.00 63.22 1044 SER A C 1
ATOM 8257 O O . SER A 1 1044 ? 5.766 1.215 26.121 1.00 63.22 1044 SER A O 1
ATOM 8259 N N . CYS A 1 1045 ? 4.072 0.551 27.452 1.00 62.84 1045 CYS A N 1
ATOM 8260 C CA . CYS A 1 1045 ? 3.495 -0.444 26.532 1.00 62.84 1045 CYS A CA 1
ATOM 8261 C C . CYS A 1 1045 ? 2.142 -0.068 25.918 1.00 62.84 1045 CYS A C 1
ATOM 8263 O O . CYS A 1 1045 ? 1.744 -0.658 24.910 1.00 62.84 1045 CYS A O 1
ATOM 8265 N N . SER A 1 1046 ? 1.407 0.867 26.519 1.00 65.94 1046 SER A N 1
ATOM 8266 C CA . SER A 1 1046 ? 0.124 1.332 25.994 1.00 65.94 1046 SER A CA 1
ATOM 8267 C C . SER A 1 1046 ? 0.279 2.680 25.298 1.00 65.94 1046 SER A C 1
ATOM 8269 O O . SER A 1 1046 ? 0.690 3.647 25.923 1.00 65.94 1046 SER A O 1
ATOM 8271 N N . ASN A 1 1047 ? -0.155 2.778 24.037 1.00 67.19 1047 ASN A N 1
ATOM 8272 C CA . ASN A 1 1047 ? -0.293 4.074 23.354 1.00 67.19 1047 ASN A CA 1
ATOM 8273 C C . ASN A 1 1047 ? -1.661 4.727 23.613 1.00 67.19 1047 ASN A C 1
ATOM 8275 O O . ASN A 1 1047 ? -1.877 5.868 23.217 1.00 67.19 1047 ASN A O 1
ATOM 8279 N N . ASN A 1 1048 ? -2.603 4.022 24.257 1.00 75.31 1048 ASN A N 1
ATOM 8280 C CA . ASN A 1 1048 ? -3.928 4.577 24.502 1.00 75.31 1048 ASN A CA 1
ATOM 8281 C C . ASN A 1 1048 ? -3.866 5.597 25.655 1.00 75.31 1048 ASN A C 1
ATOM 8283 O O . ASN A 1 1048 ? -3.545 5.199 26.782 1.00 75.31 1048 ASN A O 1
ATOM 8287 N N . PRO A 1 1049 ? -4.232 6.871 25.419 1.00 79.31 1049 PRO A N 1
ATOM 8288 C CA . PRO A 1 1049 ? -4.128 7.925 26.424 1.00 79.31 1049 PRO A CA 1
ATOM 8289 C C . PRO A 1 1049 ? -5.018 7.672 27.645 1.00 79.31 1049 PRO A C 1
ATOM 8291 O O . PRO A 1 1049 ? -4.665 8.089 28.743 1.00 79.31 1049 PRO A O 1
ATOM 8294 N N . LEU A 1 1050 ? -6.139 6.954 27.495 1.00 83.31 1050 LEU A N 1
ATOM 8295 C CA . LEU A 1 1050 ? -7.012 6.634 28.624 1.00 83.31 1050 LEU A CA 1
ATOM 8296 C C . LEU A 1 1050 ? -6.351 5.636 29.581 1.00 83.31 1050 LEU A C 1
ATOM 8298 O O . LEU A 1 1050 ? -6.461 5.797 30.791 1.00 83.31 1050 LEU A O 1
ATOM 8302 N N . PHE A 1 1051 ? -5.661 4.618 29.057 1.00 83.88 1051 PHE A N 1
ATOM 8303 C CA . PHE A 1 1051 ? -4.943 3.657 29.901 1.00 83.88 1051 PHE A CA 1
ATOM 8304 C C . PHE A 1 1051 ? -3.764 4.310 30.617 1.00 83.88 1051 PHE A C 1
ATOM 8306 O O . PHE A 1 1051 ? -3.553 4.021 31.790 1.00 83.88 1051 PHE A O 1
ATOM 8313 N N . LEU A 1 1052 ? -3.047 5.208 29.935 1.00 81.56 1052 LEU A N 1
ATOM 8314 C CA . LEU A 1 1052 ? -1.957 5.985 30.527 1.00 81.56 1052 LEU A CA 1
ATOM 8315 C C . LEU A 1 1052 ? -2.473 6.879 31.661 1.00 81.56 1052 LEU A C 1
ATOM 8317 O O . LEU A 1 1052 ? -2.030 6.742 32.794 1.00 81.56 1052 LEU A O 1
ATOM 8321 N N . ALA A 1 1053 ? -3.499 7.692 31.394 1.00 83.25 1053 ALA A N 1
ATOM 8322 C CA . ALA A 1 1053 ? -4.099 8.557 32.407 1.00 83.25 1053 ALA A CA 1
ATOM 8323 C C . ALA A 1 1053 ? -4.690 7.763 33.588 1.00 83.25 1053 ALA A C 1
ATOM 8325 O O . ALA A 1 1053 ? -4.584 8.181 34.739 1.00 83.25 1053 ALA A O 1
ATOM 8326 N N . PHE A 1 1054 ? -5.308 6.606 33.328 1.00 86.12 1054 PHE A N 1
ATOM 8327 C CA . PHE A 1 1054 ? -5.835 5.749 34.389 1.00 86.12 1054 PHE A CA 1
ATOM 8328 C C . PHE A 1 1054 ? -4.715 5.157 35.256 1.00 86.12 1054 PHE A C 1
ATOM 8330 O O . PHE A 1 1054 ? -4.850 5.126 36.479 1.00 86.12 1054 PHE A O 1
ATOM 8337 N N . ALA A 1 1055 ? -3.613 4.715 34.644 1.00 81.75 1055 ALA A N 1
ATOM 8338 C CA . ALA A 1 1055 ? -2.442 4.229 35.368 1.00 81.75 1055 ALA A CA 1
ATOM 8339 C C . ALA A 1 1055 ? -1.845 5.335 36.255 1.00 81.75 1055 ALA A C 1
ATOM 8341 O O . ALA A 1 1055 ? -1.666 5.127 37.455 1.00 81.75 1055 ALA A O 1
ATOM 8342 N N . ASP A 1 1056 ? -1.638 6.526 35.690 1.00 80.75 1056 ASP A N 1
ATOM 8343 C CA . ASP A 1 1056 ? -1.018 7.657 36.385 1.00 80.75 1056 ASP A CA 1
ATOM 8344 C C . ASP A 1 1056 ? -1.856 8.156 37.569 1.00 80.75 1056 ASP A C 1
ATOM 8346 O O . ASP A 1 1056 ? -1.298 8.528 38.600 1.00 80.75 1056 ASP A O 1
ATOM 8350 N N . HIS A 1 1057 ? -3.189 8.152 37.461 1.00 82.88 1057 HIS A N 1
ATOM 8351 C CA . HIS A 1 1057 ? -4.067 8.692 38.507 1.00 82.88 1057 HIS A CA 1
ATOM 8352 C C . HIS A 1 1057 ? -4.589 7.657 39.512 1.00 82.88 1057 HIS A C 1
ATOM 8354 O O . HIS A 1 1057 ? -4.819 8.011 40.666 1.00 82.88 1057 HIS A O 1
ATOM 8360 N N . PHE A 1 1058 ? -4.808 6.403 39.102 1.00 81.31 1058 PHE A N 1
ATOM 8361 C CA . PHE A 1 1058 ? -5.439 5.379 39.948 1.00 81.31 1058 PHE A CA 1
ATOM 8362 C C . PHE A 1 1058 ? -4.517 4.209 40.310 1.00 81.31 1058 PHE A C 1
ATOM 8364 O O . PHE A 1 1058 ? -4.924 3.368 41.106 1.00 81.31 1058 PHE A O 1
ATOM 8371 N N . CYS A 1 1059 ? -3.311 4.117 39.738 1.00 77.00 1059 CYS A N 1
ATOM 8372 C CA . CYS A 1 1059 ? -2.392 2.995 39.980 1.00 77.00 1059 CYS A CA 1
ATOM 8373 C C . CYS A 1 1059 ? -1.011 3.417 40.518 1.00 77.00 1059 CYS A C 1
ATOM 8375 O O . CYS A 1 1059 ? -0.213 2.544 40.839 1.00 77.00 1059 CYS A O 1
ATOM 8377 N N . SER A 1 1060 ? -0.720 4.719 40.624 1.00 67.50 1060 SER A N 1
ATOM 8378 C CA . SER A 1 1060 ? 0.597 5.258 41.014 1.00 67.50 1060 SER A CA 1
ATOM 8379 C C . SER A 1 1060 ? 0.812 5.421 42.528 1.00 67.50 1060 SER A C 1
ATOM 8381 O O . SER A 1 1060 ? 1.939 5.653 42.964 1.00 67.50 1060 SER A O 1
ATOM 8383 N N . GLY A 1 1061 ? -0.246 5.332 43.343 1.00 63.59 1061 GLY A N 1
ATOM 8384 C CA . GLY A 1 1061 ? -0.206 5.662 44.771 1.00 63.59 1061 GLY A CA 1
ATOM 8385 C C . GLY A 1 1061 ? -0.377 4.463 45.706 1.00 63.59 1061 GLY A C 1
ATOM 8386 O O . GLY A 1 1061 ? -1.252 3.623 45.505 1.00 63.59 1061 GLY A O 1
ATOM 8387 N N . ASN A 1 1062 ? 0.388 4.449 46.801 1.00 64.69 1062 ASN A N 1
ATOM 8388 C CA . ASN A 1 1062 ? 0.083 3.636 47.980 1.00 64.69 1062 ASN A CA 1
ATOM 8389 C C . ASN A 1 1062 ? -0.895 4.429 48.857 1.00 64.69 1062 ASN A C 1
ATOM 8391 O O . ASN A 1 1062 ? -0.536 5.473 49.400 1.00 64.69 1062 ASN A O 1
ATOM 8395 N N . GLY A 1 1063 ? -2.144 3.969 48.953 1.00 64.38 1063 GLY A N 1
ATOM 8396 C CA . GLY A 1 1063 ? -3.172 4.618 49.773 1.00 64.38 1063 GLY A CA 1
ATOM 8397 C C . GLY A 1 1063 ? -2.770 4.718 51.243 1.00 64.38 1063 GLY A C 1
ATOM 8398 O O . GLY A 1 1063 ? -2.078 3.838 51.762 1.00 64.38 1063 GLY A O 1
ATOM 8399 N N . ALA A 1 1064 ? -3.208 5.785 51.914 1.00 72.25 1064 ALA A N 1
ATOM 8400 C CA . ALA A 1 1064 ? -2.905 6.003 53.328 1.00 72.25 1064 ALA A CA 1
ATOM 8401 C C . ALA A 1 1064 ? -3.792 5.136 54.235 1.00 72.25 1064 ALA A C 1
ATOM 8403 O O . ALA A 1 1064 ? -3.378 4.761 55.328 1.00 72.25 1064 ALA A O 1
ATOM 8404 N N . MET A 1 1065 ? -5.005 4.811 53.774 1.00 78.19 1065 MET A N 1
ATOM 8405 C CA . MET A 1 1065 ? -5.957 3.937 54.465 1.00 78.19 1065 MET A CA 1
ATOM 8406 C C . MET A 1 1065 ? -6.056 2.561 53.789 1.00 78.19 1065 MET A C 1
ATOM 8408 O O . MET A 1 1065 ? -6.014 2.469 52.562 1.00 78.19 1065 MET A O 1
ATOM 8412 N N . ASP A 1 1066 ? -6.327 1.503 54.558 1.00 77.25 1066 ASP A N 1
ATOM 8413 C CA . ASP A 1 1066 ? -6.492 0.129 54.040 1.00 77.25 1066 ASP A CA 1
ATOM 8414 C C . ASP A 1 1066 ? -7.556 0.027 52.929 1.00 77.25 1066 ASP A C 1
ATOM 8416 O O . ASP A 1 1066 ? -7.406 -0.710 51.954 1.00 77.25 1066 ASP A O 1
ATOM 8420 N N . ARG A 1 1067 ? -8.632 0.821 53.029 1.00 76.69 1067 ARG A N 1
ATOM 8421 C CA . ARG A 1 1067 ? -9.681 0.900 51.994 1.00 76.69 1067 ARG A CA 1
ATOM 8422 C C . ARG A 1 1067 ? -9.176 1.503 50.683 1.00 76.69 1067 ARG A C 1
ATOM 8424 O O . ARG A 1 1067 ? -9.599 1.068 49.615 1.00 76.69 1067 ARG A O 1
ATOM 8431 N N . GLU A 1 1068 ? -8.295 2.497 50.759 1.00 78.44 1068 GLU A N 1
ATOM 8432 C CA . GLU A 1 1068 ? -7.685 3.126 49.583 1.00 78.44 1068 GLU A CA 1
ATOM 8433 C C . GLU A 1 1068 ? -6.680 2.178 48.930 1.00 78.44 1068 GLU A C 1
ATOM 8435 O O . GLU A 1 1068 ? -6.687 2.033 47.712 1.00 78.44 1068 GLU A O 1
ATOM 8440 N N . GLN A 1 1069 ? -5.880 1.465 49.729 1.00 78.69 1069 GLN A N 1
ATOM 8441 C CA . GLN A 1 1069 ? -4.962 0.437 49.228 1.00 78.69 1069 GLN A CA 1
ATOM 8442 C C . GLN A 1 1069 ? -5.710 -0.677 48.486 1.00 78.69 1069 GLN A C 1
ATOM 8444 O O . GLN A 1 1069 ? -5.307 -1.076 47.390 1.00 78.69 1069 GLN A O 1
ATOM 8449 N N . LEU A 1 1070 ? -6.841 -1.135 49.031 1.00 78.56 1070 LEU A N 1
ATOM 8450 C CA . LEU A 1 1070 ? -7.691 -2.131 48.378 1.00 78.56 1070 LEU A CA 1
ATOM 8451 C C . LEU A 1 1070 ? -8.307 -1.601 47.072 1.00 78.56 1070 LEU A C 1
ATOM 8453 O O . LEU A 1 1070 ? -8.377 -2.335 46.085 1.00 78.56 1070 LEU A O 1
ATOM 8457 N N . PHE A 1 1071 ? -8.713 -0.328 47.033 1.00 82.94 1071 PHE A N 1
ATOM 8458 C CA . PHE A 1 1071 ? -9.216 0.309 45.813 1.00 82.94 1071 PHE A CA 1
ATOM 8459 C C . PHE A 1 1071 ? -8.135 0.443 44.734 1.00 82.94 1071 PHE A C 1
ATOM 8461 O O . PHE A 1 1071 ? -8.380 0.054 43.594 1.00 82.94 1071 PHE A O 1
ATOM 8468 N N . TYR A 1 1072 ? -6.937 0.925 45.073 1.00 81.56 1072 TYR A N 1
ATOM 8469 C CA . TYR A 1 1072 ? -5.831 1.030 44.116 1.00 81.56 1072 TYR A CA 1
ATOM 8470 C C . TYR A 1 1072 ? -5.400 -0.341 43.589 1.00 81.56 1072 TYR A C 1
ATOM 8472 O O . TYR A 1 1072 ? -5.205 -0.504 42.386 1.00 81.56 1072 TYR A O 1
ATOM 8480 N N . THR A 1 1073 ? -5.370 -1.359 44.452 1.00 77.81 1073 THR A N 1
ATOM 8481 C CA . THR A 1 1073 ? -5.093 -2.746 44.043 1.00 77.81 1073 THR A CA 1
ATOM 8482 C C . THR A 1 1073 ? -6.152 -3.264 43.066 1.00 77.81 1073 THR A C 1
ATOM 8484 O O . THR A 1 1073 ? -5.826 -3.875 42.046 1.00 77.81 1073 THR A O 1
ATOM 8487 N N . TYR A 1 1074 ? -7.430 -2.974 43.328 1.00 81.06 1074 TYR A N 1
ATOM 8488 C CA . TYR A 1 1074 ? -8.517 -3.313 42.411 1.00 81.06 1074 TYR A CA 1
ATOM 8489 C C . TYR A 1 1074 ? -8.394 -2.574 41.071 1.00 81.06 1074 TYR A C 1
ATOM 8491 O O . TYR A 1 1074 ? -8.523 -3.197 40.020 1.00 81.06 1074 TYR A O 1
ATOM 8499 N N . CYS A 1 1075 ? -8.106 -1.268 41.087 1.00 84.00 1075 CYS A N 1
ATOM 8500 C CA . CYS A 1 1075 ? -7.880 -0.467 39.882 1.00 84.00 1075 CYS A CA 1
ATOM 8501 C C . CYS A 1 1075 ? -6.721 -1.018 39.048 1.00 84.00 1075 CYS A C 1
ATOM 8503 O O . CYS A 1 1075 ? -6.851 -1.134 37.830 1.00 84.00 1075 CYS A O 1
ATOM 8505 N N . HIS A 1 1076 ? -5.634 -1.434 39.696 1.00 79.00 1076 HIS A N 1
ATOM 8506 C CA . HIS A 1 1076 ? -4.489 -2.046 39.036 1.00 79.00 1076 HIS A CA 1
ATOM 8507 C C . HIS A 1 1076 ? -4.871 -3.350 38.315 1.00 79.00 1076 HIS A C 1
ATOM 8509 O O . HIS A 1 1076 ? -4.554 -3.549 37.139 1.00 79.00 1076 HIS A O 1
ATOM 8515 N N . ALA A 1 1077 ? -5.610 -4.236 38.986 1.00 77.88 1077 ALA A N 1
ATOM 8516 C CA . ALA A 1 1077 ? -6.062 -5.491 38.392 1.00 77.88 1077 ALA A CA 1
ATOM 8517 C C . ALA A 1 1077 ? -7.136 -5.282 37.299 1.00 77.88 1077 ALA A C 1
ATOM 8519 O O . ALA A 1 1077 ? -7.104 -5.949 36.263 1.00 77.88 1077 ALA A O 1
ATOM 8520 N N . ALA A 1 1078 ? -8.035 -4.306 37.465 1.00 83.12 1078 ALA A N 1
ATOM 8521 C CA . ALA A 1 1078 ? -9.024 -3.922 36.455 1.00 83.12 1078 ALA A CA 1
ATOM 8522 C C . ALA A 1 1078 ? -8.373 -3.316 35.200 1.00 83.12 1078 ALA A C 1
ATOM 8524 O O . ALA A 1 1078 ? -8.825 -3.572 34.079 1.00 83.12 1078 ALA A O 1
ATOM 8525 N N . LEU A 1 1079 ? -7.301 -2.535 35.372 1.00 82.50 1079 LEU A N 1
ATOM 8526 C CA . LEU A 1 1079 ? -6.493 -2.005 34.276 1.00 82.50 1079 LEU A CA 1
ATOM 8527 C C . LEU A 1 1079 ? -5.814 -3.129 33.500 1.00 82.50 1079 LEU A C 1
ATOM 8529 O O . LEU A 1 1079 ? -5.904 -3.159 32.273 1.00 82.50 1079 LEU A O 1
ATOM 8533 N N . PHE A 1 1080 ? -5.206 -4.082 34.203 1.00 78.25 1080 PHE A N 1
ATOM 8534 C CA . PHE A 1 1080 ? -4.584 -5.247 33.584 1.00 78.25 1080 PHE A CA 1
ATOM 8535 C C . PHE A 1 1080 ? -5.582 -6.064 32.749 1.00 78.25 1080 PHE A C 1
ATOM 8537 O O . PHE A 1 1080 ? -5.332 -6.313 31.570 1.00 78.25 1080 PHE A O 1
ATOM 8544 N N . ASP A 1 1081 ? -6.747 -6.404 33.309 1.00 78.69 1081 ASP A N 1
ATOM 8545 C CA . ASP A 1 1081 ? -7.807 -7.126 32.589 1.00 78.69 1081 ASP A CA 1
ATOM 8546 C C . ASP A 1 1081 ? -8.310 -6.336 31.363 1.00 78.69 1081 ASP A C 1
ATOM 8548 O O . ASP A 1 1081 ? -8.414 -6.876 30.260 1.00 78.69 1081 ASP A O 1
ATOM 8552 N N . SER A 1 1082 ? -8.512 -5.022 31.502 1.00 83.75 1082 SER A N 1
ATOM 8553 C CA . SER A 1 1082 ? -8.964 -4.158 30.398 1.00 83.75 1082 SER A CA 1
ATOM 8554 C C . SER A 1 1082 ? -7.931 -4.039 29.265 1.00 83.75 1082 SER A C 1
ATOM 8556 O O . SER A 1 1082 ? -8.300 -3.986 28.086 1.00 83.75 1082 SER A O 1
ATOM 8558 N N . ILE A 1 1083 ? -6.633 -4.036 29.594 1.00 79.69 1083 ILE A N 1
ATOM 8559 C CA . ILE A 1 1083 ? -5.533 -4.042 28.616 1.00 79.69 1083 ILE A CA 1
ATOM 8560 C C . ILE A 1 1083 ? -5.472 -5.379 27.874 1.00 79.69 1083 ILE A C 1
ATOM 8562 O O . ILE A 1 1083 ? -5.321 -5.377 26.649 1.00 79.69 1083 ILE A O 1
ATOM 8566 N N . LEU A 1 1084 ? -5.625 -6.505 28.578 1.00 76.88 1084 LEU A N 1
ATOM 8567 C CA . LEU A 1 1084 ? -5.629 -7.841 27.972 1.00 76.88 1084 LEU A CA 1
ATOM 8568 C C . LEU A 1 1084 ? -6.801 -8.022 27.005 1.00 76.88 1084 LEU A C 1
ATOM 8570 O O . LEU A 1 1084 ? -6.643 -8.573 25.916 1.00 76.88 1084 LEU A O 1
ATOM 8574 N N . GLN A 1 1085 ? -7.975 -7.507 27.368 1.00 77.25 1085 GLN A N 1
ATOM 8575 C CA . GLN A 1 1085 ? -9.141 -7.510 26.489 1.00 77.25 1085 GLN A CA 1
ATOM 8576 C C . GLN A 1 1085 ? -9.033 -6.469 25.361 1.00 77.25 1085 GLN A C 1
ATOM 8578 O O . GLN A 1 1085 ? -9.664 -6.612 24.307 1.00 77.25 1085 GLN A O 1
ATOM 8583 N N . GLY A 1 1086 ? -8.235 -5.421 25.552 1.00 77.75 1086 GLY A N 1
ATOM 8584 C CA . GLY A 1 1086 ? -8.072 -4.323 24.607 1.00 77.75 1086 GLY A CA 1
ATOM 8585 C C . GLY A 1 1086 ? -9.314 -3.473 24.430 1.00 77.75 1086 GLY A C 1
ATOM 8586 O O . GLY A 1 1086 ? -9.634 -3.058 23.314 1.00 77.75 1086 GLY A O 1
ATOM 8587 N N . LYS A 1 1087 ? -10.032 -3.245 25.533 1.00 83.25 1087 LYS A N 1
ATOM 8588 C CA . LYS A 1 1087 ? -11.216 -2.391 25.571 1.00 83.25 1087 LYS A CA 1
ATOM 8589 C C . LYS A 1 1087 ? -11.120 -1.413 26.741 1.00 83.25 1087 LYS A C 1
ATOM 8591 O O . LYS A 1 1087 ? -11.291 -1.822 27.877 1.00 83.25 1087 LYS A O 1
ATOM 8596 N N . PRO A 1 1088 ? -10.892 -0.112 26.502 1.00 83.38 1088 PRO A N 1
ATOM 8597 C CA . PRO A 1 1088 ? -10.882 0.871 27.584 1.00 83.38 1088 PRO A CA 1
ATOM 8598 C C . PRO A 1 1088 ? -12.247 1.027 28.270 1.00 83.38 1088 PRO A C 1
ATOM 8600 O O . PRO A 1 1088 ? -12.314 1.399 29.437 1.00 83.38 1088 PRO A O 1
ATOM 8603 N N . GLN A 1 1089 ? -13.346 0.712 27.576 1.00 82.88 1089 GLN A N 1
ATOM 8604 C CA . GLN A 1 1089 ? -14.705 0.850 28.108 1.00 82.88 1089 GLN A CA 1
ATOM 8605 C C . GLN A 1 1089 ? -14.979 -0.073 29.310 1.00 82.88 1089 GLN A C 1
ATOM 8607 O O . GLN A 1 1089 ? -15.855 0.228 30.125 1.00 82.88 1089 GLN A O 1
ATOM 8612 N N . THR A 1 1090 ? -14.242 -1.181 29.450 1.00 87.00 1090 THR A N 1
ATOM 8613 C CA . THR A 1 1090 ? -14.411 -2.117 30.573 1.00 87.00 1090 THR A CA 1
ATOM 8614 C C . THR A 1 1090 ? -13.937 -1.524 31.894 1.00 87.00 1090 THR A C 1
ATOM 8616 O O . THR A 1 1090 ? -14.487 -1.883 32.929 1.00 87.00 1090 THR A O 1
ATOM 8619 N N . LEU A 1 1091 ? -13.024 -0.542 31.880 1.00 88.62 1091 LEU A N 1
ATOM 8620 C CA . LEU A 1 1091 ? -12.616 0.190 33.087 1.00 88.62 1091 LEU A CA 1
ATOM 8621 C C . LEU A 1 1091 ? -13.814 0.823 33.799 1.00 88.62 1091 LEU A C 1
ATOM 8623 O O . LEU A 1 1091 ? -13.967 0.683 35.010 1.00 88.62 1091 LEU A O 1
ATOM 8627 N N . GLN A 1 1092 ? -14.709 1.468 33.043 1.00 88.81 1092 GLN A N 1
ATOM 8628 C CA . GLN A 1 1092 ? -15.919 2.064 33.611 1.00 88.81 1092 GLN A CA 1
ATOM 8629 C C . GLN A 1 1092 ? -16.833 0.992 34.224 1.00 88.81 1092 GLN A C 1
ATOM 8631 O O . GLN A 1 1092 ? -17.419 1.214 35.285 1.00 88.81 1092 GLN A O 1
ATOM 8636 N N . MET A 1 1093 ? -16.957 -0.171 33.575 1.00 89.19 1093 MET A N 1
ATOM 8637 C CA . MET A 1 1093 ? -17.767 -1.285 34.080 1.00 89.19 1093 MET A CA 1
ATOM 8638 C C . MET A 1 1093 ? -17.182 -1.835 35.382 1.00 89.19 1093 MET A C 1
ATOM 8640 O O . MET A 1 1093 ? -17.911 -1.966 36.361 1.00 89.19 1093 MET A O 1
ATOM 8644 N N . HIS A 1 1094 ? -15.867 -2.061 35.431 1.00 89.06 1094 HIS A N 1
ATOM 8645 C CA . HIS A 1 1094 ? -15.160 -2.532 36.624 1.00 89.06 1094 HIS A CA 1
ATOM 8646 C C . HIS A 1 1094 ? -15.269 -1.551 37.793 1.00 89.06 1094 HIS A C 1
ATOM 8648 O O . HIS A 1 1094 ? -15.543 -1.976 38.914 1.00 89.06 1094 HIS A O 1
ATOM 8654 N N . LEU A 1 1095 ? -15.136 -0.243 37.556 1.00 89.75 1095 LEU A N 1
ATOM 8655 C CA . LEU A 1 1095 ? -15.364 0.773 38.592 1.00 89.75 1095 LEU A CA 1
ATOM 8656 C C . LEU A 1 1095 ? -16.819 0.793 39.078 1.00 89.75 1095 LEU A C 1
ATOM 8658 O O . LEU A 1 1095 ? -17.083 0.974 40.268 1.00 89.75 1095 LEU A O 1
ATOM 8662 N N . THR A 1 1096 ? -17.775 0.583 38.172 1.00 89.56 1096 THR A N 1
ATOM 8663 C CA . THR A 1 1096 ? -19.197 0.512 38.531 1.00 89.56 1096 THR A CA 1
ATOM 8664 C C . THR A 1 1096 ? -19.487 -0.723 39.384 1.00 89.56 1096 THR A C 1
ATOM 8666 O O . THR A 1 1096 ? -20.164 -0.603 40.402 1.00 89.56 1096 THR A O 1
ATOM 8669 N N . LEU A 1 1097 ? -18.905 -1.881 39.053 1.00 89.44 1097 LEU A N 1
ATOM 8670 C CA . LEU A 1 1097 ? -18.986 -3.093 39.876 1.00 89.44 1097 LEU A CA 1
ATOM 8671 C C . LEU A 1 1097 ? -18.353 -2.892 41.256 1.00 89.44 1097 LEU A C 1
ATOM 8673 O O . LEU A 1 1097 ? -18.946 -3.277 42.261 1.00 89.44 1097 LEU A O 1
ATOM 8677 N N . PHE A 1 1098 ? -17.203 -2.214 41.333 1.00 88.06 1098 PHE A N 1
ATOM 8678 C CA . PHE A 1 1098 ? -16.592 -1.862 42.617 1.00 88.06 1098 PHE A CA 1
ATOM 8679 C C . PHE A 1 1098 ? -17.526 -0.997 43.469 1.00 88.06 1098 PHE A C 1
ATOM 8681 O O . PHE A 1 1098 ? -17.679 -1.238 44.669 1.00 88.06 1098 PHE A O 1
ATOM 8688 N N . ARG A 1 1099 ? -18.203 -0.023 42.848 1.00 87.81 1099 ARG A N 1
ATOM 8689 C CA . ARG A 1 1099 ? -19.221 0.795 43.515 1.00 87.81 1099 ARG A CA 1
ATOM 8690 C C . ARG A 1 1099 ? -20.418 -0.046 43.965 1.00 87.81 1099 ARG A C 1
ATOM 8692 O O . ARG A 1 1099 ? -20.879 0.144 45.086 1.00 87.81 1099 ARG A O 1
ATOM 8699 N N . TYR A 1 1100 ? -20.905 -0.969 43.134 1.00 89.69 1100 TYR A N 1
ATOM 8700 C CA . TYR A 1 1100 ? -22.007 -1.876 43.481 1.00 89.69 1100 TYR A CA 1
ATOM 8701 C C . TYR A 1 1100 ? -21.641 -2.822 44.624 1.00 89.69 1100 TYR A C 1
ATOM 8703 O O . TYR A 1 1100 ? -22.462 -3.068 45.495 1.00 89.69 1100 TYR A O 1
ATOM 8711 N N . ARG A 1 1101 ? -20.392 -3.279 44.706 1.00 86.50 1101 ARG A N 1
ATOM 8712 C CA . ARG A 1 1101 ? -19.900 -4.098 45.822 1.00 86.50 1101 ARG A CA 1
ATOM 8713 C C . ARG A 1 1101 ? -19.906 -3.350 47.162 1.00 86.50 1101 ARG A C 1
ATOM 8715 O O . ARG A 1 1101 ? -20.146 -3.944 48.212 1.00 86.50 1101 ARG A O 1
ATOM 8722 N N . HIS A 1 1102 ? -19.628 -2.048 47.139 1.00 84.56 1102 HIS A N 1
ATOM 8723 C CA . HIS A 1 1102 ? -19.492 -1.220 48.344 1.00 84.56 1102 HIS A CA 1
ATOM 8724 C C . HIS A 1 1102 ? -20.707 -0.329 48.624 1.00 84.56 1102 HIS A C 1
ATOM 8726 O O . HIS A 1 1102 ? -20.647 0.516 49.517 1.00 84.56 1102 HIS A O 1
ATOM 8732 N N . MET A 1 1103 ? -21.814 -0.504 47.899 1.00 86.31 1103 MET A N 1
ATOM 8733 C CA . MET A 1 1103 ? -23.018 0.286 48.141 1.00 86.31 1103 MET A CA 1
ATOM 8734 C C . MET A 1 1103 ? -23.664 -0.057 49.492 1.00 86.31 1103 MET A C 1
ATOM 8736 O O . MET A 1 1103 ? -23.556 -1.179 49.991 1.00 86.31 1103 MET A O 1
ATOM 8740 N N . THR A 1 1104 ? -24.328 0.934 50.087 1.00 82.81 1104 THR A N 1
ATOM 8741 C CA . THR A 1 1104 ? -25.042 0.831 51.367 1.00 82.81 1104 THR A CA 1
ATOM 8742 C C . THR A 1 1104 ? -26.536 1.068 51.158 1.00 82.81 1104 THR A C 1
ATOM 8744 O O . THR A 1 1104 ? -26.923 1.782 50.229 1.00 82.81 1104 THR A O 1
ATOM 8747 N N . THR A 1 1105 ? -27.374 0.520 52.042 1.00 79.50 1105 THR A N 1
ATOM 8748 C CA . THR A 1 1105 ? -28.840 0.716 52.045 1.00 79.50 1105 THR A CA 1
ATOM 8749 C C . THR A 1 1105 ? -29.250 2.181 52.212 1.00 79.50 1105 THR A C 1
ATOM 8751 O O . THR A 1 1105 ? -30.345 2.569 51.824 1.00 79.50 1105 THR A O 1
ATOM 8754 N N . GLN A 1 1106 ? -28.346 3.027 52.714 1.00 76.12 1106 GLN A N 1
ATOM 8755 C CA . GLN A 1 1106 ? -28.524 4.478 52.806 1.00 76.12 1106 GLN A CA 1
ATOM 8756 C C . GLN A 1 1106 ? -28.503 5.187 51.439 1.00 76.12 1106 GLN A C 1
ATOM 8758 O O . GLN A 1 1106 ? -28.906 6.343 51.340 1.00 76.12 1106 GLN A O 1
ATOM 8763 N N . SER A 1 1107 ? -28.005 4.537 50.381 1.00 82.50 1107 SER A N 1
ATOM 8764 C CA . SER A 1 1107 ? -27.981 5.113 49.035 1.00 82.50 1107 SER A CA 1
ATOM 8765 C C . SER A 1 1107 ? -29.363 5.044 48.395 1.00 82.50 1107 SER A C 1
ATOM 8767 O O . SER A 1 1107 ? -29.942 3.968 48.278 1.00 82.50 1107 SER A O 1
ATOM 8769 N N . ARG A 1 1108 ? -29.840 6.167 47.853 1.00 81.81 1108 ARG A N 1
ATOM 8770 C CA . ARG A 1 1108 ? -31.171 6.246 47.219 1.00 81.81 1108 ARG A CA 1
ATOM 8771 C C . ARG A 1 1108 ? -31.352 5.358 45.987 1.00 81.81 1108 ARG A C 1
ATOM 8773 O O . ARG A 1 1108 ? -32.464 5.014 45.608 1.00 81.81 1108 ARG A O 1
ATOM 8780 N N . TYR A 1 1109 ? -30.249 5.009 45.327 1.00 87.25 1109 TYR A N 1
ATOM 8781 C CA . TYR A 1 1109 ? -30.247 4.187 44.113 1.00 87.25 1109 TYR A CA 1
ATOM 8782 C C . TYR A 1 1109 ? -29.882 2.720 44.374 1.00 87.25 1109 TYR A C 1
ATOM 8784 O O . TYR A 1 1109 ? -29.625 1.983 43.422 1.00 87.25 1109 TYR A O 1
ATOM 8792 N N . PHE A 1 1110 ? -29.807 2.297 45.641 1.00 89.75 1110 PHE A N 1
ATOM 8793 C CA . PHE A 1 1110 ? -29.358 0.961 46.035 1.00 89.75 1110 PHE A CA 1
ATOM 8794 C C . PHE A 1 1110 ? -30.130 -0.157 45.314 1.00 89.75 1110 PHE A C 1
ATOM 8796 O O . PHE A 1 1110 ? -29.525 -0.980 44.629 1.00 89.75 1110 PHE A O 1
ATOM 8803 N N . HIS A 1 1111 ? -31.463 -0.146 45.390 1.00 90.56 1111 HIS A N 1
ATOM 8804 C CA . HIS A 1 1111 ? -32.330 -1.190 44.826 1.00 90.56 1111 HIS A CA 1
ATOM 8805 C C . HIS A 1 1111 ? -32.287 -1.241 43.293 1.00 90.56 1111 HIS A C 1
ATOM 8807 O O . HIS A 1 1111 ? -32.264 -2.323 42.708 1.00 90.56 1111 HIS A O 1
ATOM 8813 N N . LEU A 1 1112 ? -32.189 -0.083 42.630 1.00 90.25 1112 LEU A N 1
ATOM 8814 C CA . LEU A 1 1112 ? -32.027 0.001 41.172 1.00 90.25 1112 LEU A CA 1
ATOM 8815 C C . LEU A 1 1112 ? -30.694 -0.614 40.719 1.00 90.25 1112 LEU A C 1
ATOM 8817 O O . LEU A 1 1112 ? -30.658 -1.403 39.776 1.00 90.25 1112 LEU A O 1
ATOM 8821 N N . ASN A 1 1113 ? -29.607 -0.287 41.421 1.00 91.12 1113 ASN A N 1
ATOM 8822 C CA . ASN A 1 1113 ? -28.275 -0.828 41.148 1.00 91.12 1113 ASN A CA 1
ATOM 8823 C C . ASN A 1 1113 ? -28.190 -2.331 41.448 1.00 91.12 1113 ASN A C 1
ATOM 8825 O O . ASN A 1 1113 ? -27.529 -3.063 40.717 1.00 91.12 1113 ASN A O 1
ATOM 8829 N N . LEU A 1 1114 ? -28.881 -2.805 42.490 1.00 91.00 1114 LEU A N 1
ATOM 8830 C CA . LEU A 1 1114 ? -28.974 -4.228 42.818 1.00 91.00 1114 LEU A CA 1
ATOM 8831 C C . LEU A 1 1114 ? -29.623 -5.025 41.682 1.00 91.00 1114 LEU A C 1
ATOM 8833 O O . LEU A 1 1114 ? -29.117 -6.082 41.309 1.00 91.00 1114 LEU A O 1
ATOM 8837 N N . MET A 1 1115 ? -30.718 -4.516 41.110 1.00 89.19 1115 MET A N 1
ATOM 8838 C CA . MET A 1 1115 ? -31.392 -5.178 39.989 1.00 89.19 1115 MET A CA 1
ATOM 8839 C C . MET A 1 1115 ? -30.519 -5.222 38.733 1.00 89.19 1115 MET A C 1
ATOM 8841 O O . MET A 1 1115 ? -30.507 -6.233 38.033 1.00 89.19 1115 MET A O 1
ATOM 8845 N N . ASP A 1 1116 ? -29.744 -4.169 38.473 1.00 91.06 1116 ASP A N 1
ATOM 8846 C CA . ASP A 1 1116 ? -28.779 -4.149 37.370 1.00 91.06 1116 ASP A CA 1
ATOM 8847 C C . ASP A 1 1116 ? -27.608 -5.126 37.588 1.00 91.06 1116 ASP A C 1
ATOM 8849 O O . ASP A 1 1116 ? -27.208 -5.850 36.669 1.00 91.06 1116 ASP A O 1
ATOM 8853 N N . LEU A 1 1117 ? -27.085 -5.204 38.818 1.00 91.50 1117 LEU A N 1
ATOM 8854 C CA . LEU A 1 1117 ? -26.050 -6.170 39.196 1.00 91.50 1117 LEU A CA 1
ATOM 8855 C C . LEU A 1 1117 ? -26.557 -7.607 39.044 1.00 91.50 1117 LEU A C 1
ATOM 8857 O O . LEU A 1 1117 ? -25.846 -8.453 38.505 1.00 91.50 1117 LEU A O 1
ATOM 8861 N N . ARG A 1 1118 ? -27.797 -7.874 39.468 1.00 89.69 1118 ARG A N 1
ATOM 8862 C CA . ARG A 1 1118 ? -28.445 -9.179 39.312 1.00 89.69 1118 ARG A CA 1
ATOM 8863 C C . ARG A 1 1118 ? -28.601 -9.558 37.841 1.00 89.69 1118 ARG A C 1
ATOM 8865 O O . ARG A 1 1118 ? -28.189 -10.651 37.465 1.00 89.69 1118 ARG A O 1
ATOM 8872 N N . PHE A 1 1119 ? -29.120 -8.649 37.009 1.00 90.69 1119 PHE A N 1
ATOM 8873 C CA . PHE A 1 1119 ? -29.205 -8.858 35.559 1.00 90.69 1119 PHE A CA 1
ATOM 8874 C C . PHE A 1 1119 ? -27.831 -9.225 34.986 1.00 90.69 1119 PHE A C 1
ATOM 8876 O O . PHE A 1 1119 ? -27.704 -10.183 34.225 1.00 90.69 1119 PHE A O 1
ATOM 8883 N N . SER A 1 1120 ? -26.795 -8.471 35.367 1.00 91.06 1120 SER A N 1
ATOM 8884 C CA . SER A 1 1120 ? -25.422 -8.695 34.908 1.00 91.06 1120 SER A CA 1
ATOM 8885 C C . SER A 1 1120 ? -24.900 -10.074 35.325 1.00 91.06 1120 SER A C 1
ATOM 8887 O O . SER A 1 1120 ? -24.354 -10.792 34.490 1.00 91.06 1120 SER A O 1
ATOM 8889 N N . ALA A 1 1121 ? -25.089 -10.461 36.591 1.00 90.12 1121 ALA A N 1
ATOM 8890 C CA . ALA A 1 1121 ? -24.644 -11.750 37.123 1.00 90.12 1121 ALA A CA 1
ATOM 8891 C C . ALA A 1 1121 ? -25.333 -12.916 36.405 1.00 90.12 1121 ALA A C 1
ATOM 8893 O O . ALA A 1 1121 ? -24.674 -13.846 35.942 1.00 90.12 1121 ALA A O 1
ATOM 8894 N N . ASP A 1 1122 ? -26.655 -12.842 36.238 1.00 89.38 1122 ASP A N 1
ATOM 8895 C CA . ASP A 1 1122 ? -27.434 -13.867 35.543 1.00 89.38 1122 ASP A CA 1
ATOM 8896 C C . ASP A 1 1122 ? -27.074 -13.955 34.051 1.00 89.38 1122 ASP A C 1
ATOM 8898 O O . ASP A 1 1122 ? -27.028 -15.049 33.483 1.00 89.38 1122 ASP A O 1
ATOM 8902 N N . PHE A 1 1123 ? -26.774 -12.826 33.405 1.00 91.12 1123 PHE A N 1
ATOM 8903 C CA . PHE A 1 1123 ? -26.339 -12.807 32.011 1.00 91.12 1123 PHE A CA 1
ATOM 8904 C C . PHE A 1 1123 ? -25.001 -13.536 31.818 1.00 91.12 1123 PHE A C 1
ATOM 8906 O O . PHE A 1 1123 ? -24.924 -14.434 30.973 1.00 91.12 1123 PHE A O 1
ATOM 8913 N N . TYR A 1 1124 ? -23.966 -13.188 32.592 1.00 90.19 1124 TYR A N 1
ATOM 8914 C CA . TYR A 1 1124 ? -22.633 -13.783 32.436 1.00 90.19 1124 TYR A CA 1
ATOM 8915 C C . TYR A 1 1124 ? -22.561 -15.240 32.908 1.00 90.19 1124 TYR A C 1
ATOM 8917 O O . TYR A 1 1124 ? -21.903 -16.041 32.247 1.00 90.19 1124 TYR A O 1
ATOM 8925 N N . SER A 1 1125 ? -23.284 -15.610 33.969 1.00 88.25 1125 SER A N 1
ATOM 8926 C CA . SER A 1 1125 ? -23.302 -16.989 34.482 1.00 88.25 1125 SER A CA 1
ATOM 8927 C C . SER A 1 1125 ? -24.134 -17.952 33.620 1.00 88.25 1125 SER A C 1
ATOM 8929 O O . SER A 1 1125 ? -23.705 -19.073 33.354 1.00 88.25 1125 SER A O 1
ATOM 8931 N N . LYS A 1 1126 ? -25.330 -17.548 33.156 1.00 85.81 1126 LYS A N 1
ATOM 8932 C CA . LYS A 1 1126 ? -26.296 -18.473 32.517 1.00 85.81 1126 LYS A CA 1
ATOM 8933 C C . LYS A 1 1126 ? -26.397 -18.336 31.002 1.00 85.81 1126 LYS A C 1
ATOM 8935 O O . LYS A 1 1126 ? -26.625 -19.334 30.314 1.00 85.81 1126 LYS A O 1
ATOM 8940 N N . ILE A 1 1127 ? -26.299 -17.117 30.467 1.00 87.00 1127 ILE A N 1
ATOM 8941 C CA . ILE A 1 1127 ? -26.621 -16.829 29.056 1.00 87.00 1127 ILE A CA 1
ATOM 8942 C C . ILE A 1 1127 ? -25.361 -16.734 28.202 1.00 87.00 1127 ILE A C 1
ATOM 8944 O O . ILE A 1 1127 ? -25.350 -17.246 27.077 1.00 87.00 1127 ILE A O 1
ATOM 8948 N N . PHE A 1 1128 ? -24.312 -16.089 28.715 1.00 88.81 1128 PHE A N 1
ATOM 8949 C CA . PHE A 1 1128 ? -23.117 -15.771 27.945 1.00 88.81 1128 PHE A CA 1
ATOM 8950 C C . PHE A 1 1128 ? -22.515 -17.017 27.293 1.00 88.81 1128 PHE A C 1
ATOM 8952 O O . PHE A 1 1128 ? -22.485 -17.095 26.067 1.00 88.81 1128 PHE A O 1
ATOM 8959 N N . ASP A 1 1129 ? -22.131 -18.028 28.073 1.00 84.19 1129 ASP A N 1
ATOM 8960 C CA . ASP A 1 1129 ? -21.465 -19.228 27.547 1.00 84.19 1129 ASP A CA 1
ATOM 8961 C C . ASP A 1 1129 ? -22.324 -19.993 26.528 1.00 84.19 1129 ASP A C 1
ATOM 8963 O O . ASP A 1 1129 ? -21.807 -20.505 25.532 1.00 84.19 1129 ASP A O 1
ATOM 8967 N N . ARG A 1 1130 ? -23.648 -20.019 26.732 1.00 84.06 1130 ARG A N 1
ATOM 8968 C CA . ARG A 1 1130 ? -24.598 -20.728 25.861 1.00 84.06 1130 ARG A CA 1
ATOM 8969 C C . ARG A 1 1130 ? -24.828 -20.016 24.529 1.00 84.06 1130 ARG A C 1
ATOM 8971 O O . ARG A 1 1130 ? -24.962 -20.677 23.503 1.00 84.06 1130 ARG A O 1
ATOM 8978 N N . ARG A 1 1131 ? -24.937 -18.681 24.535 1.00 82.94 1131 ARG A N 1
ATOM 8979 C CA . ARG A 1 1131 ? -25.459 -17.902 23.392 1.00 82.94 1131 ARG A CA 1
ATOM 8980 C C . ARG A 1 1131 ? -24.486 -16.883 22.815 1.00 82.94 1131 ARG A C 1
ATOM 8982 O O . ARG A 1 1131 ? -24.649 -16.557 21.642 1.00 82.94 1131 ARG A O 1
ATOM 8989 N N . PHE A 1 1132 ? -23.529 -16.382 23.594 1.00 84.44 1132 PHE A N 1
ATOM 8990 C CA . PHE A 1 1132 ? -22.612 -15.292 23.227 1.00 84.44 1132 PHE A CA 1
ATOM 8991 C C . PHE A 1 1132 ? -21.128 -15.693 23.260 1.00 84.44 1132 PHE A C 1
ATOM 8993 O O . PHE A 1 1132 ? -20.325 -15.025 22.613 1.00 84.44 1132 PHE A O 1
ATOM 9000 N N . GLY A 1 1133 ? -20.758 -16.767 23.963 1.00 80.00 1133 GLY A N 1
ATOM 9001 C CA . GLY A 1 1133 ? -19.375 -17.205 24.189 1.00 80.00 1133 GLY A CA 1
ATOM 9002 C C . GLY A 1 1133 ? -18.751 -18.011 23.046 1.00 80.00 1133 GLY A C 1
ATOM 9003 O O . GLY A 1 1133 ? -17.571 -18.344 23.111 1.00 80.00 1133 GLY A O 1
ATOM 9004 N N . GLY A 1 1134 ? -19.514 -18.341 21.997 1.00 74.31 1134 GLY A N 1
ATOM 9005 C CA . GLY A 1 1134 ? -18.995 -18.964 20.770 1.00 74.31 1134 GLY A CA 1
ATOM 9006 C C . GLY A 1 1134 ? -18.509 -20.415 20.904 1.00 74.31 1134 GLY A C 1
ATOM 9007 O O . GLY A 1 1134 ? -18.091 -20.998 19.906 1.00 74.31 1134 GLY A O 1
ATOM 9008 N N . ARG A 1 1135 ? -18.616 -21.035 22.093 1.00 76.38 1135 ARG A N 1
ATOM 9009 C CA . ARG A 1 1135 ? -18.282 -22.458 22.318 1.00 76.38 1135 ARG A CA 1
ATOM 9010 C C . ARG A 1 1135 ? -19.062 -23.394 21.392 1.00 76.38 1135 ARG A C 1
ATOM 9012 O O . ARG A 1 1135 ? -18.489 -24.331 20.857 1.00 76.38 1135 ARG A O 1
ATOM 9019 N N . VAL A 1 1136 ? -20.340 -23.093 21.155 1.00 71.38 1136 VAL A N 1
ATOM 9020 C CA . VAL A 1 1136 ? -21.215 -23.857 20.246 1.00 71.38 1136 VAL A CA 1
ATOM 9021 C C . VAL A 1 1136 ? -20.758 -23.755 18.782 1.00 71.38 1136 VAL A C 1
ATOM 9023 O O . VAL A 1 1136 ? -20.930 -24.693 18.013 1.00 71.38 1136 VAL A O 1
ATOM 9026 N N . ASP A 1 1137 ? -20.132 -22.639 18.400 1.00 66.50 1137 ASP A N 1
ATOM 9027 C CA . ASP A 1 1137 ? -19.669 -22.358 17.035 1.00 66.50 1137 ASP A CA 1
ATOM 9028 C C . ASP A 1 1137 ? -18.177 -22.730 16.823 1.00 66.50 1137 ASP A C 1
ATOM 9030 O O . ASP A 1 1137 ? -17.565 -22.279 15.855 1.00 66.50 1137 ASP A O 1
ATOM 9034 N N . ASN A 1 1138 ? -17.570 -23.532 17.718 1.00 71.31 1138 ASN A N 1
ATOM 9035 C CA . ASN A 1 1138 ? -16.135 -23.883 17.732 1.00 71.31 1138 ASN A CA 1
ATOM 9036 C C . ASN A 1 1138 ? -15.178 -22.673 17.731 1.00 71.31 1138 ASN A C 1
ATOM 9038 O O . ASN A 1 1138 ? -14.035 -22.766 17.283 1.00 71.31 1138 ASN A O 1
ATOM 9042 N N . ASN A 1 1139 ? -15.627 -21.529 18.251 1.00 70.81 1139 ASN A N 1
ATOM 9043 C CA . ASN A 1 1139 ? -14.821 -20.318 18.361 1.00 70.81 1139 ASN A CA 1
ATOM 9044 C C . ASN A 1 1139 ? -15.006 -19.688 19.751 1.00 70.81 1139 ASN A C 1
ATOM 9046 O O . ASN A 1 1139 ? -15.712 -18.682 19.885 1.00 70.81 1139 ASN A O 1
ATOM 9050 N N . PRO A 1 1140 ? -14.452 -20.315 20.807 1.00 76.94 1140 PRO A N 1
ATOM 9051 C CA . PRO A 1 1140 ? -14.626 -19.843 22.171 1.00 76.94 1140 PRO A CA 1
ATOM 9052 C C . PRO A 1 1140 ? -13.975 -18.472 22.354 1.00 76.94 1140 PRO A C 1
ATOM 9054 O O . PRO A 1 1140 ? -12.850 -18.236 21.911 1.00 76.94 1140 PRO A O 1
ATOM 9057 N N . ARG A 1 1141 ? -14.669 -17.573 23.051 1.00 80.44 1141 ARG A N 1
ATOM 9058 C CA . ARG A 1 1141 ? -14.148 -16.248 23.397 1.00 80.44 1141 ARG A CA 1
ATOM 9059 C C . ARG A 1 1141 ? -14.329 -15.944 24.875 1.00 80.44 1141 ARG A C 1
ATOM 9061 O O . ARG A 1 1141 ? -15.260 -16.431 25.510 1.00 80.44 1141 ARG A O 1
ATOM 9068 N N . THR A 1 1142 ? -13.473 -15.073 25.390 1.00 80.56 1142 THR A N 1
ATOM 9069 C CA . THR A 1 1142 ? -13.599 -14.533 26.742 1.00 80.56 1142 THR A CA 1
ATOM 9070 C C . THR A 1 1142 ? -14.708 -13.468 26.817 1.00 80.56 1142 THR A C 1
ATOM 9072 O O . THR A 1 1142 ? -14.900 -12.711 25.851 1.00 80.56 1142 THR A O 1
ATOM 9075 N N . PRO A 1 1143 ? -15.470 -13.422 27.927 1.00 86.94 1143 PRO A N 1
ATOM 9076 C CA . PRO A 1 1143 ? -16.426 -12.349 28.198 1.00 86.94 1143 PRO A CA 1
ATOM 9077 C C . PRO A 1 1143 ? -15.715 -11.042 28.565 1.00 86.94 1143 PRO A C 1
ATOM 9079 O O . PRO A 1 1143 ? -14.569 -11.064 29.014 1.00 86.94 1143 PRO A O 1
ATOM 9082 N N . LEU A 1 1144 ? -16.402 -9.908 28.396 1.00 87.44 1144 LEU A N 1
ATOM 9083 C CA . LEU A 1 1144 ? -15.907 -8.587 28.802 1.00 87.44 1144 LEU A CA 1
ATOM 9084 C C . LEU A 1 1144 ? -15.840 -8.444 30.328 1.00 87.44 1144 LEU A C 1
ATOM 9086 O O . LEU A 1 1144 ? -14.891 -7.880 30.867 1.00 87.44 1144 LEU A O 1
ATOM 9090 N N . LEU A 1 1145 ? -16.844 -8.969 31.033 1.00 87.56 1145 LEU A N 1
ATOM 9091 C CA . LEU A 1 1145 ? -16.811 -9.138 32.483 1.00 87.56 1145 LEU A CA 1
ATOM 9092 C C . LEU A 1 1145 ? -16.802 -10.624 32.813 1.00 87.56 1145 LEU A C 1
ATOM 9094 O O . LEU A 1 1145 ? -17.589 -11.399 32.277 1.00 87.56 1145 LEU A O 1
ATOM 9098 N N . ARG A 1 1146 ? -15.913 -11.028 33.712 1.00 83.69 1146 ARG A N 1
ATOM 9099 C CA . ARG A 1 1146 ? -15.842 -12.415 34.167 1.00 83.69 1146 ARG A CA 1
ATOM 9100 C C . ARG A 1 1146 ? -17.032 -12.720 35.070 1.00 83.69 1146 ARG A C 1
ATOM 9102 O O . ARG A 1 1146 ? -17.452 -11.875 35.853 1.00 83.69 1146 ARG A O 1
ATOM 9109 N N . ASP A 1 1147 ? -17.536 -13.947 35.002 1.00 85.62 1147 ASP A N 1
ATOM 9110 C CA . ASP A 1 1147 ? -18.609 -14.387 35.898 1.00 85.62 1147 ASP A CA 1
ATOM 9111 C C . ASP A 1 1147 ? -18.193 -14.233 37.371 1.00 85.62 1147 ASP A C 1
ATOM 9113 O O . ASP A 1 1147 ? -18.909 -13.633 38.169 1.00 85.62 1147 ASP A O 1
ATOM 9117 N N . SER A 1 1148 ? -16.966 -14.639 37.709 1.00 82.69 1148 SER A N 1
ATOM 9118 C CA . SER A 1 1148 ? -16.459 -14.571 39.080 1.00 82.69 1148 SER A CA 1
ATOM 9119 C C . SER A 1 1148 ? -16.420 -13.151 39.665 1.00 82.69 1148 SER A C 1
ATOM 9121 O O . SER A 1 1148 ? -16.684 -12.972 40.855 1.00 82.69 1148 SER A O 1
ATOM 9123 N N . THR A 1 1149 ? -16.180 -12.113 38.853 1.00 83.12 1149 THR A N 1
ATOM 9124 C CA . THR A 1 1149 ? -16.127 -10.722 39.339 1.00 83.12 1149 THR A CA 1
ATOM 9125 C C . THR A 1 1149 ? -17.508 -10.150 39.623 1.00 83.12 1149 THR A C 1
ATOM 9127 O O . THR A 1 1149 ? -17.710 -9.461 40.631 1.00 83.12 1149 THR A O 1
ATOM 9130 N N . VAL A 1 1150 ? -18.473 -10.453 38.756 1.00 87.44 1150 VAL A N 1
ATOM 9131 C CA . VAL A 1 1150 ? -19.857 -9.999 38.909 1.00 87.44 1150 VAL A CA 1
ATOM 9132 C C . VAL A 1 1150 ? -20.531 -10.772 40.043 1.00 87.44 1150 VAL A C 1
ATOM 9134 O O . VAL A 1 1150 ? -21.088 -10.163 40.959 1.00 87.44 1150 VAL A O 1
ATOM 9137 N N . SER A 1 1151 ? -20.392 -12.098 40.043 1.00 86.19 1151 SER A N 1
ATOM 9138 C CA . SER A 1 1151 ? -20.914 -12.985 41.083 1.00 86.19 1151 SER A CA 1
ATOM 9139 C C . SER A 1 1151 ? -20.259 -12.722 42.445 1.00 86.19 1151 SER A C 1
ATOM 9141 O O . SER A 1 1151 ? -20.951 -12.696 43.459 1.00 86.19 1151 SER A O 1
ATOM 9143 N N . GLY A 1 1152 ? -18.961 -12.404 42.488 1.00 84.94 1152 GLY A N 1
ATOM 9144 C CA . GLY A 1 1152 ? -18.264 -12.009 43.717 1.00 84.94 1152 GLY A CA 1
ATOM 9145 C C . GLY A 1 1152 ? -18.763 -10.685 44.305 1.00 84.94 1152 GLY A C 1
ATOM 9146 O O . GLY A 1 1152 ? -18.932 -10.566 45.518 1.00 84.94 1152 GLY A O 1
ATOM 9147 N N . SER A 1 1153 ? -19.061 -9.693 43.458 1.00 87.75 1153 SER A N 1
ATOM 9148 C CA . SER A 1 1153 ? -19.678 -8.430 43.904 1.00 87.75 1153 SER A CA 1
ATOM 9149 C C . SER A 1 1153 ? -21.052 -8.664 44.532 1.00 87.75 1153 SER A C 1
ATOM 9151 O O . SER A 1 1153 ? -21.389 -8.047 45.541 1.00 87.75 1153 SER A O 1
ATOM 9153 N N . LEU A 1 1154 ? -21.821 -9.581 43.947 1.00 88.62 1154 LEU A N 1
ATOM 9154 C CA . LEU A 1 1154 ? -23.144 -9.951 44.421 1.00 88.62 1154 LEU A CA 1
ATOM 9155 C C . LEU A 1 1154 ? -23.073 -10.760 45.733 1.00 88.62 1154 LEU A C 1
ATOM 9157 O O . LEU A 1 1154 ? -23.826 -10.481 46.661 1.00 88.62 1154 LEU A O 1
ATOM 9161 N N . TYR A 1 1155 ? -22.111 -11.677 45.858 1.00 89.12 1155 TYR A N 1
ATOM 9162 C CA . TYR A 1 1155 ? -21.886 -12.483 47.062 1.00 89.12 1155 TYR A CA 1
ATOM 9163 C C . TYR A 1 1155 ? -21.608 -11.633 48.316 1.00 89.12 1155 TYR A C 1
ATOM 9165 O O . TYR A 1 1155 ? -22.126 -11.921 49.391 1.00 89.12 1155 TYR A O 1
ATOM 9173 N N . VAL A 1 1156 ? -20.845 -10.540 48.188 1.00 87.06 1156 VAL A N 1
ATOM 9174 C CA . VAL A 1 1156 ? -20.578 -9.612 49.309 1.00 87.06 1156 VAL A CA 1
ATOM 9175 C C . VAL A 1 1156 ? -21.855 -8.935 49.811 1.00 87.06 1156 VAL A C 1
ATOM 9177 O O . VAL A 1 1156 ? -21.996 -8.680 51.008 1.00 87.06 1156 VAL A O 1
ATOM 9180 N N . LEU A 1 1157 ? -22.788 -8.627 48.910 1.00 89.38 1157 LEU A N 1
ATOM 9181 C CA . LEU A 1 1157 ? -24.087 -8.076 49.288 1.00 89.38 1157 LEU A CA 1
ATOM 9182 C C . LEU A 1 1157 ? -24.956 -9.150 49.943 1.00 89.38 1157 LEU A C 1
ATOM 9184 O O . LEU A 1 1157 ? -25.577 -8.867 50.963 1.00 89.38 1157 LEU A O 1
ATOM 9188 N N . ASP A 1 1158 ? -24.940 -10.378 49.422 1.00 89.31 1158 ASP A N 1
ATOM 9189 C CA . ASP A 1 1158 ? -25.666 -11.505 50.014 1.00 89.31 1158 ASP A CA 1
ATOM 9190 C C . ASP A 1 1158 ? -25.196 -11.804 51.448 1.00 89.31 1158 ASP A C 1
ATOM 9192 O O . ASP A 1 1158 ? -26.033 -11.987 52.324 1.00 89.31 1158 ASP A O 1
ATOM 9196 N N . GLN A 1 1159 ? -23.889 -11.733 51.738 1.00 88.94 1159 GLN A N 1
ATOM 9197 C CA . GLN A 1 1159 ? -23.365 -11.875 53.108 1.00 88.94 1159 GLN A CA 1
ATOM 9198 C C . GLN A 1 1159 ? -23.913 -10.812 54.074 1.00 88.94 1159 GLN A C 1
ATOM 9200 O O . GLN A 1 1159 ? -24.180 -11.097 55.240 1.00 88.94 1159 GLN A O 1
ATOM 9205 N N . ARG A 1 1160 ? -24.080 -9.569 53.605 1.00 89.50 1160 ARG A N 1
ATOM 9206 C CA . ARG A 1 1160 ? -24.664 -8.488 54.417 1.00 89.50 1160 ARG A CA 1
ATOM 9207 C C . ARG A 1 1160 ? -26.167 -8.678 54.600 1.00 89.50 1160 ARG A C 1
ATOM 9209 O O . ARG A 1 1160 ? -26.676 -8.433 55.689 1.00 89.50 1160 ARG A O 1
ATOM 9216 N N . LEU A 1 1161 ? -26.858 -9.132 53.556 1.00 89.56 1161 LEU A N 1
ATOM 9217 C CA . LEU A 1 1161 ? -28.276 -9.469 53.623 1.00 89.56 1161 LEU A CA 1
ATOM 9218 C C . LEU A 1 1161 ? -28.521 -10.637 54.587 1.00 89.56 1161 LEU A C 1
ATOM 9220 O O . LEU A 1 1161 ? -29.499 -10.612 55.325 1.00 89.56 1161 LEU A O 1
ATOM 9224 N N . ASP A 1 1162 ? -27.618 -11.619 54.629 1.00 88.00 1162 ASP A N 1
ATOM 9225 C CA . ASP A 1 1162 ? -27.688 -12.750 55.554 1.00 88.00 1162 ASP A CA 1
ATOM 9226 C C . ASP A 1 1162 ? -27.678 -12.310 57.024 1.00 88.00 1162 ASP A C 1
ATOM 9228 O O . ASP A 1 1162 ? -28.390 -12.912 57.824 1.00 88.00 1162 ASP A O 1
ATOM 9232 N N . ALA A 1 1163 ? -26.942 -11.247 57.368 1.00 88.06 1163 ALA A N 1
ATOM 9233 C CA . ALA A 1 1163 ? -26.943 -10.684 58.719 1.00 88.06 1163 ALA A CA 1
ATOM 9234 C C . ALA A 1 1163 ? -28.288 -10.016 59.077 1.00 88.06 1163 ALA A C 1
ATOM 9236 O O . ALA A 1 1163 ? -28.806 -10.222 60.175 1.00 88.06 1163 ALA A O 1
ATOM 9237 N N . ILE A 1 1164 ? -28.881 -9.266 58.138 1.00 87.56 1164 ILE A N 1
ATOM 9238 C CA . ILE A 1 1164 ? -30.186 -8.595 58.313 1.00 87.56 1164 ILE A CA 1
ATOM 9239 C C . ILE A 1 1164 ? -31.306 -9.635 58.442 1.00 87.56 1164 ILE A C 1
ATOM 9241 O O . ILE A 1 1164 ? -32.124 -9.573 59.355 1.00 87.56 1164 ILE A O 1
ATOM 9245 N N . ARG A 1 1165 ? -31.285 -10.647 57.572 1.00 85.56 1165 ARG A N 1
ATOM 9246 C CA . ARG A 1 1165 ? -32.218 -11.783 57.524 1.00 85.56 1165 ARG A CA 1
ATOM 9247 C C . ARG A 1 1165 ? -32.336 -12.533 58.848 1.00 85.56 1165 ARG A C 1
ATOM 9249 O O . ARG A 1 1165 ? -33.411 -13.011 59.194 1.00 85.56 1165 ARG A O 1
ATOM 9256 N N . THR A 1 1166 ? -31.227 -12.684 59.570 1.00 86.12 1166 THR A N 1
ATOM 9257 C CA . THR A 1 1166 ? -31.210 -13.391 60.858 1.00 86.12 1166 THR A CA 1
ATOM 9258 C C . THR A 1 1166 ? -31.703 -12.549 62.033 1.00 86.12 1166 THR A C 1
ATOM 9260 O O . THR A 1 1166 ? -31.898 -13.103 63.113 1.00 86.12 1166 THR A O 1
ATOM 9263 N N . SER A 1 1167 ? -31.911 -11.241 61.850 1.00 89.06 1167 SER A N 1
ATOM 9264 C CA . SER A 1 1167 ? -32.376 -10.364 62.925 1.00 89.06 1167 SER A CA 1
ATOM 9265 C C . SER A 1 1167 ? -33.848 -10.636 63.289 1.00 89.06 1167 SER A C 1
ATOM 9267 O O . SER A 1 1167 ? -34.661 -10.916 62.404 1.00 89.06 1167 SER A O 1
ATOM 9269 N N . PRO A 1 1168 ? -34.214 -10.578 64.584 1.00 85.31 1168 PRO A N 1
ATOM 9270 C CA . PRO A 1 1168 ? -35.580 -10.858 65.030 1.00 85.31 1168 PRO A CA 1
ATOM 9271 C C . PRO A 1 1168 ? -36.576 -9.797 64.536 1.00 85.31 1168 PRO A C 1
ATOM 9273 O O . PRO A 1 1168 ? -37.648 -10.155 64.060 1.00 85.31 1168 PRO A O 1
ATOM 9276 N N . GLU A 1 1169 ? -36.181 -8.520 64.546 1.00 85.00 1169 GLU A N 1
ATOM 9277 C CA . GLU A 1 1169 ? -36.991 -7.391 64.060 1.00 85.00 1169 GLU A CA 1
ATOM 9278 C C . GLU A 1 1169 ? -37.376 -7.564 62.582 1.00 85.00 1169 GLU A C 1
ATOM 9280 O O . GLU A 1 1169 ? -38.519 -7.341 62.187 1.00 85.00 1169 GLU A O 1
ATOM 9285 N N . PHE A 1 1170 ? -36.440 -8.036 61.752 1.00 87.75 1170 PHE A N 1
ATOM 9286 C CA . PHE A 1 1170 ? -36.709 -8.283 60.339 1.00 87.75 1170 PHE A CA 1
ATOM 9287 C C . PHE A 1 1170 ? -37.669 -9.458 60.112 1.00 87.75 1170 PHE A C 1
ATOM 9289 O O . PHE A 1 1170 ? -38.493 -9.406 59.199 1.00 87.75 1170 PHE A O 1
ATOM 9296 N N . LYS A 1 1171 ? -37.590 -10.515 60.933 1.00 86.00 1171 LYS A N 1
ATOM 9297 C CA . LYS A 1 1171 ? -38.497 -11.671 60.835 1.00 86.00 1171 LYS A CA 1
ATOM 9298 C C . LYS A 1 1171 ? -39.946 -11.288 61.129 1.00 86.00 1171 LYS A C 1
ATOM 9300 O O . LYS A 1 1171 ? -40.833 -11.745 60.417 1.00 86.00 1171 LYS A O 1
ATOM 9305 N N . GLU A 1 1172 ? -40.184 -10.421 62.113 1.00 85.75 1172 GLU A N 1
ATOM 9306 C CA . GLU A 1 1172 ? -41.526 -9.899 62.409 1.00 85.75 1172 GLU A CA 1
ATOM 9307 C C . GLU A 1 1172 ? -42.089 -9.102 61.225 1.00 85.75 1172 GLU A C 1
ATOM 9309 O O . GLU A 1 1172 ? -43.191 -9.378 60.751 1.00 85.75 1172 GLU A O 1
ATOM 9314 N N . VAL A 1 1173 ? -41.285 -8.197 60.659 1.00 86.94 1173 VAL A N 1
ATOM 9315 C CA . VAL A 1 1173 ? -41.655 -7.418 59.466 1.00 86.94 1173 VAL A CA 1
ATOM 9316 C C . VAL A 1 1173 ? -41.925 -8.322 58.254 1.00 86.94 1173 VAL A C 1
ATOM 9318 O O . VAL A 1 1173 ? -42.870 -8.091 57.495 1.00 86.94 1173 VAL A O 1
ATOM 9321 N N . LEU A 1 1174 ? -41.120 -9.371 58.056 1.00 88.12 1174 LEU A N 1
ATOM 9322 C CA . LEU A 1 1174 ? -41.311 -10.345 56.980 1.00 88.12 1174 LEU A CA 1
ATOM 9323 C C . LEU A 1 1174 ? -42.593 -11.170 57.178 1.00 88.12 1174 LEU A C 1
ATOM 9325 O O . LEU A 1 1174 ? -43.312 -11.418 56.205 1.00 88.12 1174 LEU A O 1
ATOM 9329 N N . ARG A 1 1175 ? -42.905 -11.556 58.422 1.00 86.56 1175 ARG A N 1
ATOM 9330 C CA . ARG A 1 1175 ? -44.151 -12.244 58.785 1.00 86.56 1175 ARG A CA 1
ATOM 9331 C C . ARG A 1 1175 ? -45.355 -11.379 58.427 1.00 86.56 1175 ARG A C 1
ATOM 9333 O O . ARG A 1 1175 ? -46.202 -11.825 57.652 1.00 86.56 1175 ARG A O 1
ATOM 9340 N N . ASP A 1 1176 ? -45.379 -10.128 58.879 1.00 86.00 1176 ASP A N 1
ATOM 9341 C CA . ASP A 1 1176 ? -46.462 -9.178 58.596 1.00 86.00 1176 ASP A CA 1
ATOM 9342 C C . ASP A 1 1176 ? -46.628 -8.902 57.095 1.00 86.00 1176 ASP A C 1
ATOM 9344 O O . ASP A 1 1176 ? -47.748 -8.770 56.588 1.00 86.00 1176 ASP A O 1
ATOM 9348 N N . TYR A 1 1177 ? -45.521 -8.871 56.345 1.00 87.56 1177 TYR A N 1
ATOM 9349 C CA . TYR A 1 1177 ? -45.562 -8.777 54.887 1.00 87.56 1177 TYR A CA 1
ATOM 9350 C C . TYR A 1 1177 ? -46.207 -10.014 54.245 1.00 87.56 1177 TYR A C 1
ATOM 9352 O O . TYR A 1 1177 ? -47.056 -9.879 53.360 1.00 87.56 1177 TYR A O 1
ATOM 9360 N N . SER A 1 1178 ? -45.833 -11.214 54.699 1.00 86.25 1178 SER A N 1
ATOM 9361 C CA . SER A 1 1178 ? -46.342 -12.489 54.175 1.00 86.25 1178 SER A CA 1
ATOM 9362 C C . SER A 1 1178 ? -47.830 -12.721 54.468 1.00 86.25 1178 SER A C 1
ATOM 9364 O O . SER A 1 1178 ? -48.511 -13.380 53.682 1.00 86.25 1178 SER A O 1
ATOM 9366 N N . LEU A 1 1179 ? -48.332 -12.161 55.575 1.00 84.44 1179 LEU A N 1
ATOM 9367 C CA . LEU A 1 1179 ? -49.734 -12.221 55.999 1.00 84.44 1179 LEU A CA 1
ATOM 9368 C C . LEU A 1 1179 ? -50.584 -11.083 55.413 1.00 84.44 1179 LEU A C 1
ATOM 9370 O O . LEU A 1 1179 ? -51.811 -11.141 55.465 1.00 84.44 1179 LEU A O 1
ATOM 9374 N N . GLY A 1 1180 ? -49.950 -10.055 54.840 1.00 79.12 1180 GLY A N 1
ATOM 9375 C CA . GLY A 1 1180 ? -50.641 -8.887 54.300 1.00 79.12 1180 GLY A CA 1
ATOM 9376 C C . GLY A 1 1180 ? -51.208 -7.955 55.377 1.00 79.12 1180 GLY A C 1
ATOM 9377 O O . GLY A 1 1180 ? -52.213 -7.297 55.118 1.00 79.12 1180 GLY A O 1
ATOM 9378 N N . THR A 1 1181 ? -50.584 -7.898 56.559 1.00 80.31 1181 THR A N 1
ATOM 9379 C CA . THR A 1 1181 ? -50.975 -7.064 57.719 1.00 80.31 1181 THR A CA 1
ATOM 9380 C C . THR A 1 1181 ? -50.010 -5.902 57.991 1.00 80.31 1181 THR A C 1
ATOM 9382 O O . THR A 1 1181 ? -50.191 -5.154 58.949 1.00 80.31 1181 THR A O 1
ATOM 9385 N N . LEU A 1 1182 ? -48.996 -5.727 57.140 1.00 78.44 1182 LEU A N 1
ATOM 9386 C CA . LEU A 1 1182 ? -47.899 -4.774 57.312 1.00 78.44 1182 LEU A CA 1
ATOM 9387 C C . LEU A 1 1182 ? -48.338 -3.295 57.414 1.00 78.44 1182 LEU A C 1
ATOM 9389 O O . LEU A 1 1182 ? -48.971 -2.750 56.509 1.00 78.44 1182 LEU A O 1
ATOM 9393 N N . GLY A 1 1183 ? -47.929 -2.621 58.494 1.00 70.88 1183 GLY A N 1
ATOM 9394 C CA . GLY A 1 1183 ? -48.207 -1.203 58.751 1.00 70.88 1183 GLY A CA 1
ATOM 9395 C C . GLY A 1 1183 ? -47.224 -0.208 58.107 1.00 70.88 1183 GLY A C 1
ATOM 9396 O O . GLY A 1 1183 ? -46.558 -0.478 57.105 1.00 70.88 1183 GLY A O 1
ATOM 9397 N N . THR A 1 1184 ? -47.141 0.996 58.680 1.00 72.81 1184 THR A N 1
ATOM 9398 C CA . THR A 1 1184 ? -46.107 1.987 58.339 1.00 72.81 1184 THR A CA 1
ATOM 9399 C C . THR A 1 1184 ? -44.765 1.566 58.929 1.00 72.81 1184 THR A C 1
ATOM 9401 O O . THR A 1 1184 ? -44.672 1.364 60.135 1.00 72.81 1184 THR A O 1
ATOM 9404 N N . LEU A 1 1185 ? -43.741 1.465 58.083 1.00 75.69 1185 LEU A N 1
ATOM 9405 C CA . LEU A 1 1185 ? -42.379 1.111 58.478 1.00 75.69 1185 LEU A CA 1
ATOM 9406 C C . LEU A 1 1185 ? -41.488 2.349 58.572 1.00 75.69 1185 LEU A C 1
ATOM 9408 O O . LEU A 1 1185 ? -41.664 3.299 57.803 1.00 75.69 1185 LEU A O 1
ATOM 9412 N N . ASP A 1 1186 ? -40.483 2.276 59.441 1.00 77.12 1186 ASP A N 1
ATOM 9413 C CA . ASP A 1 1186 ? -39.368 3.214 59.441 1.00 77.12 1186 ASP A CA 1
ATOM 9414 C C . ASP A 1 1186 ? -38.594 3.145 58.111 1.00 77.12 1186 ASP A C 1
ATOM 9416 O O . ASP A 1 1186 ? -38.547 2.125 57.415 1.00 77.12 1186 ASP A O 1
ATOM 9420 N N . GLU A 1 1187 ? -37.962 4.255 57.730 1.00 72.19 1187 GLU A N 1
ATOM 9421 C CA . GLU A 1 1187 ? -37.205 4.349 56.480 1.00 72.19 1187 GLU A CA 1
ATOM 9422 C C . GLU A 1 1187 ? -36.121 3.252 56.300 1.00 72.19 1187 GLU A C 1
ATOM 9424 O O . GLU A 1 1187 ? -36.062 2.676 55.206 1.00 72.19 1187 GLU A O 1
ATOM 9429 N N . PRO A 1 1188 ? -35.276 2.908 57.299 1.00 81.25 1188 PRO A N 1
ATOM 9430 C CA . PRO A 1 1188 ? -34.271 1.853 57.142 1.00 81.25 1188 PRO A CA 1
ATOM 9431 C C . PRO A 1 1188 ? -34.881 0.454 56.983 1.00 81.25 1188 PRO A C 1
ATOM 9433 O O . PRO A 1 1188 ? -34.501 -0.266 56.058 1.00 81.25 1188 PRO A O 1
ATOM 9436 N N . THR A 1 1189 ? -35.870 0.091 57.805 1.00 83.81 1189 THR A N 1
ATOM 9437 C CA . THR A 1 1189 ? -36.510 -1.237 57.769 1.00 83.81 1189 THR A CA 1
ATOM 9438 C C . THR A 1 1189 ? -37.284 -1.452 56.466 1.00 83.81 1189 THR A C 1
ATOM 9440 O O . THR A 1 1189 ? -37.230 -2.530 55.873 1.00 83.81 1189 THR A O 1
ATOM 9443 N N . SER A 1 1190 ? -37.908 -0.397 55.929 1.00 85.12 1190 SER A N 1
ATOM 9444 C CA . SER A 1 1190 ? -38.534 -0.396 54.598 1.00 85.12 1190 SER A CA 1
ATOM 9445 C C . SER A 1 1190 ? -37.531 -0.705 53.472 1.00 85.12 1190 SER A C 1
ATOM 9447 O O . SER A 1 1190 ? -37.824 -1.491 52.564 1.00 85.12 1190 SER A O 1
ATOM 9449 N N . LYS A 1 1191 ? -36.317 -0.133 53.527 1.00 87.25 1191 LYS A N 1
ATOM 9450 C CA . LYS A 1 1191 ? -35.253 -0.395 52.537 1.00 87.25 1191 LYS A CA 1
ATOM 9451 C C . LYS A 1 1191 ? -34.692 -1.810 52.654 1.00 87.25 1191 LYS A C 1
ATOM 9453 O O . LYS A 1 1191 ? -34.407 -2.426 51.625 1.00 87.25 1191 LYS A O 1
ATOM 9458 N N . GLU A 1 1192 ? -34.544 -2.322 53.869 1.00 89.12 1192 GLU A N 1
ATOM 9459 C CA . GLU A 1 1192 ? -34.077 -3.686 54.139 1.00 89.12 1192 GLU A CA 1
ATOM 9460 C C . GLU A 1 1192 ? -35.080 -4.741 53.658 1.00 89.12 1192 GLU A C 1
ATOM 9462 O O . GLU A 1 1192 ? -34.694 -5.673 52.948 1.00 89.12 1192 GLU A O 1
ATOM 9467 N N . LEU A 1 1193 ? -36.377 -4.540 53.922 1.00 88.88 1193 LEU A N 1
ATOM 9468 C CA . LEU A 1 1193 ? -37.447 -5.390 53.394 1.00 88.88 1193 LEU A CA 1
ATOM 9469 C C . LEU A 1 1193 ? -37.438 -5.399 51.861 1.00 88.88 1193 LEU A C 1
ATOM 9471 O O . LEU A 1 1193 ? -37.393 -6.461 51.240 1.00 88.88 1193 LEU A O 1
ATOM 9475 N N . ALA A 1 1194 ? -37.396 -4.222 51.232 1.00 89.06 1194 ALA A N 1
ATOM 9476 C CA . ALA A 1 1194 ? -37.327 -4.109 49.777 1.00 89.06 1194 ALA A CA 1
ATOM 9477 C C . ALA A 1 1194 ? -36.093 -4.815 49.177 1.00 89.06 1194 ALA A C 1
ATOM 9479 O O . ALA A 1 1194 ? -36.191 -5.424 48.108 1.00 89.06 1194 ALA A O 1
ATOM 9480 N N . TRP A 1 1195 ? -34.942 -4.773 49.860 1.00 91.12 1195 TRP A N 1
ATOM 9481 C CA . TRP A 1 1195 ? -33.731 -5.477 49.433 1.00 91.12 1195 TRP A CA 1
ATOM 9482 C C . TRP A 1 1195 ? -33.948 -6.994 49.428 1.00 91.12 1195 TRP A C 1
ATOM 9484 O O . TRP A 1 1195 ? -33.739 -7.635 48.392 1.00 91.12 1195 TRP A O 1
ATOM 9494 N N . TYR A 1 1196 ? -34.418 -7.562 50.540 1.00 91.12 1196 TYR A N 1
ATOM 9495 C CA . TYR A 1 1196 ? -34.689 -8.995 50.650 1.00 91.12 1196 TYR A CA 1
ATOM 9496 C C . TYR A 1 1196 ? -35.684 -9.477 49.582 1.00 91.12 1196 TYR A C 1
ATOM 9498 O O . TYR A 1 1196 ? -35.411 -10.449 48.870 1.00 91.12 1196 TYR A O 1
ATOM 9506 N N . LEU A 1 1197 ? -36.800 -8.756 49.408 1.00 89.50 1197 LEU A N 1
ATOM 9507 C CA . LEU A 1 1197 ? -37.853 -9.108 48.451 1.00 89.50 1197 LEU A CA 1
ATOM 9508 C C . LEU A 1 1197 ? -37.347 -9.107 46.999 1.00 89.50 1197 LEU A C 1
ATOM 9510 O O . LEU A 1 1197 ? -37.631 -10.044 46.248 1.00 89.50 1197 LEU A O 1
ATOM 9514 N N . LEU A 1 1198 ? -36.576 -8.088 46.594 1.00 88.88 1198 LEU A N 1
ATOM 9515 C CA . LEU A 1 1198 ? -36.006 -8.002 45.242 1.00 88.88 1198 LEU A CA 1
ATOM 9516 C C . LEU A 1 1198 ? -34.935 -9.062 44.983 1.00 88.88 1198 LEU A C 1
ATOM 9518 O O . LEU A 1 1198 ? -34.892 -9.645 43.895 1.00 88.88 1198 LEU A O 1
ATOM 9522 N N . ARG A 1 1199 ? -34.054 -9.314 45.960 1.00 89.00 1199 ARG A N 1
ATOM 9523 C CA . ARG A 1 1199 ? -32.954 -10.271 45.796 1.00 89.00 1199 ARG A CA 1
ATOM 9524 C C . ARG A 1 1199 ? -33.474 -11.694 45.603 1.00 89.00 1199 ARG A C 1
ATOM 9526 O O . ARG A 1 1199 ? -32.965 -12.404 44.737 1.00 89.00 1199 ARG A O 1
ATOM 9533 N N . ASN A 1 1200 ? -34.501 -12.067 46.364 1.00 88.88 1200 ASN A N 1
ATOM 9534 C CA . ASN A 1 1200 ? -35.094 -13.404 46.369 1.00 88.88 1200 ASN A CA 1
ATOM 9535 C C . ASN A 1 1200 ? -36.275 -13.582 45.396 1.00 88.88 1200 ASN A C 1
ATOM 9537 O O . ASN A 1 1200 ? -36.811 -14.682 45.294 1.00 88.88 1200 ASN A O 1
ATOM 9541 N N . SER A 1 1201 ? -36.678 -12.531 44.670 1.00 87.56 1201 SER A N 1
ATOM 9542 C CA . SER A 1 1201 ? -37.871 -12.523 43.798 1.00 87.56 1201 SER A CA 1
ATOM 9543 C C . SER A 1 1201 ? -39.153 -12.973 44.512 1.00 87.56 1201 SER A C 1
ATOM 9545 O O . SER A 1 1201 ? -39.971 -13.686 43.936 1.00 87.56 1201 SER A O 1
ATOM 9547 N N . VAL A 1 1202 ? -39.323 -12.587 45.778 1.00 88.69 1202 VAL A N 1
ATOM 9548 C CA . VAL A 1 1202 ? -40.491 -12.992 46.573 1.00 88.69 1202 VAL A CA 1
ATOM 9549 C C . VAL A 1 1202 ? -41.774 -12.448 45.925 1.00 88.69 1202 VAL A C 1
ATOM 9551 O O . VAL A 1 1202 ? -41.792 -11.268 45.567 1.00 88.69 1202 VAL A O 1
ATOM 9554 N N . PRO A 1 1203 ? -42.849 -13.240 45.770 1.00 87.06 1203 PRO A N 1
ATOM 9555 C CA . PRO A 1 1203 ? -44.140 -12.764 45.273 1.00 87.06 1203 PRO A CA 1
ATOM 9556 C C . PRO A 1 1203 ? -44.687 -11.544 46.028 1.00 87.06 1203 PRO A C 1
ATOM 9558 O O . PRO A 1 1203 ? -44.306 -11.286 47.170 1.00 87.06 1203 PRO A O 1
ATOM 9561 N N . ALA A 1 1204 ? -45.559 -10.759 45.389 1.00 85.31 1204 ALA A N 1
ATOM 9562 C CA . ALA A 1 1204 ? -46.267 -9.667 46.065 1.00 85.31 1204 ALA A CA 1
ATOM 9563 C C . ALA A 1 1204 ? -47.072 -10.202 47.256 1.00 85.31 1204 ALA A C 1
ATOM 9565 O O . ALA A 1 1204 ? -47.568 -11.327 47.200 1.00 85.31 1204 ALA A O 1
ATOM 9566 N N . SER A 1 1205 ? -47.250 -9.395 48.303 1.00 84.38 1205 SER A N 1
ATOM 9567 C CA . SER A 1 1205 ? -48.034 -9.779 49.488 1.00 84.38 1205 SER A CA 1
ATOM 9568 C C . SER A 1 1205 ? -49.445 -10.262 49.129 1.00 84.38 1205 SER A C 1
ATOM 9570 O O . SER A 1 1205 ? -49.912 -11.252 49.680 1.00 84.38 1205 SER A O 1
ATOM 9572 N N . THR A 1 1206 ? -50.086 -9.642 48.131 1.00 80.25 1206 THR A N 1
ATOM 9573 C CA . THR A 1 1206 ? -51.382 -10.074 47.576 1.00 80.25 1206 THR A CA 1
ATOM 9574 C C . THR A 1 1206 ? -51.353 -11.493 47.014 1.00 80.25 1206 THR A C 1
ATOM 9576 O O . THR A 1 1206 ? -52.318 -12.234 47.162 1.00 80.25 1206 THR A O 1
ATOM 9579 N N . LEU A 1 1207 ? -50.253 -11.895 46.375 1.00 82.62 1207 LEU A N 1
ATOM 9580 C CA . LEU A 1 1207 ? -50.085 -13.252 45.865 1.00 82.62 1207 LEU A CA 1
ATOM 9581 C C . LEU A 1 1207 ? -49.751 -14.225 46.993 1.00 82.62 1207 LEU A C 1
ATOM 9583 O O . LEU A 1 1207 ? -50.236 -15.348 46.973 1.00 82.62 1207 LEU A O 1
ATOM 9587 N N . LEU A 1 1208 ? -48.961 -13.809 47.986 1.00 86.38 1208 LEU A N 1
ATOM 9588 C CA . LEU A 1 1208 ? -48.625 -14.650 49.136 1.00 86.38 1208 LEU A CA 1
ATOM 9589 C C . LEU A 1 1208 ? -49.861 -15.012 49.966 1.00 86.38 1208 LEU A C 1
ATOM 9591 O O . LEU A 1 1208 ? -49.999 -16.170 50.345 1.00 86.38 1208 LEU A O 1
ATOM 9595 N N . THR A 1 1209 ? -50.791 -14.080 50.188 1.00 85.50 1209 THR A N 1
ATOM 9596 C CA . THR A 1 1209 ? -52.041 -14.376 50.908 1.00 85.50 1209 THR A CA 1
ATOM 9597 C C . THR A 1 1209 ? -52.936 -15.345 50.133 1.00 85.50 1209 THR A C 1
ATOM 9599 O O . THR A 1 1209 ? -53.476 -16.281 50.723 1.00 85.50 1209 THR A O 1
ATOM 9602 N N . ILE A 1 1210 ? -53.032 -15.186 48.807 1.00 84.38 1210 ILE A N 1
ATOM 9603 C CA . ILE A 1 1210 ? -53.754 -16.123 47.930 1.00 84.38 1210 ILE A CA 1
ATOM 9604 C C . ILE A 1 1210 ? -53.090 -17.505 47.969 1.00 84.38 1210 ILE A C 1
ATOM 9606 O O . ILE A 1 1210 ? -53.763 -18.508 48.197 1.00 84.38 1210 ILE A O 1
ATOM 9610 N N . LEU A 1 1211 ? -51.767 -17.570 47.805 1.00 86.69 1211 LEU A N 1
ATOM 9611 C CA . LEU A 1 1211 ? -51.006 -18.818 47.853 1.00 86.69 1211 LEU A CA 1
ATOM 9612 C C . LEU A 1 1211 ? -51.126 -19.514 49.217 1.00 86.69 1211 LEU A C 1
ATOM 9614 O O . LEU A 1 1211 ? -51.236 -20.736 49.241 1.00 86.69 1211 LEU A O 1
ATOM 9618 N N . LYS A 1 1212 ? -51.174 -18.764 50.327 1.00 87.44 1212 LYS A N 1
ATOM 9619 C CA . LYS A 1 1212 ? -51.427 -19.309 51.669 1.00 87.44 1212 LYS A CA 1
ATOM 9620 C C . LYS A 1 1212 ? -52.801 -19.975 51.744 1.00 87.44 1212 LYS A C 1
ATOM 9622 O O . LYS A 1 1212 ? -52.883 -21.119 52.177 1.00 87.44 1212 LYS A O 1
ATOM 9627 N N . SER A 1 1213 ? -53.858 -19.289 51.295 1.00 85.81 1213 SER A N 1
ATOM 9628 C CA . SER A 1 1213 ? -55.217 -19.858 51.296 1.00 85.81 1213 SER A CA 1
ATOM 9629 C C . SER A 1 1213 ? -55.319 -21.116 50.429 1.00 85.81 1213 SER A C 1
ATOM 9631 O O . SER A 1 1213 ? -55.798 -22.141 50.899 1.00 85.81 1213 SER A O 1
ATOM 9633 N N . LEU A 1 1214 ? -54.748 -21.094 49.219 1.00 86.56 1214 LEU A N 1
ATOM 9634 C CA . LEU A 1 1214 ? -54.711 -22.257 48.328 1.00 86.56 1214 LEU A CA 1
ATOM 9635 C C . LEU A 1 1214 ? -53.894 -23.419 48.907 1.00 86.56 1214 LEU A C 1
ATOM 9637 O O . LEU A 1 1214 ? -54.261 -24.574 48.714 1.00 86.56 1214 LEU A O 1
ATOM 9641 N N . ALA A 1 1215 ? -52.796 -23.134 49.614 1.00 85.81 1215 ALA A N 1
ATOM 9642 C CA . ALA A 1 1215 ? -52.002 -24.157 50.288 1.00 85.81 1215 ALA A CA 1
ATOM 9643 C C . ALA A 1 1215 ? -52.771 -24.805 51.447 1.00 85.81 1215 ALA A C 1
ATOM 9645 O O . ALA A 1 1215 ? -52.724 -26.022 51.591 1.00 85.81 1215 ALA A O 1
ATOM 9646 N N . GLN A 1 1216 ? -53.501 -24.011 52.239 1.00 86.00 1216 GLN A N 1
ATOM 9647 C CA . GLN A 1 1216 ? -54.363 -24.513 53.314 1.00 86.00 1216 GLN A CA 1
ATOM 9648 C C . GLN A 1 1216 ? -55.523 -25.347 52.759 1.00 86.00 1216 GLN A C 1
ATOM 9650 O O . GLN A 1 1216 ? -55.782 -26.436 53.264 1.00 86.00 1216 GLN A O 1
ATOM 9655 N N . ASP A 1 1217 ? -56.168 -24.888 51.686 1.00 85.56 1217 ASP A N 1
ATOM 9656 C CA . ASP A 1 1217 ? -57.243 -25.624 51.019 1.00 85.56 1217 ASP A CA 1
ATOM 9657 C C . ASP A 1 1217 ? -56.739 -26.949 50.434 1.00 85.56 1217 ASP A C 1
ATOM 9659 O O . ASP A 1 1217 ? -57.365 -27.986 50.641 1.00 85.56 1217 ASP A O 1
ATOM 9663 N N . ALA A 1 1218 ? -55.581 -26.945 49.765 1.00 83.88 1218 ALA A N 1
ATOM 9664 C CA . ALA A 1 1218 ? -54.965 -28.156 49.224 1.00 83.88 1218 ALA A CA 1
ATOM 9665 C C . ALA A 1 1218 ? -54.542 -29.136 50.329 1.00 83.88 1218 ALA A C 1
ATOM 9667 O O . ALA A 1 1218 ? -54.722 -30.343 50.182 1.00 83.88 1218 ALA A O 1
ATOM 9668 N N . HIS A 1 1219 ? -54.012 -28.631 51.448 1.00 85.00 1219 HIS A N 1
ATOM 9669 C CA . HIS A 1 1219 ? -53.673 -29.456 52.605 1.00 85.00 1219 HIS A CA 1
ATOM 9670 C C . HIS A 1 1219 ? -54.936 -30.092 53.210 1.00 85.00 1219 HIS A C 1
ATOM 9672 O O . HIS A 1 1219 ? -54.963 -31.298 53.432 1.00 85.00 1219 HIS A O 1
ATOM 9678 N N . ASN A 1 1220 ? -56.018 -29.324 53.378 1.00 84.12 1220 ASN A N 1
ATOM 9679 C CA . ASN A 1 1220 ? -57.290 -29.810 53.925 1.00 84.12 1220 ASN A CA 1
ATOM 9680 C C . ASN A 1 1220 ? -58.024 -30.798 53.000 1.00 84.12 1220 ASN A C 1
ATOM 9682 O O . ASN A 1 1220 ? -58.725 -31.677 53.489 1.00 84.12 1220 ASN A O 1
ATOM 9686 N N . GLN A 1 1221 ? -57.899 -30.649 51.677 1.00 82.81 1221 GLN A N 1
ATOM 9687 C CA . GLN A 1 1221 ? -58.558 -31.523 50.696 1.00 82.81 1221 GLN A CA 1
ATOM 9688 C C . GLN A 1 1221 ? -57.853 -32.874 50.525 1.00 82.81 1221 GLN A C 1
ATOM 9690 O O . GLN A 1 1221 ? -58.515 -33.871 50.255 1.00 82.81 1221 GLN A O 1
ATOM 9695 N N . CYS A 1 1222 ? -56.526 -32.910 50.673 1.00 81.19 1222 CYS A N 1
ATOM 9696 C CA . CYS A 1 1222 ? -55.722 -34.108 50.423 1.00 81.19 1222 CYS A CA 1
ATOM 9697 C C . CYS A 1 1222 ? -55.459 -34.950 51.685 1.00 81.19 1222 CYS A C 1
ATOM 9699 O O . CYS A 1 1222 ? -55.129 -36.131 51.564 1.00 81.19 1222 CYS A O 1
ATOM 9701 N N . LEU A 1 1223 ? -55.567 -34.361 52.881 1.00 82.25 1223 LEU A N 1
ATOM 9702 C CA . LEU A 1 1223 ? -55.301 -35.034 54.155 1.00 82.25 1223 LEU A CA 1
ATOM 9703 C C . LEU A 1 1223 ? -56.444 -36.004 54.516 1.00 82.25 1223 LEU A C 1
ATOM 9705 O O . LEU A 1 1223 ? -57.583 -35.582 54.712 1.00 82.25 1223 LEU A O 1
ATOM 9709 N N . GLY A 1 1224 ? -56.139 -37.300 54.642 1.00 75.69 1224 GLY A N 1
ATOM 9710 C CA . GLY A 1 1224 ? -57.101 -38.334 55.060 1.00 75.69 1224 GLY A CA 1
ATOM 9711 C C . GLY A 1 1224 ? -58.002 -38.895 53.948 1.00 75.69 1224 GLY A C 1
ATOM 9712 O O . GLY A 1 1224 ? -58.970 -39.601 54.242 1.00 75.69 1224 GLY A O 1
ATOM 9713 N N . VAL A 1 1225 ? -57.703 -38.597 52.677 1.00 78.50 1225 VAL A N 1
ATOM 9714 C CA . VAL A 1 1225 ? -58.381 -39.161 51.493 1.00 78.50 1225 VAL A CA 1
ATOM 9715 C C . VAL A 1 1225 ? -57.522 -40.278 50.886 1.00 78.50 1225 VAL A C 1
ATOM 9717 O O . VAL A 1 1225 ? -56.301 -40.161 50.811 1.00 78.50 1225 VAL A O 1
ATOM 9720 N N . ALA A 1 1226 ? -58.144 -41.379 50.449 1.00 75.81 1226 ALA A N 1
ATOM 9721 C CA . ALA A 1 1226 ? -57.424 -42.522 49.887 1.00 75.81 1226 ALA A CA 1
ATOM 9722 C C . ALA A 1 1226 ? -56.733 -42.178 48.542 1.00 75.81 1226 ALA A C 1
ATOM 9724 O O . ALA A 1 1226 ? -57.293 -41.435 47.729 1.00 75.81 1226 ALA A O 1
ATOM 9725 N N . PRO A 1 1227 ? -55.542 -42.739 48.253 1.00 74.19 1227 PRO A N 1
ATOM 9726 C CA . PRO A 1 1227 ? -54.861 -42.520 46.978 1.00 74.19 1227 PRO A CA 1
ATOM 9727 C C . PRO A 1 1227 ? -55.712 -43.042 45.804 1.00 74.19 1227 PRO A C 1
ATOM 9729 O O . PRO A 1 1227 ? -56.324 -44.107 45.928 1.00 74.19 1227 PRO A O 1
ATOM 9732 N N . PRO A 1 1228 ? -55.749 -42.349 44.646 1.00 70.12 1228 PRO A N 1
ATOM 9733 C CA . PRO A 1 1228 ? -54.817 -41.307 44.196 1.00 70.12 1228 PRO A CA 1
ATOM 9734 C C . PRO A 1 1228 ? -55.206 -39.853 44.534 1.00 70.12 1228 PRO A C 1
ATOM 9736 O O . PRO A 1 1228 ? -54.475 -38.946 44.146 1.00 70.12 1228 PRO A O 1
ATOM 9739 N N . GLU A 1 1229 ? -56.334 -39.615 45.210 1.00 69.38 1229 GLU A N 1
ATOM 9740 C CA . GLU A 1 1229 ? -56.876 -38.262 45.445 1.00 69.38 1229 GLU A CA 1
ATOM 9741 C C . GLU A 1 1229 ? -56.366 -37.606 46.747 1.00 69.38 1229 GLU A C 1
ATOM 9743 O O . GLU A 1 1229 ? -56.469 -36.391 46.891 1.00 69.38 1229 GLU A O 1
ATOM 9748 N N . GLY A 1 1230 ? -55.749 -38.373 47.657 1.00 73.00 1230 GLY A N 1
ATOM 9749 C CA . GLY A 1 1230 ? -55.107 -37.865 48.876 1.00 73.00 1230 GLY A CA 1
ATOM 9750 C C . GLY A 1 1230 ? -54.012 -38.779 49.434 1.00 73.00 1230 GLY A C 1
ATOM 9751 O O . GLY A 1 1230 ? -53.616 -39.762 48.801 1.00 73.00 1230 GLY A O 1
ATOM 9752 N N . THR A 1 1231 ? -53.478 -38.421 50.604 1.00 79.75 1231 THR A N 1
ATOM 9753 C CA . THR A 1 1231 ? -52.412 -39.163 51.295 1.00 79.75 1231 THR A CA 1
ATOM 9754 C C . THR A 1 1231 ? -52.514 -39.012 52.815 1.00 79.75 1231 THR A C 1
ATOM 9756 O O . THR A 1 1231 ? -52.911 -37.961 53.319 1.00 79.75 1231 THR A O 1
ATOM 9759 N N . ASP A 1 1232 ? -52.098 -40.052 53.542 1.00 79.69 1232 ASP A N 1
ATOM 9760 C CA . ASP A 1 1232 ? -51.906 -40.013 54.999 1.00 79.69 1232 ASP A CA 1
ATOM 9761 C C . ASP A 1 1232 ? -50.478 -39.559 55.383 1.00 79.69 1232 ASP A C 1
ATOM 9763 O O . ASP A 1 1232 ? -50.200 -39.263 56.546 1.00 79.69 1232 ASP A O 1
ATOM 9767 N N . ASP A 1 1233 ? -49.556 -39.477 54.411 1.00 83.12 1233 ASP A N 1
ATOM 9768 C CA . ASP A 1 1233 ? -48.190 -38.974 54.611 1.00 83.12 1233 ASP A CA 1
ATOM 9769 C C . ASP A 1 1233 ? -48.154 -37.440 54.534 1.00 83.12 1233 ASP A C 1
ATOM 9771 O O . ASP A 1 1233 ? -47.984 -36.835 53.468 1.00 83.12 1233 ASP A O 1
ATOM 9775 N N . VAL A 1 1234 ? -48.302 -36.817 55.704 1.00 81.12 1234 VAL A N 1
ATOM 9776 C CA . VAL A 1 1234 ? -48.299 -35.359 55.889 1.00 81.12 1234 VAL A CA 1
ATOM 9777 C C . VAL A 1 1234 ? -46.986 -34.720 55.421 1.00 81.12 1234 VAL A C 1
ATOM 9779 O O . VAL A 1 1234 ? -46.999 -33.631 54.849 1.00 81.12 1234 VAL A O 1
ATOM 9782 N N . ALA A 1 1235 ? -45.844 -35.391 55.612 1.00 81.75 1235 ALA A N 1
ATOM 9783 C CA . ALA A 1 1235 ? -44.540 -34.835 55.252 1.00 81.75 1235 ALA A CA 1
ATOM 9784 C C . ALA A 1 1235 ? -44.343 -34.796 53.729 1.00 81.75 1235 ALA A C 1
ATOM 9786 O O . ALA A 1 1235 ? -43.827 -33.811 53.191 1.00 81.75 1235 ALA A O 1
ATOM 9787 N N . ALA A 1 1236 ? -44.788 -35.840 53.025 1.00 82.56 1236 ALA A N 1
ATOM 9788 C CA . ALA A 1 1236 ? -44.773 -35.874 51.566 1.00 82.56 1236 ALA A CA 1
ATOM 9789 C C . ALA A 1 1236 ? -45.769 -34.875 50.951 1.00 82.56 1236 ALA A C 1
ATOM 9791 O O . ALA A 1 1236 ? -45.443 -34.225 49.953 1.00 82.56 1236 ALA A O 1
ATOM 9792 N N . LEU A 1 1237 ? -46.953 -34.711 51.558 1.00 83.81 1237 LEU A N 1
ATOM 9793 C CA . LEU A 1 1237 ? -47.959 -33.735 51.131 1.00 83.81 1237 LEU A CA 1
ATOM 9794 C C . LEU A 1 1237 ? -47.437 -32.297 51.245 1.00 83.81 1237 LEU A C 1
ATOM 9796 O O . LEU A 1 1237 ? -47.513 -31.542 50.276 1.00 83.81 1237 LEU A O 1
ATOM 9800 N N . ASP A 1 1238 ? -46.845 -31.938 52.385 1.00 84.38 1238 ASP A N 1
ATOM 9801 C CA . ASP A 1 1238 ? -46.266 -30.609 52.613 1.00 84.38 1238 ASP A CA 1
ATOM 9802 C C . ASP A 1 1238 ? -45.129 -30.299 51.628 1.00 84.38 1238 ASP A C 1
ATOM 9804 O O . ASP A 1 1238 ? -45.042 -29.185 51.102 1.00 84.38 1238 ASP A O 1
ATOM 9808 N N . LEU A 1 1239 ? -44.276 -31.285 51.324 1.00 85.56 1239 LEU A N 1
ATOM 9809 C CA . LEU A 1 1239 ? -43.216 -31.139 50.323 1.00 85.56 1239 LEU A CA 1
ATOM 9810 C C . LEU A 1 1239 ? -43.792 -30.943 48.910 1.00 85.56 1239 LEU A C 1
ATOM 9812 O O . LEU A 1 1239 ? -43.321 -30.083 48.164 1.00 85.56 1239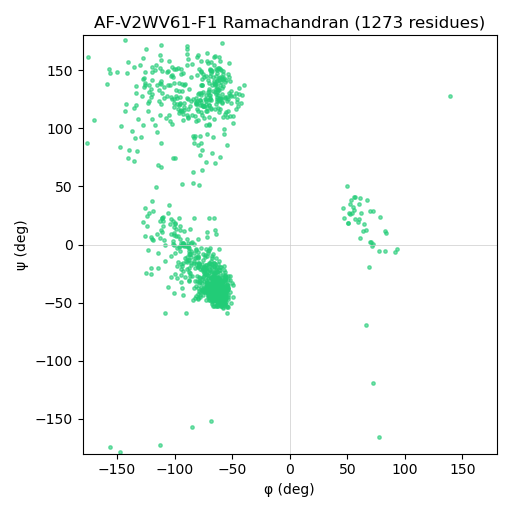 LEU A O 1
ATOM 9816 N N . GLY A 1 1240 ? -44.832 -31.702 48.551 1.00 84.38 1240 GLY A N 1
ATOM 9817 C CA . GLY A 1 1240 ? -45.530 -31.571 47.271 1.00 84.38 1240 GLY A CA 1
ATOM 9818 C C . GLY A 1 1240 ? -46.198 -30.204 47.104 1.00 84.38 1240 GLY A C 1
ATOM 9819 O O . GLY A 1 1240 ? -46.007 -29.542 46.081 1.00 84.38 1240 GLY A O 1
ATOM 9820 N N . ILE A 1 1241 ? -46.914 -29.736 48.133 1.00 85.94 1241 ILE A N 1
ATOM 9821 C CA . ILE A 1 1241 ? -47.523 -28.399 48.164 1.00 85.94 1241 ILE A CA 1
ATOM 9822 C C . ILE A 1 1241 ? -46.437 -27.325 48.034 1.00 85.94 1241 ILE A C 1
ATOM 9824 O O . ILE A 1 1241 ? -46.597 -26.390 47.249 1.00 85.94 1241 ILE A O 1
ATOM 9828 N N . LYS A 1 1242 ? -45.296 -27.474 48.719 1.00 86.81 1242 LYS A N 1
ATOM 9829 C CA . LYS A 1 1242 ? -44.162 -26.542 48.620 1.00 86.81 1242 LYS A CA 1
ATOM 9830 C C . LYS A 1 1242 ? -43.596 -26.439 47.196 1.00 86.81 1242 LYS A C 1
ATOM 9832 O O . LYS A 1 1242 ? -43.349 -25.328 46.726 1.00 86.81 1242 LYS A O 1
ATOM 9837 N N . GLU A 1 1243 ? -43.418 -27.552 46.486 1.00 86.81 1243 GLU A N 1
ATOM 9838 C CA . GLU A 1 1243 ? -42.948 -27.532 45.090 1.00 86.81 1243 GLU A CA 1
ATOM 9839 C C . GLU A 1 1243 ? -43.964 -26.863 44.149 1.00 86.81 1243 GLU A C 1
ATOM 9841 O O . GLU A 1 1243 ? -43.593 -26.055 43.290 1.00 86.81 1243 GLU A O 1
ATOM 9846 N N . VAL A 1 1244 ? -45.262 -27.122 44.345 1.00 87.19 1244 VAL A N 1
ATOM 9847 C CA . VAL A 1 1244 ? -46.332 -26.452 43.587 1.00 87.19 1244 VAL A CA 1
ATOM 9848 C C . VAL A 1 1244 ? -46.358 -24.951 43.879 1.00 87.19 1244 VAL A C 1
ATOM 9850 O O . VAL A 1 1244 ? -46.477 -24.153 42.945 1.00 87.19 1244 VAL A O 1
ATOM 9853 N N . LEU A 1 1245 ? -46.188 -24.543 45.138 1.00 87.06 1245 LEU A N 1
ATOM 9854 C CA . LEU A 1 1245 ? -46.077 -23.140 45.540 1.00 87.06 1245 LEU A CA 1
ATOM 9855 C C . LEU A 1 1245 ? -44.880 -22.458 44.876 1.00 87.06 1245 LEU A C 1
ATOM 9857 O O . LEU A 1 1245 ? -45.026 -21.370 44.317 1.00 87.06 1245 LEU A O 1
ATOM 9861 N N . HIS A 1 1246 ? -43.717 -23.108 44.872 1.00 86.12 1246 HIS A N 1
ATOM 9862 C CA . HIS A 1 1246 ? -42.513 -22.593 44.226 1.00 86.12 1246 HIS A CA 1
ATOM 9863 C C . HIS A 1 1246 ? -42.697 -22.432 42.713 1.00 86.12 1246 HIS A C 1
ATOM 9865 O O . HIS A 1 1246 ? -42.385 -21.371 42.161 1.00 86.12 1246 HIS A O 1
ATOM 9871 N N . ALA A 1 1247 ? -43.254 -23.442 42.039 1.00 84.50 1247 ALA A N 1
ATOM 9872 C CA . ALA A 1 1247 ? -43.513 -23.399 40.604 1.00 84.50 1247 ALA A CA 1
ATOM 9873 C C . ALA A 1 1247 ? -44.560 -22.334 40.236 1.00 84.50 1247 ALA A C 1
ATOM 9875 O O . ALA A 1 1247 ? -44.374 -21.583 39.274 1.00 84.50 1247 ALA A O 1
ATOM 9876 N N . THR A 1 1248 ? -45.645 -22.240 41.007 1.00 84.00 1248 THR A N 1
ATOM 9877 C CA . THR A 1 1248 ? -46.743 -21.290 40.769 1.00 84.00 1248 THR A CA 1
ATOM 9878 C C . THR A 1 1248 ? -46.296 -19.861 41.060 1.00 84.00 1248 THR A C 1
ATOM 9880 O O . THR A 1 1248 ? -46.455 -18.986 40.209 1.00 84.00 1248 THR A O 1
ATOM 9883 N N . GLY A 1 1249 ? -45.643 -19.627 42.201 1.00 81.38 1249 GLY A N 1
ATOM 9884 C CA . GLY A 1 1249 ? -45.090 -18.325 42.568 1.00 81.38 1249 GLY A CA 1
ATOM 9885 C C . GLY A 1 1249 ? -44.010 -17.850 41.596 1.00 81.38 1249 GLY A C 1
ATOM 9886 O O . GLY A 1 1249 ? -44.003 -16.683 41.215 1.00 81.38 1249 GLY A O 1
ATOM 9887 N N . THR A 1 1250 ? -43.160 -18.752 41.095 1.00 81.81 1250 THR A N 1
ATOM 9888 C CA . THR A 1 1250 ? -42.164 -18.427 40.058 1.00 81.81 1250 THR A CA 1
ATOM 9889 C C . THR A 1 1250 ? -42.802 -18.079 38.712 1.00 81.81 1250 THR A C 1
ATOM 9891 O O . THR A 1 1250 ? -42.337 -17.165 38.042 1.00 81.81 1250 THR A O 1
ATOM 9894 N N . LYS A 1 1251 ? -43.876 -18.765 38.296 1.00 78.00 1251 LYS A N 1
ATOM 9895 C CA . LYS A 1 1251 ? -44.585 -18.442 37.042 1.00 78.00 1251 LYS A CA 1
ATOM 9896 C C . LYS A 1 1251 ? -45.384 -17.142 37.125 1.00 78.00 1251 LYS A C 1
ATOM 9898 O O . LYS A 1 1251 ? -45.536 -16.460 36.115 1.00 78.00 1251 LYS A O 1
ATOM 9903 N N . MET A 1 1252 ? -45.916 -16.824 38.304 1.00 73.75 1252 MET A N 1
ATOM 9904 C CA . MET A 1 1252 ? -46.713 -15.617 38.533 1.00 73.75 1252 MET A CA 1
ATOM 9905 C C . MET A 1 1252 ? -45.869 -14.391 38.906 1.00 73.75 1252 MET A C 1
ATOM 9907 O O . MET A 1 1252 ? -46.396 -13.284 38.932 1.00 73.75 1252 MET A O 1
ATOM 9911 N N . THR A 1 1253 ? -44.564 -14.553 39.143 1.00 70.19 1253 THR A N 1
ATOM 9912 C CA . THR A 1 1253 ? -43.625 -13.438 39.304 1.00 70.19 1253 THR A CA 1
ATOM 9913 C C . THR A 1 1253 ? -42.868 -13.188 38.005 1.00 70.19 1253 THR A C 1
ATOM 9915 O O . THR A 1 1253 ? -42.265 -14.083 37.418 1.00 70.19 1253 THR A O 1
ATOM 9918 N N . ILE A 1 1254 ? -42.866 -11.939 37.538 1.00 62.16 1254 ILE A N 1
ATOM 9919 C CA . ILE A 1 1254 ? -42.034 -11.532 36.401 1.00 62.16 1254 ILE A CA 1
ATOM 9920 C C . ILE A 1 1254 ? -40.611 -11.323 36.941 1.00 62.16 1254 ILE A C 1
ATOM 9922 O O . ILE A 1 1254 ? -40.249 -10.226 37.357 1.00 62.16 1254 ILE A O 1
ATOM 9926 N N . ALA A 1 1255 ? -39.829 -12.401 37.018 1.00 62.00 1255 ALA A N 1
ATOM 9927 C CA . ALA A 1 1255 ? -38.487 -12.389 37.600 1.00 62.00 1255 ALA A CA 1
ATOM 9928 C C . ALA A 1 1255 ? -37.373 -12.456 36.539 1.00 62.00 1255 ALA A C 1
ATOM 9930 O O . ALA A 1 1255 ? -37.506 -13.073 35.480 1.00 62.00 1255 ALA A O 1
ATOM 9931 N N . LEU A 1 1256 ? -36.233 -11.834 36.852 1.00 65.38 1256 LEU A N 1
ATOM 9932 C CA . LEU A 1 1256 ? -34.993 -11.927 36.079 1.00 65.38 1256 LEU A CA 1
ATOM 9933 C C . LEU A 1 1256 ? -34.356 -13.309 36.278 1.00 65.38 1256 LEU A C 1
ATOM 9935 O O . LEU A 1 1256 ? -33.734 -13.546 37.311 1.00 65.38 1256 LEU A O 1
ATOM 9939 N N . GLY A 1 1257 ? -34.496 -14.202 35.295 1.00 63.41 1257 GLY A N 1
ATOM 9940 C CA . GLY A 1 1257 ? -33.735 -15.453 35.172 1.00 63.41 1257 GLY A CA 1
ATOM 9941 C C . GLY A 1 1257 ? -33.990 -16.509 36.254 1.00 63.41 1257 GLY A C 1
ATOM 9942 O O . GLY A 1 1257 ? -34.513 -17.576 35.951 1.00 63.41 1257 GLY A O 1
ATOM 9943 N N . THR A 1 1258 ? -33.571 -16.257 37.497 1.00 67.50 1258 THR A N 1
ATOM 9944 C CA . THR A 1 1258 ? -33.987 -17.021 38.684 1.00 67.50 1258 THR A CA 1
ATOM 9945 C C . THR A 1 1258 ? -35.364 -16.564 39.157 1.00 67.50 1258 THR A C 1
ATOM 9947 O O . THR A 1 1258 ? -35.598 -15.375 39.358 1.00 67.50 1258 THR A O 1
ATOM 9950 N N . GLY A 1 1259 ? -36.270 -17.517 39.356 1.00 75.81 1259 GLY A N 1
ATOM 9951 C CA . GLY A 1 1259 ? -37.582 -17.284 39.952 1.00 75.81 1259 GLY A CA 1
ATOM 9952 C C . GLY A 1 1259 ? -37.531 -16.902 41.430 1.00 75.81 1259 GLY A C 1
ATOM 9953 O O . GLY A 1 1259 ? -36.553 -16.328 41.923 1.00 75.81 1259 GLY A O 1
ATOM 9954 N N . TRP A 1 1260 ? -38.601 -17.244 42.140 1.00 86.69 1260 TRP A N 1
ATOM 9955 C CA . TRP A 1 1260 ? -38.668 -17.137 43.593 1.00 86.69 1260 TRP A CA 1
ATOM 9956 C C . TRP A 1 1260 ? -37.621 -18.065 44.226 1.00 86.69 1260 TRP A C 1
ATOM 9958 O O . TRP A 1 1260 ? -37.542 -19.237 43.871 1.00 86.69 1260 TRP A O 1
ATOM 9968 N N . SER A 1 1261 ? -36.755 -17.555 45.106 1.00 87.25 1261 SER A N 1
ATOM 9969 C CA . SER A 1 1261 ? -35.655 -18.357 45.649 1.00 87.25 1261 SER A CA 1
ATOM 9970 C C . SER A 1 1261 ? -36.167 -19.446 46.599 1.00 87.25 1261 SER A C 1
ATOM 9972 O O . SER A 1 1261 ? -36.922 -19.159 47.529 1.00 87.25 1261 SER A O 1
ATOM 9974 N N . ALA A 1 1262 ? -35.694 -20.686 46.413 1.00 84.25 1262 ALA A N 1
ATOM 9975 C CA . ALA A 1 1262 ? -36.077 -21.836 47.240 1.00 84.25 1262 ALA A CA 1
ATOM 9976 C C . ALA A 1 1262 ? -35.876 -21.579 48.745 1.00 84.25 1262 ALA A C 1
ATOM 9978 O O . ALA A 1 1262 ? -36.729 -21.924 49.554 1.00 84.25 1262 ALA A O 1
ATOM 9979 N N . ARG A 1 1263 ? -34.791 -20.883 49.110 1.00 85.56 1263 ARG A N 1
ATOM 9980 C CA . ARG A 1 1263 ? -34.491 -20.505 50.499 1.00 85.56 1263 ARG A CA 1
ATOM 9981 C C . ARG A 1 1263 ? -35.540 -19.565 51.100 1.00 85.56 1263 ARG A C 1
ATOM 9983 O O . ARG A 1 1263 ? -35.921 -19.740 52.248 1.00 85.56 1263 ARG A O 1
ATOM 9990 N N . SER A 1 1264 ? -36.010 -18.578 50.336 1.00 88.12 1264 SER A N 1
ATOM 9991 C CA . SER A 1 1264 ? -37.035 -17.649 50.833 1.00 88.12 1264 SER A CA 1
ATOM 9992 C C . SER A 1 1264 ? -38.411 -18.300 50.966 1.00 88.12 1264 SER A C 1
ATOM 9994 O O . SER A 1 1264 ? -39.225 -17.833 51.752 1.00 88.12 1264 SER A O 1
ATOM 9996 N N . ILE A 1 1265 ? -38.675 -19.386 50.231 1.00 87.44 1265 ILE A N 1
ATOM 9997 C CA . ILE A 1 1265 ? -39.912 -20.163 50.381 1.00 87.44 1265 ILE A CA 1
ATOM 9998 C C . ILE A 1 1265 ? -39.937 -20.859 51.732 1.00 87.44 1265 ILE A C 1
ATOM 10000 O O . ILE A 1 1265 ? -40.959 -20.804 52.403 1.00 87.44 1265 ILE A O 1
ATOM 10004 N N . ASP A 1 1266 ? -38.822 -21.471 52.139 1.00 86.94 1266 ASP A N 1
ATOM 10005 C CA . ASP A 1 1266 ? -38.701 -22.069 53.472 1.00 86.94 1266 ASP A CA 1
ATOM 10006 C C . ASP A 1 1266 ? -38.981 -21.041 54.568 1.00 86.94 1266 ASP A C 1
ATOM 10008 O O . ASP A 1 1266 ? -39.811 -21.281 55.440 1.00 86.94 1266 ASP A O 1
ATOM 10012 N N . GLU A 1 1267 ? -38.370 -19.862 54.455 1.00 88.06 1267 GLU A N 1
ATOM 10013 C CA . GLU A 1 1267 ? -38.551 -18.768 55.412 1.00 88.06 1267 GLU A CA 1
ATOM 10014 C C . GLU A 1 1267 ? -40.010 -18.270 55.443 1.00 88.06 1267 GLU A C 1
ATOM 10016 O O . GLU A 1 1267 ? -40.563 -18.055 56.516 1.00 88.06 1267 GLU A O 1
ATOM 10021 N N . ILE A 1 1268 ? -40.682 -18.139 54.293 1.00 87.31 1268 ILE A N 1
ATOM 10022 C CA . ILE A 1 1268 ? -42.082 -17.680 54.222 1.00 87.31 1268 ILE A CA 1
ATOM 10023 C C . ILE A 1 1268 ? -43.066 -18.738 54.737 1.00 87.31 1268 ILE A C 1
ATOM 10025 O O . ILE A 1 1268 ? -44.013 -18.397 55.443 1.00 87.31 1268 ILE A O 1
ATOM 10029 N N . VAL A 1 1269 ? -42.848 -20.014 54.413 1.00 86.38 1269 VAL A N 1
ATOM 10030 C CA . VAL A 1 1269 ? -43.683 -21.117 54.914 1.00 86.38 1269 VAL A CA 1
ATOM 10031 C C . VAL A 1 1269 ? -43.512 -21.278 56.426 1.00 86.38 1269 VAL A C 1
ATOM 10033 O O . VAL A 1 1269 ? -44.493 -21.545 57.115 1.00 86.38 1269 VAL A O 1
ATOM 10036 N N . GLU A 1 1270 ? -42.306 -21.067 56.962 1.00 86.00 1270 GLU A N 1
ATOM 10037 C CA . GLU A 1 1270 ? -42.061 -21.013 58.409 1.00 86.00 1270 GLU A CA 1
ATOM 10038 C C . GLU A 1 1270 ? -42.856 -19.868 59.060 1.00 86.00 1270 GLU A C 1
ATOM 10040 O O . GLU A 1 1270 ? -43.598 -20.108 60.013 1.00 86.00 1270 GLU A O 1
ATOM 10045 N N . MET A 1 1271 ? -42.829 -18.662 58.477 1.00 85.94 1271 MET A N 1
ATOM 10046 C CA . MET A 1 1271 ? -43.631 -17.527 58.965 1.00 85.94 1271 MET A CA 1
ATOM 10047 C C . MET A 1 1271 ? -45.149 -17.783 58.909 1.00 85.94 1271 MET A C 1
ATOM 10049 O O . MET A 1 1271 ? -45.890 -17.244 59.730 1.00 85.94 1271 MET A O 1
ATOM 10053 N N . TRP A 1 1272 ? -45.638 -18.603 57.969 1.00 86.06 1272 TRP A N 1
ATOM 10054 C CA . TRP A 1 1272 ? -47.051 -19.006 57.904 1.00 86.06 1272 TRP A CA 1
ATOM 10055 C C . TRP A 1 1272 ? -47.457 -20.032 58.967 1.00 86.06 1272 TRP A C 1
ATOM 10057 O O . TRP A 1 1272 ? -48.651 -20.151 59.228 1.00 86.06 1272 TRP A O 1
ATOM 10067 N N . LYS A 1 1273 ? -46.506 -20.784 59.536 1.00 76.69 1273 LYS A N 1
ATOM 10068 C CA . LYS A 1 1273 ? -46.749 -21.778 60.599 1.00 76.69 1273 LYS A CA 1
ATOM 10069 C C . LYS A 1 1273 ? -46.733 -21.160 61.998 1.00 76.69 1273 LYS A C 1
ATOM 10071 O O . LYS A 1 1273 ? -47.338 -21.713 62.908 1.00 76.69 1273 LYS A O 1
ATOM 10076 N N . GLU A 1 1274 ? -46.049 -20.028 62.167 1.00 61.84 1274 GLU A N 1
ATOM 10077 C CA . GLU A 1 1274 ? -46.034 -19.240 63.410 1.00 61.84 1274 GLU A CA 1
ATOM 10078 C C . GLU A 1 1274 ? -47.310 -18.393 63.620 1.00 61.84 1274 GLU A C 1
ATOM 10080 O O . GLU A 1 1274 ? -47.430 -17.723 64.647 1.00 61.84 1274 GLU A O 1
ATOM 10085 N N . SER A 1 1275 ? -48.245 -18.407 62.656 1.00 50.78 1275 SER A N 1
ATOM 10086 C CA . SER A 1 1275 ? -49.578 -17.781 62.728 1.00 50.78 1275 SER A CA 1
ATOM 10087 C C . SER A 1 1275 ? -50.654 -18.803 63.053 1.00 50.78 1275 SER A C 1
ATOM 10089 O O . SER A 1 1275 ? -51.544 -18.483 63.868 1.00 50.78 1275 SER A O 1
#

=== Feature glossary ===
Key to the feature types in this record:

— What the protein is —

Primary structure: the covalent order of the twenty standard amino acids along the backbone. Two proteins with the same sequence will (almost always) fold to the same structure; two with 30% identity often share a fold but not the details.

Database cross-references. InterPro integrates a dozen domain/family signature databases into unified entries with residue-range hits. GO terms attach function/process/location labels with evidence codes. CATH codes position the fold in a four-level structural taxonomy. Organism is the NCBI-taxonomy species name.

— Where its atoms are —

The mmCIF block holds the 3D Cartesian coordinates of each backbone atom (N, Cα, C, O) in ångströms. mmCIF is the PDB's canonical archive format — a tagged-loop text representation of the atomic model.

Six rendered views show the 3D structure from the faces of a cube — i.e. along ±x, ±y, ±z. Rendering representation is drawn randomly per protein from ca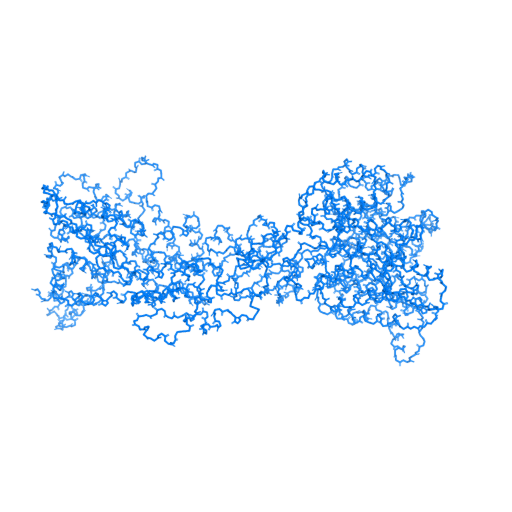rtoon (secondary-structure ribbons), sticks (backbone bonds), or molecular surface; coloring is either N→C rainbow (blue at the N-terminus through red at the C-terminus) or one color per chain.

— Local backbone conformation —

DSSP 8-state secondary structure assigns each residue one of H (α-helix), G (3₁₀-helix), I (π-helix), E (extended β-strand), B (isolated β-bridge), T (hydrogen-bonded turn), S (bend), or '-' (coil). The assignment is computed from backbone hydrogen-bond geometry via the Kabsch–Sander algorithm.

P-SEA three-state annotation labels each residue as helix, strand, or coil based purely on the geometry of the Cα trace. It serves as a fallback when the full backbone (and thus DSSP) is unavailable.

The φ/ψ torsion pair specifies the backbone conformation at each residue. φ rotates about the N–Cα bond, ψ about the Cα–C bond. Steric clashes forbid most of the (φ, ψ) plane — the allowed regions (α-helix basin, β-sheet basin, left-handed helix) are the Ramachandran-allowed regions.

— Global shape and packing —

The geometric summary reports three shape descriptors. Rg (radius of gyration) measures how spread out the Cα atoms are about their centre of mass; compact globular proteins have small Rg, elongated or unfolded ones large. Cα contacts (<8 Å, |i−j|>4) count long-range residue pairs in spatial proximity — high for tightly packed folds, near zero for rods or random coil. The bounding-box extents give the protein's footprint along x, y, z in Å.

Accessible surface area quantifies burial. A residue with SASA near zero is packed into the hydrophobic core; one with SASA >100 Å² sits on the surface. Computed here via the Shrake–Rupley numerical algorithm with a 1.4 Å probe.

Plot images: a contact map (which residues are close in 3D, as an N×N binary image), a Ramachandran scatter (backbone torsion angles, revealing secondary-structure composition at a glance), and — for AlphaFold structures — a PAE heatmap (pairwise prediction confidence).

— Structural neighborhood —

The Foldseek 3Di string encodes local tertiary geometry as a 20-letter alphabet — one character per residue — derived from the relative positions of nearby Cα atoms. Unlike the amino-acid sequence, 3Di is a direct function of the 3D structure, so two proteins with the same fold have similar 3Di strings even at low sequence identity.

Nearest PDB neighbors are the top structural matches found by Foldseek when searching this structure against the entire Protein Data Bank. Each hit reports a TM-score (0 to 1; >0.5 almost always implies the same fold) and an E-value. These are *structural* homologs — they may share no detectable sequence similarity.

— Confidence and disorder —

For AlphaFold models, the B-factor field carries pLDDT — the model's own estimate of local accuracy on a 0–100 scale. Regions with pLDDT<50 should be treated as essentially unmodeled; they often correspond to intrinsically disordered segments.

B-factor (Debye–Waller factor) reflects atomic displacement in the crystal lattice. It is an experimental observable (units Å²), not a prediction; low values mean the atom is pinned down, high values mean it moves or is heterogeneous across the crystal.

Predicted aligned error is AlphaFold's pairwise confidence. Unlike pLDDT (per-residue), PAE is per-residue-pair and captures whether two parts of the structure are correctly placed relative to each other. Units are ångströms of expected positional error.